Protein AF-0000000084739192 (afdb_homodimer)

Structure (mmCIF, N/CA/C/O backbone):
data_AF-0000000084739192-model_v1
#
loop_
_entity.id
_entity.type
_entity.pdbx_description
1 polymer beta-N-acetylhexosaminidase
#
loop_
_atom_site.group_PDB
_atom_site.id
_atom_site.type_symbol
_atom_site.label_atom_id
_atom_site.label_alt_id
_atom_site.label_comp_id
_atom_site.label_asym_id
_atom_site.label_entity_id
_atom_site.label_seq_id
_atom_site.pdbx_PDB_ins_code
_atom_site.Cartn_x
_atom_site.Cartn_y
_atom_site.Cartn_z
_atom_site.occupancy
_atom_site.B_iso_or_equiv
_atom_site.auth_seq_id
_atom_site.auth_comp_id
_atom_site.auth_asym_id
_atom_site.auth_atom_id
_atom_site.pdbx_PDB_model_num
ATOM 1 N N . MET A 1 1 ? 7.668 -35.281 -10.883 1 93 1 MET A N 1
ATOM 2 C CA . MET A 1 1 ? 8.156 -34.531 -9.734 1 93 1 MET A CA 1
ATOM 3 C C . MET A 1 1 ? 7.406 -33.219 -9.578 1 93 1 MET A C 1
ATOM 5 O O . MET A 1 1 ? 6.992 -32.625 -10.57 1 93 1 MET A O 1
ATOM 9 N N . LEU A 1 2 ? 7.219 -32.812 -8.352 1 94.69 2 LEU A N 1
ATOM 10 C CA . LEU A 1 2 ? 6.602 -31.547 -7.977 1 94.69 2 LEU A CA 1
ATOM 11 C C . LEU A 1 2 ? 7.449 -30.812 -6.941 1 94.69 2 LEU A C 1
ATOM 13 O O . LEU A 1 2 ? 7.906 -31.422 -5.969 1 94.69 2 LEU A O 1
ATOM 17 N N . GLN A 1 3 ? 7.797 -29.578 -7.27 1 96.25 3 GLN A N 1
ATOM 18 C CA . GLN A 1 3 ? 8.391 -28.719 -6.242 1 96.25 3 GLN A CA 1
ATOM 19 C C . GLN A 1 3 ? 7.328 -27.844 -5.582 1 96.25 3 GLN A C 1
ATOM 21 O O . GLN A 1 3 ? 6.664 -27.047 -6.254 1 96.25 3 GLN A O 1
ATOM 26 N N . LEU A 1 4 ? 7.172 -27.953 -4.324 1 96.81 4 LEU A N 1
ATOM 27 C CA . LEU A 1 4 ? 6.188 -27.172 -3.586 1 96.81 4 LEU A CA 1
ATOM 28 C C . LEU A 1 4 ? 6.82 -25.906 -3.016 1 96.81 4 LEU A C 1
ATOM 30 O O . LEU A 1 4 ? 7.484 -25.953 -1.979 1 96.81 4 LEU A O 1
ATOM 34 N N . TYR A 1 5 ? 6.633 -24.828 -3.697 1 96.38 5 TYR A N 1
ATOM 35 C CA . TYR A 1 5 ? 7.133 -23.531 -3.246 1 96.38 5 TYR A CA 1
ATOM 36 C C . TYR A 1 5 ? 6.246 -22.953 -2.15 1 96.38 5 TYR A C 1
ATOM 38 O O . TYR A 1 5 ? 5.07 -22.672 -2.383 1 96.38 5 TYR A O 1
ATOM 46 N N . THR A 1 6 ? 6.832 -22.703 -0.946 1 95.06 6 THR A N 1
ATOM 47 C CA . THR A 1 6 ? 5.984 -22.328 0.178 1 95.06 6 THR A CA 1
ATOM 48 C C . THR A 1 6 ? 6.445 -21 0.775 1 95.06 6 THR A C 1
ATOM 50 O O . THR A 1 6 ? 5.719 -20.375 1.556 1 95.06 6 THR A O 1
ATOM 53 N N . GLU A 1 7 ? 7.543 -20.531 0.423 1 92.81 7 GLU A N 1
ATOM 54 C CA . GLU A 1 7 ? 8.109 -19.359 1.099 1 92.81 7 GLU A CA 1
ATOM 55 C C . GLU A 1 7 ? 7.992 -19.484 2.613 1 92.81 7 GLU A C 1
ATOM 57 O O . GLU A 1 7 ? 8.719 -20.266 3.234 1 92.81 7 GLU A O 1
ATOM 62 N N . ASP A 1 8 ? 6.98 -18.812 3.234 1 93.81 8 ASP A N 1
ATOM 63 C CA . ASP A 1 8 ? 6.82 -18.906 4.684 1 93.81 8 ASP A CA 1
ATOM 64 C C . ASP A 1 8 ? 5.555 -19.688 5.039 1 93.81 8 ASP A C 1
ATOM 66 O O . ASP A 1 8 ? 5.207 -19.812 6.215 1 93.81 8 ASP A O 1
ATOM 70 N N . THR A 1 9 ? 4.875 -20.312 4.121 1 95.5 9 THR A N 1
ATOM 71 C CA . THR A 1 9 ? 3.549 -20.875 4.371 1 95.5 9 THR A CA 1
ATOM 72 C C . THR A 1 9 ? 3.643 -22.359 4.738 1 95.5 9 THR A C 1
ATOM 74 O O . THR A 1 9 ? 2.936 -23.188 4.164 1 95.5 9 THR A O 1
ATOM 77 N N . TYR A 1 10 ? 4.465 -22.719 5.652 1 97.12 10 TYR A N 1
ATOM 78 C CA . TYR A 1 10 ? 4.555 -24.016 6.293 1 97.12 10 TYR A CA 1
ATOM 79 C C . TYR A 1 10 ? 4.844 -23.875 7.785 1 97.12 10 TYR A C 1
ATOM 81 O O . TYR A 1 10 ? 5.375 -22.859 8.227 1 97.12 10 TYR A O 1
ATOM 89 N N . GLU A 1 11 ? 4.445 -24.812 8.516 1 95.75 11 GLU A N 1
ATOM 90 C CA . GLU A 1 11 ? 4.625 -24.766 9.961 1 95.75 11 GLU A CA 1
ATOM 91 C C . GLU A 1 11 ? 6.078 -25.016 10.352 1 95.75 11 GLU A C 1
ATOM 93 O O . GLU A 1 11 ? 6.727 -25.906 9.781 1 95.75 11 GLU A O 1
ATOM 98 N N . VAL A 1 12 ? 6.621 -24.219 11.18 1 96.56 12 VAL A N 1
ATOM 99 C CA . VAL A 1 12 ? 7.953 -24.391 11.758 1 96.56 12 VAL A CA 1
ATOM 100 C C . VAL A 1 12 ? 7.844 -24.594 13.266 1 96.56 12 VAL A C 1
ATOM 102 O O . VAL A 1 12 ? 7.184 -23.812 13.953 1 96.56 12 VAL A O 1
ATOM 105 N N . GLU A 1 13 ? 8.508 -25.609 13.727 1 91.62 13 GLU A N 1
ATOM 106 C CA . GLU A 1 13 ? 8.461 -25.953 15.148 1 91.62 13 GLU A CA 1
ATOM 107 C C . GLU A 1 13 ? 8.898 -24.766 16.016 1 91.62 13 GLU A C 1
ATOM 109 O O . GLU A 1 13 ? 9.906 -24.125 15.719 1 91.62 13 GLU A O 1
ATOM 114 N N . SER A 1 14 ? 8.109 -24.422 16.938 1 92.38 14 SER A N 1
ATOM 115 C CA . SER A 1 14 ? 8.391 -23.422 17.969 1 92.38 14 SER A CA 1
ATOM 116 C C . SER A 1 14 ? 8.414 -22.016 17.375 1 92.38 14 SER A C 1
ATOM 118 O O . SER A 1 14 ? 8.984 -21.094 17.969 1 92.38 14 SER A O 1
ATOM 120 N N . GLU A 1 15 ? 7.977 -21.812 16.156 1 95.12 15 GLU A N 1
ATOM 121 C CA . GLU A 1 15 ? 7.887 -20.5 15.539 1 95.12 15 GLU A CA 1
ATOM 122 C C . GLU A 1 15 ? 6.453 -20.188 15.109 1 95.12 15 GLU A C 1
ATOM 124 O O . GLU A 1 15 ? 6.141 -20.203 13.922 1 95.12 15 GLU A O 1
ATOM 129 N N . PRO A 1 16 ? 5.629 -19.797 16.031 1 93.38 16 PRO A N 1
ATOM 130 C CA . PRO A 1 16 ? 4.207 -19.625 15.727 1 93.38 16 PRO A CA 1
ATOM 131 C C . PRO A 1 16 ? 3.945 -18.484 14.742 1 93.38 16 PRO A C 1
ATOM 133 O O . PRO A 1 16 ? 2.922 -18.469 14.055 1 93.38 16 PRO A O 1
ATOM 136 N N . LEU A 1 17 ? 4.832 -17.5 14.633 1 94.25 17 LEU A N 1
ATOM 137 C CA . LEU A 1 17 ? 4.605 -16.359 13.758 1 94.25 17 LEU A CA 1
ATOM 138 C C . LEU A 1 17 ? 5.047 -16.672 12.336 1 94.25 17 LEU A C 1
ATOM 140 O O . LEU A 1 17 ? 4.77 -15.898 11.414 1 94.25 17 LEU A O 1
ATOM 144 N N . PHE A 1 18 ? 5.738 -17.828 12.133 1 95.69 18 PHE A N 1
ATOM 145 C CA . PHE A 1 18 ? 6.129 -18.219 10.789 1 95.69 18 PHE A CA 1
ATOM 146 C C . PHE A 1 18 ? 4.914 -18.688 9.992 1 95.69 18 PHE A C 1
ATOM 148 O O . PHE A 1 18 ? 4.273 -19.672 10.352 1 95.69 18 PHE A O 1
ATOM 155 N N . GLY A 1 19 ? 4.555 -17.953 8.984 1 93.69 19 GLY A N 1
ATOM 156 C CA . GLY A 1 19 ? 3.365 -18.234 8.203 1 93.69 19 GLY A CA 1
ATOM 157 C C . GLY A 1 19 ? 2.078 -17.844 8.898 1 93.69 19 GLY A C 1
ATOM 158 O O . GLY A 1 19 ? 1.003 -18.344 8.555 1 93.69 19 GLY A O 1
ATOM 159 N N . TYR A 1 20 ? 2.197 -16.906 9.859 1 93.31 20 TYR A N 1
ATOM 160 C CA . TYR A 1 20 ? 1.094 -16.5 10.719 1 93.31 20 TYR A CA 1
ATOM 161 C C . TYR A 1 20 ? -0.003 -15.812 9.914 1 93.31 20 TYR A C 1
ATOM 163 O O . TYR A 1 20 ? 0.246 -14.812 9.242 1 93.31 20 TYR A O 1
ATOM 171 N N . LEU A 1 21 ? -1.258 -16.469 9.906 1 94.5 21 LEU A N 1
ATOM 172 C CA . LEU A 1 21 ? -2.455 -15.969 9.234 1 94.5 21 LEU A CA 1
ATOM 173 C C . LEU A 1 21 ? -2.219 -15.828 7.738 1 94.5 21 LEU A C 1
ATOM 175 O O . LEU A 1 21 ? -2.705 -14.875 7.121 1 94.5 21 LEU A O 1
ATOM 179 N N . ARG A 1 22 ? -1.453 -16.766 7.168 1 93.44 22 ARG A N 1
ATOM 180 C CA . ARG A 1 22 ? -1.167 -16.766 5.734 1 93.44 22 ARG A CA 1
ATOM 181 C C . ARG A 1 22 ? -1.604 -18.078 5.094 1 93.44 22 ARG A C 1
ATOM 183 O O . ARG A 1 22 ? -1.268 -18.359 3.941 1 93.44 22 ARG A O 1
ATOM 190 N N . GLY A 1 23 ? -2.281 -18.859 5.828 1 93.75 23 GLY A N 1
ATOM 191 C CA . GLY A 1 23 ? -2.738 -20.125 5.297 1 93.75 23 GLY A CA 1
ATOM 192 C C . GLY A 1 23 ? -1.631 -21.156 5.184 1 93.75 23 GLY A C 1
ATOM 193 O O . GLY A 1 23 ? -1.571 -21.906 4.207 1 93.75 23 GLY A O 1
ATOM 194 N N . ARG A 1 24 ? -0.717 -21.156 6.129 1 95.56 24 ARG A N 1
ATOM 195 C CA . ARG A 1 24 ? 0.406 -22.094 6.078 1 95.56 24 ARG A CA 1
ATOM 196 C C . ARG A 1 24 ? -0.076 -23.547 6.133 1 95.56 24 ARG A C 1
ATOM 198 O O . ARG A 1 24 ? -1.076 -23.844 6.789 1 95.56 24 ARG A O 1
ATOM 205 N N . TYR A 1 25 ? 0.634 -24.422 5.488 1 96.88 25 TYR A N 1
ATOM 206 C CA . TYR A 1 25 ? 0.371 -25.859 5.57 1 96.88 25 TYR A CA 1
ATOM 207 C C . TYR A 1 25 ? 0.745 -26.406 6.945 1 96.88 25 TYR A C 1
ATOM 209 O O . TYR A 1 25 ? 1.827 -26.109 7.461 1 96.88 25 TYR A O 1
ATOM 217 N N . SER A 1 26 ? -0.154 -27.141 7.473 1 95.06 26 SER A N 1
ATOM 218 C CA . SER A 1 26 ? 0.199 -27.906 8.664 1 95.06 26 SER A CA 1
ATOM 219 C C . SER A 1 26 ? 1.129 -29.078 8.32 1 95.06 26 SER A C 1
ATOM 221 O O . SER A 1 26 ? 1.246 -29.453 7.156 1 95.06 26 SER A O 1
ATOM 223 N N . THR A 1 27 ? 1.767 -29.578 9.352 1 95.5 27 THR A N 1
ATOM 224 C CA . THR A 1 27 ? 2.598 -30.75 9.172 1 95.5 27 THR A CA 1
ATOM 225 C C . THR A 1 27 ? 1.789 -31.891 8.562 1 95.5 27 THR A C 1
ATOM 227 O O . THR A 1 27 ? 2.256 -32.562 7.641 1 95.5 27 THR A O 1
ATOM 230 N N . ARG A 1 28 ? 0.604 -32.031 9.016 1 96 28 ARG A N 1
ATOM 231 C CA . ARG A 1 28 ? -0.264 -33.094 8.516 1 96 28 ARG A CA 1
ATOM 232 C C . ARG A 1 28 ? -0.589 -32.875 7.039 1 96 28 ARG A C 1
ATOM 234 O O . ARG A 1 28 ? -0.569 -33.812 6.246 1 96 28 ARG A O 1
ATOM 241 N N . GLU A 1 29 ? -0.875 -31.672 6.684 1 96.44 29 GLU A N 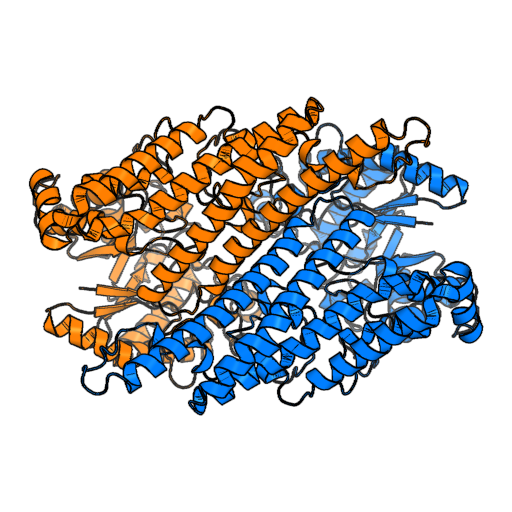1
ATOM 242 C CA . GLU A 1 29 ? -1.183 -31.359 5.293 1 96.44 29 GLU A CA 1
ATOM 243 C C . GLU A 1 29 ? 0.007 -31.641 4.383 1 96.44 29 GLU A C 1
ATOM 245 O O . GLU A 1 29 ? -0.161 -32.188 3.287 1 96.44 29 GLU A O 1
ATOM 250 N N . LEU A 1 30 ? 1.183 -31.344 4.805 1 97.69 30 LEU A N 1
ATOM 251 C CA . LEU A 1 30 ? 2.381 -31.594 4.012 1 97.69 30 LEU A CA 1
ATOM 252 C C . LEU A 1 30 ? 2.6 -33.094 3.822 1 97.69 30 LEU A C 1
ATOM 254 O O . LEU A 1 30 ? 2.924 -33.531 2.723 1 97.69 30 LEU A O 1
ATOM 258 N N . VAL A 1 31 ? 2.371 -33.844 4.887 1 97.88 31 VAL A N 1
ATOM 259 C CA . VAL A 1 31 ? 2.518 -35.281 4.812 1 97.88 31 VAL A CA 1
ATOM 260 C C . VAL A 1 31 ? 1.492 -35.875 3.84 1 97.88 31 VAL A C 1
ATOM 262 O O . VAL A 1 31 ? 1.817 -36.75 3.029 1 97.88 31 VAL A O 1
ATOM 265 N N . LEU A 1 32 ? 0.308 -35.312 3.945 1 97.69 32 LEU A N 1
ATOM 266 C CA . LEU A 1 32 ? -0.756 -35.812 3.068 1 97.69 32 LEU A CA 1
ATOM 267 C C . LEU A 1 32 ? -0.43 -35.5 1.608 1 97.69 32 LEU A C 1
ATOM 269 O O . LEU A 1 32 ? -0.716 -36.312 0.727 1 97.69 32 LEU A O 1
ATOM 273 N N . ILE A 1 33 ? 0.104 -34.344 1.338 1 97.81 33 ILE A N 1
ATOM 274 C CA . ILE A 1 33 ? 0.514 -34 -0.017 1 97.81 33 ILE A CA 1
ATOM 275 C C . ILE A 1 33 ? 1.572 -34.969 -0.51 1 97.81 33 ILE A C 1
ATOM 277 O O . ILE A 1 33 ? 1.476 -35.5 -1.625 1 97.81 33 ILE A O 1
ATOM 281 N N . ASP A 1 34 ? 2.549 -35.281 0.313 1 98.44 34 ASP A N 1
ATOM 282 C CA . ASP A 1 34 ? 3.625 -36.219 -0.047 1 98.44 34 ASP A CA 1
ATOM 283 C C . ASP A 1 34 ? 3.088 -37.625 -0.295 1 98.44 34 ASP A C 1
ATOM 285 O O . ASP A 1 34 ? 3.467 -38.281 -1.27 1 98.44 34 ASP A O 1
ATOM 289 N N . GLU A 1 35 ? 2.176 -38.062 0.581 1 98.19 35 GLU A N 1
ATOM 290 C CA . GLU A 1 35 ? 1.593 -39.375 0.465 1 98.19 35 GLU A CA 1
ATOM 291 C C . GLU A 1 35 ? 0.767 -39.531 -0.812 1 98.19 35 GLU A C 1
ATOM 293 O O . GLU A 1 35 ? 0.909 -40.5 -1.551 1 98.19 35 GLU A O 1
ATOM 298 N N . TYR A 1 36 ? -0.041 -38.562 -0.995 1 97.88 36 TYR A N 1
ATOM 299 C CA . TYR A 1 36 ? -0.89 -38.562 -2.18 1 97.88 36 TYR A CA 1
ATOM 300 C C . TYR A 1 36 ? -0.051 -38.594 -3.451 1 97.88 36 TYR A C 1
ATOM 302 O O . TYR A 1 36 ? -0.32 -39.344 -4.379 1 97.88 36 TYR A O 1
ATOM 310 N N . ALA A 1 37 ? 0.911 -37.719 -3.527 1 98.12 37 ALA A N 1
ATOM 311 C CA . ALA A 1 37 ? 1.807 -37.656 -4.68 1 98.12 37 ALA A CA 1
ATOM 312 C C . ALA A 1 37 ? 2.562 -38.969 -4.863 1 98.12 37 ALA A C 1
ATOM 314 O O . ALA A 1 37 ? 2.684 -39.469 -5.98 1 98.12 37 ALA A O 1
ATOM 315 N N . PHE A 1 38 ? 3.027 -39.562 -3.803 1 97.94 38 PHE A N 1
ATOM 316 C CA . PHE A 1 38 ? 3.766 -40.812 -3.844 1 97.94 38 PHE A CA 1
ATOM 317 C C . PHE A 1 38 ? 2.918 -41.906 -4.461 1 97.94 38 PHE A C 1
ATOM 319 O O . PHE A 1 38 ? 3.412 -42.719 -5.266 1 97.94 38 PHE A O 1
ATOM 326 N N . ASP A 1 39 ? 1.712 -41.938 -4.102 1 98.12 39 ASP A N 1
ATOM 327 C CA . ASP A 1 39 ? 0.786 -42.938 -4.621 1 98.12 39 ASP A CA 1
ATOM 328 C C . ASP A 1 39 ? 0.629 -42.812 -6.137 1 98.12 39 ASP A C 1
ATOM 330 O O . ASP A 1 39 ? 0.302 -43.781 -6.82 1 98.12 39 ASP A O 1
ATOM 334 N N . LEU A 1 40 ? 0.893 -41.625 -6.621 1 97.12 40 LEU A N 1
ATOM 335 C CA . LEU A 1 40 ? 0.783 -41.375 -8.055 1 97.12 40 LEU A CA 1
ATOM 336 C C . LEU A 1 40 ? 2.146 -41.469 -8.734 1 97.12 40 LEU A C 1
ATOM 338 O O . LEU A 1 40 ? 2.273 -41.188 -9.93 1 97.12 40 LEU A O 1
ATOM 342 N N . GLY A 1 41 ? 3.156 -41.75 -7.973 1 97.19 41 GLY A N 1
ATOM 343 C CA . GLY A 1 41 ? 4.504 -41.875 -8.508 1 97.19 41 GLY A CA 1
ATOM 344 C C . GLY A 1 41 ? 5.203 -40.531 -8.672 1 97.19 41 GLY A C 1
ATOM 345 O O . GLY A 1 41 ? 6.137 -40.406 -9.469 1 97.19 41 GLY A O 1
ATOM 346 N N . ILE A 1 42 ? 4.742 -39.531 -7.953 1 97.5 42 ILE A N 1
ATOM 347 C CA . ILE A 1 42 ? 5.285 -38.188 -8.055 1 97.5 42 ILE A CA 1
ATOM 348 C C . ILE A 1 42 ? 6.137 -37.906 -6.824 1 97.5 42 ILE A C 1
ATOM 350 O O . ILE A 1 42 ? 5.695 -38.094 -5.688 1 97.5 42 ILE A O 1
ATOM 354 N N . GLU A 1 43 ? 7.371 -37.469 -7.066 1 97.88 43 GLU A N 1
ATOM 355 C CA . GLU A 1 43 ? 8.242 -36.969 -6.004 1 97.88 43 GLU A CA 1
ATOM 356 C C . GLU A 1 43 ? 7.941 -35.5 -5.672 1 97.88 43 GLU A C 1
ATOM 358 O O . GLU A 1 43 ? 7.898 -34.656 -6.566 1 97.88 43 GLU A O 1
ATOM 363 N N . VAL A 1 44 ? 7.715 -35.25 -4.367 1 98.38 44 VAL A N 1
ATOM 364 C CA . VAL A 1 44 ? 7.508 -33.844 -3.945 1 98.38 44 VAL A CA 1
ATOM 365 C C . VAL A 1 44 ? 8.773 -33.312 -3.285 1 98.38 44 VAL A C 1
ATOM 367 O O . VAL A 1 44 ? 9.25 -33.875 -2.291 1 98.38 44 VAL A O 1
ATOM 370 N N . ILE A 1 45 ? 9.312 -32.281 -3.852 1 98.19 45 ILE A N 1
ATOM 371 C CA . ILE A 1 45 ? 10.508 -31.625 -3.338 1 98.19 45 ILE A CA 1
ATOM 372 C C . ILE A 1 45 ? 10.117 -30.312 -2.658 1 98.19 45 ILE A C 1
ATOM 374 O O . ILE A 1 45 ? 9.508 -29.438 -3.279 1 98.19 45 ILE A O 1
ATOM 378 N N . PRO A 1 46 ? 10.422 -30.141 -1.356 1 98 46 PRO A N 1
ATOM 379 C CA . PRO A 1 46 ? 10.141 -28.844 -0.726 1 98 46 PRO A CA 1
ATOM 380 C C . PRO A 1 46 ? 11.016 -27.719 -1.26 1 98 46 PRO A C 1
ATOM 382 O O . PRO A 1 46 ? 12.219 -27.906 -1.46 1 98 46 PRO A O 1
ATOM 385 N N . CYS A 1 47 ? 10.438 -26.656 -1.569 1 97.81 47 CYS A N 1
ATOM 386 C CA . CYS A 1 47 ? 11.102 -25.438 -2.012 1 97.81 47 CYS A CA 1
ATOM 387 C C . CYS A 1 47 ? 10.859 -24.297 -1.028 1 97.81 47 CYS A C 1
ATOM 389 O O . CYS A 1 47 ? 9.742 -23.781 -0.922 1 97.81 47 CYS A O 1
ATOM 391 N N . ILE A 1 48 ? 11.906 -23.859 -0.298 1 97.56 48 ILE A N 1
ATOM 392 C CA . ILE A 1 48 ? 11.797 -22.844 0.734 1 97.56 48 ILE A CA 1
ATOM 393 C C . ILE A 1 48 ? 12.789 -21.719 0.458 1 97.56 48 ILE A C 1
ATOM 395 O O . ILE A 1 48 ? 13.461 -21.719 -0.576 1 97.56 48 ILE A O 1
ATOM 399 N N . GLN A 1 49 ? 12.75 -20.734 1.311 1 97.12 49 GLN A N 1
ATOM 400 C CA . GLN A 1 49 ? 13.672 -19.609 1.211 1 97.12 49 GLN A CA 1
ATOM 401 C C . GLN A 1 49 ? 14.625 -19.562 2.404 1 97.12 49 GLN A C 1
ATOM 403 O O . GLN A 1 49 ? 14.211 -19.797 3.541 1 97.12 49 GLN A O 1
ATOM 408 N N . THR A 1 50 ? 15.891 -19.281 2.07 1 97.94 50 THR A N 1
ATOM 409 C CA . THR A 1 50 ? 16.875 -19.328 3.152 1 97.94 50 THR A CA 1
ATOM 410 C C . THR A 1 50 ? 17.75 -18.078 3.129 1 97.94 50 THR A C 1
ATOM 412 O O . THR A 1 50 ? 18.75 -18 3.846 1 97.94 50 THR A O 1
ATOM 415 N N . LEU A 1 51 ? 17.406 -17.109 2.275 1 96.94 51 LEU A N 1
ATOM 416 C CA . LEU A 1 51 ? 18.156 -15.852 2.244 1 96.94 51 LEU A CA 1
ATOM 417 C C . LEU A 1 51 ? 17.234 -14.68 1.926 1 96.94 51 LEU A C 1
ATOM 419 O O . LEU A 1 51 ? 16.875 -13.898 2.814 1 96.94 51 LEU A O 1
ATOM 423 N N . GLY A 1 52 ? 16.766 -14.633 0.674 1 94.38 52 GLY A N 1
ATOM 424 C CA . GLY A 1 52 ? 15.852 -13.578 0.261 1 94.38 52 GLY A CA 1
ATOM 425 C C . GLY A 1 52 ? 14.398 -13.969 0.426 1 94.38 52 GLY A C 1
ATOM 426 O O . GLY A 1 52 ? 14.086 -15.039 0.96 1 94.38 52 GLY A O 1
ATOM 427 N N . HIS A 1 53 ? 13.492 -13.07 0.061 1 93.69 53 HIS A N 1
ATOM 428 C CA . HIS A 1 53 ? 12.055 -13.305 0.132 1 93.69 53 HIS A CA 1
ATOM 429 C C . HIS A 1 53 ? 11.617 -13.609 1.56 1 93.69 53 HIS A C 1
ATOM 431 O O . HIS A 1 53 ? 10.773 -14.492 1.778 1 93.69 53 HIS A O 1
ATOM 437 N N . MET A 1 54 ? 12.242 -12.969 2.496 1 95.38 54 MET A N 1
ATOM 438 C CA . MET A 1 54 ? 11.961 -13.227 3.906 1 95.38 54 MET A CA 1
ATOM 439 C C . MET A 1 54 ? 11.219 -12.055 4.535 1 95.38 54 MET A C 1
ATOM 441 O O . MET A 1 54 ? 11.039 -12.008 5.754 1 95.38 54 MET A O 1
ATOM 445 N N . GLY A 1 55 ? 10.758 -11.148 3.674 1 93.94 55 GLY A N 1
ATOM 446 C CA . GLY A 1 55 ? 10.125 -9.93 4.156 1 93.94 55 GLY A CA 1
ATOM 447 C C . GLY A 1 55 ? 8.914 -10.195 5.031 1 93.94 55 GLY A C 1
ATOM 448 O O . GLY A 1 55 ? 8.695 -9.5 6.027 1 93.94 55 GLY A O 1
ATOM 449 N N . GLN A 1 56 ? 8.133 -11.148 4.727 1 93.69 56 GLN A N 1
ATOM 450 C CA . GLN A 1 56 ? 6.922 -11.461 5.477 1 93.69 56 GLN A CA 1
ATOM 451 C C . GLN A 1 56 ? 7.254 -11.836 6.918 1 93.69 56 GLN A C 1
ATOM 453 O O . GLN A 1 56 ? 6.594 -11.375 7.852 1 93.69 56 GLN A O 1
ATOM 458 N N . ILE A 1 57 ? 8.289 -12.594 7.145 1 94.31 57 ILE A N 1
ATOM 459 C CA . ILE A 1 57 ? 8.625 -13.039 8.484 1 94.31 57 ILE A CA 1
ATOM 460 C C . ILE A 1 57 ? 9.422 -11.953 9.211 1 94.31 57 ILE A C 1
ATOM 462 O O . ILE A 1 57 ? 9.25 -11.742 10.414 1 94.31 57 ILE A O 1
ATOM 466 N N . LEU A 1 58 ? 10.227 -11.266 8.461 1 95.06 58 LEU A N 1
ATOM 467 C CA . LEU A 1 58 ? 11.141 -10.289 9.039 1 95.06 58 LEU A CA 1
ATOM 468 C C . LEU A 1 58 ? 10.398 -9.031 9.461 1 95.06 58 LEU A C 1
ATOM 470 O O . LEU A 1 58 ? 10.953 -8.188 10.18 1 95.06 58 LEU A O 1
ATOM 474 N N . GLN A 1 59 ? 9.156 -8.906 9.117 1 91.25 59 GLN A N 1
ATOM 475 C CA . GLN A 1 59 ? 8.383 -7.738 9.523 1 91.25 59 GLN A CA 1
ATOM 476 C C . GLN A 1 59 ? 8.055 -7.785 11.016 1 91.25 59 GLN A C 1
ATOM 478 O O . GLN A 1 59 ? 7.766 -6.754 11.625 1 91.25 59 GLN A O 1
ATOM 483 N N . TRP A 1 60 ? 8.062 -9.016 11.57 1 91.25 60 TRP A N 1
ATOM 484 C CA . TRP A 1 60 ? 7.73 -9.172 12.984 1 91.25 60 TRP A CA 1
ATOM 485 C C . TRP A 1 60 ? 8.945 -8.883 13.859 1 91.25 60 TRP A C 1
ATOM 487 O O . TRP A 1 60 ? 10.055 -9.312 13.555 1 91.25 60 TRP A O 1
ATOM 497 N N . GLN A 1 61 ? 8.742 -8.211 14.961 1 88.69 61 GLN A N 1
ATOM 498 C CA . GLN A 1 61 ? 9.805 -7.77 15.852 1 88.69 61 GLN A CA 1
ATOM 499 C C . GLN A 1 61 ? 10.602 -8.961 16.391 1 88.69 61 GLN A C 1
ATOM 501 O O . GLN A 1 61 ? 11.805 -8.859 16.609 1 88.69 61 GLN A O 1
ATOM 506 N N . GLN A 1 62 ? 9.953 -10.078 16.5 1 91.75 62 GLN A N 1
ATOM 507 C CA . GLN A 1 62 ? 10.57 -11.281 17.047 1 91.75 62 GLN A CA 1
ATOM 508 C C . GLN A 1 62 ? 11.719 -11.758 16.156 1 91.75 62 GLN A C 1
ATOM 510 O O . GLN A 1 62 ? 12.617 -12.469 16.625 1 91.75 62 GLN A O 1
ATOM 515 N N . PHE A 1 63 ? 11.703 -11.328 14.898 1 95.38 63 PHE A N 1
ATOM 516 C CA . PHE A 1 63 ? 12.711 -11.805 13.961 1 95.38 63 PHE A CA 1
ATOM 517 C C . PHE A 1 63 ? 13.656 -10.68 13.555 1 95.38 63 PHE A C 1
ATOM 519 O O . PHE A 1 63 ? 14.461 -10.844 12.641 1 95.38 63 PHE A O 1
ATOM 526 N N . ALA A 1 64 ? 13.594 -9.578 14.25 1 93 64 ALA A N 1
ATOM 527 C CA . ALA A 1 64 ? 14.359 -8.391 13.891 1 93 64 ALA A CA 1
ATOM 528 C C . ALA A 1 64 ? 15.859 -8.672 13.93 1 93 64 ALA A C 1
ATOM 530 O O . ALA A 1 64 ? 16.625 -8.148 13.117 1 93 64 ALA A O 1
ATOM 531 N N . HIS A 1 65 ? 16.266 -9.508 14.828 1 95 65 HIS A N 1
ATOM 532 C CA . HIS A 1 65 ? 17.672 -9.797 15 1 95 65 HIS A CA 1
ATOM 533 C C . HIS A 1 65 ? 18.234 -10.594 13.82 1 95 65 HIS A C 1
ATOM 535 O O . HIS A 1 65 ? 19.438 -10.68 13.633 1 95 65 HIS A O 1
ATOM 541 N N . LEU A 1 66 ? 17.375 -11.133 12.953 1 97.75 66 LEU A N 1
ATOM 542 C CA . LEU A 1 66 ? 17.781 -11.953 11.812 1 97.75 66 LEU A CA 1
ATOM 543 C C . LEU A 1 66 ? 17.844 -11.117 10.539 1 97.75 66 LEU A C 1
ATOM 545 O O . LEU A 1 66 ? 18.203 -11.633 9.477 1 97.75 66 LEU A O 1
ATOM 549 N N . ARG A 1 67 ? 17.594 -9.859 10.664 1 96.69 67 ARG A N 1
ATOM 550 C CA . ARG A 1 67 ? 17.391 -9.016 9.5 1 96.69 67 ARG A CA 1
ATOM 551 C C . ARG A 1 67 ? 18.688 -8.352 9.062 1 96.69 67 ARG A C 1
ATOM 553 O O . ARG A 1 67 ? 19.359 -7.699 9.867 1 96.69 67 ARG A O 1
ATOM 560 N N . ASP A 1 68 ? 19.062 -8.625 7.766 1 96.38 68 ASP A N 1
ATOM 561 C CA . ASP A 1 68 ? 20.031 -7.742 7.129 1 96.38 68 ASP A CA 1
ATOM 562 C C . ASP A 1 68 ? 19.359 -6.477 6.598 1 96.38 68 ASP A C 1
ATOM 564 O O . ASP A 1 68 ? 19.734 -5.363 6.977 1 96.38 68 ASP A O 1
ATOM 568 N N . ASN A 1 69 ? 18.422 -6.742 5.82 1 92.38 69 ASN A N 1
ATOM 569 C CA . ASN A 1 69 ? 17.5 -5.695 5.375 1 92.38 69 ASN A CA 1
ATOM 570 C C . ASN A 1 69 ? 16.062 -6.176 5.363 1 92.38 69 ASN A C 1
ATOM 572 O O . ASN A 1 69 ? 15.742 -7.211 5.953 1 92.38 69 ASN A O 1
ATOM 576 N N . PHE A 1 70 ? 15.18 -5.504 4.738 1 90.75 70 PHE A N 1
ATOM 577 C CA . PHE A 1 70 ? 13.75 -5.758 4.887 1 90.75 70 PHE A CA 1
ATOM 578 C C . PHE A 1 70 ? 13.359 -7.078 4.23 1 90.75 70 PHE A C 1
ATOM 580 O O . PHE A 1 70 ? 12.297 -7.633 4.516 1 90.75 70 PHE A O 1
ATOM 587 N N . GLU A 1 71 ? 14.172 -7.695 3.338 1 94.19 71 GLU A N 1
ATOM 588 C CA . GLU A 1 71 ? 13.797 -8.883 2.576 1 94.19 71 GLU A CA 1
ATOM 589 C C . GLU A 1 71 ? 14.805 -10.008 2.783 1 94.19 71 GLU A C 1
ATOM 591 O O . GLU A 1 71 ? 14.547 -11.148 2.391 1 94.19 71 GLU A O 1
ATO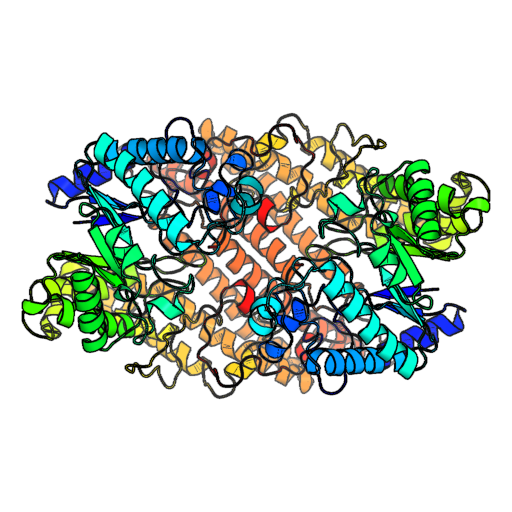M 596 N N . VAL A 1 72 ? 15.961 -9.656 3.432 1 96.31 72 VAL A N 1
ATOM 597 C CA . VAL A 1 72 ? 17.094 -10.578 3.385 1 96.31 72 VAL A CA 1
ATOM 598 C C . VAL A 1 72 ? 17.547 -10.922 4.805 1 96.31 72 VAL A C 1
ATOM 600 O O . VAL A 1 72 ? 17.641 -10.047 5.66 1 96.31 72 VAL A O 1
ATOM 603 N N . LEU A 1 73 ? 17.828 -12.172 5.059 1 97.88 73 LEU A N 1
ATOM 604 C CA . LEU A 1 73 ? 18.375 -12.625 6.328 1 97.88 73 LEU A CA 1
ATOM 605 C C . LEU A 1 73 ? 19.797 -12.117 6.52 1 97.88 73 LEU A C 1
ATOM 607 O O . LEU A 1 73 ? 20.5 -11.82 5.543 1 97.88 73 LEU A O 1
ATOM 611 N N . LEU A 1 74 ? 20.172 -12.07 7.754 1 98 74 LEU A N 1
ATOM 612 C CA . LEU A 1 74 ? 21.5 -11.602 8.125 1 98 74 LEU A CA 1
ATOM 613 C C . LEU A 1 74 ? 22.531 -12.719 7.98 1 98 74 LEU A C 1
ATOM 615 O O . LEU A 1 74 ? 22.625 -13.609 8.836 1 98 74 LEU A O 1
ATOM 619 N N . PRO A 1 75 ? 23.344 -12.656 6.953 1 97.19 75 PRO A N 1
ATOM 620 C CA . PRO A 1 75 ? 24.391 -13.672 6.809 1 97.19 75 PRO A CA 1
ATOM 621 C C . PRO A 1 75 ? 25.469 -13.555 7.867 1 97.19 75 PRO A C 1
ATOM 623 O O . PRO A 1 75 ? 25.578 -12.523 8.547 1 97.19 75 PRO A O 1
ATOM 626 N N . GLU A 1 76 ? 26.25 -14.609 8.047 1 96.69 76 GLU A N 1
ATOM 627 C CA . GLU A 1 76 ? 27.406 -14.703 8.922 1 96.69 76 GLU A CA 1
ATOM 628 C C . GLU A 1 76 ? 27 -14.805 10.383 1 96.69 76 GLU A C 1
ATOM 630 O O . GLU A 1 76 ? 27.766 -15.266 11.227 1 96.69 76 GLU A O 1
ATOM 635 N N . ASP A 1 77 ? 25.828 -14.391 10.711 1 97.12 77 ASP A N 1
ATOM 636 C CA . ASP A 1 77 ? 25.344 -14.477 12.086 1 97.12 77 ASP A CA 1
ATOM 637 C C . ASP A 1 77 ? 24.922 -15.906 12.43 1 97.12 77 ASP A C 1
ATOM 639 O O . ASP A 1 77 ? 24.125 -16.516 11.711 1 97.12 77 ASP A O 1
ATOM 643 N N . GLU A 1 78 ? 25.359 -16.469 13.539 1 97.56 78 GLU A N 1
ATOM 644 C CA . GLU A 1 78 ? 25.094 -17.844 13.922 1 97.56 78 GLU A CA 1
ATOM 645 C C . GLU A 1 78 ? 23.609 -18.078 14.18 1 97.56 78 GLU A C 1
ATOM 647 O O . GLU A 1 78 ? 23.094 -19.156 13.898 1 97.56 78 GLU A O 1
ATOM 652 N N . THR A 1 79 ? 22.922 -17.062 14.68 1 97.69 79 THR A N 1
ATOM 653 C CA . THR A 1 79 ? 21.5 -17.203 14.969 1 97.69 79 THR A CA 1
ATOM 654 C C . THR A 1 79 ? 20.703 -17.375 13.68 1 97.69 79 THR A C 1
ATOM 656 O O . THR A 1 79 ? 19.672 -18.062 13.664 1 97.69 79 THR A O 1
ATOM 659 N N . THR A 1 80 ? 21.234 -16.75 12.609 1 98.38 80 THR A N 1
ATOM 660 C CA . THR A 1 80 ? 20.609 -16.922 11.305 1 98.38 80 THR A CA 1
ATOM 661 C C . THR A 1 80 ? 20.672 -18.375 10.859 1 98.38 80 THR A C 1
ATOM 663 O O . THR A 1 80 ? 19.688 -18.953 10.406 1 98.38 80 THR A O 1
ATOM 666 N N . TYR A 1 81 ? 21.781 -19.047 11.055 1 98.62 81 TYR A N 1
ATOM 667 C CA . TYR A 1 81 ? 21.984 -20.406 10.594 1 98.62 81 TYR A CA 1
ATOM 668 C C . TYR A 1 81 ? 21.234 -21.406 11.484 1 98.62 81 TYR A C 1
ATOM 670 O O . TYR A 1 81 ? 20.75 -22.438 11.008 1 98.62 81 TYR A O 1
ATOM 678 N N . GLU A 1 82 ? 21.109 -21.062 12.75 1 98.12 82 GLU A N 1
ATOM 679 C CA . GLU A 1 82 ? 20.25 -21.875 13.617 1 98.12 82 GLU A CA 1
ATOM 680 C C . GLU A 1 82 ? 18.797 -21.828 13.148 1 98.12 82 GLU A C 1
ATOM 682 O O . GLU A 1 82 ? 18.125 -22.859 13.117 1 98.12 82 GLU A O 1
ATOM 687 N N . PHE A 1 83 ? 18.391 -20.688 12.812 1 97.88 83 PHE A N 1
ATOM 688 C CA . PHE A 1 83 ? 17.031 -20.5 12.312 1 97.88 83 PHE A CA 1
ATOM 689 C C . PHE A 1 83 ? 16.828 -21.266 11.008 1 97.88 83 PHE A C 1
ATOM 691 O O . PHE A 1 83 ? 15.828 -21.969 10.852 1 97.88 83 PHE A O 1
ATOM 698 N N . ILE A 1 84 ? 17.766 -21.172 10.086 1 98.44 84 ILE A N 1
ATOM 699 C CA . ILE A 1 84 ? 17.688 -21.828 8.797 1 98.44 84 ILE A CA 1
ATOM 700 C C . ILE A 1 84 ? 17.641 -23.344 9 1 98.44 84 ILE A C 1
ATOM 702 O O . ILE A 1 84 ? 16.906 -24.047 8.312 1 98.44 84 ILE A O 1
ATOM 706 N N . GLU A 1 85 ? 18.453 -23.859 9.883 1 98.44 85 GLU A N 1
ATOM 707 C CA . GLU A 1 85 ? 18.438 -25.281 10.156 1 98.44 85 GLU A CA 1
ATOM 708 C C . GLU A 1 85 ? 17.078 -25.734 10.656 1 98.44 85 GLU A C 1
ATOM 710 O O . GLU A 1 85 ? 16.578 -26.797 10.266 1 98.44 85 GLU A O 1
ATOM 715 N N . LYS A 1 86 ? 16.469 -24.922 11.484 1 97.88 86 LYS A N 1
ATOM 716 C CA . LYS A 1 86 ? 15.117 -25.203 11.953 1 97.88 86 LYS A CA 1
ATOM 717 C C . LYS A 1 86 ? 14.133 -25.266 10.789 1 97.88 86 LYS A C 1
ATOM 719 O O . LYS A 1 86 ? 13.258 -26.125 10.758 1 97.88 86 LYS A O 1
ATOM 724 N N . LEU A 1 87 ? 14.234 -24.328 9.852 1 98.25 87 LEU A N 1
ATOM 725 C CA . LEU A 1 87 ? 13.375 -24.312 8.672 1 98.25 87 LEU A CA 1
ATOM 726 C C . LEU A 1 87 ? 13.555 -25.578 7.852 1 98.25 87 LEU A C 1
ATOM 728 O O . LEU A 1 87 ? 12.57 -26.234 7.484 1 98.25 87 LEU A O 1
ATOM 732 N N . ILE A 1 88 ? 14.812 -25.953 7.621 1 98.25 88 ILE A N 1
ATOM 733 C CA . ILE A 1 88 ? 15.148 -27.109 6.793 1 98.25 88 ILE A CA 1
ATOM 734 C C . ILE A 1 88 ? 14.633 -28.375 7.453 1 98.25 88 ILE A C 1
ATOM 736 O O . ILE A 1 88 ? 13.992 -29.219 6.801 1 98.25 88 ILE A O 1
ATOM 740 N N . GLN A 1 89 ? 14.789 -28.484 8.734 1 97.69 89 GLN A N 1
ATOM 741 C CA . GLN A 1 89 ? 14.344 -29.672 9.453 1 97.69 89 GLN A CA 1
ATOM 742 C C . GLN A 1 89 ? 12.828 -29.766 9.492 1 97.69 89 GLN A C 1
ATOM 744 O O . GLN A 1 89 ? 12.258 -30.828 9.25 1 97.69 89 GLN A O 1
ATOM 749 N N . SER A 1 90 ? 12.188 -28.641 9.734 1 97 90 SER A N 1
ATOM 750 C CA . SER A 1 90 ? 10.734 -28.625 9.852 1 97 90 SER A CA 1
ATOM 751 C C . SER A 1 90 ? 10.07 -28.969 8.531 1 97 90 SER A C 1
ATOM 753 O O . SER A 1 90 ? 8.977 -29.547 8.508 1 97 90 SER A O 1
ATOM 755 N N . THR A 1 91 ? 10.68 -28.656 7.434 1 96 91 THR A N 1
ATOM 756 C CA . THR A 1 91 ? 10.078 -28.891 6.125 1 96 91 THR A CA 1
ATOM 757 C C . THR A 1 91 ? 10.484 -30.25 5.578 1 96 91 THR A C 1
ATOM 759 O O . THR A 1 91 ? 9.633 -31.047 5.168 1 96 91 THR A O 1
ATOM 762 N N . SER A 1 92 ? 11.758 -30.656 5.66 1 96.38 92 SER A N 1
ATOM 763 C CA . SER A 1 92 ? 12.273 -31.875 5.023 1 96.38 92 SER A CA 1
ATOM 764 C C . SER A 1 92 ? 11.734 -33.125 5.695 1 96.38 92 SER A C 1
ATOM 766 O O . SER A 1 92 ? 11.539 -34.156 5.043 1 96.38 92 SER A O 1
ATOM 768 N N . ARG A 1 93 ? 11.406 -33.031 6.945 1 95.25 93 ARG A N 1
ATOM 769 C CA . ARG A 1 93 ? 10.938 -34.188 7.699 1 95.25 93 ARG A CA 1
ATOM 770 C C . ARG A 1 93 ? 9.578 -34.656 7.195 1 95.25 93 ARG A C 1
ATOM 772 O O . ARG A 1 93 ? 9.18 -35.812 7.434 1 95.25 93 ARG A O 1
ATOM 779 N N . GLN A 1 94 ? 8.906 -33.844 6.504 1 96.19 94 GLN A N 1
ATOM 780 C CA . GLN A 1 94 ? 7.531 -34.125 6.109 1 96.19 94 GLN A CA 1
ATOM 781 C C . GLN A 1 94 ? 7.484 -34.781 4.73 1 96.19 94 GLN A C 1
ATOM 783 O O . GLN A 1 94 ? 6.43 -35.25 4.289 1 96.19 94 GLN A O 1
ATOM 788 N N . PHE A 1 95 ? 8.648 -34.875 4.051 1 97.94 95 PHE A N 1
ATOM 789 C CA . PHE A 1 95 ? 8.688 -35.375 2.684 1 97.94 95 PHE A CA 1
ATOM 790 C C . PHE A 1 95 ? 9.625 -36.562 2.566 1 97.94 95 PHE A C 1
ATOM 792 O O . PHE A 1 95 ? 10.648 -36.625 3.254 1 97.94 95 PHE A O 1
ATOM 799 N N . ARG A 1 96 ? 9.359 -37.469 1.698 1 97.69 96 ARG A N 1
ATOM 800 C CA . ARG A 1 96 ? 10.211 -38.625 1.398 1 97.69 96 ARG A CA 1
ATOM 801 C C . ARG A 1 96 ? 11.461 -38.188 0.637 1 97.69 96 ARG A C 1
ATOM 803 O O . ARG A 1 96 ? 12.523 -38.812 0.78 1 97.69 96 ARG A O 1
ATOM 810 N N . SER A 1 97 ? 11.336 -37.188 -0.077 1 97.88 97 SER A N 1
ATOM 811 C CA . SER A 1 97 ? 12.43 -36.719 -0.923 1 97.88 97 SER A CA 1
ATOM 812 C C . SER A 1 97 ? 13.641 -36.312 -0.089 1 97.88 97 SER A C 1
ATOM 814 O O . SER A 1 97 ? 13.5 -35.719 0.988 1 97.88 97 SER A O 1
ATOM 816 N N . LYS A 1 98 ? 14.789 -36.562 -0.622 1 97.81 98 LYS A N 1
ATOM 817 C CA . LYS A 1 98 ? 16.031 -36.094 -0.005 1 97.81 98 LYS A CA 1
ATOM 818 C C . LYS A 1 98 ? 16.578 -34.875 -0.733 1 97.81 98 LYS A C 1
ATOM 820 O O . LYS A 1 98 ? 17.656 -34.375 -0.38 1 97.81 98 LYS A O 1
ATOM 825 N N . ARG A 1 99 ? 15.867 -34.438 -1.665 1 97.75 99 ARG A N 1
ATOM 826 C CA . ARG A 1 99 ? 16.188 -33.156 -2.32 1 97.75 99 ARG A CA 1
ATOM 827 C C . ARG A 1 99 ? 15.469 -32 -1.649 1 97.75 99 ARG A C 1
ATOM 829 O O . ARG A 1 99 ? 14.375 -32.156 -1.106 1 97.75 99 ARG A O 1
ATOM 836 N N . ILE A 1 100 ? 16.094 -30.844 -1.657 1 98.25 100 ILE A N 1
ATOM 837 C CA . ILE A 1 100 ? 15.477 -29.641 -1.122 1 98.25 100 ILE A CA 1
ATOM 838 C C . ILE A 1 100 ? 15.914 -28.422 -1.931 1 98.25 100 ILE A C 1
ATOM 840 O O . ILE A 1 100 ? 17.094 -28.297 -2.279 1 98.25 100 ILE A O 1
ATOM 844 N N . HIS A 1 101 ? 15.008 -27.609 -2.355 1 98 101 HIS A N 1
ATOM 845 C CA . HIS A 1 101 ? 15.305 -26.328 -2.979 1 98 101 HIS A CA 1
ATOM 846 C C . HIS A 1 101 ? 15.359 -25.203 -1.939 1 98 101 HIS A C 1
ATOM 848 O O . HIS A 1 101 ? 14.344 -24.891 -1.316 1 98 101 HIS A O 1
ATOM 854 N N . ILE A 1 102 ? 16.5 -24.547 -1.831 1 97.5 102 ILE A N 1
ATOM 855 C CA . ILE A 1 102 ? 16.688 -23.656 -0.691 1 97.5 102 ILE A CA 1
ATOM 856 C C . ILE A 1 102 ? 16.609 -22.203 -1.154 1 97.5 102 ILE A C 1
ATOM 858 O O . ILE A 1 102 ? 16.953 -21.281 -0.402 1 97.5 102 ILE A O 1
ATOM 862 N N . GLY A 1 103 ? 16.141 -21.969 -2.377 1 95.81 103 GLY A N 1
ATOM 863 C CA . GLY A 1 103 ? 15.836 -20.641 -2.891 1 95.81 103 GLY A CA 1
ATOM 864 C C . GLY A 1 103 ? 17.078 -19.797 -3.109 1 95.81 103 GLY A C 1
ATOM 865 O O . GLY A 1 103 ? 17.906 -20.094 -3.979 1 95.81 103 GLY A O 1
ATOM 866 N N . MET A 1 104 ? 17.297 -18.75 -2.379 1 93.06 104 MET A N 1
ATOM 867 C CA . MET A 1 104 ? 18.422 -17.828 -2.328 1 93.06 104 MET A CA 1
ATOM 868 C C . MET A 1 104 ? 18.406 -16.875 -3.525 1 93.06 104 MET A C 1
ATOM 870 O O . MET A 1 104 ? 19.406 -16.234 -3.826 1 93.06 104 MET A O 1
ATOM 874 N N . ASP A 1 105 ? 17.234 -16.781 -4.203 1 89.12 105 ASP A N 1
ATOM 875 C CA . ASP A 1 105 ? 17.109 -15.922 -5.371 1 89.12 105 ASP A CA 1
ATOM 876 C C . ASP A 1 105 ? 16.781 -14.484 -4.957 1 89.12 105 ASP A C 1
ATOM 878 O O . ASP A 1 105 ? 16.328 -14.242 -3.84 1 89.12 105 ASP A O 1
ATOM 882 N N . GLU A 1 106 ? 17.109 -13.516 -5.789 1 83.25 106 GLU A N 1
ATOM 883 C CA . GLU A 1 106 ? 16.719 -12.109 -5.711 1 83.25 106 GLU A CA 1
ATOM 884 C C . GLU A 1 106 ? 17.016 -11.523 -4.332 1 83.25 106 GLU A C 1
ATOM 886 O O . GLU A 1 106 ? 16.172 -10.844 -3.746 1 83.25 106 GLU A O 1
ATOM 891 N N . ALA A 1 107 ? 18.172 -11.922 -3.789 1 87.38 107 ALA A N 1
ATOM 892 C CA . ALA A 1 107 ? 18.609 -11.391 -2.502 1 87.38 107 ALA A CA 1
ATOM 893 C C . ALA A 1 107 ? 19.188 -9.992 -2.658 1 87.38 107 ALA A C 1
ATOM 895 O O . ALA A 1 107 ? 20.344 -9.742 -2.289 1 87.38 107 ALA A O 1
ATOM 896 N N . HIS A 1 108 ? 18.359 -9.133 -3.074 1 83.06 108 HIS A N 1
ATOM 897 C CA . HIS A 1 108 ? 18.766 -7.762 -3.367 1 83.06 108 HIS A CA 1
ATOM 898 C C . HIS A 1 108 ? 19.203 -7.035 -2.1 1 83.06 108 HIS A C 1
ATOM 900 O O . HIS A 1 108 ? 18.531 -7.098 -1.074 1 83.06 108 HIS A O 1
ATOM 906 N N . GLY A 1 109 ? 20.375 -6.469 -2.146 1 85.44 109 GLY A N 1
ATOM 907 C CA . GLY A 1 109 ? 20.844 -5.66 -1.035 1 85.44 109 GLY A CA 1
ATOM 908 C C . GLY A 1 109 ? 21.547 -6.473 0.043 1 85.44 109 GLY A C 1
ATOM 909 O O . GLY A 1 109 ? 21.797 -5.965 1.138 1 85.44 109 GLY A O 1
ATOM 910 N N . VAL A 1 110 ? 21.844 -7.703 -0.243 1 91.06 110 VAL A N 1
ATOM 911 C CA . VAL A 1 110 ? 22.516 -8.547 0.736 1 91.06 110 VAL A CA 1
ATOM 912 C C . VAL A 1 110 ? 23.828 -7.891 1.175 1 91.06 110 VAL A C 1
ATOM 914 O O . VAL A 1 110 ? 24.609 -7.43 0.339 1 91.06 110 VAL A O 1
ATOM 917 N N . GLY A 1 111 ? 23.984 -7.766 2.434 1 90.81 111 GLY A N 1
ATOM 918 C CA . GLY A 1 111 ? 25.219 -7.215 2.992 1 90.81 111 GLY A CA 1
ATOM 919 C C . GLY A 1 111 ? 25.203 -5.703 3.078 1 90.81 111 GLY A C 1
ATOM 920 O O . GLY A 1 111 ? 26.172 -5.094 3.553 1 90.81 111 GLY A O 1
ATOM 921 N N . GLU A 1 112 ? 24.141 -5.098 2.691 1 85.88 112 GLU A N 1
ATOM 922 C CA . GLU A 1 112 ? 24.125 -3.641 2.605 1 85.88 112 GLU A CA 1
ATOM 923 C C . GLU A 1 112 ? 23.312 -3.033 3.742 1 85.88 112 GLU A C 1
ATOM 925 O O . GLU A 1 112 ? 23.312 -1.814 3.93 1 85.88 112 GLU A O 1
ATOM 930 N N . GLY A 1 113 ? 22.688 -3.855 4.512 1 88.75 113 GLY A N 1
ATOM 931 C CA . GLY A 1 113 ? 21.891 -3.365 5.625 1 88.75 113 GLY A CA 1
ATOM 932 C C . GLY A 1 113 ? 22.609 -3.473 6.961 1 88.75 113 GLY A C 1
ATOM 933 O O . GLY A 1 113 ? 23.688 -2.906 7.141 1 88.75 113 GLY A O 1
ATOM 934 N N . ARG A 1 114 ? 22.031 -4.148 7.852 1 92.38 114 ARG A N 1
ATOM 935 C CA . ARG A 1 114 ? 22.578 -4.332 9.195 1 92.38 114 ARG A CA 1
ATOM 936 C C . ARG A 1 114 ? 23.922 -5.039 9.156 1 92.38 114 ARG A C 1
ATOM 938 O O . ARG A 1 114 ? 24.781 -4.809 10.016 1 92.38 114 ARG A O 1
ATOM 945 N N . TYR A 1 115 ? 24.094 -5.852 8.148 1 94.62 115 TYR A N 1
ATOM 946 C CA . TYR A 1 115 ? 25.375 -6.535 7.965 1 94.62 115 TYR A CA 1
ATOM 947 C C . TYR A 1 115 ? 26.531 -5.543 7.945 1 94.62 115 TYR A C 1
ATOM 949 O O . TYR A 1 115 ? 27.547 -5.75 8.609 1 94.62 115 TYR A O 1
ATOM 957 N N . ARG A 1 116 ? 26.328 -4.516 7.215 1 88.69 116 ARG A N 1
ATOM 958 C CA . ARG A 1 116 ? 27.391 -3.518 7.074 1 88.69 116 ARG A CA 1
ATOM 959 C C . ARG A 1 116 ? 27.703 -2.854 8.414 1 88.69 116 ARG A C 1
ATOM 961 O O . ARG A 1 116 ? 28.859 -2.549 8.711 1 88.69 116 ARG A O 1
ATOM 968 N N . GLN A 1 117 ? 26.719 -2.65 9.156 1 86.5 117 GLN A N 1
ATOM 969 C CA . GLN A 1 117 ? 26.891 -2.031 10.461 1 86.5 117 GLN A CA 1
ATOM 970 C C . GLN A 1 117 ? 27.641 -2.951 11.414 1 86.5 117 GLN A C 1
ATOM 972 O O . GLN A 1 117 ? 28.484 -2.494 12.195 1 86.5 117 GLN A O 1
ATOM 977 N N . LEU A 1 118 ? 27.406 -4.227 11.289 1 93.12 118 LEU A N 1
ATOM 978 C CA . LEU A 1 118 ? 27.938 -5.191 12.25 1 93.12 118 LEU A CA 1
ATOM 979 C C . LEU A 1 118 ? 29.328 -5.68 11.82 1 93.12 118 LEU A C 1
ATOM 981 O O . LEU A 1 118 ? 30.203 -5.879 12.656 1 93.12 118 LEU A O 1
ATOM 985 N N . TYR A 1 119 ? 29.484 -5.867 10.438 1 94.81 119 TYR A N 1
ATOM 986 C CA . TYR A 1 119 ? 30.656 -6.594 9.984 1 94.81 119 TYR A CA 1
ATOM 987 C C . TYR A 1 119 ? 31.469 -5.754 9.008 1 94.81 119 TYR A C 1
ATOM 989 O O . TYR A 1 119 ? 32.531 -6.18 8.555 1 94.81 119 TYR A O 1
ATOM 997 N N . GLY A 1 120 ? 31.031 -4.586 8.727 1 90.75 120 GLY A N 1
ATOM 998 C CA . GLY A 1 120 ? 31.719 -3.742 7.762 1 90.75 120 GLY A CA 1
ATOM 999 C C . GLY A 1 120 ? 31.375 -4.078 6.32 1 90.75 120 GLY A C 1
ATOM 1000 O O . GLY A 1 120 ? 30.453 -4.852 6.059 1 90.75 120 GLY A O 1
ATOM 1001 N N . HIS A 1 121 ? 32.094 -3.469 5.379 1 87.88 121 HIS A N 1
ATOM 1002 C CA . HIS A 1 121 ? 31.844 -3.682 3.959 1 87.88 121 HIS A CA 1
ATOM 1003 C C . HIS A 1 121 ? 32.5 -4.961 3.463 1 87.88 121 HIS A C 1
ATOM 1005 O O . HIS A 1 121 ? 33.656 -5.223 3.781 1 87.88 121 HIS A O 1
ATOM 1011 N N . LYS A 1 122 ? 31.766 -5.758 2.795 1 89.75 122 LYS A N 1
ATOM 1012 C CA . LYS A 1 122 ? 32.219 -6.957 2.098 1 89.75 122 LYS A CA 1
ATOM 1013 C C . LYS A 1 122 ? 31.5 -7.121 0.763 1 89.75 122 LYS A C 1
ATOM 1015 O O . LYS A 1 122 ? 30.328 -6.77 0.639 1 89.75 122 LYS A O 1
ATOM 1020 N N . ASP A 1 123 ? 32.219 -7.633 -0.194 1 85.06 123 ASP A N 1
ATOM 1021 C CA . ASP A 1 123 ? 31.594 -7.879 -1.499 1 85.06 123 ASP A CA 1
ATOM 1022 C C . ASP A 1 123 ? 30.359 -8.75 -1.372 1 85.06 123 ASP A C 1
ATOM 1024 O O . ASP A 1 123 ? 30.422 -9.859 -0.836 1 85.06 123 ASP A O 1
ATOM 1028 N N . PRO A 1 124 ? 29.219 -8.281 -1.863 1 87 124 PRO A N 1
ATOM 1029 C CA . PRO A 1 124 ? 27.969 -9.031 -1.734 1 87 124 PRO A CA 1
ATOM 1030 C C . PRO A 1 124 ? 28.062 -10.43 -2.33 1 87 124 PRO A C 1
ATOM 1032 O O . PRO A 1 124 ? 27.438 -11.367 -1.818 1 87 124 PRO A O 1
ATOM 1035 N N . ASN A 1 125 ? 28.844 -10.633 -3.398 1 84.88 125 ASN A N 1
ATOM 1036 C CA . ASN A 1 125 ? 29 -11.953 -4 1 84.88 125 ASN A CA 1
ATOM 1037 C C . ASN A 1 125 ? 29.719 -12.914 -3.059 1 84.88 125 ASN A C 1
ATOM 1039 O O . ASN A 1 125 ? 29.391 -14.102 -3 1 84.88 125 ASN A O 1
ATOM 1043 N N . LEU A 1 126 ? 30.656 -12.375 -2.389 1 88.44 126 LEU A N 1
ATOM 1044 C CA . LEU A 1 126 ? 31.375 -13.195 -1.423 1 88.44 126 LEU A CA 1
ATOM 1045 C C . LEU A 1 126 ? 30.484 -13.562 -0.246 1 88.44 126 LEU A C 1
ATOM 1047 O O . LEU A 1 126 ? 30.5 -14.703 0.227 1 88.44 126 LEU A O 1
ATOM 1051 N N . ILE A 1 127 ? 29.672 -12.578 0.183 1 92.81 127 ILE A N 1
ATOM 1052 C CA . ILE A 1 127 ? 28.734 -12.828 1.267 1 92.81 127 ILE A CA 1
ATOM 1053 C C . ILE A 1 127 ? 27.766 -13.938 0.86 1 92.81 127 ILE A C 1
ATOM 1055 O O . ILE A 1 127 ? 27.5 -14.852 1.641 1 92.81 127 ILE A O 1
ATOM 1059 N N . PHE A 1 128 ? 27.328 -13.914 -0.348 1 91.69 128 PHE A N 1
ATOM 1060 C CA . PHE A 1 128 ? 26.375 -14.883 -0.879 1 91.69 128 PHE A CA 1
ATOM 1061 C C . PHE A 1 128 ? 26.984 -16.281 -0.88 1 91.69 128 PHE A C 1
ATOM 1063 O O . PHE A 1 128 ? 26.359 -17.234 -0.396 1 91.69 128 PHE A O 1
ATOM 1070 N N . ILE A 1 129 ? 28.219 -16.406 -1.36 1 90.88 129 ILE A N 1
ATOM 1071 C CA . ILE A 1 129 ? 28.875 -17.703 -1.508 1 90.88 129 ILE A CA 1
ATOM 1072 C C . ILE A 1 129 ? 29.141 -18.312 -0.131 1 90.88 129 ILE A C 1
ATOM 1074 O O . ILE A 1 129 ? 28.922 -19.5 0.08 1 90.88 129 ILE A O 1
ATOM 1078 N N . GLU A 1 130 ? 29.547 -17.5 0.738 1 93.69 130 GLU A N 1
ATOM 1079 C CA . GLU A 1 130 ? 29.812 -17.984 2.088 1 93.69 130 GLU A CA 1
ATOM 1080 C C . GLU A 1 130 ? 28.516 -18.438 2.77 1 93.69 130 GLU A C 1
ATOM 1082 O O . GLU A 1 130 ? 28.5 -19.438 3.477 1 93.69 130 GLU A O 1
ATOM 1087 N N . HIS A 1 131 ? 27.484 -17.641 2.535 1 96.12 131 HIS A N 1
ATOM 1088 C CA . HIS A 1 131 ? 26.172 -18.031 3.053 1 96.12 131 HIS A CA 1
ATOM 1089 C C . HIS A 1 131 ? 25.719 -19.359 2.451 1 96.12 131 HIS A C 1
ATOM 1091 O O . HIS A 1 131 ? 25.25 -20.25 3.172 1 96.12 131 HIS A O 1
ATOM 1097 N N . LEU A 1 132 ? 25.891 -19.547 1.163 1 95.06 132 LEU A N 1
ATOM 1098 C CA . LEU A 1 132 ? 25.531 -20.781 0.47 1 95.06 132 LEU A CA 1
ATOM 1099 C C . LEU A 1 132 ? 26.297 -21.969 1.044 1 95.06 132 LEU A C 1
ATOM 1101 O O . LEU A 1 132 ? 25.719 -23.047 1.253 1 95.06 132 LEU A O 1
ATOM 1105 N N . GLN A 1 133 ? 27.562 -21.766 1.299 1 95.69 133 GLN A N 1
ATOM 1106 C CA . GLN A 1 133 ? 28.391 -22.844 1.864 1 95.69 133 GLN A CA 1
ATOM 1107 C C . GLN A 1 133 ? 27.859 -23.281 3.227 1 95.69 133 GLN A C 1
ATOM 1109 O O . GLN A 1 133 ? 27.734 -24.469 3.502 1 95.69 133 GLN A O 1
ATOM 1114 N N . LYS A 1 134 ? 27.5 -22.281 4.008 1 97.88 134 LYS A N 1
ATOM 1115 C CA . LYS A 1 134 ? 26.984 -22.578 5.34 1 97.88 134 LYS A CA 1
ATOM 1116 C C . LYS A 1 134 ? 25.641 -23.312 5.258 1 97.88 134 LYS A C 1
ATOM 1118 O O . LYS A 1 134 ? 25.422 -24.297 5.977 1 97.88 134 LYS A O 1
ATOM 1123 N N . VAL A 1 135 ? 24.75 -22.906 4.422 1 98.19 135 VAL A N 1
ATOM 1124 C CA . VAL A 1 135 ? 23.438 -23.516 4.285 1 98.19 135 VAL A CA 1
ATOM 1125 C C . VAL A 1 135 ? 23.578 -24.922 3.695 1 98.19 135 VAL A C 1
ATOM 1127 O O . VAL A 1 135 ? 22.891 -25.859 4.098 1 98.19 135 VAL A O 1
ATOM 1130 N N . ASN A 1 136 ? 24.547 -25.078 2.736 1 97.5 136 ASN A N 1
ATOM 1131 C CA . ASN A 1 136 ? 24.859 -26.391 2.182 1 97.5 136 ASN A CA 1
ATOM 1132 C C . ASN A 1 136 ? 25.328 -27.359 3.262 1 97.5 136 ASN A C 1
ATOM 1134 O O . ASN A 1 136 ? 24.922 -28.516 3.283 1 97.5 136 ASN A O 1
ATOM 1138 N N . GLU A 1 137 ? 26.141 -26.875 4.09 1 98.19 137 GLU A N 1
ATOM 1139 C CA . GLU A 1 137 ? 26.609 -27.703 5.191 1 98.19 137 GLU A CA 1
ATOM 1140 C C . GLU A 1 137 ? 25.453 -28.188 6.051 1 98.19 137 GLU A C 1
ATOM 1142 O O . GLU A 1 137 ? 25.422 -29.344 6.465 1 98.19 137 GLU A O 1
ATOM 1147 N N . ILE A 1 138 ? 24.547 -27.312 6.285 1 98.62 138 ILE A N 1
ATOM 1148 C CA . ILE A 1 138 ? 23.359 -27.656 7.066 1 98.62 138 ILE A CA 1
ATOM 1149 C C . ILE A 1 138 ? 22.562 -28.75 6.344 1 98.62 138 ILE A C 1
ATOM 1151 O O . ILE A 1 138 ? 22.125 -29.719 6.961 1 98.62 138 ILE A O 1
ATOM 1155 N N . CYS A 1 139 ? 22.391 -28.625 5.039 1 98.62 139 CYS A N 1
ATOM 1156 C CA . CYS A 1 139 ? 21.656 -29.609 4.254 1 98.62 139 CYS A CA 1
ATOM 1157 C C . CYS A 1 139 ? 22.344 -30.969 4.297 1 98.62 139 CYS A C 1
ATOM 1159 O O . CYS A 1 139 ? 21.688 -31.984 4.555 1 98.62 139 CYS A O 1
ATOM 1161 N N . VAL A 1 140 ? 23.688 -30.953 4.125 1 98.06 140 VAL A N 1
ATOM 1162 C CA . VAL A 1 140 ? 24.453 -32.188 4.082 1 98.06 140 VAL A CA 1
ATOM 1163 C C . VAL A 1 140 ? 24.375 -32.906 5.43 1 98.06 140 VAL A C 1
ATOM 1165 O O . VAL A 1 140 ? 24.172 -34.125 5.488 1 98.06 140 VAL A O 1
ATOM 1168 N N . ARG A 1 141 ? 24.438 -32.094 6.465 1 97.75 141 ARG A N 1
ATOM 1169 C CA . ARG A 1 141 ? 24.359 -32.656 7.809 1 97.75 141 ARG A CA 1
ATOM 1170 C C . ARG A 1 141 ? 23 -33.312 8.062 1 97.75 141 ARG A C 1
ATOM 1172 O O . ARG A 1 141 ? 22.875 -34.219 8.875 1 97.75 141 ARG A O 1
ATOM 1179 N N . ASN A 1 142 ? 22.016 -32.938 7.34 1 97.94 142 ASN A N 1
ATOM 1180 C CA . ASN A 1 142 ? 20.672 -33.469 7.512 1 97.94 142 ASN A CA 1
ATOM 1181 C C . ASN A 1 142 ? 20.312 -34.469 6.418 1 97.94 142 ASN A C 1
ATOM 1183 O O . ASN A 1 142 ? 19.156 -34.812 6.25 1 97.94 142 ASN A O 1
ATOM 1187 N N . GLY A 1 143 ? 21.328 -34.844 5.613 1 97.88 143 GLY A N 1
ATOM 1188 C CA . GLY A 1 143 ? 21.156 -35.875 4.617 1 97.88 143 GLY A CA 1
ATOM 1189 C C . GLY A 1 143 ? 20.406 -35.406 3.383 1 97.88 143 GLY A C 1
ATOM 1190 O O . GLY A 1 143 ? 19.719 -36.188 2.732 1 97.88 143 GLY A O 1
ATOM 1191 N N . LEU A 1 144 ? 20.469 -34.156 3.064 1 98.5 144 LEU A N 1
ATOM 1192 C CA . LEU A 1 144 ? 19.688 -33.594 1.97 1 98.5 144 LEU A CA 1
ATOM 1193 C C . LEU A 1 144 ? 20.594 -33.156 0.825 1 98.5 144 LEU A C 1
ATOM 1195 O O . LEU A 1 144 ? 21.766 -32.844 1.038 1 98.5 144 LEU A O 1
ATOM 1199 N N . GLN A 1 145 ? 20.109 -33.156 -0.348 1 97.12 145 GLN A N 1
ATOM 1200 C CA . GLN A 1 145 ? 20.75 -32.625 -1.553 1 97.12 145 GLN A CA 1
ATOM 1201 C C . GLN A 1 145 ? 20.109 -31.297 -1.971 1 97.12 145 GLN A C 1
ATOM 1203 O O . GLN A 1 145 ? 19.016 -31.281 -2.516 1 97.12 145 GLN A O 1
ATOM 1208 N N . PRO A 1 146 ? 20.812 -30.188 -1.803 1 96.62 146 PRO A N 1
ATOM 1209 C CA . PRO A 1 146 ? 20.188 -28.891 -2.021 1 96.62 146 PRO A CA 1
ATOM 1210 C C . PRO A 1 146 ? 20.25 -28.438 -3.482 1 96.62 146 PRO A C 1
ATOM 1212 O O . PRO A 1 146 ? 21.125 -28.891 -4.234 1 96.62 146 PRO A O 1
ATOM 1215 N N . MET A 1 147 ? 19.344 -27.656 -3.875 1 95.25 147 MET A N 1
ATOM 1216 C CA . MET A 1 147 ? 19.328 -26.891 -5.121 1 95.25 147 MET A CA 1
ATOM 1217 C C . MET A 1 147 ? 19.047 -25.406 -4.855 1 95.25 147 MET A C 1
ATOM 1219 O O . MET A 1 147 ? 18.484 -25.062 -3.82 1 95.25 147 MET A O 1
ATOM 1223 N N . ILE A 1 148 ? 19.516 -24.531 -5.734 1 93.81 148 ILE A N 1
ATOM 1224 C CA . ILE A 1 148 ? 19.25 -23.109 -5.609 1 93.81 148 ILE A CA 1
ATOM 1225 C C . ILE A 1 148 ? 18.891 -22.531 -6.977 1 93.81 148 ILE A C 1
ATOM 1227 O O . ILE A 1 148 ? 19.234 -23.094 -8.016 1 93.81 148 ILE A O 1
ATOM 1231 N N . TRP A 1 149 ? 18.141 -21.422 -6.977 1 94 149 TRP A N 1
ATOM 1232 C CA . TRP A 1 149 ? 18 -20.625 -8.188 1 94 149 TRP A CA 1
ATOM 1233 C C . TRP A 1 149 ? 19.344 -19.984 -8.578 1 94 149 TRP A C 1
ATOM 1235 O O . TRP A 1 149 ? 20.062 -19.484 -7.719 1 94 149 TRP A O 1
ATOM 1245 N N . SER A 1 150 ? 19.688 -19.922 -9.766 1 87.75 150 SER A N 1
ATOM 1246 C CA . SER A 1 150 ? 21.047 -19.609 -10.164 1 87.75 150 SER A CA 1
ATOM 1247 C C . SER A 1 150 ? 21.203 -18.125 -10.477 1 87.75 150 SER A C 1
ATOM 1249 O O . SER A 1 150 ? 22.203 -17.703 -11.047 1 87.75 150 SER A O 1
ATOM 1251 N N . ASP A 1 151 ? 20.203 -17.203 -10.156 1 78.44 151 ASP A N 1
ATOM 1252 C CA . ASP A 1 151 ? 20.359 -15.789 -10.461 1 78.44 151 ASP A CA 1
ATOM 1253 C C . ASP A 1 151 ? 21.375 -15.125 -9.531 1 78.44 151 ASP A C 1
ATOM 1255 O O . ASP A 1 151 ? 21.438 -13.898 -9.445 1 78.44 151 ASP A O 1
ATOM 1259 N N . THR A 1 152 ? 22.375 -15.906 -8.852 1 60.31 152 THR A N 1
ATOM 1260 C CA . THR A 1 152 ? 23.266 -15.492 -7.777 1 60.31 152 THR A CA 1
ATOM 1261 C C . THR A 1 152 ? 24.266 -14.453 -8.273 1 60.31 152 THR A C 1
ATOM 1263 O O . THR A 1 152 ? 24.766 -13.648 -7.492 1 60.31 152 THR A O 1
ATOM 1266 N N . ALA A 1 153 ? 25.031 -14.875 -9.352 1 51.34 153 ALA A N 1
ATOM 1267 C CA . ALA A 1 153 ? 26.391 -14.336 -9.445 1 51.34 153 ALA A CA 1
ATOM 1268 C C . ALA A 1 153 ? 26.375 -12.82 -9.547 1 51.34 153 ALA A C 1
ATOM 1270 O O . ALA A 1 153 ? 27.219 -12.141 -8.961 1 51.34 153 ALA A O 1
ATOM 1271 N N . LYS A 1 154 ? 26.375 -12.219 -10.914 1 48 154 LYS A N 1
ATOM 1272 C CA . LYS A 1 154 ? 26.672 -10.797 -11.078 1 48 154 LYS A CA 1
ATOM 1273 C C . LYS A 1 154 ? 25.484 -9.938 -10.656 1 48 154 LYS A C 1
ATOM 1275 O O . LYS A 1 154 ? 24.375 -10.445 -10.492 1 48 154 LYS A O 1
ATOM 1280 N N . ASN A 1 155 ? 25.375 -8.523 -10.875 1 46.31 155 ASN A N 1
ATOM 1281 C CA . ASN A 1 155 ? 24.734 -7.312 -10.383 1 46.31 155 ASN A CA 1
ATOM 1282 C C . ASN A 1 155 ? 23.297 -7.57 -9.961 1 46.31 155 ASN A C 1
ATOM 1284 O O . ASN A 1 155 ? 22.453 -7.922 -10.797 1 46.31 155 ASN A O 1
ATOM 1288 N N . ASN A 1 156 ? 23.078 -8.203 -8.805 1 47.06 156 ASN A N 1
ATOM 1289 C CA . ASN A 1 156 ? 21.844 -8.266 -8.023 1 47.06 156 ASN A CA 1
ATOM 1290 C C . ASN A 1 156 ? 20.688 -7.586 -8.75 1 47.06 156 ASN A C 1
ATOM 1292 O O . ASN A 1 156 ? 19.812 -7 -8.109 1 47.06 156 ASN A O 1
ATOM 1296 N N . SER A 1 157 ? 20.922 -7.398 -10.047 1 48.72 157 SER A N 1
ATOM 1297 C CA . SER A 1 157 ? 19.75 -6.895 -10.758 1 48.72 157 SER A CA 1
ATOM 1298 C C . SER A 1 157 ? 19.203 -7.934 -11.727 1 48.72 157 SER A C 1
ATOM 1300 O O . SER A 1 157 ? 19.969 -8.664 -12.367 1 48.72 157 SER A O 1
ATOM 1302 N N . LEU A 1 158 ? 18.047 -8.406 -11.711 1 48.19 158 LEU A N 1
ATOM 1303 C CA . LEU A 1 158 ? 17.312 -9.266 -12.633 1 48.19 158 LEU A CA 1
ATOM 1304 C C . LEU A 1 158 ? 17.672 -8.938 -14.086 1 48.19 158 LEU A C 1
ATOM 1306 O O . LEU A 1 158 ? 17.797 -9.844 -14.914 1 48.19 158 LEU A O 1
ATOM 1310 N N . GLN A 1 159 ? 18 -7.719 -14.375 1 47.56 159 GLN A N 1
ATOM 1311 C CA . GLN A 1 159 ? 18.344 -7.309 -15.727 1 47.56 159 GLN A CA 1
ATOM 1312 C C . GLN A 1 159 ? 19.672 -7.906 -16.172 1 47.56 159 GLN A C 1
ATOM 1314 O O . GLN A 1 159 ? 19.828 -8.328 -17.312 1 47.56 159 GLN A O 1
ATOM 1319 N N . GLY A 1 160 ? 20.547 -7.98 -15.25 1 54.94 160 GLY A N 1
ATOM 1320 C CA . GLY A 1 160 ? 21.844 -8.547 -15.578 1 54.94 160 GLY A CA 1
ATOM 1321 C C . GLY A 1 160 ? 21.797 -10.055 -15.789 1 54.94 160 GLY A C 1
ATOM 1322 O O . GLY A 1 160 ? 22.516 -10.586 -16.641 1 54.94 160 GLY A O 1
ATOM 1323 N N . TYR A 1 161 ? 20.875 -10.594 -15.133 1 56.31 161 TYR A N 1
ATOM 1324 C CA . TYR A 1 161 ? 20.719 -12.039 -15.203 1 56.31 161 TYR A CA 1
ATOM 1325 C C . TYR A 1 161 ? 20.234 -12.469 -16.578 1 56.31 161 TYR A C 1
ATOM 1327 O O . TYR A 1 161 ? 20.719 -13.469 -17.125 1 56.31 161 TYR A O 1
ATOM 1335 N N . TYR A 1 162 ? 19.438 -11.586 -17.203 1 52.81 162 TYR A N 1
ATOM 1336 C CA . TYR A 1 162 ? 18.828 -11.969 -18.469 1 52.81 162 TYR A CA 1
ATOM 1337 C C . TYR A 1 162 ? 19.641 -11.414 -19.641 1 52.81 162 TYR A C 1
ATOM 1339 O O . TYR A 1 162 ? 19.344 -11.727 -20.797 1 52.81 162 TYR A O 1
ATOM 1347 N N . ASP A 1 163 ? 20.641 -10.547 -19.25 1 59.38 163 ASP A N 1
ATOM 1348 C CA . ASP A 1 163 ? 21.469 -9.945 -20.297 1 59.38 163 ASP A CA 1
ATOM 1349 C C . ASP A 1 163 ? 22.344 -10.992 -20.984 1 59.38 163 ASP A C 1
ATOM 1351 O O . ASP A 1 163 ? 23.141 -11.664 -20.344 1 59.38 163 ASP A O 1
ATOM 1355 N N . GLU A 1 164 ? 22.141 -11.094 -22.234 1 60.81 164 GLU A N 1
ATOM 1356 C CA . GLU A 1 164 ? 22.844 -12.062 -23.062 1 60.81 164 GLU A CA 1
ATOM 1357 C C . GLU A 1 164 ? 24.359 -11.891 -22.953 1 60.81 164 GLU A C 1
ATOM 1359 O O . GLU A 1 164 ? 25.109 -12.852 -23.141 1 60.81 164 GLU A O 1
ATOM 1364 N N . THR A 1 165 ? 24.688 -10.633 -22.641 1 60.88 165 THR A N 1
ATOM 1365 C CA . THR A 1 165 ? 26.109 -10.328 -22.609 1 60.88 165 THR A CA 1
ATOM 1366 C C . THR A 1 165 ? 26.719 -10.672 -21.25 1 60.88 165 THR A C 1
ATOM 1368 O O . THR A 1 165 ? 27.938 -10.727 -21.109 1 60.88 165 THR A O 1
ATOM 1371 N N . ASN A 1 166 ? 25.766 -10.953 -20.344 1 59.72 166 ASN A N 1
ATOM 1372 C CA . ASN A 1 166 ? 26.234 -11.281 -19 1 59.72 166 ASN A CA 1
ATOM 1373 C C . ASN A 1 166 ? 26.594 -12.758 -18.891 1 59.72 166 ASN A C 1
ATOM 1375 O O . ASN A 1 166 ? 25.734 -13.625 -19.078 1 59.72 166 ASN A O 1
ATOM 1379 N N . ASP A 1 167 ? 27.953 -12.992 -18.812 1 60.97 167 ASP A N 1
ATOM 1380 C CA . ASP A 1 167 ? 28.453 -14.344 -18.625 1 60.97 167 ASP A CA 1
ATOM 1381 C C . ASP A 1 167 ? 28.734 -14.625 -17.156 1 60.97 167 ASP A C 1
ATOM 1383 O O . ASP A 1 167 ? 29.688 -14.086 -16.578 1 60.97 167 ASP A O 1
ATOM 1387 N N . PRO A 1 168 ? 27.828 -15.336 -16.547 1 59.25 168 PRO A N 1
ATOM 1388 C CA . PRO A 1 168 ? 28.078 -15.641 -15.141 1 59.25 168 PRO A CA 1
ATOM 1389 C C . PRO A 1 168 ? 29.422 -16.328 -14.914 1 59.25 168 PRO A C 1
ATOM 1391 O O . PRO A 1 168 ? 29.938 -16.312 -13.789 1 59.25 168 PRO A O 1
ATOM 1394 N N . SER A 1 169 ? 29.984 -16.953 -15.922 1 57.03 169 SER A N 1
ATOM 1395 C CA . SER A 1 169 ? 31.25 -17.703 -15.812 1 57.03 169 SER A CA 1
ATOM 1396 C C . SER A 1 169 ? 32.438 -16.75 -15.727 1 57.03 169 SER A C 1
ATOM 1398 O O . SER A 1 169 ? 33.531 -17.172 -15.383 1 57.03 169 SER A O 1
ATOM 1400 N N . SER A 1 170 ? 32.125 -15.508 -16.047 1 56.62 170 SER A N 1
ATOM 1401 C CA . SER A 1 170 ? 33.219 -14.57 -16.109 1 56.62 170 SER A CA 1
ATOM 1402 C C . SER A 1 170 ? 33.781 -14.281 -14.719 1 56.62 170 SER A C 1
ATOM 1404 O O . SER A 1 170 ? 34.906 -13.773 -14.578 1 56.62 170 SER A O 1
ATOM 1406 N N . SER A 1 171 ? 32.938 -14.617 -13.719 1 58.34 171 SER A N 1
ATOM 1407 C CA . SER A 1 171 ? 33.5 -14.438 -12.391 1 58.34 171 SER A CA 1
ATOM 1408 C C . SER A 1 171 ? 34.062 -15.742 -11.844 1 58.34 171 SER A C 1
ATOM 1410 O O . SER A 1 171 ? 33.469 -16.375 -10.984 1 58.34 171 SER A O 1
ATOM 1412 N N . SER A 1 172 ? 35.094 -16.25 -12.453 1 57.5 172 SER A N 1
ATOM 1413 C CA . SER A 1 172 ? 35.75 -17.547 -12.234 1 57.5 172 SER A CA 1
ATOM 1414 C C . SER A 1 172 ? 35.906 -17.828 -10.742 1 57.5 172 SER A C 1
ATOM 1416 O O . SER A 1 172 ? 35.656 -18.953 -10.297 1 57.5 172 SER A O 1
ATOM 1418 N N . GLU A 1 173 ? 36.219 -16.797 -10.008 1 60.94 173 GLU A N 1
ATOM 1419 C CA . GLU A 1 173 ? 36.5 -17.031 -8.586 1 60.94 173 GLU A CA 1
ATOM 1420 C C . GLU A 1 173 ? 35.219 -17.406 -7.84 1 60.94 173 GLU A C 1
ATOM 1422 O O . GLU A 1 173 ? 35.219 -18.234 -6.938 1 60.94 173 GLU A O 1
ATOM 1427 N N . LEU A 1 174 ? 34.156 -16.969 -8.328 1 65.19 174 LEU A N 1
ATOM 1428 C CA . LEU A 1 174 ? 32.875 -17.219 -7.641 1 65.19 174 LEU A CA 1
ATOM 1429 C C . LEU A 1 174 ? 32.344 -18.609 -7.977 1 65.19 174 LEU A C 1
ATOM 1431 O O . LEU A 1 174 ? 31.812 -19.297 -7.109 1 65.19 174 LEU A O 1
ATOM 1435 N N . VAL A 1 175 ? 32.75 -19.031 -9.109 1 67.69 175 VAL A N 1
ATOM 1436 C CA . VAL A 1 175 ? 32.281 -20.312 -9.586 1 67.69 175 VAL A CA 1
ATOM 1437 C C . VAL A 1 175 ? 32.969 -21.453 -8.828 1 67.69 175 VAL A C 1
ATOM 1439 O O . VAL A 1 175 ? 32.344 -22.453 -8.477 1 67.69 175 VAL A O 1
ATOM 1442 N N . GLU A 1 176 ? 34.156 -21.188 -8.531 1 72.88 176 GLU A N 1
ATOM 1443 C CA . GLU A 1 176 ? 34.969 -22.219 -7.855 1 72.88 176 GLU A CA 1
ATOM 1444 C C . GLU A 1 176 ? 34.531 -22.391 -6.406 1 72.88 176 GLU A C 1
ATOM 1446 O O . GLU A 1 176 ? 34.781 -23.422 -5.793 1 72.88 176 GLU A O 1
ATOM 1451 N N . LYS A 1 177 ? 33.75 -21.5 -6.035 1 80.31 177 LYS A N 1
ATOM 1452 C CA . LYS A 1 177 ? 33.406 -21.531 -4.621 1 80.31 177 LYS A CA 1
ATOM 1453 C C . LYS A 1 177 ? 32 -22.109 -4.414 1 80.31 177 LYS A C 1
ATOM 1455 O O . LYS A 1 177 ? 31.578 -22.344 -3.281 1 80.31 177 LYS A O 1
ATOM 1460 N N . ILE A 1 178 ? 31.344 -22.469 -5.414 1 85.06 178 ILE A N 1
ATOM 1461 C CA . ILE A 1 178 ? 30.047 -23.094 -5.301 1 85.06 178 ILE A CA 1
ATOM 1462 C C . ILE A 1 178 ? 30.203 -24.578 -4.984 1 85.06 178 ILE A C 1
ATOM 1464 O O . ILE A 1 178 ? 30.938 -25.297 -5.68 1 85.06 178 ILE A O 1
ATOM 1468 N N . PRO A 1 179 ? 29.578 -25.047 -3.939 1 89 179 PRO A N 1
ATOM 1469 C CA . PRO A 1 179 ? 29.688 -26.469 -3.627 1 89 179 PRO A CA 1
ATOM 1470 C C . PRO A 1 179 ? 29.219 -27.359 -4.773 1 89 179 PRO A C 1
ATOM 1472 O O . PRO A 1 179 ? 28.141 -27.156 -5.324 1 89 179 PRO A O 1
ATOM 1475 N N . PRO A 1 180 ? 29.984 -28.359 -5.121 1 86.81 180 PRO A N 1
ATOM 1476 C CA . PRO A 1 180 ? 29.688 -29.172 -6.301 1 86.81 180 PRO A CA 1
ATOM 1477 C C . PRO A 1 180 ? 28.406 -30 -6.141 1 86.81 180 PRO A C 1
ATOM 1479 O O . PRO A 1 180 ? 27.828 -30.438 -7.137 1 86.81 180 PRO A O 1
ATOM 1482 N N . ASN A 1 181 ? 28.047 -30.188 -4.906 1 91.81 181 ASN A N 1
ATOM 1483 C CA . ASN A 1 181 ? 26.875 -31.016 -4.68 1 91.81 181 ASN A CA 1
ATOM 1484 C C . ASN A 1 181 ? 25.578 -30.219 -4.836 1 91.81 181 ASN A C 1
ATOM 1486 O O . ASN A 1 181 ? 24.484 -30.797 -4.84 1 91.81 181 ASN A O 1
ATOM 1490 N N . VAL A 1 182 ? 25.656 -28.906 -4.984 1 92.19 182 VAL A N 1
ATOM 1491 C CA . VAL A 1 182 ? 24.484 -28.062 -5.109 1 92.19 182 VAL A CA 1
ATOM 1492 C C . VAL A 1 182 ? 24.031 -28.016 -6.566 1 92.19 182 VAL A C 1
ATOM 1494 O O . VAL A 1 182 ? 24.812 -27.719 -7.461 1 92.19 182 VAL A O 1
ATOM 1497 N N . ASN A 1 183 ? 22.828 -28.375 -6.785 1 91.81 183 ASN A N 1
ATOM 1498 C CA . ASN A 1 183 ? 22.25 -28.234 -8.125 1 91.81 183 ASN A CA 1
ATOM 1499 C C . ASN A 1 183 ? 21.812 -26.797 -8.406 1 91.81 183 ASN A C 1
ATOM 1501 O O . ASN A 1 183 ? 21.172 -26.172 -7.559 1 91.81 183 ASN A O 1
ATOM 1505 N N . LEU A 1 184 ? 22.172 -26.375 -9.594 1 90.69 184 LEU A N 1
ATOM 1506 C CA . LEU A 1 184 ? 21.766 -25.031 -10.016 1 90.69 184 LEU A CA 1
ATOM 1507 C C . LEU A 1 184 ? 20.562 -25.094 -10.945 1 90.69 184 LEU A C 1
ATOM 1509 O O . LEU A 1 184 ? 20.562 -25.875 -11.906 1 90.69 184 LEU A O 1
ATOM 1513 N N . VAL A 1 185 ? 19.594 -24.312 -10.602 1 94.06 185 VAL A N 1
ATOM 1514 C CA . VAL A 1 185 ? 18.391 -24.234 -11.438 1 94.06 185 VAL A CA 1
ATOM 1515 C C . VAL A 1 185 ? 18.406 -22.922 -12.219 1 94.06 185 VAL A C 1
ATOM 1517 O O . VAL A 1 185 ? 18.156 -21.844 -11.656 1 94.06 185 VAL A O 1
ATOM 1520 N N . PHE A 1 186 ? 18.641 -23.047 -13.508 1 92.56 186 PHE A N 1
ATOM 1521 C CA . PHE A 1 186 ? 18.547 -21.891 -14.406 1 92.56 186 PHE A CA 1
ATOM 1522 C C . PHE A 1 186 ? 17.078 -21.578 -14.711 1 92.56 186 PHE A C 1
ATOM 1524 O O . PHE A 1 186 ? 16.328 -22.453 -15.125 1 92.56 186 PHE A O 1
ATOM 1531 N N . TRP A 1 187 ? 16.703 -20.266 -14.398 1 94 187 TRP A N 1
ATOM 1532 C CA . TRP A 1 187 ? 15.312 -19.906 -14.688 1 94 187 TRP A CA 1
ATOM 1533 C C . TRP A 1 187 ? 15.25 -18.719 -15.641 1 94 187 TRP A C 1
ATOM 1535 O O . TRP A 1 187 ? 16.078 -17.828 -15.578 1 94 187 TRP A O 1
ATOM 1545 N N . ASP A 1 188 ? 14.383 -18.812 -16.641 1 92 188 ASP A N 1
ATOM 1546 C CA . ASP A 1 188 ? 14.055 -17.781 -17.609 1 92 188 ASP A CA 1
ATOM 1547 C C . ASP A 1 188 ? 12.594 -17.891 -18.062 1 92 188 ASP A C 1
ATOM 1549 O O . ASP A 1 188 ? 12.18 -18.938 -18.562 1 92 188 ASP A O 1
ATOM 1553 N N . TYR A 1 189 ? 11.898 -16.766 -17.875 1 91.06 189 TYR A N 1
ATOM 1554 C CA . TYR A 1 189 ? 10.469 -16.797 -18.141 1 91.06 189 TYR A CA 1
ATOM 1555 C C . TYR A 1 189 ? 10.109 -15.852 -19.281 1 91.06 189 TYR A C 1
ATOM 1557 O O . TYR A 1 189 ? 8.938 -15.648 -19.594 1 91.06 189 TYR A O 1
ATOM 1565 N N . TYR A 1 190 ? 11.094 -15.281 -19.984 1 87.94 190 TYR A N 1
ATOM 1566 C CA . TYR A 1 190 ? 10.789 -14.07 -20.734 1 87.94 190 TYR A CA 1
ATOM 1567 C C . TYR A 1 190 ? 11.18 -14.242 -22.203 1 87.94 190 TYR A C 1
ATOM 1569 O O . TYR A 1 190 ? 10.688 -13.508 -23.062 1 87.94 190 TYR A O 1
ATOM 1577 N N . HIS A 1 191 ? 12.062 -15.133 -22.531 1 90.38 191 HIS A N 1
ATOM 1578 C CA . HIS A 1 191 ? 12.578 -15.188 -23.891 1 90.38 191 HIS A CA 1
ATOM 1579 C C . HIS A 1 191 ? 11.812 -16.203 -24.734 1 90.38 191 HIS A C 1
ATOM 1581 O O . HIS A 1 191 ? 11.336 -17.219 -24.203 1 90.38 191 HIS A O 1
ATOM 1587 N N . THR A 1 192 ? 11.68 -15.906 -26.016 1 92.06 192 THR A N 1
ATOM 1588 C CA . THR A 1 192 ? 10.984 -16.797 -26.938 1 92.06 192 THR A CA 1
ATOM 1589 C C . THR A 1 192 ? 11.938 -17.344 -27.984 1 92.06 192 THR A C 1
ATOM 1591 O O . THR A 1 192 ? 11.508 -17.938 -28.984 1 92.06 192 THR A O 1
ATOM 1594 N N . ASN A 1 193 ? 13.219 -17.172 -27.812 1 92.25 193 ASN A N 1
ATOM 1595 C CA . ASN A 1 193 ? 14.273 -17.656 -28.688 1 92.25 193 ASN A CA 1
ATOM 1596 C C . ASN A 1 193 ? 15.055 -18.812 -28.047 1 92.25 193 ASN A C 1
ATOM 1598 O O . ASN A 1 193 ? 15.742 -18.609 -27.047 1 92.25 193 ASN A O 1
ATOM 1602 N N . PRO A 1 194 ? 15.008 -20.016 -28.719 1 93.69 194 PRO A N 1
ATOM 1603 C CA . PRO A 1 194 ? 15.703 -21.156 -28.141 1 93.69 194 PRO A CA 1
ATOM 1604 C C . PRO A 1 194 ? 17.203 -20.938 -28 1 93.69 194 PRO A C 1
ATOM 1606 O O . PRO A 1 194 ? 17.844 -21.484 -27.094 1 93.69 194 PRO A O 1
ATOM 1609 N N . ALA A 1 195 ? 17.766 -20.094 -28.828 1 92.81 195 ALA A N 1
ATOM 1610 C CA . ALA A 1 195 ? 19.203 -19.859 -28.812 1 92.81 195 ALA A CA 1
ATOM 1611 C C . ALA A 1 195 ? 19.656 -19.234 -27.5 1 92.81 195 ALA A C 1
ATOM 1613 O O . ALA A 1 195 ? 20.75 -19.516 -27.016 1 92.81 195 ALA A O 1
ATOM 1614 N N . ILE A 1 196 ? 18.828 -18.406 -26.984 1 91.38 196 ILE A N 1
ATOM 1615 C CA . ILE A 1 196 ? 19.141 -17.75 -25.719 1 91.38 196 ILE A CA 1
ATOM 1616 C C . ILE A 1 196 ? 19.203 -18.766 -24.594 1 91.38 196 ILE A C 1
ATOM 1618 O O . ILE A 1 196 ? 20.109 -18.75 -23.766 1 91.38 196 ILE A O 1
ATOM 1622 N N . TYR A 1 197 ? 18.312 -19.688 -24.578 1 93.25 197 TYR A N 1
ATOM 1623 C CA . TYR A 1 197 ? 18.281 -20.75 -23.578 1 93.25 197 TYR A CA 1
ATOM 1624 C C . TYR A 1 197 ? 19.5 -21.656 -23.703 1 93.25 197 TYR A C 1
ATOM 1626 O O . TYR A 1 197 ? 20.156 -21.984 -22.719 1 93.25 197 TYR A O 1
ATOM 1634 N N . SER A 1 198 ? 19.812 -22 -24.891 1 94.31 198 SER A N 1
ATOM 1635 C CA . SER A 1 198 ? 20.969 -22.859 -25.141 1 94.31 198 SER A CA 1
ATOM 1636 C C . SER A 1 198 ? 22.25 -22.203 -24.641 1 94.31 198 SER A C 1
ATOM 1638 O O . SER A 1 198 ? 23.094 -22.859 -24.031 1 94.31 198 SER A O 1
ATOM 1640 N N . GLN A 1 199 ? 22.344 -20.969 -24.969 1 91.5 199 GLN A N 1
ATOM 1641 C CA . GLN A 1 199 ? 23.516 -20.219 -24.531 1 91.5 199 GLN A CA 1
ATOM 1642 C C . GLN A 1 199 ? 23.641 -20.219 -23.016 1 91.5 199 GLN A C 1
ATOM 1644 O O . GLN A 1 199 ? 24.719 -20.469 -22.484 1 91.5 199 GLN A O 1
ATOM 1649 N N . LYS A 1 200 ? 22.594 -19.969 -22.328 1 91.12 200 LYS A N 1
ATOM 1650 C CA . LYS A 1 200 ? 22.609 -19.906 -20.875 1 91.12 200 LYS A CA 1
ATOM 1651 C C . LYS A 1 200 ? 22.875 -21.281 -20.266 1 91.12 200 LYS A C 1
ATOM 1653 O O . LYS A 1 200 ? 23.562 -21.391 -19.25 1 91.12 200 LYS A O 1
ATOM 1658 N N . ILE A 1 201 ? 22.344 -22.344 -20.844 1 92.44 201 ILE A N 1
ATOM 1659 C CA . ILE A 1 201 ? 22.578 -23.703 -20.391 1 92.44 201 ILE A CA 1
ATOM 1660 C C . ILE A 1 201 ? 24.062 -24.047 -20.5 1 92.44 201 ILE A C 1
ATOM 1662 O O . ILE A 1 201 ? 24.672 -24.562 -19.562 1 92.44 201 ILE A O 1
ATOM 1666 N N . ARG A 1 202 ? 24.672 -23.656 -21.562 1 90.06 202 ARG A N 1
ATOM 1667 C CA . ARG A 1 202 ? 26.094 -23.906 -21.797 1 90.06 202 ARG A CA 1
ATOM 1668 C C . ARG A 1 202 ? 26.953 -23.141 -20.781 1 90.06 202 ARG A C 1
ATOM 1670 O O . ARG A 1 202 ? 27.938 -23.656 -20.281 1 90.06 202 ARG A O 1
ATOM 1677 N N . GLN A 1 203 ? 26.516 -21.984 -20.562 1 85.06 203 GLN A N 1
ATOM 1678 C CA . GLN A 1 203 ? 27.234 -21.172 -19.578 1 85.06 203 GLN A CA 1
ATOM 1679 C C . GLN A 1 203 ? 27.188 -21.828 -18.188 1 85.06 203 GLN A C 1
ATOM 1681 O O . GLN A 1 203 ? 28.188 -21.812 -17.469 1 85.06 203 GLN A O 1
ATOM 1686 N N . HIS A 1 204 ? 26.094 -22.406 -17.812 1 87.12 204 HIS A N 1
ATOM 1687 C CA . HIS A 1 204 ? 25.969 -23.094 -16.531 1 87.12 204 HIS A CA 1
ATOM 1688 C C . HIS A 1 204 ? 26.859 -24.328 -16.484 1 87.12 204 HIS A C 1
ATOM 1690 O O . HIS A 1 204 ? 27.469 -24.625 -15.461 1 87.12 204 HIS A O 1
ATOM 1696 N N . ARG A 1 205 ? 26.938 -24.953 -17.562 1 86.25 205 ARG A N 1
ATOM 1697 C CA . ARG A 1 205 ? 27.812 -26.125 -17.641 1 86.25 205 ARG A CA 1
ATOM 1698 C C . ARG A 1 205 ? 29.281 -25.734 -17.516 1 86.25 205 ARG A C 1
ATOM 1700 O O . ARG A 1 205 ? 30.062 -26.422 -16.844 1 86.25 205 ARG A O 1
ATOM 1707 N N . GLN A 1 206 ? 29.578 -24.641 -18.094 1 80.88 206 GLN A N 1
ATOM 1708 C CA . GLN A 1 206 ? 30.938 -24.141 -18.016 1 80.88 206 GLN A CA 1
ATOM 1709 C C . GLN A 1 206 ? 31.297 -23.734 -16.594 1 80.88 206 GLN A C 1
ATOM 1711 O O . GLN A 1 206 ? 32.469 -23.766 -16.219 1 80.88 206 GLN A O 1
ATOM 1716 N N . MET A 1 207 ? 30.281 -23.484 -15.852 1 77.06 207 MET A N 1
ATOM 1717 C CA . MET A 1 207 ? 30.484 -23.109 -14.453 1 77.06 207 MET A CA 1
ATOM 1718 C C . MET A 1 207 ? 30.641 -24.359 -13.578 1 77.06 207 MET A C 1
ATOM 1720 O O . MET A 1 207 ? 30.812 -24.25 -12.367 1 77.06 207 MET A O 1
ATOM 1724 N N . GLY A 1 208 ? 30.547 -25.422 -14.203 1 75.31 208 GLY A N 1
ATOM 1725 C CA . GLY A 1 208 ? 30.781 -26.641 -13.453 1 75.31 208 GLY A CA 1
ATOM 1726 C C . GLY A 1 208 ? 29.5 -27.438 -13.195 1 75.31 208 GLY A C 1
ATOM 1727 O O . GLY A 1 208 ? 29.547 -28.5 -12.57 1 75.31 208 GLY A O 1
ATOM 1728 N N . CYS A 1 209 ? 28.438 -26.953 -13.617 1 81.44 209 CYS A N 1
ATOM 1729 C CA . CYS A 1 209 ? 27.172 -27.688 -13.461 1 81.44 209 CYS A CA 1
ATOM 1730 C C . CYS A 1 209 ? 26.906 -28.562 -14.68 1 81.44 209 CYS A C 1
ATOM 1732 O O . CYS A 1 209 ? 26.266 -28.109 -15.641 1 81.44 209 CYS A O 1
ATOM 1734 N N . GLN A 1 210 ? 27.25 -29.766 -14.602 1 82.56 210 GLN A N 1
ATOM 1735 C CA . GLN A 1 210 ? 27.203 -30.641 -15.766 1 82.56 210 GLN A CA 1
ATOM 1736 C C . GLN A 1 210 ? 25.766 -30.969 -16.156 1 82.56 210 GLN A C 1
ATOM 1738 O O . GLN A 1 210 ? 25.484 -31.234 -17.328 1 82.56 210 GLN A O 1
ATOM 1743 N N . LYS A 1 211 ? 24.922 -30.938 -15.211 1 89.38 211 LYS A N 1
ATOM 1744 C CA . LYS A 1 211 ? 23.516 -31.266 -15.461 1 89.38 211 LYS A CA 1
ATOM 1745 C C . LYS A 1 211 ? 22.594 -30.172 -14.906 1 89.38 211 LYS A C 1
ATOM 1747 O O . LYS A 1 211 ? 21.859 -30.406 -13.945 1 89.38 211 LYS A O 1
ATOM 1752 N N . PRO A 1 212 ? 22.625 -29.078 -15.555 1 89.75 212 PRO A N 1
ATOM 1753 C CA . PRO A 1 212 ? 21.797 -27.984 -15.031 1 89.75 212 PRO A CA 1
ATOM 1754 C C . PRO A 1 212 ? 20.312 -28.25 -15.125 1 89.75 212 PRO A C 1
ATOM 1756 O O . PRO A 1 212 ? 19.844 -28.891 -16.078 1 89.75 212 PRO A O 1
ATOM 1759 N N . TRP A 1 213 ? 19.578 -27.781 -14.102 1 94.75 213 TRP A N 1
ATOM 1760 C CA . TRP A 1 213 ? 18.125 -27.75 -14.164 1 94.75 213 TRP A CA 1
ATOM 1761 C C . TRP A 1 213 ? 17.641 -26.516 -14.914 1 94.75 213 TRP A C 1
ATOM 1763 O O . TRP A 1 213 ? 18.281 -25.469 -14.867 1 94.75 213 TRP A O 1
ATOM 1773 N N . VAL A 1 214 ? 16.562 -26.688 -15.672 1 96.06 214 VAL A N 1
ATOM 1774 C CA . VAL A 1 214 ? 16.016 -25.562 -16.406 1 96.06 214 VAL A CA 1
ATOM 1775 C C . VAL A 1 214 ? 14.562 -25.328 -16 1 96.06 214 VAL A C 1
ATOM 1777 O O . VAL A 1 214 ? 13.766 -26.281 -15.977 1 96.06 214 VAL A O 1
ATOM 1780 N N . ALA A 1 215 ? 14.289 -24.078 -15.641 1 96.69 215 ALA A N 1
ATOM 1781 C CA . ALA A 1 215 ? 12.93 -23.734 -15.227 1 96.69 215 ALA A CA 1
ATOM 1782 C C . ALA A 1 215 ? 12.328 -22.688 -16.156 1 96.69 215 ALA A C 1
ATOM 1784 O O . ALA A 1 215 ? 12.922 -21.625 -16.391 1 96.69 215 ALA A O 1
ATOM 1785 N N . THR A 1 216 ? 11.203 -23 -16.719 1 96.75 216 THR A N 1
ATOM 1786 C CA . THR A 1 216 ? 10.375 -22.031 -17.453 1 96.75 216 THR A CA 1
ATOM 1787 C C . THR A 1 216 ? 9.102 -21.719 -16.656 1 96.75 216 THR A C 1
ATOM 1789 O O . THR A 1 216 ? 8.969 -22.125 -15.5 1 96.75 216 THR A O 1
ATOM 1792 N N . ALA A 1 217 ? 8.18 -20.859 -17.281 1 96.62 217 ALA A N 1
ATOM 1793 C CA . ALA A 1 217 ? 7.039 -20.453 -16.469 1 96.62 217 ALA A CA 1
ATOM 1794 C C . ALA A 1 217 ? 5.797 -20.234 -17.328 1 96.62 217 ALA A C 1
ATOM 1796 O O . ALA A 1 217 ? 5.895 -20.109 -18.547 1 96.62 217 ALA A O 1
ATOM 1797 N N . ILE A 1 218 ? 4.707 -20.406 -16.672 1 97.06 218 ILE A N 1
ATOM 1798 C CA . ILE A 1 218 ? 3.438 -19.906 -17.188 1 97.06 218 ILE A CA 1
ATOM 1799 C C . ILE A 1 218 ? 3.148 -18.531 -16.578 1 97.06 218 ILE A C 1
ATOM 1801 O O . ILE A 1 218 ? 3.18 -18.359 -15.359 1 97.06 218 ILE A O 1
ATOM 1805 N N . TRP A 1 219 ? 2.896 -17.625 -17.391 1 93 219 TRP A N 1
ATOM 1806 C CA . TRP A 1 219 ? 2.695 -16.25 -16.938 1 93 219 TRP A CA 1
ATOM 1807 C C . TRP A 1 219 ? 1.344 -16.094 -16.25 1 93 219 TRP A C 1
ATOM 1809 O O . TRP A 1 219 ? 0.345 -15.758 -16.891 1 93 219 TRP A O 1
ATOM 1819 N N . THR A 1 220 ? 1.396 -16.203 -14.898 1 93.69 220 THR A N 1
ATOM 1820 C CA . THR A 1 220 ? 0.185 -16.109 -14.094 1 93.69 220 THR A CA 1
ATOM 1821 C C . THR A 1 220 ? 0.256 -14.922 -13.148 1 93.69 220 THR A C 1
ATOM 1823 O O . THR A 1 220 ? -0.739 -14.562 -12.516 1 93.69 220 THR A O 1
ATOM 1826 N N . TRP A 1 221 ? 1.344 -14.266 -13 1 90.19 221 TRP A N 1
ATOM 1827 C CA . TRP A 1 221 ? 1.509 -13.219 -12 1 90.19 221 TRP A CA 1
ATOM 1828 C C . TRP A 1 221 ? 1.002 -11.883 -12.531 1 90.19 221 TRP A C 1
ATOM 1830 O O . TRP A 1 221 ? 1.087 -11.609 -13.727 1 90.19 221 TRP A O 1
ATOM 1840 N N . SER A 1 222 ? 0.368 -11.117 -11.633 1 87.75 222 SER A N 1
ATOM 1841 C CA . SER A 1 222 ? -0.094 -9.75 -11.883 1 87.75 222 SER A CA 1
ATOM 1842 C C . SER A 1 222 ? -1.153 -9.719 -12.977 1 87.75 222 SER A C 1
ATOM 1844 O O . SER A 1 222 ? -1.106 -8.867 -13.867 1 87.75 222 SER A O 1
ATOM 1846 N N . ARG A 1 223 ? -2.002 -10.727 -12.961 1 90.75 223 ARG A N 1
ATOM 1847 C CA . ARG A 1 223 ? -3.082 -10.828 -13.938 1 90.75 223 ARG A CA 1
ATOM 1848 C C . ARG A 1 223 ? -4.227 -11.68 -13.398 1 90.75 223 ARG A C 1
ATOM 1850 O O . ARG A 1 223 ? -4.086 -12.328 -12.359 1 90.75 223 ARG A O 1
ATOM 1857 N N . PHE A 1 224 ? -5.387 -11.68 -14.117 1 92.69 224 PHE A N 1
ATOM 1858 C CA . PHE A 1 224 ? -6.57 -12.422 -13.695 1 92.69 224 PHE A CA 1
ATOM 1859 C C . PHE A 1 224 ? -6.629 -13.789 -14.375 1 92.69 224 PHE A C 1
ATOM 1861 O O . PHE A 1 224 ? -7.289 -14.703 -13.891 1 92.69 224 PHE A O 1
ATOM 1868 N N . TRP A 1 225 ? -5.973 -13.859 -15.562 1 95 225 TRP A N 1
ATOM 1869 C CA . TRP A 1 225 ? -5.938 -15.055 -16.391 1 95 225 TRP A CA 1
ATOM 1870 C C . TRP A 1 225 ? -4.551 -15.266 -16.984 1 95 225 TRP A C 1
ATOM 1872 O O . TRP A 1 225 ? -3.893 -14.305 -17.391 1 95 225 TRP A O 1
ATOM 1882 N N . ALA A 1 226 ? -4.148 -16.516 -17.016 1 95.75 226 ALA A N 1
ATOM 1883 C CA . ALA A 1 226 ? -2.801 -16.797 -17.516 1 95.75 226 ALA A CA 1
ATOM 1884 C C . ALA A 1 226 ? -2.619 -16.281 -18.938 1 95.75 226 ALA A C 1
ATOM 1886 O O . ALA A 1 226 ? -3.527 -16.406 -19.766 1 95.75 226 ALA A O 1
ATOM 1887 N N . SER A 1 227 ? -1.482 -15.734 -19.234 1 93.06 227 SER A N 1
ATOM 1888 C CA . SER A 1 227 ? -1.131 -15.406 -20.625 1 93.06 227 SER A CA 1
ATOM 1889 C C . SER A 1 227 ? -0.659 -16.641 -21.375 1 93.06 227 SER A C 1
ATOM 1891 O O . SER A 1 227 ? 0.543 -16.844 -21.562 1 93.06 227 SER A O 1
ATOM 1893 N N . ILE A 1 228 ? -1.592 -17.391 -21.891 1 96 228 ILE A N 1
ATOM 1894 C CA . ILE A 1 228 ? -1.31 -18.688 -22.469 1 96 228 ILE A CA 1
ATOM 1895 C C . ILE A 1 228 ? -0.505 -18.516 -23.75 1 96 228 ILE A C 1
ATOM 1897 O O . ILE A 1 228 ? 0.526 -19.172 -23.938 1 96 228 ILE A O 1
ATOM 1901 N N . PRO A 1 229 ? -0.858 -17.531 -24.625 1 93.25 229 PRO A N 1
ATOM 1902 C CA . PRO A 1 229 ? -0.114 -17.406 -25.891 1 93.25 229 PRO A CA 1
ATOM 1903 C C . PRO A 1 229 ? 1.368 -17.125 -25.672 1 93.25 229 PRO A C 1
ATOM 1905 O O . PRO A 1 229 ? 2.225 -17.781 -26.266 1 93.25 229 PRO A O 1
ATOM 1908 N N . PHE A 1 230 ? 1.649 -16.203 -24.844 1 92.44 230 PHE A N 1
ATOM 1909 C CA . PHE A 1 230 ? 3.047 -15.883 -24.562 1 92.44 230 PHE A CA 1
ATOM 1910 C C . PHE A 1 230 ? 3.746 -17.047 -23.875 1 92.44 230 PHE A C 1
ATOM 1912 O O . PHE A 1 230 ? 4.891 -17.359 -24.203 1 92.44 230 PHE A O 1
ATOM 1919 N N . SER A 1 231 ? 3.064 -17.656 -22.969 1 95.75 231 SER A N 1
ATOM 1920 C CA . SER A 1 231 ? 3.635 -18.797 -22.25 1 95.75 231 SER A CA 1
ATOM 1921 C C . SER A 1 231 ? 4.008 -19.922 -23.188 1 95.75 231 SER A C 1
ATOM 1923 O O . SER A 1 231 ? 5.074 -20.531 -23.062 1 95.75 231 SER A O 1
ATOM 1925 N N . LEU A 1 232 ? 3.137 -20.219 -24.156 1 96.38 232 LEU A N 1
ATOM 1926 C CA . LEU A 1 232 ? 3.414 -21.297 -25.094 1 96.38 232 LEU A CA 1
ATOM 1927 C C . LEU A 1 232 ? 4.695 -21.016 -25.875 1 96.38 232 LEU A C 1
ATOM 1929 O O . LEU A 1 232 ? 5.504 -21.922 -26.094 1 96.38 232 LEU A O 1
ATOM 1933 N N . LYS A 1 233 ? 4.898 -19.766 -26.203 1 94.75 233 LYS A N 1
ATOM 1934 C CA . LYS A 1 233 ? 6.09 -19.391 -26.953 1 94.75 233 LYS A CA 1
ATOM 1935 C C . LYS A 1 233 ? 7.348 -19.516 -26.109 1 94.75 233 LYS A C 1
ATOM 1937 O O . LYS A 1 233 ? 8.367 -20.031 -26.562 1 94.75 233 LYS A O 1
ATOM 1942 N N . SER A 1 234 ? 7.309 -19.016 -24.938 1 94.81 234 SER A N 1
ATOM 1943 C CA . SER A 1 234 ? 8.461 -19.078 -24.047 1 94.81 234 SER A CA 1
ATOM 1944 C C . SER A 1 234 ? 8.766 -20.531 -23.656 1 94.81 234 SER A C 1
ATOM 1946 O O . SER A 1 234 ? 9.93 -20.938 -23.609 1 94.81 234 SER A O 1
ATOM 1948 N N . ILE A 1 235 ? 7.711 -21.328 -23.422 1 97.06 235 ILE A N 1
ATOM 1949 C CA . ILE A 1 235 ? 7.867 -22.734 -23.062 1 97.06 235 ILE A CA 1
ATOM 1950 C C . ILE A 1 235 ? 8.516 -23.484 -24.219 1 97.06 235 ILE A C 1
ATOM 1952 O O . ILE A 1 235 ? 9.453 -24.266 -24.031 1 97.06 235 ILE A O 1
ATOM 1956 N N . ARG A 1 236 ? 8.016 -23.25 -25.406 1 96.75 236 ARG A N 1
ATOM 1957 C CA . ARG A 1 236 ? 8.562 -23.922 -26.578 1 96.75 236 ARG A CA 1
ATOM 1958 C C . ARG A 1 236 ? 10.055 -23.641 -26.719 1 96.75 236 ARG A C 1
ATOM 1960 O O . ARG A 1 236 ? 10.852 -24.562 -26.922 1 96.75 236 ARG A O 1
ATOM 1967 N N . ALA A 1 237 ? 10.391 -22.391 -26.578 1 95.56 237 ALA A N 1
ATOM 1968 C CA . ALA A 1 237 ? 11.797 -22 -26.703 1 95.56 237 ALA A CA 1
ATOM 1969 C C . ALA A 1 237 ? 12.664 -22.703 -25.672 1 95.56 237 ALA A C 1
ATOM 1971 O O . ALA A 1 237 ? 13.719 -23.25 -26 1 95.56 237 ALA A O 1
ATOM 1972 N N . SER A 1 238 ? 12.25 -22.703 -24.484 1 96.81 238 SER A N 1
ATOM 1973 C CA . SER A 1 238 ? 12.969 -23.344 -23.391 1 96.81 238 SER A CA 1
ATOM 1974 C C . SER A 1 238 ? 13.102 -24.844 -23.609 1 96.81 238 SER A C 1
ATOM 1976 O O . SER A 1 238 ? 14.195 -25.406 -23.469 1 96.81 238 SER A O 1
ATOM 1978 N N . MET A 1 239 ? 12.008 -25.531 -24.062 1 97.19 239 MET A N 1
ATOM 1979 C CA . MET A 1 239 ? 11.969 -26.984 -24.188 1 97.19 239 MET A CA 1
ATOM 1980 C C . MET A 1 239 ? 12.781 -27.453 -25.391 1 97.19 239 MET A C 1
ATOM 1982 O O . MET A 1 239 ? 13.406 -28.516 -25.344 1 97.19 239 MET A O 1
ATOM 1986 N N . ILE A 1 240 ? 12.758 -26.672 -26.391 1 96.69 240 ILE A N 1
ATOM 1987 C CA . ILE A 1 240 ? 13.594 -27 -27.547 1 96.69 240 ILE A CA 1
ATOM 1988 C C . ILE A 1 240 ? 15.055 -27.062 -27.125 1 96.69 240 ILE A C 1
ATOM 1990 O O . ILE A 1 240 ? 15.758 -28.031 -27.438 1 96.69 240 ILE A O 1
ATOM 1994 N N . ALA A 1 241 ? 15.469 -26.078 -26.406 1 96.06 241 ALA A N 1
ATOM 1995 C CA . ALA A 1 241 ? 16.859 -26.031 -25.938 1 96.06 241 ALA A CA 1
ATOM 1996 C C . ALA A 1 241 ? 17.141 -27.156 -24.953 1 96.06 241 ALA A C 1
ATOM 1998 O O . ALA A 1 241 ? 18.172 -27.812 -25.047 1 96.06 241 ALA A O 1
ATOM 1999 N N . ALA A 1 242 ? 16.25 -27.422 -24.078 1 95.81 242 ALA A N 1
ATOM 2000 C CA . ALA A 1 242 ? 16.438 -28.406 -23 1 95.81 242 ALA A CA 1
ATOM 2001 C C . ALA A 1 242 ? 16.484 -29.828 -23.562 1 95.81 242 ALA A C 1
ATOM 2003 O O . ALA A 1 242 ? 17.188 -30.688 -23.031 1 95.81 242 ALA A O 1
ATOM 2004 N N . LYS A 1 243 ? 15.773 -30.062 -24.656 1 94.56 243 LYS A N 1
ATOM 2005 C CA . LYS A 1 243 ? 15.68 -31.406 -25.219 1 94.56 243 LYS A CA 1
ATOM 2006 C C . LYS A 1 243 ? 16.922 -31.734 -26.047 1 94.56 243 LYS A C 1
ATOM 2008 O O . LYS A 1 243 ? 17.141 -32.906 -26.391 1 94.56 243 LYS A O 1
ATOM 2013 N N . ASN A 1 244 ? 17.609 -30.719 -26.359 1 93.31 244 ASN A N 1
ATOM 2014 C CA . ASN A 1 244 ? 18.844 -30.984 -27.094 1 93.31 244 ASN A CA 1
ATOM 2015 C C . ASN A 1 244 ? 19.828 -31.781 -26.25 1 93.31 244 ASN A C 1
ATOM 2017 O O . ASN A 1 244 ? 20.328 -31.297 -25.234 1 93.31 244 ASN A O 1
ATOM 2021 N N . LYS A 1 245 ? 20.203 -32.906 -26.703 1 89.31 245 LYS A N 1
ATOM 2022 C CA . LYS A 1 245 ? 21.031 -33.844 -25.953 1 89.31 245 LYS A CA 1
ATOM 2023 C C . LYS A 1 245 ? 22.422 -33.25 -25.703 1 89.31 245 LYS A C 1
ATOM 2025 O O . LYS A 1 245 ? 23.047 -33.562 -24.688 1 89.31 245 LYS A O 1
ATOM 2030 N N . GLU A 1 246 ? 22.844 -32.438 -26.531 1 89.06 246 GLU A N 1
ATOM 2031 C CA . GLU A 1 246 ? 24.172 -31.844 -26.406 1 89.06 246 GLU A CA 1
ATOM 2032 C C . GLU A 1 246 ? 24.234 -30.875 -25.234 1 89.06 246 GLU A C 1
ATOM 2034 O O . GLU A 1 246 ? 25.312 -30.578 -24.734 1 89.06 246 GLU A O 1
ATOM 2039 N N . GLU A 1 247 ? 23.078 -30.5 -24.812 1 90.31 247 GLU A N 1
ATOM 2040 C CA . GLU A 1 247 ? 23.016 -29.484 -23.75 1 90.31 247 GLU A CA 1
ATOM 2041 C C . GLU A 1 247 ? 23.062 -30.141 -22.375 1 90.31 247 GLU A C 1
ATOM 2043 O O . GLU A 1 247 ? 23.312 -29.453 -21.375 1 90.31 247 GLU A O 1
ATOM 2048 N N . GLY A 1 248 ? 22.828 -31.359 -22.266 1 89.81 248 GLY A N 1
ATOM 2049 C CA . GLY A 1 248 ? 23.078 -32.094 -21.047 1 89.81 248 GLY A CA 1
ATOM 2050 C C . GLY A 1 248 ? 22 -31.922 -20 1 89.81 248 GLY A C 1
ATOM 2051 O O . GLY A 1 248 ? 22.188 -32.281 -18.828 1 89.81 248 GLY A O 1
ATOM 2052 N N . VAL A 1 249 ? 20.812 -31.375 -20.312 1 94.44 249 VAL A N 1
ATOM 2053 C CA . VAL A 1 249 ? 19.719 -31.141 -19.375 1 94.44 249 VAL A CA 1
ATOM 2054 C C . VAL A 1 249 ? 18.984 -32.438 -19.109 1 94.44 249 VAL A C 1
ATOM 2056 O O . VAL A 1 249 ? 18.578 -33.156 -20.047 1 94.44 249 VAL A O 1
ATOM 2059 N N . GLU A 1 250 ? 18.844 -32.75 -17.844 1 93.69 250 GLU A N 1
ATOM 2060 C CA . GLU A 1 250 ? 18.141 -33.969 -17.484 1 93.69 250 GLU A CA 1
ATOM 2061 C C . GLU A 1 250 ? 16.781 -33.656 -16.844 1 93.69 250 GLU A C 1
ATOM 2063 O O . GLU A 1 250 ? 15.859 -34.469 -16.906 1 93.69 250 GLU A O 1
ATOM 2068 N N . ASN A 1 251 ? 16.719 -32.5 -16.219 1 94.38 251 ASN A N 1
ATOM 2069 C CA . ASN A 1 251 ? 15.516 -32.125 -15.492 1 94.38 251 ASN A CA 1
ATOM 2070 C C . ASN A 1 251 ? 15.039 -30.719 -15.867 1 94.38 251 ASN A C 1
ATOM 2072 O O . ASN A 1 251 ? 15.852 -29.812 -16.016 1 94.38 251 ASN A O 1
ATOM 2076 N N . THR A 1 252 ? 13.742 -30.594 -16.125 1 95.81 252 THR A N 1
ATOM 2077 C CA . THR A 1 252 ? 13.125 -29.297 -16.344 1 95.81 252 THR A CA 1
ATOM 2078 C C . THR A 1 252 ? 11.938 -29.094 -15.414 1 95.81 252 THR A C 1
ATOM 2080 O O . THR A 1 252 ? 11.375 -30.078 -14.906 1 95.81 252 THR A O 1
ATOM 2083 N N . LEU A 1 253 ? 11.656 -27.812 -15.094 1 95.94 253 LEU A N 1
ATOM 2084 C CA . LEU A 1 253 ? 10.531 -27.406 -14.258 1 95.94 253 LEU A CA 1
ATOM 2085 C C . LEU A 1 253 ? 9.695 -26.344 -14.945 1 95.94 253 LEU A C 1
ATOM 2087 O O . LEU A 1 253 ? 10.227 -25.531 -15.719 1 95.94 253 LEU A O 1
ATOM 2091 N N . ILE A 1 254 ? 8.414 -26.406 -14.711 1 97.5 254 ILE A N 1
ATOM 2092 C CA . ILE A 1 254 ? 7.527 -25.312 -15.078 1 97.5 254 ILE A CA 1
ATOM 2093 C C . ILE A 1 254 ? 6.984 -24.641 -13.812 1 97.5 254 ILE A C 1
ATOM 2095 O O . ILE A 1 254 ? 6.559 -25.328 -12.883 1 97.5 254 ILE A O 1
ATOM 2099 N N . THR A 1 255 ? 7.109 -23.312 -13.758 1 97.31 255 THR A N 1
ATOM 2100 C CA . THR A 1 255 ? 6.742 -22.594 -12.539 1 97.31 255 THR A CA 1
ATOM 2101 C C . THR A 1 255 ? 5.508 -21.719 -12.781 1 97.31 255 THR A C 1
ATOM 2103 O O . THR A 1 255 ? 5.223 -21.344 -13.914 1 97.31 255 THR A O 1
ATOM 2106 N N . ILE A 1 256 ? 4.711 -21.484 -11.781 1 95.88 256 ILE A N 1
ATOM 2107 C CA . ILE A 1 256 ? 3.637 -20.5 -11.711 1 95.88 256 ILE A CA 1
ATOM 2108 C C . ILE A 1 256 ? 3.844 -19.594 -10.492 1 95.88 256 ILE A C 1
ATOM 2110 O O . ILE A 1 256 ? 4.242 -20.062 -9.43 1 95.88 256 ILE A O 1
ATOM 2114 N N . TRP A 1 257 ? 3.668 -18.312 -10.68 1 93.62 257 TRP A N 1
ATOM 2115 C CA . TRP A 1 257 ? 3.891 -17.344 -9.609 1 93.62 257 TRP A CA 1
ATOM 2116 C C . TRP A 1 257 ? 2.643 -16.516 -9.367 1 93.62 257 TRP A C 1
ATOM 2118 O O . TRP A 1 257 ? 1.696 -16.547 -10.156 1 93.62 257 TRP A O 1
ATOM 2128 N N . GLY A 1 258 ? 2.561 -15.891 -8.211 1 90.69 258 GLY A N 1
ATOM 2129 C CA . GLY A 1 258 ? 1.38 -15.141 -7.812 1 90.69 258 GLY A CA 1
ATOM 2130 C C . GLY A 1 258 ? 1.702 -13.75 -7.297 1 90.69 258 GLY A C 1
ATOM 2131 O O . GLY A 1 258 ? 1.041 -13.25 -6.383 1 90.69 258 GLY A O 1
ATOM 2132 N N . ASP A 1 259 ? 2.617 -13.039 -7.91 1 87.44 259 ASP A N 1
ATOM 2133 C CA . ASP A 1 259 ? 3.049 -11.711 -7.477 1 87.44 259 ASP A CA 1
ATOM 2134 C C . ASP A 1 259 ? 1.874 -10.734 -7.434 1 87.44 259 ASP A C 1
ATOM 2136 O O . ASP A 1 259 ? 0.908 -10.891 -8.188 1 87.44 259 ASP A O 1
ATOM 2140 N N . ASP A 1 260 ? 1.891 -9.812 -6.5 1 88.25 260 ASP A N 1
ATOM 2141 C CA . ASP A 1 260 ? 0.959 -8.695 -6.348 1 88.25 260 ASP A CA 1
ATOM 2142 C C . ASP A 1 260 ? -0.439 -9.195 -5.988 1 88.25 260 ASP A C 1
ATOM 2144 O O . ASP A 1 260 ? -1.423 -8.812 -6.625 1 88.25 260 ASP A O 1
ATOM 2148 N N . GLY A 1 261 ? -0.501 -10.18 -5.133 1 88.19 261 GLY A N 1
ATOM 2149 C CA . GLY A 1 261 ? -1.763 -10.562 -4.52 1 88.19 261 GLY A CA 1
ATOM 2150 C C . GLY A 1 261 ? -2.307 -11.883 -5.047 1 88.19 261 GLY A C 1
ATOM 2151 O O . GLY A 1 261 ? -3.309 -12.391 -4.539 1 88.19 261 GLY A O 1
ATOM 2152 N N . ASN A 1 262 ? -1.679 -12.453 -6.18 1 90.69 262 ASN A N 1
ATOM 2153 C CA . ASN A 1 262 ? -2.102 -13.734 -6.738 1 90.69 262 ASN A CA 1
ATOM 2154 C C . ASN A 1 262 ? -3.557 -13.695 -7.195 1 90.69 262 ASN A C 1
ATOM 2156 O O . ASN A 1 262 ? -4.352 -14.555 -6.82 1 90.69 262 ASN A O 1
ATOM 2160 N N . GLU A 1 263 ? -3.898 -12.812 -7.988 1 91.19 263 GLU A N 1
ATOM 2161 C CA . GLU A 1 263 ? -5.262 -12.555 -8.445 1 91.19 263 GLU A CA 1
ATOM 2162 C C . GLU A 1 263 ? -5.68 -13.57 -9.508 1 91.19 263 GLU A C 1
ATOM 2164 O O . GLU A 1 263 ? -6.875 -13.789 -9.727 1 91.19 263 GLU A O 1
ATOM 2169 N N . CYS A 1 264 ? -4.773 -14.211 -10.133 1 93.81 264 CYS A N 1
ATOM 2170 C CA . CYS A 1 264 ? -4.977 -15.086 -11.273 1 93.81 264 CYS A CA 1
ATOM 2171 C C . CYS A 1 264 ? -5.715 -16.359 -10.867 1 93.81 264 CYS A C 1
ATOM 2173 O O . CYS A 1 264 ? -5.445 -16.922 -9.805 1 93.81 264 CYS A O 1
ATOM 2175 N N . ASP A 1 265 ? -6.691 -16.766 -11.688 1 95.75 265 ASP A N 1
ATOM 2176 C CA . ASP A 1 265 ? -7.195 -18.125 -11.523 1 95.75 265 ASP A CA 1
ATOM 2177 C C . ASP A 1 265 ? -6.098 -19.156 -11.781 1 95.75 265 ASP A C 1
ATOM 2179 O O . ASP A 1 265 ? -5.676 -19.344 -12.922 1 95.75 265 ASP A O 1
ATOM 2183 N N . PHE A 1 266 ? -5.797 -19.812 -10.781 1 93.19 266 PHE A N 1
ATOM 2184 C CA . PHE A 1 266 ? -4.719 -20.781 -10.828 1 93.19 266 PHE A CA 1
ATOM 2185 C C . PHE A 1 266 ? -4.941 -21.781 -11.953 1 93.19 266 PHE A C 1
ATOM 2187 O O . PHE A 1 266 ? -3.996 -22.156 -12.656 1 93.19 266 PHE A O 1
ATOM 2194 N N . PHE A 1 267 ? -6.07 -22.156 -12.219 1 96.94 267 PHE A N 1
ATOM 2195 C CA . PHE A 1 267 ? -6.391 -23.219 -13.172 1 96.94 267 PHE A CA 1
ATOM 2196 C C . PHE A 1 267 ? -6.355 -22.703 -14.602 1 96.94 267 PHE A C 1
ATOM 2198 O O . PHE A 1 267 ? -6.352 -23.484 -15.555 1 96.94 267 PHE A O 1
ATOM 2205 N N . SER A 1 268 ? -6.277 -21.391 -14.734 1 97.75 268 SER A N 1
ATOM 2206 C CA . SER A 1 268 ? -6.152 -20.828 -16.078 1 97.75 268 SER A CA 1
ATOM 2207 C C . SER A 1 268 ? -4.852 -21.266 -16.734 1 97.75 268 SER A C 1
ATOM 2209 O O . SER A 1 268 ? -4.691 -21.125 -17.953 1 97.75 268 SER A O 1
ATOM 2211 N N . ALA A 1 269 ? -3.965 -21.875 -16 1 98.06 269 ALA A N 1
ATOM 2212 C CA . ALA A 1 269 ? -2.654 -22.281 -16.5 1 98.06 269 ALA A CA 1
ATOM 2213 C C . ALA A 1 269 ? -2.717 -23.688 -17.109 1 98.06 269 ALA A C 1
ATOM 2215 O O . ALA A 1 269 ? -1.753 -24.141 -17.734 1 98.06 269 ALA A O 1
ATOM 2216 N N . LEU A 1 270 ? -3.846 -24.391 -17.031 1 98.38 270 LEU A N 1
ATOM 2217 C CA . LEU A 1 270 ? -3.963 -25.797 -17.375 1 98.38 270 LEU A CA 1
ATOM 2218 C C . LEU A 1 270 ? -3.557 -26.031 -18.828 1 98.38 270 LEU A C 1
ATOM 2220 O O . LEU A 1 270 ? -2.812 -26.969 -19.125 1 98.38 270 LEU A O 1
ATOM 2224 N N . PRO A 1 271 ? -3.984 -25.172 -19.797 1 98.56 271 PRO A N 1
ATOM 2225 C CA . PRO A 1 271 ? -3.572 -25.422 -21.188 1 98.56 271 PRO A CA 1
ATOM 2226 C C . PRO A 1 271 ? -2.057 -25.406 -21.359 1 98.56 271 PRO A C 1
ATOM 2228 O O . PRO A 1 271 ? -1.501 -26.281 -22.031 1 98.56 271 PRO A O 1
ATOM 2231 N N . ALA A 1 272 ? -1.438 -24.453 -20.734 1 98.5 272 ALA A N 1
ATOM 2232 C CA . ALA A 1 272 ? 0.012 -24.328 -20.875 1 98.5 272 ALA A CA 1
ATOM 2233 C C . ALA A 1 272 ? 0.728 -25.438 -20.125 1 98.5 272 ALA A C 1
ATOM 2235 O O . ALA A 1 272 ? 1.793 -25.906 -20.531 1 98.5 272 ALA A O 1
ATOM 2236 N N . LEU A 1 273 ? 0.137 -25.891 -19.016 1 97.94 273 LEU A N 1
ATOM 2237 C CA . LEU A 1 273 ? 0.692 -27.016 -18.281 1 97.94 273 LEU A CA 1
ATOM 2238 C C . LEU A 1 273 ? 0.694 -28.281 -19.141 1 97.94 273 LEU A C 1
ATOM 2240 O O . LEU A 1 273 ? 1.682 -29.016 -19.172 1 97.94 273 LEU A O 1
ATOM 2244 N N . LEU A 1 274 ? -0.397 -28.5 -19.844 1 98 274 LEU A N 1
ATOM 2245 C CA . LEU A 1 274 ? -0.495 -29.656 -20.719 1 98 274 LEU A CA 1
ATOM 2246 C C . LEU A 1 274 ? 0.484 -29.547 -21.891 1 98 274 LEU A C 1
ATOM 2248 O O . LEU A 1 274 ? 1.113 -30.531 -22.281 1 98 274 LEU A O 1
ATOM 2252 N N . TYR A 1 275 ? 0.594 -28.359 -22.422 1 98.44 275 TYR A N 1
ATOM 2253 C CA . TYR A 1 275 ? 1.534 -28.094 -23.5 1 98.44 275 TYR A CA 1
ATOM 2254 C C . TYR A 1 275 ? 2.957 -28.438 -23.078 1 98.44 275 TYR A C 1
ATOM 2256 O O . TYR A 1 275 ? 3.666 -29.156 -23.797 1 98.44 275 TYR A O 1
ATOM 2264 N N . TYR A 1 276 ? 3.363 -28.031 -21.969 1 97.81 276 TYR A N 1
ATOM 2265 C CA . TYR A 1 276 ? 4.672 -28.328 -21.406 1 97.81 276 TYR A CA 1
ATOM 2266 C C . TYR A 1 276 ? 4.867 -29.828 -21.234 1 97.81 276 TYR A C 1
ATOM 2268 O O . TYR A 1 276 ? 5.922 -30.359 -21.578 1 97.81 276 TYR A O 1
ATOM 2276 N N . ALA A 1 277 ? 3.85 -30.453 -20.672 1 96.31 277 ALA A N 1
ATOM 2277 C CA . ALA A 1 277 ? 3.922 -31.891 -20.453 1 96.31 277 ALA A CA 1
ATOM 2278 C C . ALA A 1 277 ? 4.137 -32.656 -21.75 1 96.31 277 ALA A C 1
ATOM 2280 O O . ALA A 1 277 ? 4.953 -33.562 -21.828 1 96.31 277 ALA A O 1
ATOM 2281 N N . GLN A 1 278 ? 3.469 -32.188 -22.797 1 96.62 278 GLN A N 1
ATOM 2282 C CA . GLN A 1 278 ? 3.578 -32.875 -24.078 1 96.62 278 GLN A CA 1
ATOM 2283 C C . GLN A 1 278 ? 4.973 -32.719 -24.688 1 96.62 278 GLN A C 1
ATOM 2285 O O . GLN A 1 278 ? 5.492 -33.625 -25.328 1 96.62 278 GLN A O 1
ATOM 2290 N N . HIS A 1 279 ? 5.52 -31.578 -24.469 1 96.44 279 HIS A N 1
ATOM 2291 C CA . HIS A 1 279 ? 6.879 -31.359 -24.953 1 96.44 279 HIS A CA 1
ATOM 2292 C C . HIS A 1 279 ? 7.855 -32.344 -24.312 1 96.44 279 HIS A C 1
ATOM 2294 O O . HIS A 1 279 ? 8.859 -32.719 -24.922 1 96.44 279 HIS A O 1
ATOM 2300 N N . GLY A 1 280 ? 7.566 -32.781 -23.125 1 93.12 280 GLY A N 1
ATOM 2301 C CA . GLY A 1 280 ? 8.414 -33.75 -22.453 1 93.12 280 GLY A CA 1
ATOM 2302 C C . GLY A 1 280 ? 8.422 -35.125 -23.109 1 93.12 280 GLY A C 1
ATOM 2303 O O . GLY A 1 280 ? 9.352 -35.906 -22.906 1 93.12 280 GLY A O 1
ATOM 2304 N N . TYR A 1 281 ? 7.441 -35.375 -23.969 1 91.19 281 TYR A N 1
ATOM 2305 C CA . TYR A 1 281 ? 7.324 -36.688 -24.594 1 91.19 281 TYR A CA 1
ATOM 2306 C C . TYR A 1 281 ? 7.379 -36.562 -26.125 1 91.19 281 TYR A C 1
ATOM 2308 O O . TYR A 1 281 ? 6.977 -37.469 -26.844 1 91.19 281 TYR A O 1
ATOM 2316 N N . CYS A 1 282 ? 7.742 -35.406 -26.516 1 91.75 282 CYS A N 1
ATOM 2317 C CA . CYS A 1 282 ? 7.824 -35.094 -27.953 1 91.75 282 CYS A CA 1
ATOM 2318 C C . CYS A 1 282 ? 9.25 -34.781 -28.359 1 91.75 282 CYS A C 1
ATOM 2320 O O . CYS A 1 282 ? 9.867 -33.844 -27.797 1 91.75 282 CYS A O 1
ATOM 2322 N N . GLU A 1 283 ? 9.766 -35.438 -29.344 1 90.94 283 GLU A N 1
ATOM 2323 C CA . GLU A 1 283 ? 11.133 -35.188 -29.812 1 90.94 283 GLU A CA 1
ATOM 2324 C C . GLU A 1 283 ? 11.195 -34 -30.75 1 90.94 283 GLU A C 1
ATOM 2326 O O . GLU A 1 283 ? 12.227 -33.312 -30.844 1 90.94 283 GLU A O 1
ATOM 2331 N N . GLU A 1 284 ? 10.086 -33.75 -31.328 1 93.88 284 GLU A N 1
ATOM 2332 C CA . GLU A 1 284 ? 10.031 -32.656 -32.281 1 93.88 284 GLU A CA 1
ATOM 2333 C C . GLU A 1 284 ? 10.062 -31.297 -31.609 1 93.88 284 GLU A C 1
ATOM 2335 O O . GLU A 1 284 ? 9.82 -31.188 -30.406 1 93.88 284 GLU A O 1
ATOM 2340 N N . ASP A 1 285 ? 10.383 -30.375 -32.438 1 94.56 285 ASP A N 1
ATOM 2341 C CA . ASP A 1 285 ? 10.438 -29.016 -31.938 1 94.56 285 ASP A CA 1
ATOM 2342 C C . ASP A 1 285 ? 9.047 -28.516 -31.531 1 94.56 285 ASP A C 1
ATOM 2344 O O . ASP A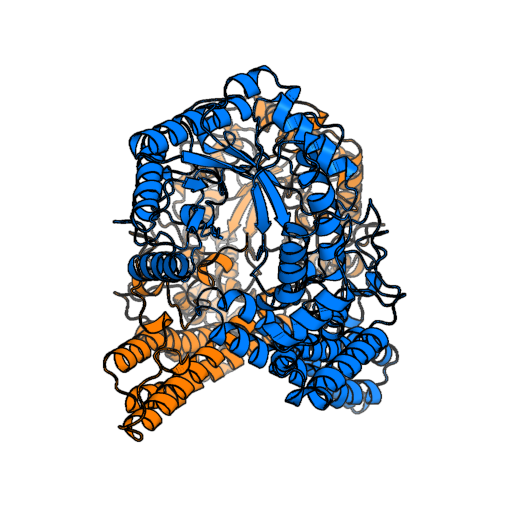 1 285 ? 8.93 -27.562 -30.75 1 94.56 285 ASP A O 1
ATOM 2348 N N . GLU A 1 286 ? 8.086 -29.094 -32.125 1 96.06 286 GLU A N 1
ATOM 2349 C CA . GLU A 1 286 ? 6.703 -28.734 -31.812 1 96.06 286 GLU A CA 1
ATOM 2350 C C . GLU A 1 286 ? 5.863 -29.984 -31.531 1 96.06 286 GLU A C 1
ATOM 2352 O O . GLU A 1 286 ? 6.121 -31.047 -32.094 1 96.06 286 GLU A O 1
ATOM 2357 N N . VAL A 1 287 ? 4.938 -29.75 -30.656 1 97.19 287 VAL A N 1
ATOM 2358 C CA . VAL A 1 287 ? 4.035 -30.859 -30.312 1 97.19 287 VAL A CA 1
ATOM 2359 C C . VAL A 1 287 ? 2.947 -30.969 -31.391 1 97.19 287 VAL A C 1
ATOM 2361 O O . VAL A 1 287 ? 2.805 -30.094 -32.25 1 97.19 287 VAL A O 1
ATOM 2364 N N . ASP A 1 288 ? 2.248 -32.094 -31.344 1 97.19 288 ASP A N 1
ATOM 2365 C CA . ASP A 1 288 ? 1.037 -32.219 -32.156 1 97.19 288 ASP A CA 1
ATOM 2366 C C . ASP A 1 288 ? -0.096 -31.375 -31.562 1 97.19 288 ASP A C 1
ATOM 2368 O O . ASP A 1 288 ? -0.768 -31.797 -30.625 1 97.19 288 ASP A O 1
ATOM 2372 N N . VAL A 1 289 ? -0.364 -30.312 -32.156 1 96.94 289 VAL A N 1
ATOM 2373 C CA . VAL A 1 289 ? -1.282 -29.312 -31.609 1 96.94 289 VAL A CA 1
ATOM 2374 C C . VAL A 1 289 ? -2.703 -29.875 -31.594 1 96.94 289 VAL A C 1
ATOM 2376 O O . VAL A 1 289 ? -3.473 -29.609 -30.672 1 96.94 289 VAL A O 1
ATOM 2379 N N . GLN A 1 290 ? -3.07 -30.547 -32.625 1 97.12 290 GLN A N 1
ATOM 2380 C CA . GLN A 1 290 ? -4.406 -31.125 -32.656 1 97.12 290 GLN A CA 1
ATOM 2381 C C . GLN A 1 290 ? -4.605 -32.125 -31.531 1 97.12 290 GLN A C 1
ATOM 2383 O O . GLN A 1 290 ? -5.656 -32.156 -30.875 1 97.12 290 GLN A O 1
ATOM 2388 N N . LEU A 1 291 ? -3.637 -32.938 -31.344 1 96.88 291 LEU A N 1
ATOM 2389 C CA . LEU A 1 291 ? -3.701 -33.875 -30.25 1 96.88 291 LEU A CA 1
ATOM 2390 C C . LEU A 1 291 ? -3.756 -33.156 -28.906 1 96.88 291 LEU A C 1
ATOM 2392 O O . LEU A 1 291 ? -4.469 -33.594 -28 1 96.88 291 LEU A O 1
ATOM 2396 N N . LEU A 1 292 ? -2.992 -32.125 -28.797 1 97.81 292 LEU A N 1
ATOM 2397 C CA . LEU A 1 292 ? -2.99 -31.297 -27.594 1 97.81 292 LEU A CA 1
ATOM 2398 C C . LEU A 1 292 ? -4.395 -30.797 -27.281 1 97.81 292 LEU A C 1
ATOM 2400 O O . LEU A 1 292 ? -4.84 -30.875 -26.125 1 97.81 292 LEU A O 1
ATOM 2404 N N . LYS A 1 293 ? -5.078 -30.297 -28.25 1 97.81 293 LYS A N 1
ATOM 2405 C CA . LYS A 1 293 ? -6.43 -29.766 -28.062 1 97.81 293 LYS A CA 1
ATOM 2406 C C . LYS A 1 293 ? -7.402 -30.859 -27.656 1 97.81 293 LYS A C 1
ATOM 2408 O O . LYS A 1 293 ? -8.211 -30.672 -26.734 1 97.81 293 LYS A O 1
ATOM 2413 N N . PHE A 1 294 ? -7.234 -32 -28.25 1 96.94 294 PHE A N 1
ATOM 2414 C CA . PHE A 1 294 ? -8.086 -33.125 -27.922 1 96.94 294 PHE A CA 1
ATOM 2415 C C . PHE A 1 294 ? -7.812 -33.625 -26.5 1 96.94 294 PHE A C 1
ATOM 2417 O O . PHE A 1 294 ? -8.742 -33.938 -25.766 1 96.94 294 PHE A O 1
ATOM 2424 N N . ASP A 1 295 ? -6.594 -33.656 -26.234 1 97 295 ASP A N 1
ATOM 2425 C CA . ASP A 1 295 ? -6.207 -34.094 -24.891 1 97 295 ASP A CA 1
ATOM 2426 C C . ASP A 1 295 ? -6.742 -33.156 -23.828 1 97 295 ASP A C 1
ATOM 2428 O O . ASP A 1 295 ? -7.156 -33.594 -22.75 1 97 295 ASP A O 1
ATOM 2432 N N . PHE A 1 296 ? -6.688 -31.844 -24.125 1 97.62 296 PHE A N 1
ATOM 2433 C CA . PHE A 1 296 ? -7.199 -30.891 -23.156 1 97.62 296 PHE A CA 1
ATOM 2434 C C . PHE A 1 296 ? -8.688 -31.094 -22.922 1 97.62 296 PHE A C 1
ATOM 2436 O O . PHE A 1 296 ? -9.156 -31.047 -21.781 1 97.62 296 PHE A O 1
ATOM 2443 N N . GLU A 1 297 ? -9.422 -31.297 -23.938 1 96.38 297 GLU A N 1
ATOM 2444 C CA . GLU A 1 297 ? -10.852 -31.578 -23.844 1 96.38 297 GLU A CA 1
ATOM 2445 C C . GLU A 1 297 ? -11.117 -32.875 -23.062 1 96.38 297 GLU A C 1
ATOM 2447 O O . GLU A 1 297 ? -11.992 -32.906 -22.203 1 96.38 297 GLU A O 1
ATOM 2452 N N . GLY A 1 298 ? -10.406 -33.875 -23.344 1 96.44 298 GLY A N 1
ATOM 2453 C CA . GLY A 1 298 ? -10.602 -35.188 -22.719 1 96.44 298 GLY A CA 1
ATOM 2454 C C . GLY A 1 298 ? -10.148 -35.219 -21.281 1 96.44 298 GLY A C 1
ATOM 2455 O O . GLY A 1 298 ? -10.82 -35.812 -20.422 1 96.44 298 GLY A O 1
ATOM 2456 N N . ILE A 1 299 ? -9.031 -34.625 -20.984 1 96.12 299 ILE A N 1
ATOM 2457 C CA . ILE A 1 299 ? -8.414 -34.75 -19.656 1 96.12 299 ILE A CA 1
ATOM 2458 C C . ILE A 1 299 ? -9.039 -33.719 -18.719 1 96.12 299 ILE A C 1
ATOM 2460 O O . ILE A 1 299 ? -9.375 -34.031 -17.578 1 96.12 299 ILE A O 1
ATOM 2464 N N . CYS A 1 300 ? -9.258 -32.469 -19.188 1 95.81 300 CYS A N 1
ATOM 2465 C CA . CYS A 1 300 ? -9.656 -31.375 -18.297 1 95.81 300 CYS A CA 1
ATOM 2466 C C . CYS A 1 300 ? -11.141 -31.062 -18.469 1 95.81 300 CYS A C 1
ATOM 2468 O O . CYS A 1 300 ? -11.766 -30.5 -17.562 1 95.81 300 CYS A O 1
ATOM 2470 N N . GLY A 1 301 ? -11.664 -31.328 -19.625 1 96.81 301 GLY A N 1
ATOM 2471 C CA . GLY A 1 301 ? -13.062 -31.016 -19.875 1 96.81 301 GLY A CA 1
ATOM 2472 C C . GLY A 1 301 ? -13.273 -29.578 -20.312 1 96.81 301 GLY A C 1
ATOM 2473 O O . GLY A 1 301 ? -14.328 -29 -20.047 1 96.81 301 GLY A O 1
ATOM 2474 N N . GLY A 1 302 ? -12.297 -28.922 -20.906 1 97.38 302 GLY A N 1
ATOM 2475 C CA . GLY A 1 302 ? -12.375 -27.594 -21.469 1 97.38 302 GLY A CA 1
ATOM 2476 C C . GLY A 1 302 ? -11.945 -27.516 -22.922 1 97.38 302 GLY A C 1
ATOM 2477 O O . GLY A 1 302 ? -11.375 -28.484 -23.453 1 97.38 302 GLY A O 1
ATOM 2478 N N . THR A 1 303 ? -12.266 -26.453 -23.562 1 97.5 303 THR A N 1
ATOM 2479 C CA . THR A 1 303 ? -11.836 -26.25 -24.938 1 97.5 303 THR A CA 1
ATOM 2480 C C . THR A 1 303 ? -10.562 -25.406 -24.984 1 97.5 303 THR A C 1
ATOM 2482 O O . THR A 1 303 ? -10.586 -24.219 -24.625 1 97.5 303 THR A O 1
ATOM 2485 N N . PHE A 1 304 ? -9.562 -25.984 -25.531 1 98.19 304 PHE A N 1
ATOM 2486 C CA . PHE A 1 304 ? -8.242 -25.375 -25.547 1 98.19 304 PHE A CA 1
ATOM 2487 C C . PHE A 1 304 ? -8.305 -23.969 -26.125 1 98.19 304 PHE A C 1
ATOM 2489 O O . PHE A 1 304 ? -7.812 -23.016 -25.516 1 98.19 304 PHE A O 1
ATOM 2496 N N . ASP A 1 305 ? -8.961 -23.797 -27.234 1 98.12 305 ASP A N 1
ATOM 2497 C CA . ASP A 1 305 ? -8.984 -22.531 -27.953 1 98.12 305 ASP A CA 1
ATOM 2498 C C . ASP A 1 305 ? -9.727 -21.469 -27.156 1 98.12 305 ASP A C 1
ATOM 2500 O O . ASP A 1 305 ? -9.336 -20.297 -27.156 1 98.12 305 ASP A O 1
ATOM 2504 N N . ASP A 1 306 ? -10.836 -21.828 -26.5 1 98.5 306 ASP A N 1
ATOM 2505 C CA . ASP A 1 306 ? -11.57 -20.875 -25.672 1 98.5 306 ASP A CA 1
ATOM 2506 C C . ASP A 1 306 ? -10.711 -20.375 -24.516 1 98.5 306 ASP A C 1
ATOM 2508 O O . ASP A 1 306 ? -10.742 -19.188 -24.172 1 98.5 306 ASP A O 1
ATOM 2512 N N . TRP A 1 307 ? -9.969 -21.266 -23.922 1 98.62 307 TRP A N 1
ATOM 2513 C CA . TRP A 1 307 ? -9.117 -20.906 -22.797 1 98.62 307 TRP A CA 1
ATOM 2514 C C . TRP A 1 307 ? -7.969 -20.016 -23.234 1 98.62 307 TRP A C 1
ATOM 2516 O O . TRP A 1 307 ? -7.594 -19.078 -22.516 1 98.62 307 TRP A O 1
ATOM 2526 N N . VAL A 1 308 ? -7.418 -20.281 -24.391 1 97.62 308 VAL A N 1
ATOM 2527 C CA . VAL A 1 308 ? -6.398 -19.422 -24.969 1 97.62 308 VAL A CA 1
ATOM 2528 C C . VAL A 1 308 ? -7 -18.047 -25.281 1 97.62 308 VAL A C 1
ATOM 2530 O O . VAL A 1 308 ? -6.375 -17.016 -25.031 1 97.62 308 VAL A O 1
ATOM 2533 N N . PHE A 1 309 ? -8.242 -18.078 -25.828 1 97 309 PHE A N 1
ATOM 2534 C CA . PHE A 1 309 ? -8.922 -16.844 -26.203 1 97 309 PHE A CA 1
ATOM 2535 C C . PHE A 1 309 ? -9.125 -15.945 -24.984 1 97 309 PHE A C 1
ATOM 2537 O O . PHE A 1 309 ? -9.023 -14.727 -25.078 1 97 309 PHE A O 1
ATOM 2544 N N . ALA A 1 310 ? -9.367 -16.516 -23.797 1 97.31 310 ALA A N 1
ATOM 2545 C CA . ALA A 1 310 ? -9.617 -15.766 -22.578 1 97.31 310 ALA A CA 1
ATOM 2546 C C . ALA A 1 310 ? -8.422 -14.898 -22.203 1 97.31 310 ALA A C 1
ATOM 2548 O O . ALA A 1 310 ? -8.562 -13.891 -21.516 1 97.31 310 ALA A O 1
ATOM 2549 N N . SER A 1 311 ? -7.223 -15.234 -22.688 1 94.38 311 SER A N 1
ATOM 2550 C CA . SER A 1 311 ? -6.012 -14.453 -22.422 1 94.38 311 SER A CA 1
ATOM 2551 C C . SER A 1 311 ? -6.105 -13.07 -23.047 1 94.38 311 SER A C 1
ATOM 2553 O O . SER A 1 311 ? -5.359 -12.164 -22.672 1 94.38 311 SER A O 1
ATOM 2555 N N . LYS A 1 312 ? -7.027 -12.836 -23.906 1 92.62 312 LYS A N 1
ATOM 2556 C CA . LYS A 1 312 ? -7.148 -11.586 -24.656 1 92.62 312 LYS A CA 1
ATOM 2557 C C . LYS A 1 312 ? -7.617 -10.453 -23.734 1 92.62 312 LYS A C 1
ATOM 2559 O O . LYS A 1 312 ? -7.535 -9.281 -24.109 1 92.62 312 LYS A O 1
ATOM 2564 N N . ILE A 1 313 ? -8.055 -10.781 -22.578 1 91.81 313 ILE A N 1
ATOM 2565 C CA . ILE A 1 313 ? -8.469 -9.742 -21.641 1 91.81 313 ILE A CA 1
ATOM 2566 C C . ILE A 1 313 ? -7.277 -8.844 -21.312 1 91.81 313 ILE A C 1
ATOM 2568 O O . ILE A 1 313 ? -7.453 -7.691 -20.906 1 91.81 313 ILE A O 1
ATOM 2572 N N . ASP A 1 314 ? -6.062 -9.359 -21.531 1 87.69 314 ASP A N 1
ATOM 2573 C CA . ASP A 1 314 ? -4.859 -8.586 -21.266 1 87.69 314 ASP A CA 1
ATOM 2574 C C . ASP A 1 314 ? -4.316 -7.941 -22.531 1 87.69 314 ASP A C 1
ATOM 2576 O O . ASP A 1 314 ? -3.342 -7.191 -22.5 1 87.69 314 ASP A O 1
ATOM 2580 N N . ASP A 1 315 ? -4.961 -8.195 -23.625 1 83.62 315 ASP A N 1
ATOM 2581 C CA . ASP A 1 315 ? -4.465 -7.691 -24.906 1 83.62 315 ASP A CA 1
ATOM 2582 C C . ASP A 1 315 ? -5.078 -6.332 -25.234 1 83.62 315 ASP A C 1
ATOM 2584 O O . ASP A 1 315 ? -6.074 -5.934 -24.625 1 83.62 315 ASP A O 1
ATOM 2588 N N . THR A 1 316 ? -4.418 -5.691 -26.188 1 81.25 316 THR A N 1
ATOM 2589 C CA . THR A 1 316 ? -5.016 -4.539 -26.844 1 81.25 316 THR A CA 1
ATOM 2590 C C . THR A 1 316 ? -5.773 -4.965 -28.094 1 81.25 316 THR A C 1
ATOM 2592 O O . THR A 1 316 ? -5.582 -6.078 -28.594 1 81.25 316 THR A O 1
ATOM 2595 N N . PRO A 1 317 ? -6.613 -4.105 -28.609 1 82.19 317 PRO A N 1
ATOM 2596 C CA . PRO A 1 317 ? -7.363 -4.457 -29.812 1 82.19 317 PRO A CA 1
ATOM 2597 C C . PRO A 1 317 ? -6.461 -4.859 -30.969 1 82.19 317 PRO A C 1
ATOM 2599 O O . PRO A 1 317 ? -6.812 -5.746 -31.75 1 82.19 317 PRO A O 1
ATOM 2602 N N . GLU A 1 318 ? -5.312 -4.238 -31.047 1 79 318 GLU A N 1
ATOM 2603 C CA . GLU A 1 318 ? -4.383 -4.543 -32.125 1 79 318 GLU A CA 1
ATOM 2604 C C . GLU A 1 318 ? -3.602 -5.824 -31.844 1 79 318 GLU A C 1
ATOM 2606 O O . GLU A 1 318 ? -2.965 -6.383 -32.75 1 79 318 GLU A O 1
ATOM 2611 N N . GLY A 1 319 ? -3.824 -6.328 -30.719 1 73.94 319 GLY A N 1
ATOM 2612 C CA . GLY A 1 319 ? -3.082 -7.516 -30.328 1 73.94 319 GLY A CA 1
ATOM 2613 C C . GLY A 1 319 ? -1.663 -7.211 -29.891 1 73.94 319 GLY A C 1
ATOM 2614 O O . GLY A 1 319 ? -1.177 -6.094 -30.062 1 73.94 319 GLY A O 1
ATOM 2615 N N . ILE A 1 320 ? -1.07 -8.133 -29.156 1 69.81 320 ILE A N 1
ATOM 2616 C CA . ILE A 1 320 ? 0.322 -8.016 -28.734 1 69.81 320 ILE A CA 1
ATOM 2617 C C . ILE A 1 320 ? 1.194 -8.945 -29.578 1 69.81 320 ILE A C 1
ATOM 2619 O O . ILE A 1 320 ? 0.954 -10.148 -29.625 1 69.81 320 ILE A O 1
ATOM 2623 N N . SER A 1 321 ? 1.991 -8.328 -30.391 1 70.75 321 SER A N 1
ATOM 2624 C CA . SER A 1 321 ? 2.92 -9.156 -31.141 1 70.75 321 SER A CA 1
ATOM 2625 C C . SER A 1 321 ? 4.012 -9.727 -30.25 1 70.75 321 SER A C 1
ATOM 2627 O O . SER A 1 321 ? 4.652 -8.992 -29.5 1 70.75 321 SER A O 1
ATOM 2629 N N . ILE A 1 322 ? 4.008 -11.07 -30.234 1 75.25 322 ILE A N 1
ATOM 2630 C CA . ILE A 1 322 ? 5.027 -11.734 -29.422 1 75.25 322 ILE A CA 1
ATOM 2631 C C . ILE A 1 322 ? 6.277 -11.977 -30.266 1 75.25 322 ILE A C 1
ATOM 2633 O O . ILE A 1 322 ? 6.246 -12.742 -31.234 1 75.25 322 ILE A O 1
ATOM 2637 N N . THR A 1 323 ? 7.191 -11.078 -30.047 1 69.19 323 THR A N 1
ATOM 2638 C CA . THR A 1 323 ? 8.469 -11.227 -30.734 1 69.19 323 THR A CA 1
ATOM 2639 C C . THR A 1 323 ? 9.57 -11.617 -29.75 1 69.19 323 THR A C 1
ATOM 2641 O O . THR A 1 323 ? 9.312 -11.797 -28.547 1 69.19 323 THR A O 1
ATOM 2644 N N . SER A 1 324 ? 10.711 -11.906 -30.297 1 64 324 SER A N 1
ATOM 2645 C CA . SER A 1 324 ? 11.859 -12.242 -29.469 1 64 324 SER A CA 1
ATOM 2646 C C . SER A 1 324 ? 12.203 -11.109 -28.516 1 64 324 SER A C 1
ATOM 2648 O O . SER A 1 324 ? 12.906 -11.312 -27.516 1 64 324 SER A O 1
ATOM 2650 N N . LYS A 1 325 ? 11.516 -9.953 -28.672 1 59.22 325 LYS A N 1
ATOM 2651 C CA . LYS A 1 325 ? 11.828 -8.781 -27.859 1 59.22 325 LYS A CA 1
ATOM 2652 C C . LYS A 1 325 ? 10.633 -8.375 -27 1 59.22 325 LYS A C 1
ATOM 2654 O O . LYS A 1 325 ? 10.648 -7.309 -26.375 1 59.22 325 LYS A O 1
ATOM 2659 N N . THR A 1 326 ? 9.648 -9.219 -27.109 1 63.25 326 THR A N 1
ATOM 2660 C CA . THR A 1 326 ? 8.422 -8.844 -26.406 1 63.25 326 THR A CA 1
ATOM 2661 C C . THR A 1 326 ? 8.664 -8.797 -24.906 1 63.25 326 THR A C 1
ATOM 2663 O O . THR A 1 326 ? 9.172 -9.758 -24.328 1 63.25 326 THR A O 1
ATOM 2666 N N . ASN A 1 327 ? 8.547 -7.617 -24.344 1 57.25 327 ASN A N 1
ATOM 2667 C CA . ASN A 1 327 ? 8.445 -7.469 -22.891 1 57.25 327 ASN A CA 1
ATOM 2668 C C . ASN A 1 327 ? 6.992 -7.52 -22.422 1 57.25 327 ASN A C 1
ATOM 2670 O O . ASN A 1 327 ? 6.25 -6.551 -22.578 1 57.25 327 ASN A O 1
ATOM 2674 N N . PHE A 1 328 ? 6.574 -8.789 -22.234 1 56.75 328 PHE A N 1
ATOM 2675 C CA . PHE A 1 328 ? 5.176 -8.992 -21.891 1 56.75 328 PHE A CA 1
ATOM 2676 C C . PHE A 1 328 ? 4.84 -8.305 -20.562 1 56.75 328 PHE A C 1
ATOM 2678 O O . PHE A 1 328 ? 5.477 -8.57 -19.547 1 56.75 328 PHE A O 1
ATOM 2685 N N . VAL A 1 329 ? 4.023 -7.156 -20.734 1 55.84 329 VAL A N 1
ATOM 2686 C CA . VAL A 1 329 ? 3.725 -6.355 -19.547 1 55.84 329 VAL A CA 1
ATOM 2687 C C . VAL A 1 329 ? 2.346 -6.727 -19 1 55.84 329 VAL A C 1
ATOM 2689 O O . VAL A 1 329 ? 1.451 -7.094 -19.766 1 55.84 329 VAL A O 1
ATOM 2692 N N . PRO A 1 330 ? 2.199 -6.918 -17.656 1 55.16 330 PRO A N 1
ATOM 2693 C CA . PRO A 1 330 ? 0.951 -7.254 -16.969 1 55.16 330 PRO A CA 1
ATOM 2694 C C . PRO A 1 330 ? -0.115 -6.168 -17.109 1 55.16 330 PRO A C 1
ATOM 2696 O O . PRO A 1 330 ? 0.215 -4.996 -17.297 1 55.16 330 PRO A O 1
ATOM 2699 N N . ASN A 1 331 ? -1.455 -6.535 -17.344 1 60.31 331 ASN A N 1
ATOM 2700 C CA . ASN A 1 331 ? -2.584 -5.625 -17.516 1 60.31 331 ASN A CA 1
ATOM 2701 C C . ASN A 1 331 ? -3.283 -5.355 -16.188 1 60.31 331 ASN A C 1
ATOM 2703 O O . ASN A 1 331 ? -4.484 -5.086 -16.156 1 60.31 331 ASN A O 1
ATOM 2707 N N . ILE A 1 332 ? -2.629 -5.305 -14.938 1 55.84 332 ILE A N 1
ATOM 2708 C CA . ILE A 1 332 ? -3.451 -5.145 -13.742 1 55.84 332 ILE A CA 1
ATOM 2709 C C . ILE A 1 332 ? -3.988 -3.717 -13.672 1 55.84 332 ILE A C 1
ATOM 2711 O O . ILE A 1 332 ? -4.82 -3.4 -12.82 1 55.84 332 ILE A O 1
ATOM 2715 N N . SER A 1 333 ? -3.66 -2.857 -14.703 1 62.78 333 SER A N 1
ATOM 2716 C CA . SER A 1 333 ? -3.898 -1.43 -14.516 1 62.78 333 SER A CA 1
ATOM 2717 C C . SER A 1 333 ? -5.316 -1.049 -14.938 1 62.78 333 SER A C 1
ATOM 2719 O O . SER A 1 333 ? -5.895 -0.103 -14.398 1 62.78 333 SER A O 1
ATOM 2721 N N . LYS A 1 334 ? -5.945 -1.892 -15.602 1 76.81 334 LYS A N 1
ATOM 2722 C CA . LYS A 1 334 ? -7.168 -1.388 -16.219 1 76.81 334 LYS A CA 1
ATOM 2723 C C . LYS A 1 334 ? -8.359 -1.542 -15.273 1 76.81 334 LYS A C 1
ATOM 2725 O O . LYS A 1 334 ? -9.117 -0.594 -15.07 1 76.81 334 LYS A O 1
ATOM 2730 N N . PRO A 1 335 ? -8.336 -2.621 -14.539 1 85 335 PRO A N 1
ATOM 2731 C CA . PRO A 1 335 ? -9.531 -2.783 -13.703 1 85 335 PRO A CA 1
ATOM 2732 C C . PRO A 1 335 ? -9.531 -1.857 -12.492 1 85 335 PRO A C 1
ATOM 2734 O O . PRO A 1 335 ? -10.586 -1.396 -12.062 1 85 335 PRO A O 1
ATOM 2737 N N . TYR A 1 336 ? -8.398 -1.5 -12.016 1 90.06 336 TYR A N 1
ATOM 2738 C CA . TYR A 1 336 ? -8.367 -0.802 -10.734 1 90.06 336 TYR A CA 1
ATOM 2739 C C . TYR A 1 336 ? -8.094 0.684 -10.93 1 90.06 336 TYR A C 1
ATOM 2741 O O . TYR A 1 336 ? -8.039 1.444 -9.961 1 90.06 336 TYR A O 1
ATOM 2749 N N . LEU A 1 337 ? -7.961 1.099 -12.188 1 92.12 337 LEU A N 1
ATOM 2750 C CA . LEU A 1 337 ? -7.832 2.529 -12.445 1 92.12 337 LEU A CA 1
ATOM 2751 C C . LEU A 1 337 ? -8.992 3.297 -11.82 1 92.12 337 LEU A C 1
ATOM 2753 O O . LEU A 1 337 ? -10.156 2.924 -12 1 92.12 337 LEU A O 1
ATOM 2757 N N . ASP A 1 338 ? -8.648 4.285 -11.07 1 94.88 338 ASP A N 1
ATOM 2758 C CA . ASP A 1 338 ? -9.695 5.09 -10.453 1 94.88 338 ASP A CA 1
ATOM 2759 C C . ASP A 1 338 ? -10.672 5.625 -11.5 1 94.88 338 ASP A C 1
ATOM 2761 O O . ASP A 1 338 ? -10.258 6.277 -12.461 1 94.88 338 ASP A O 1
ATOM 2765 N N . PRO A 1 339 ? -11.93 5.43 -11.297 1 96 339 PRO A N 1
ATOM 2766 C CA . PRO A 1 339 ? -12.898 5.754 -12.344 1 96 339 PRO A CA 1
ATOM 2767 C C . PRO A 1 339 ? -13.141 7.258 -12.484 1 96 339 PRO A C 1
ATOM 2769 O O . PRO A 1 339 ? -13.625 7.715 -13.523 1 96 339 PRO A O 1
ATOM 2772 N N . ILE A 1 340 ? -12.867 8.023 -11.492 1 97.31 340 ILE A N 1
ATOM 2773 C CA . ILE A 1 340 ? -13.109 9.461 -11.547 1 97.31 340 ILE A CA 1
ATOM 2774 C C . ILE A 1 340 ? -11.867 10.18 -12.07 1 97.31 340 ILE A C 1
ATOM 2776 O O . ILE A 1 340 ? -11.961 11.023 -12.969 1 97.31 340 ILE A O 1
ATOM 2780 N N . LEU A 1 341 ? -10.664 9.82 -11.602 1 96 341 LEU A N 1
ATOM 2781 C CA . LEU A 1 341 ? -9.414 10.461 -12 1 96 341 LEU A CA 1
ATOM 2782 C C . LEU A 1 341 ? -9.008 10.031 -13.406 1 96 341 LEU A C 1
ATOM 2784 O O . LEU A 1 341 ? -8.578 10.852 -14.211 1 96 341 LEU A O 1
ATOM 2788 N N . GLY A 1 342 ? -9.094 8.703 -13.672 1 93.81 342 GLY A N 1
ATOM 2789 C CA . GLY A 1 342 ? -8.805 8.148 -14.984 1 93.81 342 GLY A CA 1
ATOM 2790 C C . GLY A 1 342 ? -7.449 8.57 -15.516 1 93.81 342 GLY A C 1
ATOM 2791 O O . GLY A 1 342 ? -7.301 8.82 -16.719 1 93.81 342 GLY A O 1
ATOM 2792 N N . PHE A 1 343 ? -6.418 8.633 -14.688 1 92.56 343 PHE A N 1
ATOM 2793 C CA . PHE A 1 343 ? -5.164 9.305 -15.008 1 92.56 343 PHE A CA 1
ATOM 2794 C C . PHE A 1 343 ? -4.367 8.508 -16.031 1 92.56 343 PHE A C 1
ATOM 2796 O O . PHE A 1 343 ? -3.449 9.039 -16.656 1 92.56 343 PHE A O 1
ATOM 2803 N N . LEU A 1 344 ? -4.727 7.266 -16.328 1 90.69 344 LEU A N 1
ATOM 2804 C CA . LEU A 1 344 ? -4.023 6.477 -17.344 1 90.69 344 LEU A CA 1
ATOM 2805 C C . LEU A 1 344 ? -4.789 6.48 -18.656 1 90.69 344 LEU A C 1
ATOM 2807 O O . LEU A 1 344 ? -4.328 5.91 -19.656 1 90.69 344 LEU A O 1
ATOM 2811 N N . SER A 1 345 ? -5.949 7.109 -18.734 1 90.38 345 SER A N 1
ATOM 2812 C CA . SER A 1 345 ? -6.816 7.066 -19.906 1 90.38 345 SER A CA 1
ATOM 2813 C C . SER A 1 345 ? -6.105 7.602 -21.141 1 90.38 345 SER A C 1
ATOM 2815 O O . SER A 1 345 ? -6.305 7.098 -22.25 1 90.38 345 SER A O 1
ATOM 2817 N N . PRO A 1 346 ? -5.207 8.586 -20.969 1 90.69 346 PRO A N 1
ATOM 2818 C CA . PRO A 1 346 ? -4.512 9.07 -22.172 1 90.69 346 PRO A CA 1
ATOM 2819 C C . PRO A 1 346 ? -3.641 8 -22.812 1 90.69 346 PRO A C 1
ATOM 2821 O O . PRO A 1 346 ? -3.393 8.047 -24.031 1 90.69 346 PRO A O 1
ATOM 2824 N N . GLN A 1 347 ? -3.182 7.02 -22.016 1 86.12 347 GLN A N 1
ATOM 2825 C CA . GLN A 1 347 ? -2.371 5.926 -22.531 1 86.12 347 GLN A CA 1
ATOM 2826 C C . GLN A 1 347 ? -3.15 5.109 -23.562 1 86.12 347 GLN A C 1
ATOM 2828 O O . GLN A 1 347 ? -2.559 4.508 -24.469 1 86.12 347 GLN A O 1
ATOM 2833 N N . TYR A 1 348 ? -4.523 5.172 -23.453 1 84.81 348 TYR A N 1
ATOM 2834 C CA . TYR A 1 348 ? -5.367 4.277 -24.234 1 84.81 348 TYR A CA 1
ATOM 2835 C C . TYR A 1 348 ? -6.227 5.062 -25.219 1 84.81 348 TYR A C 1
ATOM 2837 O O . TYR A 1 348 ? -7.199 4.535 -25.766 1 84.81 348 TYR A O 1
ATOM 2845 N N . LYS A 1 349 ? -5.906 6.266 -25.5 1 85.94 349 LYS A N 1
ATOM 2846 C CA . LYS A 1 349 ? -6.773 7.176 -26.234 1 85.94 349 LYS A CA 1
ATOM 2847 C C . LYS A 1 349 ? -7.027 6.66 -27.656 1 85.94 349 LYS A C 1
ATOM 2849 O O . LYS A 1 349 ? -8.094 6.895 -28.219 1 85.94 349 LYS A O 1
ATOM 2854 N N . ASP A 1 350 ? -6.09 5.93 -28.156 1 86 350 ASP A N 1
ATOM 2855 C CA . ASP A 1 350 ? -6.199 5.492 -29.547 1 86 350 ASP A CA 1
ATOM 2856 C C . ASP A 1 350 ? -6.762 4.074 -29.641 1 86 350 ASP A C 1
ATOM 2858 O O . ASP A 1 350 ? -6.844 3.5 -30.719 1 86 350 ASP A O 1
ATOM 2862 N N . GLU A 1 351 ? -7.176 3.523 -28.516 1 87.31 351 GLU A N 1
ATOM 2863 C CA . GLU A 1 351 ? -7.664 2.148 -28.484 1 87.31 351 GLU A CA 1
ATOM 2864 C C . GLU A 1 351 ? -9.172 2.104 -28.234 1 87.31 351 GLU A C 1
ATOM 2866 O O . GLU A 1 351 ? -9.68 2.824 -27.375 1 87.31 351 GLU A O 1
ATOM 2871 N N . ASP A 1 352 ? -9.805 1.339 -29.078 1 92 352 ASP A N 1
ATOM 2872 C CA . ASP A 1 352 ? -11.219 1.088 -28.812 1 92 352 ASP A CA 1
ATOM 2873 C C . ASP A 1 352 ? -11.383 -0.08 -27.828 1 92 352 ASP A C 1
ATOM 2875 O O . ASP A 1 352 ? -11.812 -1.167 -28.234 1 92 352 ASP A O 1
ATOM 2879 N N . LEU A 1 353 ? -11.219 0.19 -26.609 1 91.69 353 LEU A N 1
ATOM 2880 C CA . LEU A 1 353 ? -11.234 -0.841 -25.578 1 91.69 353 LEU A CA 1
ATOM 2881 C C . LEU A 1 353 ? -12.656 -1.335 -25.328 1 91.69 353 LEU A C 1
ATOM 2883 O O . LEU A 1 353 ? -12.867 -2.504 -24.984 1 91.69 353 LEU A O 1
ATOM 2887 N N . GLU A 1 354 ? -13.633 -0.467 -25.453 1 94.75 354 GLU A N 1
ATOM 2888 C CA . GLU A 1 354 ? -15.023 -0.853 -25.234 1 94.75 354 GLU A CA 1
ATOM 2889 C C . GLU A 1 354 ? -15.438 -1.979 -26.172 1 94.75 354 GLU A C 1
ATOM 2891 O O . GLU A 1 354 ? -15.969 -3 -25.734 1 94.75 354 GLU A O 1
ATOM 2896 N N . MET A 1 355 ? -15.148 -1.791 -27.391 1 96.25 355 MET A N 1
ATOM 2897 C CA . MET A 1 355 ? -15.477 -2.82 -28.375 1 96.25 355 MET A CA 1
ATOM 2898 C C . MET A 1 355 ? -14.648 -4.078 -28.141 1 96.25 355 MET A C 1
ATOM 2900 O O . MET A 1 355 ? -15.164 -5.195 -28.25 1 96.25 355 MET A O 1
ATOM 2904 N N . HIS A 1 356 ? -13.414 -3.9 -27.844 1 94.31 356 HIS A N 1
ATOM 2905 C CA . HIS A 1 356 ? -12.508 -5.016 -27.594 1 94.31 356 HIS A CA 1
ATOM 2906 C C . HIS A 1 356 ? -13.039 -5.926 -26.484 1 94.31 356 HIS A C 1
ATOM 2908 O O . HIS A 1 356 ? -13.18 -7.133 -26.688 1 94.31 356 HIS A O 1
ATOM 2914 N N . TYR A 1 357 ? -13.43 -5.371 -25.375 1 95.88 357 TYR A N 1
ATOM 2915 C CA . TYR A 1 357 ? -13.859 -6.168 -24.234 1 95.88 357 TYR A CA 1
ATOM 2916 C C . TYR A 1 357 ? -15.273 -6.695 -24.438 1 95.88 357 TYR A C 1
ATOM 2918 O O . TYR A 1 357 ? -15.609 -7.785 -23.969 1 95.88 357 TYR A O 1
ATOM 2926 N N . THR A 1 358 ? -16.078 -5.922 -25.172 1 98 358 THR A N 1
ATOM 2927 C CA . THR A 1 358 ? -17.406 -6.418 -25.516 1 98 358 THR A CA 1
ATOM 2928 C C . THR A 1 358 ? -17.312 -7.699 -26.344 1 98 358 THR A C 1
ATOM 2930 O O . THR A 1 358 ? -18.031 -8.664 -26.094 1 98 358 THR A O 1
ATOM 2933 N N . MET A 1 359 ? -16.406 -7.637 -27.281 1 97.75 359 MET A N 1
ATOM 2934 C CA . MET A 1 359 ? -16.203 -8.805 -28.125 1 97.75 359 MET A CA 1
ATOM 2935 C C . MET A 1 359 ? -15.703 -10 -27.312 1 97.75 359 MET A C 1
ATOM 2937 O O . MET A 1 359 ? -16.188 -11.117 -27.484 1 97.75 359 MET A O 1
ATOM 2941 N N . ILE A 1 360 ? -14.797 -9.781 -26.422 1 97.19 360 ILE A N 1
ATOM 2942 C CA . ILE A 1 360 ? -14.258 -10.852 -25.578 1 97.19 360 ILE A CA 1
ATOM 2943 C C . ILE A 1 360 ? -15.367 -11.43 -24.703 1 97.19 360 ILE A C 1
ATOM 2945 O O . ILE A 1 360 ? -15.516 -12.648 -24.594 1 97.19 360 ILE A O 1
ATOM 2949 N N . GLU A 1 361 ? -16.156 -10.516 -24.078 1 98.5 361 GLU A N 1
ATOM 2950 C CA . GLU A 1 361 ? -17.266 -10.953 -23.219 1 98.5 361 GLU A CA 1
ATOM 2951 C C . GLU A 1 361 ? -18.234 -11.844 -23.984 1 98.5 361 GLU A C 1
ATOM 2953 O O . GLU A 1 361 ? -18.641 -12.898 -23.5 1 98.5 361 GLU A O 1
ATOM 2958 N N . ARG A 1 362 ? -18.562 -11.461 -25.172 1 98.62 362 ARG A N 1
ATOM 2959 C CA . ARG A 1 362 ? -19.531 -12.203 -25.984 1 98.62 362 ARG A CA 1
ATOM 2960 C C . ARG A 1 362 ? -18.984 -13.578 -26.359 1 98.62 362 ARG A C 1
ATOM 2962 O O . ARG A 1 362 ? -19.703 -14.578 -26.25 1 98.62 362 ARG A O 1
ATOM 2969 N N . GLU A 1 363 ? -17.766 -13.609 -26.75 1 98.38 363 GLU A N 1
ATOM 2970 C CA . GLU A 1 363 ? -17.156 -14.875 -27.141 1 98.38 363 GLU A CA 1
ATOM 2971 C C . GLU A 1 363 ? -17.078 -15.836 -25.969 1 98.38 363 GLU A C 1
ATOM 2973 O O . GLU A 1 363 ? -17.359 -17.031 -26.109 1 98.38 363 GLU A O 1
ATOM 2978 N N . LEU A 1 364 ? -16.688 -15.352 -24.844 1 98.69 364 LEU A N 1
ATOM 2979 C CA . LEU A 1 364 ? -16.562 -16.203 -23.656 1 98.69 364 LEU A CA 1
ATOM 2980 C C . LEU A 1 364 ? -17.938 -16.641 -23.172 1 98.69 364 LEU A C 1
ATOM 2982 O O . LEU A 1 364 ? -18.094 -17.781 -22.719 1 98.69 364 LEU A O 1
ATOM 2986 N N . ALA A 1 365 ? -18.922 -15.75 -23.266 1 98.56 365 ALA A N 1
ATOM 2987 C CA . ALA A 1 365 ? -20.281 -16.125 -22.906 1 98.56 365 ALA A CA 1
ATOM 2988 C C . ALA A 1 365 ? -20.797 -17.266 -23.781 1 98.56 365 ALA A C 1
ATOM 2990 O O . ALA A 1 365 ? -21.406 -18.203 -23.266 1 98.56 365 ALA A O 1
ATOM 2991 N N . ASN A 1 366 ? -20.531 -17.141 -25.031 1 98 366 ASN A N 1
ATOM 2992 C CA . ASN A 1 366 ? -20.922 -18.188 -25.969 1 98 366 ASN A CA 1
ATOM 2993 C C . ASN A 1 366 ? -20.234 -19.516 -25.656 1 98 366 ASN A C 1
ATOM 2995 O O . ASN A 1 366 ? -20.859 -20.562 -25.688 1 98 366 ASN A O 1
ATOM 2999 N N . ALA A 1 367 ? -18.953 -19.406 -25.344 1 98.06 367 ALA A N 1
ATOM 3000 C CA . ALA A 1 367 ? -18.172 -20.594 -25.031 1 98.06 367 ALA A CA 1
ATOM 3001 C C . ALA A 1 367 ? -18.719 -21.297 -23.781 1 98.06 367 ALA A C 1
ATOM 3003 O O . ALA A 1 367 ? -18.766 -22.531 -23.719 1 98.06 367 ALA A O 1
ATOM 3004 N N . ILE A 1 368 ? -19.141 -20.531 -22.781 1 98 368 ILE A N 1
ATOM 3005 C CA . ILE A 1 368 ? -19.656 -21.062 -21.531 1 98 368 ILE A CA 1
ATOM 3006 C C . ILE A 1 368 ? -21.031 -21.672 -21.734 1 98 368 ILE A C 1
ATOM 3008 O O . ILE A 1 368 ? -21.297 -22.797 -21.297 1 98 368 ILE A O 1
ATOM 3012 N N . GLU A 1 369 ? -21.875 -21.031 -22.547 1 96.94 369 GLU A N 1
ATOM 3013 C CA . GLU A 1 369 ? -23.266 -21.406 -22.688 1 96.94 369 GLU A CA 1
ATOM 3014 C C . GLU A 1 369 ? -23.438 -22.562 -23.672 1 96.94 369 GLU A C 1
ATOM 3016 O O . GLU A 1 369 ? -24.094 -23.547 -23.391 1 96.94 369 GLU A O 1
ATOM 3021 N N . HIS A 1 370 ? -22.797 -22.516 -24.766 1 95.94 370 HIS A N 1
ATOM 3022 C CA . HIS A 1 370 ? -23.078 -23.438 -25.859 1 95.94 370 HIS A CA 1
ATOM 3023 C C . HIS A 1 370 ? -22.234 -24.703 -25.734 1 95.94 370 HIS A C 1
ATOM 3025 O O . HIS A 1 370 ? -22.531 -25.719 -26.359 1 95.94 370 HIS A O 1
ATOM 3031 N N . LYS A 1 371 ? -21.203 -24.594 -24.922 1 94.31 371 LYS A N 1
ATOM 3032 C CA . LYS A 1 371 ? -20.344 -25.766 -24.828 1 94.31 371 LYS A CA 1
ATOM 3033 C C . LYS A 1 371 ? -20.406 -26.391 -23.438 1 94.31 371 LYS A C 1
ATOM 3035 O O . LYS A 1 371 ? -19.5 -27.094 -23.016 1 94.31 371 LYS A O 1
ATOM 3040 N N . ARG A 1 372 ? -21.406 -26.141 -22.719 1 92.44 372 ARG A N 1
ATOM 3041 C CA . ARG A 1 372 ? -21.547 -26.531 -21.328 1 92.44 372 ARG A CA 1
ATOM 3042 C C . ARG A 1 372 ? -21.484 -28.047 -21.172 1 92.44 372 ARG A C 1
ATOM 3044 O O . ARG A 1 372 ? -20.891 -28.562 -20.203 1 92.44 372 ARG A O 1
ATOM 3051 N N . LEU A 1 373 ? -22.062 -28.844 -22.094 1 92.38 373 LEU A N 1
ATOM 3052 C CA . LEU A 1 373 ? -22.109 -30.297 -22 1 92.38 373 LEU A CA 1
ATOM 3053 C C . LEU A 1 373 ? -20.812 -30.922 -22.5 1 92.38 373 LEU A C 1
ATOM 3055 O O . LEU A 1 373 ? -20.297 -31.875 -21.906 1 92.38 373 LEU A O 1
ATOM 3059 N N . LEU A 1 374 ? -20.297 -30.375 -23.516 1 92.06 374 LEU A N 1
ATOM 3060 C CA . LEU A 1 374 ? -19.094 -30.906 -24.156 1 92.06 374 LEU A CA 1
ATOM 3061 C C . LEU A 1 374 ? -17.859 -30.562 -23.328 1 92.06 374 LEU A C 1
ATOM 3063 O O . LEU A 1 374 ? -16.922 -31.359 -23.25 1 92.06 374 LEU A O 1
ATOM 3067 N N . ALA A 1 375 ? -17.859 -29.359 -22.781 1 96.19 375 ALA A N 1
ATOM 3068 C CA . ALA A 1 375 ? -16.719 -28.844 -22.047 1 96.19 375 ALA A CA 1
ATOM 3069 C C . ALA A 1 375 ? -17.156 -28.188 -20.75 1 96.19 375 ALA A C 1
ATOM 3071 O O . ALA A 1 375 ? -17.109 -26.953 -20.609 1 96.19 375 ALA A O 1
ATOM 3072 N N . PRO A 1 376 ? -17.422 -28.953 -19.75 1 96.12 376 PRO A N 1
ATOM 3073 C CA . PRO A 1 376 ? -17.969 -28.422 -18.5 1 96.12 376 PRO A CA 1
ATOM 3074 C C . PRO A 1 376 ? -17 -27.484 -17.781 1 96.12 376 PRO A C 1
ATOM 3076 O O . PRO A 1 376 ? -17.422 -26.547 -17.109 1 96.12 376 PRO A O 1
ATOM 3079 N N . LEU A 1 377 ? -15.688 -27.672 -17.938 1 97.12 377 LEU A N 1
ATOM 3080 C CA . LEU A 1 377 ? -14.711 -26.844 -17.234 1 97.12 377 LEU A CA 1
ATOM 3081 C C . LEU A 1 377 ? -14.695 -25.438 -17.797 1 97.12 377 LEU A C 1
ATOM 3083 O O . LEU A 1 377 ? -14.133 -24.516 -17.188 1 97.12 377 LEU A O 1
ATOM 3087 N N . ASN A 1 378 ? -15.359 -25.203 -18.938 1 98 378 ASN A N 1
ATOM 3088 C CA . ASN A 1 378 ? -15.461 -23.859 -19.5 1 98 378 ASN A CA 1
ATOM 3089 C C . ASN A 1 378 ? -16.219 -22.922 -18.562 1 98 378 ASN A C 1
ATOM 3091 O O . ASN A 1 378 ? -16.188 -21.703 -18.75 1 98 378 ASN A O 1
ATOM 3095 N N . GLU A 1 379 ? -16.891 -23.438 -17.625 1 97 379 GLU A N 1
ATOM 3096 C CA . GLU A 1 379 ? -17.531 -22.594 -16.625 1 97 379 GLU A CA 1
ATOM 3097 C C . GLU A 1 379 ? -16.531 -21.672 -15.945 1 97 379 GLU A C 1
ATOM 3099 O O . GLU A 1 379 ? -16.859 -20.562 -15.539 1 97 379 GLU A O 1
ATOM 3104 N N . ARG A 1 380 ? -15.273 -22.047 -15.867 1 97.06 380 ARG A N 1
ATOM 3105 C CA . ARG A 1 380 ? -14.234 -21.281 -15.195 1 97.06 380 ARG A CA 1
ATOM 3106 C C . ARG A 1 380 ? -13.875 -20.031 -16 1 97.06 380 ARG A C 1
ATOM 3108 O O . ARG A 1 380 ? -13.258 -19.109 -15.469 1 97.06 380 ARG A O 1
ATOM 3115 N N . LEU A 1 381 ? -14.273 -20 -17.281 1 98.5 381 LEU A N 1
ATOM 3116 C CA . LEU A 1 381 ? -14.055 -18.828 -18.109 1 98.5 381 LEU A CA 1
ATOM 3117 C C . LEU A 1 381 ? -14.852 -17.641 -17.578 1 98.5 381 LEU A C 1
ATOM 3119 O O . LEU A 1 381 ? -14.641 -16.5 -18.016 1 98.5 381 LEU A O 1
ATOM 3123 N N . GLU A 1 382 ? -15.695 -17.859 -16.609 1 98.44 382 GLU A N 1
ATOM 3124 C CA . GLU A 1 382 ? -16.625 -16.859 -16.109 1 98.44 382 GLU A CA 1
ATOM 3125 C C . GLU A 1 382 ? -15.891 -15.664 -15.508 1 98.44 382 GLU A C 1
ATOM 3127 O O . GLU A 1 382 ? -16.328 -14.523 -15.633 1 98.44 382 GLU A O 1
ATOM 3132 N N . LEU A 1 383 ? -14.742 -15.93 -14.805 1 97.75 383 LEU A N 1
ATOM 3133 C CA . LEU A 1 383 ? -13.977 -14.82 -14.242 1 97.75 383 LEU A CA 1
ATOM 3134 C C . LEU A 1 383 ? -13.531 -13.859 -15.336 1 97.75 383 LEU A C 1
ATOM 3136 O O . LEU A 1 383 ? -13.734 -12.648 -15.219 1 97.75 383 LEU A O 1
ATOM 3140 N N . ALA A 1 384 ? -12.938 -14.406 -16.406 1 97.38 384 ALA A N 1
ATOM 3141 C CA . ALA A 1 384 ? -12.492 -13.594 -17.531 1 97.38 384 ALA A CA 1
ATOM 3142 C C . ALA A 1 384 ? -13.672 -12.891 -18.188 1 97.38 384 ALA A C 1
ATOM 3144 O O . ALA A 1 384 ? -13.57 -11.727 -18.578 1 97.38 384 ALA A O 1
ATOM 3145 N N . ARG A 1 385 ? -14.773 -13.586 -18.344 1 98.56 385 ARG A N 1
ATOM 3146 C CA . ARG A 1 385 ? -15.961 -13.008 -18.969 1 98.56 385 ARG A CA 1
ATOM 3147 C C . ARG A 1 385 ? -16.469 -11.82 -18.172 1 98.56 385 ARG A C 1
ATOM 3149 O O . ARG A 1 385 ? -16.734 -10.758 -18.734 1 98.56 385 ARG A O 1
ATOM 3156 N N . LYS A 1 386 ? -16.609 -12.016 -16.828 1 98.25 386 LYS A N 1
ATOM 3157 C CA . LYS A 1 386 ? -17.125 -10.953 -15.969 1 98.25 386 LYS A CA 1
ATOM 3158 C C . LYS A 1 386 ? -16.172 -9.758 -15.961 1 98.25 386 LYS A C 1
ATOM 3160 O O . LYS A 1 386 ? -16.609 -8.602 -15.914 1 98.25 386 LYS A O 1
ATOM 3165 N N . LEU A 1 387 ? -14.875 -10.055 -15.969 1 96.88 387 LEU A N 1
ATOM 3166 C CA . LEU A 1 387 ? -13.898 -8.977 -16.047 1 96.88 387 LEU A CA 1
ATOM 3167 C C . LEU A 1 387 ? -14.047 -8.211 -17.359 1 96.88 387 LEU A C 1
ATOM 3169 O O . LEU A 1 387 ? -14.023 -6.977 -17.375 1 96.88 387 LEU A O 1
ATOM 3173 N N . ALA A 1 388 ? -14.188 -8.922 -18.453 1 96.94 388 ALA A N 1
ATOM 3174 C CA . ALA A 1 388 ? -14.367 -8.281 -19.766 1 96.94 388 ALA A CA 1
ATOM 3175 C C . ALA A 1 388 ? -15.617 -7.406 -19.781 1 96.94 388 ALA A C 1
ATOM 3177 O O . ALA A 1 388 ? -15.594 -6.289 -20.297 1 96.94 388 ALA A O 1
ATOM 3178 N N . LYS A 1 389 ? -16.688 -7.906 -19.234 1 98.12 389 LYS A N 1
ATOM 3179 C CA . LYS A 1 389 ? -17.922 -7.137 -19.156 1 98.12 389 LYS A CA 1
ATOM 3180 C C . LYS A 1 389 ? -17.719 -5.852 -18.359 1 98.12 389 LYS A C 1
ATOM 3182 O O . LYS A 1 389 ? -18.141 -4.773 -18.797 1 98.12 389 LYS A O 1
ATOM 3187 N N . THR A 1 390 ? -17.094 -5.984 -17.25 1 97.56 390 THR A N 1
ATOM 3188 C CA . THR A 1 390 ? -16.797 -4.844 -16.391 1 97.56 390 THR A CA 1
ATOM 3189 C C . THR A 1 390 ? -15.938 -3.822 -17.141 1 97.56 390 THR A C 1
ATOM 3191 O O . THR A 1 390 ? -16.234 -2.627 -17.125 1 97.56 390 THR A O 1
ATOM 3194 N N . LEU A 1 391 ? -14.93 -4.32 -17.828 1 95.69 391 LEU A N 1
ATOM 3195 C CA . LEU A 1 391 ? -14 -3.432 -18.516 1 95.69 391 LEU A CA 1
ATOM 3196 C C . LEU A 1 391 ? -14.672 -2.781 -19.719 1 95.69 391 LEU A C 1
ATOM 3198 O O . LEU A 1 391 ? -14.367 -1.637 -20.062 1 95.69 391 LEU A O 1
ATOM 3202 N N . ALA A 1 392 ? -15.586 -3.482 -20.375 1 96.62 392 ALA A N 1
ATOM 3203 C CA . ALA A 1 392 ? -16.328 -2.914 -21.5 1 96.62 392 ALA A CA 1
ATOM 3204 C C . ALA A 1 392 ? -17.109 -1.679 -21.062 1 96.62 392 ALA A C 1
ATOM 3206 O O . ALA A 1 392 ? -17.172 -0.682 -21.797 1 96.62 392 ALA A O 1
ATOM 3207 N N . LEU A 1 393 ? -17.672 -1.739 -19.906 1 97.44 393 LEU A N 1
ATOM 3208 C CA . LEU A 1 393 ? -18.438 -0.623 -19.375 1 97.44 393 LEU A CA 1
ATOM 3209 C C . LEU A 1 393 ? -17.516 0.472 -18.844 1 97.44 393 LEU A C 1
ATOM 3211 O O . LEU A 1 393 ? -17.75 1.657 -19.094 1 97.44 393 LEU A O 1
ATOM 3215 N N . LYS A 1 394 ? -16.453 0.122 -18.203 1 96.44 394 LYS A N 1
ATOM 3216 C CA . LYS A 1 394 ? -15.609 1.039 -17.453 1 96.44 394 LYS A CA 1
ATOM 3217 C C . LYS A 1 394 ? -14.703 1.846 -18.375 1 96.44 394 LYS A C 1
ATOM 3219 O O . LYS A 1 394 ? -14.398 3.008 -18.094 1 96.44 394 LYS A O 1
ATOM 3224 N N . SER A 1 395 ? -14.258 1.294 -19.453 1 93 395 SER A N 1
ATOM 3225 C CA . SER A 1 395 ? -13.211 1.88 -20.281 1 93 395 SER A CA 1
ATOM 3226 C C . SER A 1 395 ? -13.641 3.23 -20.844 1 93 395 SER A C 1
ATOM 3228 O O . SER A 1 395 ? -12.805 4.102 -21.094 1 93 395 SER A O 1
ATOM 3230 N N . SER A 1 396 ? -14.969 3.455 -21.016 1 93.38 396 SER A N 1
ATOM 3231 C CA . SER A 1 396 ? -15.391 4.691 -21.672 1 93.38 396 SER A CA 1
ATOM 3232 C C . SER A 1 396 ? -16.266 5.535 -20.766 1 93.38 396 SER A C 1
ATOM 3234 O O . SER A 1 396 ? -16.703 6.629 -21.125 1 93.38 396 SER A O 1
ATOM 3236 N N . ILE A 1 397 ? -16.531 5.051 -19.609 1 96.75 397 ILE A N 1
ATOM 3237 C CA . ILE A 1 397 ? -17.531 5.707 -18.766 1 96.75 397 ILE A CA 1
ATOM 3238 C C . ILE A 1 397 ? -17.062 7.105 -18.391 1 96.75 397 ILE A C 1
ATOM 3240 O O . ILE A 1 397 ? -17.828 8.07 -18.453 1 96.75 397 ILE A O 1
ATOM 3244 N N . ARG A 1 398 ? -15.828 7.27 -18.016 1 96.25 398 ARG A N 1
ATOM 3245 C CA . ARG A 1 398 ? -15.328 8.594 -17.656 1 96.25 398 ARG A CA 1
ATOM 3246 C C . ARG A 1 398 ? -15.375 9.539 -18.844 1 96.25 398 ARG A C 1
ATOM 3248 O O . ARG A 1 398 ? -15.781 10.695 -18.719 1 96.25 398 ARG A O 1
ATOM 3255 N N . LYS A 1 399 ? -14.906 9.031 -19.984 1 96.06 399 LYS A N 1
ATOM 3256 C CA . LYS A 1 399 ? -14.906 9.828 -21.203 1 96.06 399 LYS A CA 1
ATOM 3257 C C . LYS A 1 399 ? -16.297 10.383 -21.5 1 96.06 399 LYS A C 1
ATOM 3259 O O . LYS A 1 399 ? -16.453 11.578 -21.781 1 96.06 399 LYS A O 1
ATOM 3264 N N . TYR A 1 400 ? -17.297 9.539 -21.422 1 97.88 400 TYR A N 1
ATOM 3265 C CA . TYR A 1 400 ? -18.672 9.961 -21.672 1 97.88 400 TYR A CA 1
ATOM 3266 C C . TYR A 1 400 ? -19.141 10.977 -20.641 1 97.88 400 TYR A C 1
ATOM 3268 O O . TYR A 1 400 ? -19.75 11.992 -20.984 1 97.88 400 TYR A O 1
ATOM 3276 N N . CYS A 1 401 ? -18.844 10.75 -19.391 1 98.5 401 CYS A N 1
ATOM 3277 C CA . CYS A 1 401 ? -19.266 11.641 -18.312 1 98.5 401 CYS A CA 1
ATOM 3278 C C . CYS A 1 401 ? -18.594 13 -18.422 1 98.5 401 CYS A C 1
ATOM 3280 O O . CYS A 1 401 ? -19.25 14.031 -18.266 1 98.5 401 CYS A O 1
ATOM 3282 N N . VAL A 1 402 ? -17.281 12.992 -18.703 1 98.19 402 VAL A N 1
ATOM 3283 C CA . VAL A 1 402 ? -16.531 14.242 -18.812 1 98.19 402 VAL A CA 1
ATOM 3284 C C . VAL A 1 402 ? -17.062 15.062 -19.984 1 98.19 402 VAL A C 1
ATOM 3286 O O . VAL A 1 402 ? -17.234 16.281 -19.875 1 98.19 402 VAL A O 1
ATOM 3289 N N . ARG A 1 403 ? -17.312 14.414 -21.125 1 97.81 403 ARG A N 1
ATOM 3290 C CA . ARG A 1 403 ? -17.859 15.094 -22.297 1 97.81 403 ARG A CA 1
ATOM 3291 C C . ARG A 1 403 ? -19.219 15.719 -21.984 1 97.81 403 ARG A C 1
ATOM 3293 O O . ARG A 1 403 ? -19.469 16.875 -22.312 1 97.81 403 ARG A O 1
ATOM 3300 N N . ALA A 1 404 ? -20.078 14.945 -21.359 1 98.5 404 ALA A N 1
ATOM 3301 C CA . ALA A 1 404 ? -21.391 15.461 -20.984 1 98.5 404 ALA A CA 1
ATOM 3302 C C . ALA A 1 404 ? -21.266 16.609 -19.984 1 98.5 404 ALA A C 1
ATOM 3304 O O . ALA A 1 404 ? -21.969 17.609 -20.094 1 98.5 404 ALA A O 1
ATOM 3305 N N . TYR A 1 405 ? -20.391 16.484 -19.031 1 98.25 405 TYR A N 1
ATOM 3306 C CA . TYR A 1 405 ? -20.156 17.5 -18.016 1 98.25 405 TYR A CA 1
ATOM 3307 C C . TYR A 1 405 ? -19.672 18.812 -18.641 1 98.25 405 TYR A C 1
ATOM 3309 O O . TYR A 1 405 ? -20.203 19.875 -18.344 1 98.25 405 TYR A O 1
ATOM 3317 N N . LYS A 1 406 ? -18.719 18.688 -19.516 1 97.31 406 LYS A N 1
ATOM 3318 C CA . LYS A 1 406 ? -18.125 19.875 -20.141 1 97.31 406 LYS A CA 1
ATOM 3319 C C . LYS A 1 406 ? -19.125 20.562 -21.062 1 97.31 406 LYS A C 1
ATOM 3321 O O . LYS A 1 406 ? -19.094 21.781 -21.219 1 97.31 406 LYS A O 1
ATOM 3326 N N . ARG A 1 407 ? -20.047 19.844 -21.609 1 97.56 407 ARG A N 1
ATOM 3327 C CA . ARG A 1 407 ? -21.078 20.375 -22.5 1 97.56 407 ARG A CA 1
ATOM 3328 C C . ARG A 1 407 ? -22.281 20.859 -21.688 1 97.56 407 ARG A C 1
ATOM 3330 O O . ARG A 1 407 ? -23.266 21.344 -22.266 1 97.56 407 ARG A O 1
ATOM 3337 N N . LYS A 1 408 ? -22.25 20.625 -20.438 1 96.5 408 LYS A N 1
ATOM 3338 C CA . LYS A 1 408 ? -23.344 20.984 -19.531 1 96.5 408 LYS A CA 1
ATOM 3339 C C . LYS A 1 408 ? -24.641 20.281 -19.938 1 96.5 408 LYS A C 1
ATOM 3341 O O . LYS A 1 408 ? -25.719 20.875 -19.875 1 96.5 408 LYS A O 1
ATOM 3346 N N . ASP A 1 409 ? -24.422 19.141 -20.484 1 97.69 409 ASP A N 1
ATOM 3347 C CA . ASP A 1 409 ? -25.562 18.281 -20.797 1 97.69 409 ASP A CA 1
ATOM 3348 C C . ASP A 1 409 ? -25.984 17.453 -19.594 1 97.69 409 ASP A C 1
ATOM 3350 O O . ASP A 1 409 ? -25.703 16.266 -19.516 1 97.69 409 ASP A O 1
ATOM 3354 N N . TYR A 1 410 ? -26.781 18.031 -18.75 1 97 410 TYR A N 1
ATOM 3355 C CA . TYR A 1 410 ? -27.141 17.438 -17.469 1 97 410 TYR A CA 1
ATOM 3356 C C . TYR A 1 410 ? -28.062 16.234 -17.656 1 97 410 TYR A C 1
ATOM 3358 O O . TYR A 1 410 ? -28.031 15.289 -16.859 1 97 410 TYR A O 1
ATOM 3366 N N . GLY A 1 411 ? -28.859 16.312 -18.656 1 97.44 411 GLY A N 1
ATOM 3367 C CA . GLY A 1 411 ? -29.688 15.156 -18.969 1 97.44 411 GLY A CA 1
ATOM 3368 C C . GLY A 1 411 ? -28.891 13.906 -19.281 1 97.44 411 GLY A C 1
ATOM 3369 O O . GLY A 1 411 ? -29.156 12.836 -18.734 1 97.44 411 GLY A O 1
ATOM 3370 N N . LEU A 1 412 ? -27.922 14.078 -20.141 1 98.12 412 LEU A N 1
ATOM 3371 C CA . LEU A 1 412 ? -27.062 12.961 -20.516 1 98.12 412 LEU A CA 1
ATOM 3372 C C . LEU A 1 412 ? -26.25 12.477 -19.328 1 98.12 412 LEU A C 1
ATOM 3374 O O . LEU A 1 412 ? -26.031 11.273 -19.156 1 98.12 412 LEU A O 1
ATOM 3378 N N . LEU A 1 413 ? -25.766 13.414 -18.531 1 98.12 413 LEU A N 1
ATOM 3379 C CA . LEU A 1 413 ? -25 13.062 -17.344 1 98.12 413 LEU A CA 1
ATOM 3380 C C . LEU A 1 413 ? -25.828 12.188 -16.406 1 98.12 413 LEU A C 1
ATOM 3382 O O . LEU A 1 413 ? -25.328 11.188 -15.875 1 98.12 413 LEU A O 1
ATOM 3386 N N . LEU A 1 414 ? -27.078 12.5 -16.219 1 98.12 414 LEU A N 1
ATOM 3387 C CA . LEU A 1 414 ? -27.969 11.727 -15.367 1 98.12 414 LEU A CA 1
ATOM 3388 C C . LEU A 1 414 ? -28.25 10.352 -15.969 1 98.12 414 LEU A C 1
ATOM 3390 O O . LEU A 1 414 ? -28.312 9.352 -15.25 1 98.12 414 LEU A O 1
ATOM 3394 N N . GLU A 1 415 ? -28.438 10.367 -17.266 1 98.5 415 GLU A N 1
ATOM 3395 C CA . GLU A 1 415 ? -28.672 9.102 -17.953 1 98.5 415 GLU A CA 1
ATOM 3396 C C . GLU A 1 415 ? -27.469 8.164 -17.797 1 98.5 415 GLU A C 1
ATOM 3398 O O . GLU A 1 415 ? -27.656 6.961 -17.578 1 98.5 415 GLU A O 1
ATOM 3403 N N . LEU A 1 416 ? -26.297 8.688 -17.906 1 98.69 416 LEU A N 1
ATOM 3404 C CA . LEU A 1 416 ? -25.078 7.895 -17.75 1 98.69 416 LEU A CA 1
ATOM 3405 C C . LEU A 1 416 ? -24.969 7.367 -16.312 1 98.69 416 LEU A C 1
ATOM 3407 O O . LEU A 1 416 ? -24.609 6.203 -16.109 1 98.69 416 LEU A O 1
ATOM 3411 N N . ALA A 1 417 ? -25.297 8.18 -15.328 1 98.62 417 ALA A N 1
ATOM 3412 C CA . ALA A 1 417 ? -25.219 7.793 -13.922 1 98.62 417 ALA A CA 1
ATOM 3413 C C . ALA A 1 417 ? -26.219 6.68 -13.609 1 98.62 417 ALA A C 1
ATOM 3415 O O . ALA A 1 417 ? -25.844 5.648 -13.039 1 98.62 417 ALA A O 1
ATOM 3416 N N . HIS A 1 418 ? -27.453 6.812 -14.023 1 98.5 418 HIS A N 1
ATOM 3417 C CA . HIS A 1 418 ? -28.516 5.855 -13.703 1 98.5 418 HIS A CA 1
ATOM 3418 C C . HIS A 1 418 ? -28.438 4.625 -14.602 1 98.5 418 HIS A C 1
ATOM 3420 O O . HIS A 1 418 ? -29 3.58 -14.281 1 98.5 418 HIS A O 1
ATOM 3426 N N . GLY A 1 419 ? -27.812 4.746 -15.719 1 98.56 419 GLY A N 1
ATOM 3427 C CA . GLY A 1 419 ? -27.703 3.654 -16.672 1 98.56 419 GLY A CA 1
ATOM 3428 C C . GLY A 1 419 ? -26.359 2.938 -16.609 1 98.56 419 GLY A C 1
ATOM 3429 O O . GLY A 1 419 ? -26.172 2.053 -15.766 1 98.56 419 GLY A O 1
ATOM 3430 N N . ARG A 1 420 ? -25.453 3.445 -17.438 1 98.44 420 ARG A N 1
ATOM 3431 C CA . ARG A 1 420 ? -24.188 2.75 -17.641 1 98.44 420 ARG A CA 1
ATOM 3432 C C . ARG A 1 420 ? -23.406 2.664 -16.344 1 98.44 420 ARG A C 1
ATOM 3434 O O . ARG A 1 420 ? -22.844 1.612 -16 1 98.44 420 ARG A O 1
ATOM 3441 N N . LEU A 1 421 ? -23.297 3.773 -15.625 1 98.75 421 LEU A N 1
ATOM 3442 C CA . LEU A 1 421 ? -22.531 3.787 -14.383 1 98.75 421 LEU A CA 1
ATOM 3443 C C . LEU A 1 421 ? -23.156 2.863 -13.344 1 98.75 421 LEU A C 1
ATOM 3445 O O . LEU A 1 421 ? -22.438 2.143 -12.641 1 98.75 421 LEU A O 1
ATOM 3449 N N . SER A 1 422 ? -24.469 2.873 -13.18 1 98.81 422 SER A N 1
ATOM 3450 C CA . SER A 1 422 ? -25.156 1.978 -12.258 1 98.81 422 SER A CA 1
ATOM 3451 C C . SER A 1 422 ? -24.953 0.517 -12.641 1 98.81 422 SER A C 1
ATOM 3453 O O . SER A 1 422 ? -24.734 -0.333 -11.781 1 98.81 422 SER A O 1
ATOM 3455 N N . LEU A 1 423 ? -25.031 0.272 -13.922 1 98.75 423 LEU A N 1
ATOM 3456 C CA . LEU A 1 423 ? -24.766 -1.08 -14.398 1 98.75 423 LEU A CA 1
ATOM 3457 C C . LEU A 1 423 ? -23.328 -1.493 -14.102 1 98.75 423 LEU A C 1
ATOM 3459 O O . LEU A 1 423 ? -23.078 -2.635 -13.711 1 98.75 423 LEU A O 1
ATOM 3463 N N . LEU A 1 424 ? -22.391 -0.581 -14.312 1 98.62 424 LEU A N 1
ATOM 3464 C CA . LEU A 1 424 ? -20.984 -0.847 -14 1 98.62 424 LEU A CA 1
ATOM 3465 C C . LEU A 1 424 ? -20.812 -1.191 -12.531 1 98.62 424 LEU A C 1
ATOM 3467 O O . LEU A 1 424 ? -20.094 -2.139 -12.188 1 98.62 424 LEU A O 1
ATOM 3471 N N . ARG A 1 425 ? -21.469 -0.418 -11.625 1 98.69 425 ARG A N 1
ATOM 3472 C CA . ARG A 1 425 ? -21.406 -0.703 -10.188 1 98.69 425 ARG A CA 1
ATOM 3473 C C . ARG A 1 425 ? -21.906 -2.113 -9.891 1 98.69 425 ARG A C 1
ATOM 3475 O O . ARG A 1 425 ? -21.312 -2.832 -9.094 1 98.69 425 ARG A O 1
ATOM 3482 N N . GLN A 1 426 ? -22.953 -2.504 -10.539 1 98.69 426 GLN A N 1
ATOM 3483 C CA . GLN A 1 426 ? -23.516 -3.84 -10.359 1 98.69 426 GLN A CA 1
ATOM 3484 C C . GLN A 1 426 ? -22.547 -4.91 -10.852 1 98.69 426 GLN A C 1
ATOM 3486 O O . GLN A 1 426 ? -22.328 -5.922 -10.172 1 98.69 426 GLN A O 1
ATOM 3491 N N . GLU A 1 427 ? -21.953 -4.715 -12 1 98.56 427 GLU A N 1
ATOM 3492 C CA . GLU A 1 427 ? -21.062 -5.703 -12.586 1 98.56 427 GLU A CA 1
ATOM 3493 C C . GLU A 1 427 ? -19.781 -5.855 -11.758 1 98.56 427 GLU A C 1
ATOM 3495 O O . GLU A 1 427 ? -19.25 -6.961 -11.625 1 98.56 427 GLU A O 1
ATOM 3500 N N . VAL A 1 428 ? -19.281 -4.75 -11.219 1 98.25 428 VAL A N 1
ATOM 3501 C CA . VAL A 1 428 ? -18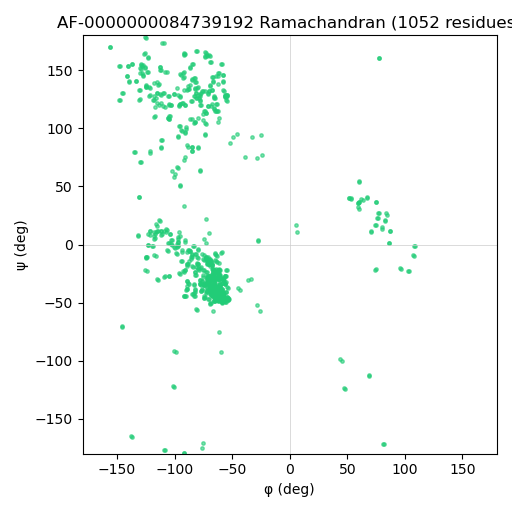.109 -4.82 -10.352 1 98.25 428 VAL A CA 1
ATOM 3502 C C . VAL A 1 428 ? -18.438 -5.637 -9.109 1 98.25 428 VAL A C 1
ATOM 3504 O O . VAL A 1 428 ? -17.641 -6.457 -8.664 1 98.25 428 VAL A O 1
ATOM 3507 N N . ASN A 1 429 ? -19.594 -5.391 -8.539 1 98.44 429 ASN A N 1
ATOM 3508 C CA . ASN A 1 429 ? -20.031 -6.176 -7.391 1 98.44 429 ASN A CA 1
ATOM 3509 C C . ASN A 1 429 ? -20.125 -7.66 -7.723 1 98.44 429 ASN A C 1
ATOM 3511 O O . ASN A 1 429 ? -19.672 -8.508 -6.941 1 98.44 429 ASN A O 1
ATOM 3515 N N . GLU A 1 430 ? -20.641 -8.008 -8.875 1 98.38 430 GLU A N 1
ATOM 3516 C CA . GLU A 1 430 ? -20.781 -9.398 -9.289 1 98.38 430 GLU A CA 1
ATOM 3517 C C . GLU A 1 430 ? -19.406 -10.031 -9.555 1 98.38 430 GLU A C 1
ATOM 3519 O O . GLU A 1 430 ? -19.188 -11.203 -9.258 1 98.38 430 GLU A O 1
ATOM 3524 N N . LEU A 1 431 ? -18.562 -9.258 -10.156 1 98.12 431 LEU A N 1
ATOM 3525 C CA . LEU A 1 431 ? -17.203 -9.734 -10.375 1 98.12 431 LEU A CA 1
ATOM 3526 C C . LEU A 1 431 ? -16.516 -10.062 -9.055 1 98.12 431 LEU A C 1
ATOM 3528 O O . LEU A 1 431 ? -15.898 -11.117 -8.914 1 98.12 431 LEU A O 1
ATOM 3532 N N . TRP A 1 432 ? -16.656 -9.148 -8.031 1 97.94 432 TRP A N 1
ATOM 3533 C CA . TRP A 1 432 ? -16.094 -9.359 -6.703 1 97.94 432 TRP A CA 1
ATOM 3534 C C . TRP A 1 432 ? -16.641 -10.633 -6.074 1 97.94 432 TRP A C 1
ATOM 3536 O O . TRP A 1 432 ? -15.891 -11.469 -5.582 1 97.94 432 TRP A O 1
ATOM 3546 N N . LYS A 1 433 ? -17.938 -10.828 -6.109 1 98 433 LYS A N 1
ATOM 3547 C CA . LYS A 1 433 ? -18.578 -11.984 -5.496 1 98 433 LYS A CA 1
ATOM 3548 C C . LYS A 1 433 ? -18.109 -13.281 -6.148 1 98 433 LYS A C 1
ATOM 3550 O O . LYS A 1 433 ? -17.812 -14.266 -5.453 1 98 433 LYS A O 1
ATOM 3555 N N . TYR A 1 434 ? -18.047 -13.258 -7.422 1 98.06 434 TYR A N 1
ATOM 3556 C CA . TYR A 1 434 ? -17.609 -14.461 -8.125 1 98.06 434 TYR A CA 1
ATOM 3557 C C . TYR A 1 434 ? -16.156 -14.789 -7.801 1 98.06 434 TYR A C 1
ATOM 3559 O O . TYR A 1 434 ? -15.82 -15.938 -7.523 1 98.06 434 TYR A O 1
ATOM 3567 N N . HIS A 1 435 ? -15.32 -13.758 -7.906 1 97.69 435 HIS A N 1
ATOM 3568 C CA . HIS A 1 435 ? -13.906 -13.969 -7.609 1 97.69 435 HIS A CA 1
ATOM 3569 C C . HIS A 1 435 ? -13.711 -14.484 -6.188 1 97.69 435 HIS A C 1
ATOM 3571 O O . HIS A 1 435 ? -12.891 -15.375 -5.949 1 97.69 435 HIS A O 1
ATOM 3577 N N . ARG A 1 436 ? -14.445 -13.914 -5.242 1 97.31 436 ARG A N 1
ATOM 3578 C CA . ARG A 1 436 ? -14.391 -14.383 -3.859 1 97.31 436 ARG A CA 1
ATOM 3579 C C . ARG A 1 436 ? -14.789 -15.852 -3.762 1 97.31 436 ARG A C 1
ATOM 3581 O O . ARG A 1 436 ? -14.125 -16.641 -3.076 1 97.31 436 ARG A O 1
ATOM 3588 N N . GLN A 1 437 ? -15.836 -16.188 -4.445 1 96.06 437 GLN A N 1
ATOM 3589 C CA . GLN A 1 437 ? -16.297 -17.562 -4.445 1 96.06 437 GLN A CA 1
ATOM 3590 C C . GLN A 1 437 ? -15.242 -18.5 -5.047 1 96.06 437 GLN A C 1
ATOM 3592 O O . GLN A 1 437 ? -14.961 -19.562 -4.5 1 96.06 437 GLN A O 1
ATOM 3597 N N . MET A 1 438 ? -14.727 -18.062 -6.133 1 96 438 MET A N 1
ATOM 3598 C CA . MET A 1 438 ? -13.688 -18.844 -6.785 1 96 438 MET A CA 1
ATOM 3599 C C . MET A 1 438 ? -12.492 -19.047 -5.859 1 96 438 MET A C 1
ATOM 3601 O O . MET A 1 438 ? -11.977 -20.156 -5.73 1 96 438 MET A O 1
ATOM 3605 N N . TRP A 1 439 ? -12.062 -17.984 -5.191 1 95.81 439 TRP A N 1
ATOM 3606 C CA . TRP A 1 439 ? -10.953 -18.078 -4.242 1 95.81 439 TRP A CA 1
ATOM 3607 C C . TRP A 1 439 ? -11.273 -19.047 -3.117 1 95.81 439 TRP A C 1
ATOM 3609 O O . TRP A 1 439 ? -10.453 -19.906 -2.787 1 95.81 439 TRP A O 1
ATOM 3619 N N . SER A 1 440 ? -12.461 -19.016 -2.617 1 94.12 440 SER A N 1
ATOM 3620 C CA . SER A 1 440 ? -12.852 -19.828 -1.47 1 94.12 440 SER A CA 1
ATOM 3621 C C . SER A 1 440 ? -12.875 -21.312 -1.826 1 94.12 440 SER A C 1
ATOM 3623 O O . SER A 1 440 ? -12.625 -22.172 -0.971 1 94.12 440 SER A O 1
ATOM 3625 N N . LYS A 1 441 ? -13.07 -21.578 -3.066 1 92.56 441 LYS A N 1
ATOM 3626 C CA . LYS A 1 441 ? -13.125 -22.969 -3.518 1 92.56 441 LYS A CA 1
ATOM 3627 C C . LYS A 1 441 ? -11.727 -23.5 -3.799 1 92.56 441 LYS A C 1
ATOM 3629 O O . LYS A 1 441 ? -11.516 -24.719 -3.803 1 92.56 441 LYS A O 1
ATOM 3634 N N . THR A 1 442 ? -10.797 -22.578 -3.967 1 92.75 442 THR A N 1
ATOM 3635 C CA . THR A 1 442 ? -9.5 -23.016 -4.473 1 92.75 442 THR A CA 1
ATOM 3636 C C . THR A 1 442 ? -8.414 -22.797 -3.424 1 92.75 442 THR A C 1
ATOM 3638 O O . THR A 1 442 ? -7.434 -23.547 -3.379 1 92.75 442 THR A O 1
ATOM 3641 N N . CYS A 1 443 ? -8.57 -21.797 -2.576 1 93.5 443 CYS A N 1
ATOM 3642 C CA . CYS A 1 443 ? -7.535 -21.391 -1.631 1 93.5 443 CYS A CA 1
ATOM 3643 C C . CYS A 1 443 ? -8.102 -21.281 -0.22 1 93.5 443 CYS A C 1
ATOM 3645 O O . CYS A 1 443 ? -9.305 -21.094 -0.042 1 93.5 443 CYS A O 1
ATOM 3647 N N . LYS A 1 444 ? -7.176 -21.453 0.746 1 94.12 444 LYS A N 1
ATOM 3648 C CA . LYS A 1 444 ? -7.535 -20.984 2.082 1 94.12 444 LYS A CA 1
ATOM 3649 C C . LYS A 1 444 ? -7.848 -19.484 2.076 1 94.12 444 LYS A C 1
ATOM 3651 O O . LYS A 1 444 ? -7.398 -18.766 1.193 1 94.12 444 LYS A O 1
ATOM 3656 N N . PRO A 1 445 ? -8.656 -19.031 3.045 1 95.19 445 PRO A N 1
ATOM 3657 C CA . PRO A 1 445 ? -9.164 -17.656 2.955 1 95.19 445 PRO A CA 1
ATOM 3658 C C . PRO A 1 445 ? -8.094 -16.609 3.232 1 95.19 445 PRO A C 1
ATOM 3660 O O . PRO A 1 445 ? -8.289 -15.422 2.951 1 95.19 445 PRO A O 1
ATOM 3663 N N . PHE A 1 446 ? -6.957 -17 3.758 1 95.31 446 PHE A N 1
ATOM 3664 C CA . PHE A 1 446 ? -5.926 -16.047 4.148 1 95.31 446 PHE A CA 1
ATOM 3665 C C . PHE A 1 446 ? -5.262 -15.43 2.924 1 95.31 446 PHE A C 1
ATOM 3667 O O . PHE A 1 446 ? -4.855 -16.141 2.008 1 95.31 446 PHE A O 1
ATOM 3674 N N . GLY A 1 447 ? -5.145 -14.125 2.84 1 93.94 447 GLY A N 1
ATOM 3675 C CA . GLY A 1 447 ? -4.641 -13.375 1.7 1 93.94 447 GLY A CA 1
ATOM 3676 C C . GLY A 1 447 ? -5.738 -12.719 0.884 1 93.94 447 GLY A C 1
ATOM 3677 O O . GLY A 1 447 ? -5.496 -11.727 0.197 1 93.94 447 GLY A O 1
ATOM 3678 N N . TRP A 1 448 ? -6.949 -13.203 0.955 1 95.81 448 TRP A N 1
ATOM 3679 C CA . TRP A 1 448 ? -8.062 -12.648 0.194 1 95.81 448 TRP A CA 1
ATOM 3680 C C . TRP A 1 448 ? -8.352 -11.211 0.612 1 95.81 448 TRP A C 1
ATOM 3682 O O . TRP A 1 448 ? -8.773 -10.391 -0.208 1 95.81 448 TRP A O 1
ATOM 3692 N N . GLU A 1 449 ? -8.062 -10.898 1.886 1 95.69 449 GLU A N 1
ATOM 3693 C CA . GLU A 1 449 ? -8.352 -9.562 2.391 1 95.69 449 GLU A CA 1
ATOM 3694 C C . GLU A 1 449 ? -7.641 -8.492 1.568 1 95.69 449 GLU A C 1
ATOM 3696 O O . GLU A 1 449 ? -8.141 -7.375 1.422 1 95.69 449 GLU A O 1
ATOM 3701 N N . VAL A 1 450 ? -6.512 -8.82 1.001 1 94.31 450 VAL A N 1
ATOM 3702 C CA . VAL A 1 450 ? -5.758 -7.883 0.179 1 94.31 450 VAL A CA 1
ATOM 3703 C C . VAL A 1 450 ? -6.52 -7.602 -1.115 1 94.31 450 VAL A C 1
ATOM 3705 O O . VAL A 1 450 ? -6.77 -6.445 -1.458 1 94.31 450 VAL A O 1
ATOM 3708 N N . LEU A 1 451 ? -6.957 -8.641 -1.818 1 94.56 451 LEU A N 1
ATOM 3709 C CA . LEU A 1 451 ? -7.684 -8.492 -3.074 1 94.56 451 LEU A CA 1
ATOM 3710 C C . LEU A 1 451 ? -9.039 -7.832 -2.838 1 94.56 451 LEU A C 1
ATOM 3712 O O . LEU A 1 451 ? -9.477 -6.992 -3.631 1 94.56 451 LEU A O 1
ATOM 3716 N N . GLU A 1 452 ? -9.594 -8.266 -1.787 1 96.38 452 GLU A N 1
ATOM 3717 C CA . GLU A 1 452 ? -10.914 -7.715 -1.492 1 96.38 452 GLU A CA 1
ATOM 3718 C C . GLU A 1 452 ? -10.844 -6.219 -1.201 1 96.38 452 GLU A C 1
ATOM 3720 O O . GLU A 1 452 ? -11.766 -5.473 -1.534 1 96.38 452 GLU A O 1
ATOM 3725 N N . SER A 1 453 ? -9.805 -5.781 -0.576 1 95.5 453 SER A N 1
ATOM 3726 C CA . SER A 1 453 ? -9.625 -4.352 -0.34 1 95.5 453 SER A CA 1
ATOM 3727 C C . SER A 1 453 ? -9.555 -3.58 -1.653 1 95.5 453 SER A C 1
ATOM 3729 O O . SER A 1 453 ? -10.016 -2.439 -1.734 1 95.5 453 SER A O 1
ATOM 3731 N N . ARG A 1 454 ? -8.977 -4.176 -2.676 1 95.25 454 ARG A N 1
ATOM 3732 C CA . ARG A 1 454 ? -8.922 -3.547 -3.992 1 95.25 454 ARG A CA 1
ATOM 3733 C C . ARG A 1 454 ? -10.32 -3.379 -4.578 1 95.25 454 ARG A C 1
ATOM 3735 O O . ARG A 1 454 ? -10.672 -2.297 -5.047 1 95.25 454 ARG A O 1
ATOM 3742 N N . TYR A 1 455 ? -11.141 -4.449 -4.484 1 97.19 455 TYR A N 1
ATOM 3743 C CA . TYR A 1 455 ? -12.523 -4.402 -4.945 1 97.19 455 TYR A CA 1
ATOM 3744 C C . TYR A 1 455 ? -13.32 -3.357 -4.172 1 97.19 455 TYR A C 1
ATOM 3746 O O . TYR A 1 455 ? -14.078 -2.584 -4.758 1 97.19 455 TYR A O 1
ATOM 3754 N N . GLY A 1 456 ? -13.117 -3.408 -2.836 1 97.62 456 GLY A N 1
ATOM 3755 C CA . GLY A 1 456 ? -13.828 -2.459 -1.997 1 97.62 456 GLY A CA 1
ATOM 3756 C C . GLY A 1 456 ? -13.547 -1.013 -2.363 1 97.62 456 GLY A C 1
ATOM 3757 O O . GLY A 1 456 ? -14.469 -0.195 -2.428 1 97.62 456 GLY A O 1
ATOM 3758 N N . GLY A 1 457 ? -12.273 -0.739 -2.549 1 96.69 457 GLY A N 1
ATOM 3759 C CA . GLY A 1 457 ? -11.914 0.601 -2.982 1 96.69 457 GLY A CA 1
ATOM 3760 C C . GLY A 1 457 ? -12.586 1.009 -4.281 1 96.69 457 GLY A C 1
ATOM 3761 O O . GLY A 1 457 ? -13.133 2.107 -4.383 1 96.69 457 GLY A O 1
ATOM 3762 N N . LEU A 1 458 ? -12.57 0.148 -5.289 1 97.06 458 LEU A N 1
ATOM 3763 C CA . LEU A 1 458 ? -13.172 0.433 -6.586 1 97.06 458 LEU A CA 1
ATOM 3764 C C . LEU A 1 458 ? -14.68 0.646 -6.449 1 97.06 458 LEU A C 1
ATOM 3766 O O . LEU A 1 458 ? -15.227 1.595 -7.012 1 97.06 458 LEU A O 1
ATOM 3770 N N . LYS A 1 459 ? -15.352 -0.207 -5.668 1 98.12 459 LYS A N 1
ATOM 3771 C CA . LYS A 1 459 ? -16.797 -0.103 -5.453 1 98.12 459 LYS A CA 1
ATOM 3772 C C . LYS A 1 459 ? -17.156 1.234 -4.816 1 98.12 459 LYS A C 1
ATOM 3774 O O . LYS A 1 459 ? -18.109 1.889 -5.242 1 98.12 459 LYS A O 1
ATOM 3779 N N . SER A 1 460 ? -16.375 1.637 -3.863 1 98 460 SER A N 1
ATOM 3780 C CA . SER A 1 460 ? -16.641 2.891 -3.172 1 98 460 SER A CA 1
ATOM 3781 C C . SER A 1 460 ? -16.406 4.09 -4.082 1 98 460 SER A C 1
ATOM 3783 O O . SER A 1 460 ? -17.172 5.055 -4.062 1 98 460 SER A O 1
ATOM 3785 N N . ARG A 1 461 ? -15.375 4.035 -4.906 1 97.81 461 ARG A N 1
ATOM 3786 C CA . ARG A 1 461 ? -15.078 5.129 -5.824 1 97.81 461 ARG A CA 1
ATOM 3787 C C . ARG A 1 461 ? -16.172 5.277 -6.875 1 97.81 461 ARG A C 1
ATOM 3789 O O . ARG A 1 461 ? -16.531 6.395 -7.25 1 97.81 461 ARG A O 1
ATOM 3796 N N . LEU A 1 462 ? -16.688 4.16 -7.32 1 98.44 462 LEU A N 1
ATOM 3797 C CA . LEU A 1 462 ? -17.797 4.203 -8.281 1 98.44 462 LEU A CA 1
ATOM 3798 C C . LEU A 1 462 ? -19.047 4.801 -7.656 1 98.44 462 LEU A C 1
ATOM 3800 O O . LEU A 1 462 ? -19.781 5.547 -8.312 1 98.44 462 LEU A O 1
ATOM 3804 N N . GLU A 1 463 ? -19.281 4.457 -6.414 1 98.31 463 GLU A N 1
ATOM 3805 C CA . GLU A 1 463 ? -20.391 5.062 -5.703 1 98.31 463 GLU A CA 1
ATOM 3806 C C . GLU A 1 463 ? -20.203 6.57 -5.562 1 98.31 463 GLU A C 1
ATOM 3808 O O . GLU A 1 463 ? -21.141 7.344 -5.773 1 98.31 463 GLU A O 1
ATOM 3813 N N . THR A 1 464 ? -19.016 6.984 -5.227 1 98.25 464 THR A N 1
ATOM 3814 C CA . THR A 1 464 ? -18.719 8.406 -5.109 1 98.25 464 THR A CA 1
ATOM 3815 C C . THR A 1 464 ? -18.906 9.117 -6.449 1 98.25 464 THR A C 1
ATOM 3817 O O . THR A 1 464 ? -19.438 10.227 -6.5 1 98.25 464 THR A O 1
ATOM 3820 N N . MET A 1 465 ? -18.453 8.477 -7.551 1 98.44 465 MET A N 1
ATOM 3821 C CA . MET A 1 465 ? -18.656 9.047 -8.875 1 98.44 465 MET A CA 1
ATOM 3822 C C . MET A 1 465 ? -20.141 9.281 -9.141 1 98.44 465 MET A C 1
ATOM 3824 O O . MET A 1 465 ? -20.531 10.359 -9.594 1 98.44 465 MET A O 1
ATOM 3828 N N . TYR A 1 466 ? -20.953 8.25 -8.852 1 98.62 466 TYR A N 1
ATOM 3829 C CA . TYR A 1 466 ? -22.406 8.352 -9.008 1 98.62 466 TYR A CA 1
ATOM 3830 C C . TYR A 1 466 ? -22.969 9.5 -8.188 1 98.62 466 TYR A C 1
ATOM 3832 O O . TYR A 1 466 ? -23.688 10.359 -8.719 1 98.62 466 TYR A O 1
ATOM 3840 N N . ASP A 1 467 ? -22.609 9.617 -6.918 1 98 467 ASP A N 1
ATOM 3841 C CA . ASP A 1 467 ? -23.109 10.633 -6 1 98 467 ASP A CA 1
ATOM 3842 C C . ASP A 1 467 ? -22.734 12.039 -6.465 1 98 467 ASP A C 1
ATOM 3844 O O . ASP A 1 467 ? -23.547 12.961 -6.43 1 98 467 ASP A O 1
ATOM 3848 N N . LYS A 1 468 ? -21.469 12.195 -6.848 1 97.75 468 LYS A N 1
ATOM 3849 C CA . LYS A 1 468 ? -20.984 13.5 -7.289 1 97.75 468 LYS A CA 1
ATOM 3850 C C . LYS A 1 468 ? -21.766 14 -8.492 1 97.75 468 LYS A C 1
ATOM 3852 O O . LYS A 1 468 ? -22.109 15.18 -8.578 1 97.75 468 LYS A O 1
ATOM 3857 N N . ILE A 1 469 ? -22.016 13.086 -9.43 1 98.44 469 ILE A N 1
ATOM 3858 C CA . ILE A 1 469 ? -22.766 13.461 -10.625 1 98.44 469 ILE A CA 1
ATOM 3859 C C . ILE A 1 469 ? -24.188 13.859 -10.25 1 98.44 469 ILE A C 1
ATOM 3861 O O . ILE A 1 469 ? -24.672 14.906 -10.664 1 98.44 469 ILE A O 1
ATOM 3865 N N . ILE A 1 470 ? -24.828 13 -9.398 1 98.25 470 ILE A N 1
ATOM 3866 C CA . ILE A 1 470 ? -26.203 13.273 -8.992 1 98.25 470 ILE A CA 1
ATOM 3867 C C . ILE A 1 470 ? -26.281 14.602 -8.242 1 98.25 470 ILE A C 1
ATOM 3869 O O . ILE A 1 470 ? -27.125 15.445 -8.547 1 98.25 470 ILE A O 1
ATOM 3873 N N . GLU A 1 471 ? -25.375 14.836 -7.332 1 96.75 471 GLU A N 1
ATOM 3874 C CA . GLU A 1 471 ? -25.359 16.047 -6.52 1 96.75 471 GLU A CA 1
ATOM 3875 C C . GLU A 1 471 ? -25.094 17.281 -7.379 1 96.75 471 GLU A C 1
ATOM 3877 O O . GLU A 1 471 ? -25.719 18.328 -7.18 1 96.75 471 GLU A O 1
ATOM 3882 N N . HIS A 1 472 ? -24.172 17.156 -8.297 1 97 472 HIS A N 1
ATOM 3883 C CA . HIS A 1 472 ? -23.859 18.266 -9.188 1 97 472 HIS A CA 1
ATOM 3884 C C . HIS A 1 472 ? -25.047 18.641 -10.055 1 97 472 HIS A C 1
ATOM 3886 O O . HIS A 1 472 ? -25.422 19.828 -10.133 1 97 472 HIS A O 1
ATOM 3892 N N . VAL A 1 473 ? -25.703 17.672 -10.648 1 97 473 VAL A N 1
ATOM 3893 C CA . VAL A 1 473 ? -26.812 17.922 -11.562 1 97 473 VAL A CA 1
ATOM 3894 C C . VAL A 1 473 ? -27.984 18.5 -10.781 1 97 473 VAL A C 1
ATOM 3896 O O . VAL A 1 473 ? -28.625 19.453 -11.227 1 97 473 VAL A O 1
ATOM 3899 N N . GLU A 1 474 ? -28.281 17.922 -9.633 1 95.44 474 GLU A N 1
ATOM 3900 C CA . GLU A 1 474 ? -29.375 18.438 -8.805 1 95.44 474 GLU A CA 1
ATOM 3901 C C . GLU A 1 474 ? -29.109 19.875 -8.391 1 95.44 474 GLU A C 1
ATOM 3903 O O . GLU A 1 474 ? -30.031 20.703 -8.414 1 95.44 474 GLU A O 1
ATOM 3908 N N . TYR A 1 475 ? -27.906 20.156 -8.055 1 94.12 475 TYR A N 1
ATOM 3909 C CA . TYR A 1 475 ? -27.547 21.516 -7.664 1 94.12 475 TYR A CA 1
ATOM 3910 C C . TYR A 1 475 ? -27.703 22.484 -8.844 1 94.12 475 TYR A C 1
ATOM 3912 O O . TYR A 1 475 ? -28.312 23.547 -8.703 1 94.12 475 TYR A O 1
ATOM 3920 N N . MET A 1 476 ? -27.219 22.125 -10.008 1 93.38 476 MET A N 1
ATOM 3921 C CA . MET A 1 476 ? -27.266 22.984 -11.188 1 93.38 476 MET A CA 1
ATOM 3922 C C . MET A 1 476 ? -28.688 23.203 -11.648 1 93.38 476 MET A C 1
ATOM 3924 O O . MET A 1 476 ? -29.047 24.297 -12.102 1 93.38 476 MET A O 1
ATOM 3928 N N . ARG A 1 477 ? -29.453 22.281 -11.508 1 90.75 477 ARG A N 1
ATOM 3929 C CA . ARG A 1 477 ? -30.859 22.406 -11.883 1 90.75 477 ARG A CA 1
ATOM 3930 C C . ARG A 1 477 ? -31.609 23.297 -10.898 1 90.75 477 ARG A C 1
ATOM 3932 O O . ARG A 1 477 ? -32.531 24 -11.281 1 90.75 477 ARG A O 1
ATOM 3939 N N . SER A 1 478 ? -31.234 23.266 -9.664 1 88.62 478 SER A N 1
ATOM 3940 C CA . SER A 1 478 ? -31.875 24.094 -8.648 1 88.62 478 SER A CA 1
ATOM 3941 C C . SER A 1 478 ? -31.453 25.562 -8.781 1 88.62 478 SER A C 1
ATOM 3943 O O . SER A 1 478 ? -32.25 26.469 -8.555 1 88.62 478 SER A O 1
ATOM 3945 N N . VAL A 1 479 ? -30.156 25.859 -8.992 1 80.44 479 VAL A N 1
ATOM 3946 C CA . VAL A 1 479 ? -29.656 27.203 -9.164 1 80.44 479 VAL A CA 1
ATOM 3947 C C . VAL A 1 479 ? -30.266 27.844 -10.414 1 80.44 479 VAL A C 1
ATOM 3949 O O . VAL A 1 479 ? -30.625 29.016 -10.414 1 80.44 479 VAL A O 1
ATOM 3952 N N . LYS A 1 480 ? -30.344 27.172 -11.516 1 68.69 480 LYS A N 1
ATOM 3953 C CA . LYS A 1 480 ? -30.969 27.672 -12.734 1 68.69 480 LYS A CA 1
ATOM 3954 C C . LYS A 1 480 ? -32.438 28.062 -12.492 1 68.69 480 LYS A C 1
ATOM 3956 O O . LYS A 1 480 ? -32.906 29.047 -13.062 1 68.69 480 LYS A O 1
ATOM 3961 N N . LEU A 1 481 ? -32.875 27.328 -11.602 1 62.25 481 LEU A N 1
ATOM 3962 C CA . LEU A 1 481 ? -34.25 27.656 -11.281 1 62.25 481 LEU A CA 1
ATOM 3963 C C . LEU A 1 481 ? -34.344 28.891 -10.398 1 62.25 481 LEU A C 1
ATOM 3965 O O . LEU A 1 481 ? -35.312 29.656 -10.484 1 62.25 481 LEU A O 1
ATOM 3969 N N . ASN A 1 482 ? -33.25 28.969 -9.547 1 62.38 482 ASN A N 1
ATOM 3970 C CA . ASN A 1 482 ? -33.281 30.094 -8.625 1 62.38 482 ASN A CA 1
ATOM 3971 C C . ASN A 1 482 ? -32.406 31.25 -9.094 1 62.38 482 ASN A C 1
ATOM 3973 O O . ASN A 1 482 ? -31.219 31.312 -8.75 1 62.38 482 ASN A O 1
ATOM 3977 N N . LEU A 1 483 ? -32.625 31.875 -10.352 1 52.22 483 LEU A N 1
ATOM 3978 C CA . LEU A 1 483 ? -31.906 32.969 -11.008 1 52.22 483 LEU A CA 1
ATOM 3979 C C . LEU A 1 483 ? -31.266 33.906 -9.969 1 52.22 483 LEU A C 1
ATOM 3981 O O . LEU A 1 483 ? -30.438 34.719 -10.312 1 52.22 483 LEU A O 1
ATOM 3985 N N . GLN A 1 484 ? -32.031 34.375 -9.039 1 44.66 484 GLN A N 1
ATOM 3986 C CA . GLN A 1 484 ? -31.766 35.594 -8.258 1 44.66 484 GLN A CA 1
ATOM 3987 C C . GLN A 1 484 ? -30.594 35.375 -7.297 1 44.66 484 GLN A C 1
ATOM 3989 O O . GLN A 1 484 ? -30.109 36.312 -6.688 1 44.66 484 GLN A O 1
ATOM 3994 N N . GLU A 1 485 ? -30.422 34.219 -6.754 1 44.94 485 GLU A N 1
ATOM 3995 C CA . GLU A 1 485 ? -29.531 34.219 -5.598 1 44.94 485 GLU A CA 1
ATOM 3996 C C . GLU A 1 485 ? -28.062 34.156 -6.031 1 44.94 485 GLU A C 1
ATOM 3998 O O . GLU A 1 485 ? -27.703 33.375 -6.906 1 44.94 485 GLU A O 1
ATOM 4003 N N . GLU A 1 486 ? -27.391 35.281 -5.945 1 44.06 486 GLU A N 1
ATOM 4004 C CA . GLU A 1 486 ? -25.938 35.438 -5.984 1 44.06 486 GLU A CA 1
ATOM 4005 C C . GLU A 1 486 ? -25.219 34.156 -5.547 1 44.06 486 GLU A C 1
ATOM 4007 O O . GLU A 1 486 ? -25.375 33.719 -4.41 1 44.06 486 GLU A O 1
ATOM 4012 N N . GLU A 1 487 ? -25.109 33.156 -6.336 1 48.28 487 GLU A N 1
ATOM 4013 C CA . GLU A 1 487 ? -24.422 31.859 -6.27 1 48.28 487 GLU A CA 1
ATOM 4014 C C . GLU A 1 487 ? -23.125 31.969 -5.477 1 48.28 487 GLU A C 1
ATOM 4016 O O . GLU A 1 487 ? -22.266 32.781 -5.797 1 48.28 487 GLU A O 1
ATOM 4021 N N . GLU A 1 488 ? -23.156 31.719 -4.238 1 49.22 488 GLU A N 1
ATOM 4022 C CA . GLU A 1 488 ? -21.938 31.625 -3.443 1 49.22 488 GLU A CA 1
ATOM 4023 C C . GLU A 1 488 ? -20.906 30.703 -4.098 1 49.22 488 GLU A C 1
ATOM 4025 O O . GLU A 1 488 ? -21.203 29.531 -4.355 1 49.22 488 GLU A O 1
ATOM 4030 N N . ASP A 1 489 ? -20 31.125 -4.887 1 54.44 489 ASP A N 1
ATOM 4031 C CA . ASP A 1 489 ? -18.797 30.562 -5.48 1 54.44 489 ASP A CA 1
ATOM 4032 C C . ASP A 1 489 ? -18.203 29.469 -4.59 1 54.44 489 ASP A C 1
ATOM 4034 O O . ASP A 1 489 ? -17.297 28.75 -5 1 54.44 489 ASP A O 1
ATOM 4038 N N . GLU A 1 490 ? -18.906 29.125 -3.445 1 69 490 GLU A N 1
ATOM 4039 C CA . GLU A 1 490 ? -18.156 28.344 -2.467 1 69 490 GLU A CA 1
ATOM 4040 C C . GLU A 1 490 ? -18.797 26.969 -2.252 1 69 490 GLU A C 1
ATOM 4042 O O . GLU A 1 490 ? -18.312 26.188 -1.44 1 69 490 GLU A O 1
ATOM 4047 N N . ASP A 1 491 ? -19.859 26.562 -3.184 1 83.56 491 ASP A N 1
ATOM 4048 C CA . ASP A 1 491 ? -20.469 25.266 -2.92 1 83.56 491 ASP A CA 1
ATOM 4049 C C . ASP A 1 491 ? -19.719 24.141 -3.631 1 83.56 491 ASP A C 1
ATOM 4051 O O . ASP A 1 491 ? -19.422 24.25 -4.824 1 83.56 491 ASP A O 1
ATOM 4055 N N . GLU A 1 492 ? -19.422 23.047 -2.928 1 86.19 492 GLU A N 1
ATOM 4056 C CA . GLU A 1 492 ? -18.609 21.953 -3.449 1 86.19 492 GLU A CA 1
ATOM 4057 C C . GLU A 1 492 ? -19.344 21.203 -4.566 1 86.19 492 GLU A C 1
ATOM 4059 O O . GLU A 1 492 ? -18.719 20.484 -5.352 1 86.19 492 GLU A O 1
ATOM 4064 N N . ARG A 1 493 ? -20.797 21.453 -4.73 1 90.69 493 ARG A N 1
ATOM 4065 C CA . ARG A 1 493 ? -21.594 20.766 -5.73 1 90.69 493 ARG A CA 1
ATOM 4066 C C . ARG A 1 493 ? -21.562 21.5 -7.066 1 90.69 493 ARG A C 1
ATOM 4068 O O . ARG A 1 493 ? -22.016 20.953 -8.086 1 90.69 493 ARG A O 1
ATOM 4075 N N . LEU A 1 494 ? -20.953 22.594 -7.066 1 91.25 494 LEU A N 1
ATOM 4076 C CA . LEU A 1 494 ? -20.922 23.422 -8.266 1 91.25 494 LEU A CA 1
ATOM 4077 C C . LEU A 1 494 ? -20.031 22.812 -9.328 1 91.25 494 LEU A C 1
ATOM 4079 O O . LEU A 1 494 ? -20.328 22.906 -10.523 1 91.25 494 LEU A O 1
ATOM 4083 N N . HIS A 1 495 ? -18.922 22.219 -8.812 1 93.88 495 HIS A N 1
ATOM 4084 C CA . HIS A 1 495 ? -17.938 21.703 -9.75 1 93.88 495 HIS A CA 1
ATOM 4085 C C . HIS A 1 495 ? -17.562 20.266 -9.422 1 93.88 495 HIS A C 1
ATOM 4087 O O . HIS A 1 495 ? -17.75 19.812 -8.289 1 93.88 495 HIS A O 1
ATOM 4093 N N . ILE A 1 496 ? -17.188 19.547 -10.438 1 96.56 496 ILE A N 1
ATOM 4094 C CA . ILE A 1 496 ? -16.484 18.281 -10.297 1 96.56 496 ILE A CA 1
ATOM 4095 C C . ILE A 1 496 ? -15.039 18.422 -10.789 1 96.56 496 ILE A C 1
ATOM 4097 O O . ILE A 1 496 ? -14.75 18.188 -11.961 1 96.56 496 ILE A O 1
ATOM 4101 N N . PRO A 1 497 ? -14.141 18.797 -9.852 1 95.31 497 PRO A N 1
ATOM 4102 C CA . PRO A 1 497 ? -12.773 19.156 -10.242 1 95.31 497 PRO A CA 1
ATOM 4103 C C . PRO A 1 497 ? -12.062 18.031 -10.992 1 95.31 497 PRO A C 1
ATOM 4105 O O . PRO A 1 497 ? -11.25 18.297 -11.883 1 95.31 497 PRO A O 1
ATOM 4108 N N . GLU A 1 498 ? -12.391 16.812 -10.703 1 96.31 498 GLU A N 1
ATOM 4109 C CA . GLU A 1 498 ? -11.766 15.672 -11.367 1 96.31 498 GLU A CA 1
ATOM 4110 C C . GLU A 1 498 ? -12.117 15.641 -12.852 1 96.31 498 GLU A C 1
ATOM 4112 O O . GLU A 1 498 ? -11.305 15.211 -13.672 1 96.31 498 GLU A O 1
ATOM 4117 N N . PHE A 1 499 ? -13.344 16.094 -13.211 1 96.94 499 PHE A N 1
ATOM 4118 C CA . PHE A 1 499 ? -13.781 16.141 -14.602 1 96.94 499 PHE A CA 1
ATOM 4119 C C . PHE A 1 499 ? -13.203 17.359 -15.312 1 96.94 499 PHE A C 1
ATOM 4121 O O . PHE A 1 499 ? -13.188 17.406 -16.547 1 96.94 499 PHE A O 1
ATOM 4128 N N . GLU A 1 500 ? -12.719 18.312 -14.547 1 95.31 500 GLU A N 1
ATOM 4129 C CA . GLU A 1 500 ? -12.242 19.578 -15.117 1 95.31 500 GLU A CA 1
ATOM 4130 C C . GLU A 1 500 ? -10.742 19.531 -15.367 1 95.31 500 GLU A C 1
ATOM 4132 O O . GLU A 1 500 ? -10.203 20.375 -16.094 1 95.31 500 GLU A O 1
ATOM 4137 N N . THR A 1 501 ? -10.086 18.562 -14.812 1 93.31 501 THR A N 1
ATOM 4138 C CA . THR A 1 501 ? -8.633 18.484 -14.906 1 93.31 501 THR A CA 1
ATOM 4139 C C . THR A 1 501 ? -8.211 17.859 -16.234 1 93.31 501 THR A C 1
ATOM 4141 O O . THR A 1 501 ? -8.781 16.859 -16.656 1 93.31 501 THR A O 1
ATOM 4144 N N . ASN A 1 502 ? -7.219 18.484 -16.906 1 91.44 502 ASN A N 1
ATOM 4145 C CA . ASN A 1 502 ? -6.633 17.891 -18.109 1 91.44 502 ASN A CA 1
ATOM 4146 C C . ASN A 1 502 ? -5.641 16.781 -17.766 1 91.44 502 ASN A C 1
ATOM 4148 O O . ASN A 1 502 ? -4.734 16.984 -16.953 1 91.44 502 ASN A O 1
ATOM 4152 N N . LEU A 1 503 ? -5.836 15.68 -18.406 1 94.25 503 LEU A N 1
ATOM 4153 C CA . LEU A 1 503 ? -4.992 14.523 -18.109 1 94.25 503 LEU A CA 1
ATOM 4154 C C . LEU A 1 503 ? -3.795 14.477 -19.047 1 94.25 503 LEU A C 1
ATOM 4156 O O . LEU A 1 503 ? -3.916 14.812 -20.234 1 94.25 503 LEU A O 1
ATOM 4160 N N . GLU A 1 504 ? -2.668 14.047 -18.484 1 92.44 504 GLU A N 1
ATOM 4161 C CA . GLU A 1 504 ? -1.415 13.914 -19.219 1 92.44 504 GLU A CA 1
ATOM 4162 C C . GLU A 1 504 ? -1.079 12.453 -19.484 1 92.44 504 GLU A C 1
ATOM 4164 O O . GLU A 1 504 ? -1.444 11.578 -18.688 1 92.44 504 GLU A O 1
ATOM 4169 N N . CYS A 1 505 ? -0.415 12.219 -20.625 1 90.06 505 CYS A N 1
ATOM 4170 C CA . CYS A 1 505 ? 0.146 10.891 -20.859 1 90.06 505 CYS A CA 1
ATOM 4171 C C . CYS A 1 505 ? 1.386 10.664 -20.016 1 90.06 505 CYS A C 1
ATOM 4173 O O . CYS A 1 505 ? 2.42 11.297 -20.219 1 90.06 505 CYS A O 1
ATOM 4175 N N . LEU A 1 506 ? 1.34 9.797 -19.141 1 87.75 506 LEU A N 1
ATOM 4176 C CA . LEU A 1 506 ? 2.365 9.625 -18.125 1 87.75 506 LEU A CA 1
ATOM 4177 C C . LEU A 1 506 ? 3.541 8.82 -18.656 1 87.75 506 LEU A C 1
ATOM 4179 O O . LEU A 1 506 ? 4.695 9.094 -18.328 1 87.75 506 LEU A O 1
ATOM 4183 N N . PHE A 1 507 ? 3.252 7.777 -19.422 1 85 507 PHE A N 1
ATOM 4184 C CA . PHE A 1 507 ? 4.285 6.898 -19.953 1 85 507 PHE A CA 1
ATOM 4185 C C . PHE A 1 507 ? 4.395 7.031 -21.469 1 85 507 PHE A C 1
ATOM 4187 O O . PHE A 1 507 ? 3.914 6.172 -22.203 1 85 507 PHE A O 1
ATOM 4194 N N . ILE A 1 508 ? 5.109 8 -21.797 1 82.38 508 ILE A N 1
ATOM 4195 C CA . ILE A 1 508 ? 5.207 8.359 -23.219 1 82.38 508 ILE A CA 1
ATOM 4196 C C . ILE A 1 508 ? 5.898 7.23 -23.984 1 82.38 508 ILE A C 1
ATOM 4198 O O . ILE A 1 508 ? 6.945 6.734 -23.562 1 82.38 508 ILE A O 1
ATOM 4202 N N . GLY A 1 509 ? 5.316 6.789 -24.938 1 77.25 509 GLY A N 1
ATOM 4203 C CA . GLY A 1 509 ? 5.918 5.766 -25.781 1 77.25 509 GLY A CA 1
ATOM 4204 C C . GLY A 1 509 ? 5.48 4.359 -25.406 1 77.25 509 GLY A C 1
ATOM 4205 O O . GLY A 1 509 ? 5.574 3.441 -26.234 1 77.25 509 GLY A O 1
ATOM 4206 N N . ALA A 1 510 ? 4.988 4.18 -24.203 1 75.06 510 ALA A N 1
ATOM 4207 C CA . ALA A 1 510 ? 4.621 2.84 -23.75 1 75.06 510 ALA A CA 1
ATOM 4208 C C . ALA A 1 510 ? 3.246 2.441 -24.281 1 75.06 510 ALA A C 1
ATOM 4210 O O . ALA A 1 510 ? 2.926 1.253 -24.359 1 75.06 510 ALA A O 1
ATOM 4211 N N . LYS A 1 511 ? 2.484 3.469 -24.672 1 72.56 511 LYS A N 1
ATOM 4212 C CA . LYS A 1 511 ? 1.109 3.23 -25.094 1 72.56 511 LYS A CA 1
ATOM 4213 C C . LYS A 1 511 ? 0.374 2.334 -24.109 1 72.56 511 LYS A C 1
ATOM 4215 O O . LYS A 1 511 ? 0.357 2.611 -22.906 1 72.56 511 LYS A O 1
ATOM 4220 N N . ALA A 1 512 ? -0.164 1.212 -24.594 1 69.19 512 ALA A N 1
ATOM 4221 C CA . ALA A 1 512 ? -0.961 0.329 -23.75 1 69.19 512 ALA A CA 1
ATOM 4222 C C . ALA A 1 512 ? -0.09 -0.747 -23.094 1 69.19 512 ALA A C 1
ATOM 4224 O O . ALA A 1 512 ? -0.574 -1.547 -22.297 1 69.19 512 ALA A O 1
ATOM 4225 N N . ASN A 1 513 ? 1.205 -0.67 -23.312 1 71.69 513 ASN A N 1
ATOM 4226 C CA . ASN A 1 513 ? 2.117 -1.661 -22.75 1 71.69 513 ASN A CA 1
ATOM 4227 C C . ASN A 1 513 ? 2.66 -1.22 -21.391 1 71.69 513 ASN A C 1
ATOM 4229 O O . ASN A 1 513 ? 3.818 -0.812 -21.297 1 71.69 513 ASN A O 1
ATOM 4233 N N . LEU A 1 514 ? 1.804 -1.272 -20.422 1 72.69 514 LEU A N 1
ATOM 4234 C CA . LEU A 1 514 ? 2.18 -0.808 -19.094 1 72.69 514 LEU A CA 1
ATOM 4235 C C . LEU A 1 514 ? 2.168 -1.959 -18.094 1 72.69 514 LEU A C 1
ATOM 4237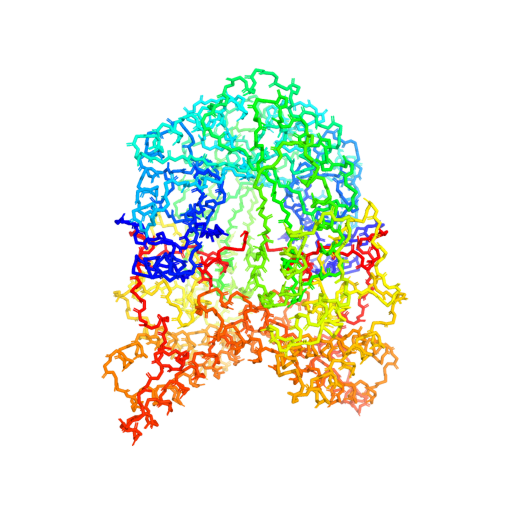 O O . LEU A 1 514 ? 1.19 -2.707 -18.016 1 72.69 514 LEU A O 1
ATOM 4241 N N . LEU A 1 515 ? 3.352 -2.217 -17.438 1 71.69 515 LEU A N 1
ATOM 4242 C CA . LEU A 1 515 ? 3.422 -3.139 -16.312 1 71.69 515 LEU A CA 1
ATOM 4243 C C . LEU A 1 515 ? 3.357 -2.383 -14.984 1 71.69 515 LEU A C 1
ATOM 4245 O O . LEU A 1 515 ? 4.375 -1.879 -14.5 1 71.69 515 LEU A O 1
ATOM 4249 N N . LEU A 1 516 ? 2.107 -2.273 -14.484 1 79.38 516 LEU A N 1
ATOM 4250 C CA . LEU A 1 516 ? 1.961 -1.532 -13.234 1 79.38 516 LEU A CA 1
ATOM 4251 C C . LEU A 1 516 ? 1.416 -2.432 -12.133 1 79.38 516 LEU A C 1
ATOM 4253 O O . LEU A 1 516 ? 0.544 -3.268 -12.383 1 79.38 516 LEU A O 1
ATOM 4257 N N . GLU A 1 517 ? 1.971 -2.26 -10.977 1 82.62 517 GLU A N 1
ATOM 4258 C CA . GLU A 1 517 ? 1.356 -2.844 -9.789 1 82.62 517 GLU A CA 1
ATOM 4259 C C . GLU A 1 517 ? 0.101 -2.078 -9.383 1 82.62 517 GLU A C 1
ATOM 4261 O O . GLU A 1 517 ? -0.147 -0.976 -9.875 1 82.62 517 GLU A O 1
ATOM 4266 N N . HIS A 1 518 ? -0.713 -2.629 -8.539 1 87.19 518 HIS A N 1
ATOM 4267 C CA . HIS A 1 518 ? -1.973 -2.033 -8.109 1 87.19 518 HIS A CA 1
ATOM 4268 C C . HIS A 1 518 ? -1.758 -0.624 -7.566 1 87.19 518 HIS A C 1
ATOM 4270 O O . HIS A 1 518 ? -2.502 0.298 -7.914 1 87.19 518 HIS A O 1
ATOM 4276 N N . SER A 1 519 ? -0.787 -0.447 -6.773 1 86.5 519 SER A N 1
ATOM 4277 C CA . SER A 1 519 ? -0.565 0.838 -6.117 1 86.5 519 SER A CA 1
ATOM 4278 C C . SER A 1 519 ? -0.308 1.942 -7.141 1 86.5 519 SER A C 1
ATOM 4280 O O . SER A 1 519 ? -0.694 3.094 -6.926 1 86.5 519 SER A O 1
ATOM 4282 N N . ARG A 1 520 ? 0.26 1.607 -8.273 1 85.88 520 ARG A N 1
ATOM 4283 C CA . ARG A 1 520 ? 0.588 2.59 -9.305 1 85.88 520 ARG A CA 1
ATOM 4284 C C . ARG A 1 520 ? -0.56 2.75 -10.297 1 85.88 520 ARG A C 1
ATOM 4286 O O . ARG A 1 520 ? -0.663 3.775 -10.969 1 85.88 520 ARG A O 1
ATOM 4293 N N . ALA A 1 521 ? -1.35 1.761 -10.336 1 86.81 521 ALA A N 1
ATOM 4294 C CA . ALA A 1 521 ? -2.467 1.797 -11.273 1 86.81 521 ALA A CA 1
ATOM 4295 C C . ALA A 1 521 ? -3.689 2.459 -10.648 1 86.81 521 ALA A C 1
ATOM 4297 O O . ALA A 1 521 ? -4.453 3.145 -11.336 1 86.81 521 ALA A O 1
ATOM 4298 N N . ALA A 1 522 ? -3.816 2.254 -9.359 1 90.19 522 ALA A N 1
ATOM 4299 C CA . ALA A 1 522 ? -5.043 2.684 -8.695 1 90.19 522 ALA A CA 1
ATOM 4300 C C . ALA A 1 522 ? -4.898 4.098 -8.133 1 90.19 522 ALA A C 1
ATOM 4302 O O . ALA A 1 522 ? -5.891 4.805 -7.949 1 90.19 522 ALA A O 1
ATOM 4303 N N . PHE A 1 523 ? -3.648 4.52 -7.895 1 90.5 523 PHE A N 1
ATOM 4304 C CA . PHE A 1 523 ? -3.463 5.777 -7.184 1 90.5 523 PHE A CA 1
ATOM 4305 C C . PHE A 1 523 ? -2.416 6.645 -7.871 1 90.5 523 PHE A C 1
ATOM 4307 O O . PHE A 1 523 ? -1.401 6.137 -8.352 1 90.5 523 PHE A O 1
ATOM 4314 N N . VAL A 1 524 ? -2.764 7.906 -7.852 1 90.12 524 VAL A N 1
ATOM 4315 C CA . VAL A 1 524 ? -1.786 8.875 -8.336 1 90.12 524 VAL A CA 1
ATOM 4316 C C . VAL A 1 524 ? -0.897 9.336 -7.18 1 90.12 524 VAL A C 1
ATOM 4318 O O . VAL A 1 524 ? 0.284 9.625 -7.379 1 90.12 524 VAL A O 1
ATOM 4321 N N . SER A 1 525 ? -1.485 9.352 -6.031 1 87.44 525 SER A N 1
ATOM 4322 C CA . SER A 1 525 ? -0.797 9.844 -4.844 1 87.44 525 SER A CA 1
ATOM 4323 C C . SER A 1 525 ? -0.013 8.727 -4.156 1 87.44 525 SER A C 1
ATOM 4325 O O . SER A 1 525 ? -0.49 7.598 -4.059 1 87.44 525 SER A O 1
ATOM 4327 N N . ARG A 1 526 ? 1.2 9.023 -3.814 1 80.94 526 ARG A N 1
ATOM 4328 C CA . ARG A 1 526 ? 1.998 8.133 -2.98 1 80.94 526 ARG A CA 1
ATOM 4329 C C . ARG A 1 526 ? 1.774 8.422 -1.5 1 80.94 526 ARG A C 1
ATOM 4331 O O . ARG A 1 526 ? 1.463 9.547 -1.123 1 80.94 526 ARG A O 1
ATOM 4338 N N . LEU A 1 527 ? 1.635 7.234 -0.775 1 63.84 527 LEU A N 1
ATOM 4339 C CA . LEU A 1 527 ? 1.55 7.438 0.667 1 63.84 527 LEU A CA 1
ATOM 4340 C C . LEU A 1 527 ? 2.918 7.77 1.251 1 63.84 527 LEU A C 1
ATOM 4342 O O . LEU A 1 527 ? 3.928 7.191 0.848 1 63.84 527 LEU A O 1
ATOM 4346 N N . GLY A 1 528 ? 3.375 8.922 1.798 1 57.91 528 GLY A N 1
ATOM 4347 C CA . GLY A 1 528 ? 4.609 9.32 2.455 1 57.91 528 GLY A CA 1
ATOM 4348 C C . GLY A 1 528 ? 4.668 10.805 2.756 1 57.91 528 GLY A C 1
ATOM 4349 O O . GLY A 1 528 ? 3.855 11.578 2.246 1 57.91 528 GLY A O 1
ATOM 4350 N N . MET B 1 1 ? 2.361 35.812 10.812 1 93 1 MET B N 1
ATOM 4351 C CA . MET B 1 1 ? 3.014 35.125 9.688 1 93 1 MET B CA 1
ATOM 4352 C C . MET B 1 1 ? 2.455 33.719 9.492 1 93 1 MET B C 1
ATOM 4354 O O . MET B 1 1 ? 2.066 33.062 10.461 1 93 1 MET B O 1
ATOM 4358 N N . LEU B 1 2 ? 2.381 33.312 8.266 1 94.75 2 LEU B N 1
ATOM 4359 C CA . LEU B 1 2 ? 1.957 31.969 7.859 1 94.75 2 LEU B CA 1
ATOM 4360 C C . LEU B 1 2 ? 2.949 31.359 6.875 1 94.75 2 LEU B C 1
ATOM 4362 O O . LEU B 1 2 ? 3.379 32.031 5.926 1 94.75 2 LEU B O 1
ATOM 4366 N N . GLN B 1 3 ? 3.441 30.172 7.223 1 96.31 3 GLN B N 1
ATOM 4367 C CA . GLN B 1 3 ? 4.199 29.406 6.238 1 96.31 3 GLN B CA 1
ATOM 4368 C C . GLN B 1 3 ? 3.303 28.391 5.523 1 96.31 3 GLN B C 1
ATOM 4370 O O . GLN B 1 3 ? 2.719 27.516 6.156 1 96.31 3 GLN B O 1
ATOM 4375 N N . LEU B 1 4 ? 3.197 28.484 4.262 1 96.88 4 LEU B N 1
ATOM 4376 C CA . LEU B 1 4 ? 2.371 27.578 3.469 1 96.88 4 LEU B CA 1
ATOM 4377 C C . LEU B 1 4 ? 3.197 26.406 2.938 1 96.88 4 LEU B C 1
ATOM 4379 O O . LEU B 1 4 ? 3.902 26.547 1.936 1 96.88 4 LEU B O 1
ATOM 4383 N N . TYR B 1 5 ? 3.123 25.328 3.611 1 96.5 5 TYR B N 1
ATOM 4384 C CA . TYR B 1 5 ? 3.82 24.109 3.193 1 96.5 5 TYR B CA 1
ATOM 4385 C C . TYR B 1 5 ? 3.082 23.422 2.051 1 96.5 5 TYR B C 1
ATOM 4387 O O . TYR B 1 5 ? 1.945 22.984 2.219 1 96.5 5 TYR B O 1
ATOM 4395 N N . THR B 1 6 ? 3.764 23.266 0.879 1 95.25 6 THR B N 1
ATOM 4396 C CA . THR B 1 6 ? 3.039 22.781 -0.29 1 95.25 6 THR B CA 1
ATOM 4397 C C . THR B 1 6 ? 3.705 21.531 -0.857 1 95.25 6 THR B C 1
ATOM 4399 O O . THR B 1 6 ? 3.117 20.828 -1.679 1 95.25 6 THR B O 1
ATOM 4402 N N . GLU B 1 7 ? 4.832 21.188 -0.437 1 93 7 GLU B N 1
ATOM 4403 C CA . GLU B 1 7 ? 5.59 20.125 -1.07 1 93 7 GLU B CA 1
ATOM 4404 C C . GLU B 1 7 ? 5.547 20.234 -2.592 1 93 7 GLU B C 1
ATOM 4406 O O . GLU B 1 7 ? 6.219 21.094 -3.174 1 93 7 GLU B O 1
ATOM 4411 N N . ASP B 1 8 ? 4.668 19.453 -3.268 1 93.94 8 ASP B N 1
ATOM 4412 C CA . ASP B 1 8 ? 4.578 19.531 -4.723 1 93.94 8 ASP B CA 1
ATOM 4413 C C . ASP B 1 8 ? 3.242 20.141 -5.152 1 93.94 8 ASP B C 1
ATOM 4415 O O . ASP B 1 8 ? 2.949 20.219 -6.348 1 93.94 8 ASP B O 1
ATOM 4419 N N . THR B 1 9 ? 2.438 20.656 -4.277 1 95.5 9 THR B N 1
ATOM 4420 C CA . THR B 1 9 ? 1.068 21.031 -4.609 1 95.5 9 THR B CA 1
ATOM 4421 C C . THR B 1 9 ? 0.986 22.516 -4.969 1 95.5 9 THR B C 1
ATOM 4423 O O . THR B 1 9 ? 0.147 23.25 -4.434 1 95.5 9 THR B O 1
ATOM 4426 N N . TYR B 1 10 ? 1.797 23 -5.844 1 97.19 10 TYR B N 1
ATOM 4427 C CA . TYR B 1 10 ? 1.754 24.297 -6.484 1 97.19 10 TYR B CA 1
ATOM 4428 C C . TYR B 1 10 ? 2.141 24.203 -7.953 1 97.19 10 TYR B C 1
ATOM 4430 O O . TYR B 1 10 ? 2.824 23.266 -8.359 1 97.19 10 TYR B O 1
ATOM 4438 N N . GLU B 1 11 ? 1.674 25.094 -8.703 1 95.81 11 GLU B N 1
ATOM 4439 C CA . GLU B 1 11 ? 1.942 25.062 -10.133 1 95.81 11 GLU B CA 1
ATOM 4440 C C . GLU B 1 11 ? 3.369 25.516 -10.438 1 95.81 11 GLU B C 1
ATOM 4442 O O . GLU B 1 11 ? 3.865 26.469 -9.844 1 95.81 11 GLU B O 1
ATOM 4447 N N . VAL B 1 12 ? 4.059 24.781 -11.242 1 96.62 12 VAL B N 1
ATOM 4448 C CA . VAL B 1 12 ? 5.387 25.125 -11.734 1 96.62 12 VAL B CA 1
ATOM 4449 C C . VAL B 1 12 ? 5.34 25.328 -13.25 1 96.62 12 VAL B C 1
ATOM 4451 O O . VAL B 1 12 ? 4.832 24.453 -13.977 1 96.62 12 VAL B O 1
ATOM 4454 N N . GLU B 1 13 ? 5.895 26.422 -13.672 1 91.69 13 GLU B N 1
ATOM 4455 C CA . GLU B 1 13 ? 5.887 26.75 -15.094 1 91.69 13 GLU B CA 1
ATOM 4456 C C . GLU B 1 13 ? 6.523 25.641 -15.922 1 91.69 13 GLU B C 1
ATOM 4458 O O . GLU B 1 13 ? 7.586 25.125 -15.57 1 91.69 13 GLU B O 1
ATOM 4463 N N . SER B 1 14 ? 5.844 25.203 -16.906 1 92.38 14 SER B N 1
ATOM 4464 C CA . SER B 1 14 ? 6.316 24.25 -17.906 1 92.38 14 SER B CA 1
ATOM 4465 C C . SER B 1 14 ? 6.48 22.859 -17.312 1 92.38 14 SER B C 1
ATOM 4467 O O . SER B 1 14 ? 7.203 22.016 -17.875 1 92.38 14 SER B O 1
ATOM 4469 N N . GLU B 1 15 ? 6 22.609 -16.125 1 95.06 15 GLU B N 1
ATOM 4470 C CA . GLU B 1 15 ? 6.043 21.281 -15.508 1 95.06 15 GLU B CA 1
ATOM 4471 C C . GLU B 1 15 ? 4.641 20.797 -15.164 1 95.06 15 GLU B C 1
ATOM 4473 O O . GLU B 1 15 ? 4.262 20.75 -13.992 1 95.06 15 GLU B O 1
ATOM 4478 N N . PRO B 1 16 ? 3.928 20.297 -16.125 1 93.25 16 PRO B N 1
ATOM 4479 C CA . PRO B 1 16 ? 2.525 19.938 -15.906 1 93.25 16 PRO B CA 1
ATOM 4480 C C . PRO B 1 16 ? 2.359 18.766 -14.938 1 93.25 16 PRO B C 1
ATOM 4482 O O . PRO B 1 16 ? 1.309 18.625 -14.305 1 93.25 16 PRO B O 1
ATOM 4485 N N . LEU B 1 17 ? 3.359 17.906 -14.773 1 94.19 17 LEU B N 1
ATOM 4486 C CA . LEU B 1 17 ? 3.234 16.75 -13.906 1 94.19 17 LEU B CA 1
ATOM 4487 C C . LEU B 1 17 ? 3.553 17.094 -12.461 1 94.19 17 LEU B C 1
ATOM 4489 O O . LEU B 1 17 ? 3.334 16.297 -11.555 1 94.19 17 LEU B O 1
ATOM 4493 N N . PHE B 1 18 ? 4.066 18.344 -12.227 1 95.62 18 PHE B N 1
ATOM 4494 C CA . PHE B 1 18 ? 4.324 18.781 -10.859 1 95.62 18 PHE B CA 1
ATOM 4495 C C . PHE B 1 18 ? 3.018 19.078 -10.133 1 95.62 18 PHE B C 1
ATOM 4497 O O . PHE B 1 18 ? 2.27 19.969 -10.539 1 95.62 18 PHE B O 1
ATOM 4504 N N . GLY B 1 19 ? 2.703 18.297 -9.156 1 93.62 19 GLY B N 1
ATOM 4505 C CA . GLY B 1 19 ? 1.444 18.422 -8.438 1 93.62 19 GLY B CA 1
ATOM 4506 C C . GLY B 1 19 ? 0.262 17.859 -9.211 1 93.62 19 GLY B C 1
ATOM 4507 O O . GLY B 1 19 ? -0.887 18.203 -8.922 1 93.62 19 GLY B O 1
ATOM 4508 N N . TYR B 1 20 ? 0.56 16.953 -10.148 1 93.19 20 TYR B N 1
ATOM 4509 C CA . TYR B 1 20 ? -0.429 16.406 -11.07 1 93.19 20 TYR B CA 1
ATOM 4510 C C . TYR B 1 20 ? -1.468 15.57 -10.328 1 93.19 20 TYR B C 1
ATOM 4512 O O . TYR B 1 20 ? -1.124 14.602 -9.641 1 93.19 20 TYR B O 1
ATOM 4520 N N . LEU B 1 21 ? -2.799 16.047 -10.383 1 94.31 21 LEU B N 1
ATOM 4521 C CA . LEU B 1 21 ? -3.957 15.398 -9.781 1 94.31 21 LEU B CA 1
ATOM 4522 C C . LEU B 1 21 ? -3.791 15.273 -8.266 1 94.31 21 LEU B C 1
ATOM 4524 O O . LEU B 1 21 ? -4.191 14.273 -7.676 1 94.31 21 LEU B O 1
ATOM 4528 N N . ARG B 1 22 ? -3.174 16.297 -7.656 1 93.38 22 ARG B N 1
ATOM 4529 C CA . ARG B 1 22 ? -2.979 16.344 -6.211 1 93.38 22 ARG B CA 1
ATOM 4530 C C . ARG B 1 22 ? -3.627 17.578 -5.605 1 93.38 22 ARG B C 1
ATOM 4532 O O . ARG B 1 22 ? -3.404 17.891 -4.434 1 93.38 22 ARG B O 1
ATOM 4539 N N . GLY B 1 23 ? -4.348 18.266 -6.379 1 93.69 23 GLY B N 1
ATOM 4540 C CA . GLY B 1 23 ? -5 19.469 -5.887 1 93.69 23 GLY B CA 1
ATOM 4541 C C . GLY B 1 23 ? -4.051 20.641 -5.715 1 93.69 23 GLY B C 1
ATOM 4542 O O . GLY B 1 23 ? -4.152 21.391 -4.746 1 93.69 23 GLY B O 1
ATOM 4543 N N . ARG B 1 24 ? -3.092 20.766 -6.605 1 95.5 24 ARG B N 1
ATOM 4544 C CA . ARG B 1 24 ? -2.107 21.828 -6.492 1 95.5 24 ARG B CA 1
ATOM 4545 C C . ARG B 1 24 ? -2.773 23.203 -6.582 1 95.5 24 ARG B C 1
ATOM 4547 O O . ARG B 1 24 ? -3.76 23.375 -7.301 1 95.5 24 ARG B O 1
ATOM 4554 N N . TYR B 1 25 ? -2.227 24.172 -5.898 1 96.88 25 TYR B N 1
ATOM 4555 C CA . TYR B 1 25 ? -2.672 25.562 -6.004 1 96.88 25 TYR B CA 1
ATOM 4556 C C . TYR B 1 25 ? -2.299 26.156 -7.355 1 96.88 25 TYR B C 1
ATOM 4558 O O . TYR B 1 25 ? -1.162 26 -7.809 1 96.88 25 TYR B O 1
ATOM 4566 N N . SER B 1 26 ? -3.26 26.781 -7.934 1 95.12 26 SER B N 1
ATOM 4567 C CA . SER B 1 26 ? -2.943 27.594 -9.102 1 95.12 26 SER B CA 1
ATOM 4568 C C . SER B 1 26 ? -2.193 28.859 -8.711 1 95.12 26 SER B C 1
ATOM 4570 O O . SER B 1 26 ? -2.195 29.25 -7.539 1 95.12 26 SER B O 1
ATOM 4572 N N . THR B 1 27 ? -1.569 29.453 -9.711 1 95.5 27 THR B N 1
ATOM 4573 C CA . THR B 1 27 ? -0.912 30.734 -9.484 1 95.5 27 THR B CA 1
ATOM 4574 C C . THR B 1 27 ? -1.896 31.75 -8.922 1 95.5 27 THR B C 1
ATOM 4576 O O . THR B 1 27 ? -1.572 32.469 -7.98 1 95.5 27 THR B O 1
ATOM 4579 N N . ARG B 1 28 ? -3.053 31.734 -9.445 1 96.06 28 ARG B N 1
ATOM 4580 C CA . ARG B 1 28 ? -4.082 32.656 -9 1 96.06 28 ARG B CA 1
ATOM 4581 C C . ARG B 1 28 ? -4.461 32.406 -7.543 1 96.06 28 ARG B C 1
ATOM 4583 O O . ARG B 1 28 ? -4.605 33.344 -6.754 1 96.06 28 ARG B O 1
ATOM 4590 N N . GLU B 1 29 ? -4.613 31.172 -7.207 1 96.56 29 GLU B N 1
ATOM 4591 C CA . GLU B 1 29 ? -4.957 30.812 -5.836 1 96.56 29 GLU B CA 1
ATOM 4592 C C . GLU B 1 29 ? -3.871 31.25 -4.859 1 96.56 29 GLU B C 1
ATOM 4594 O O . GLU B 1 29 ? -4.172 31.766 -3.775 1 96.56 29 GLU B O 1
ATOM 4599 N N . LEU B 1 30 ? -2.639 31.109 -5.207 1 97.69 30 LEU B N 1
ATOM 4600 C CA . LEU B 1 30 ? -1.533 31.516 -4.348 1 97.69 30 LEU B CA 1
ATOM 4601 C C . LEU B 1 30 ? -1.524 33.031 -4.148 1 97.69 30 LEU B C 1
ATOM 4603 O O . LEU B 1 30 ? -1.325 33.5 -3.033 1 97.69 30 LEU B O 1
ATOM 4607 N N . VAL B 1 31 ? -1.789 33.75 -5.23 1 97.88 31 VAL B N 1
ATOM 4608 C CA . VAL B 1 31 ? -1.838 35.219 -5.156 1 97.88 31 VAL B CA 1
ATOM 4609 C C . VAL B 1 31 ? -2.984 35.625 -4.242 1 97.88 31 VAL B C 1
ATOM 4611 O O . VAL B 1 31 ? -2.822 36.531 -3.42 1 97.88 31 VAL B O 1
ATOM 4614 N N . LEU B 1 32 ? -4.078 34.938 -4.414 1 97.75 32 LEU B N 1
ATOM 4615 C CA . LEU B 1 32 ? -5.242 35.281 -3.602 1 97.75 32 LEU B CA 1
ATOM 4616 C C . LEU B 1 32 ? -4.965 35 -2.125 1 97.75 32 LEU B C 1
ATOM 4618 O O . LEU B 1 32 ? -5.406 35.781 -1.264 1 97.75 32 LEU B O 1
ATOM 4622 N N . ILE B 1 33 ? -4.301 33.938 -1.815 1 97.81 33 ILE B N 1
ATOM 4623 C CA . ILE B 1 33 ? -3.928 33.625 -0.438 1 97.81 33 ILE B CA 1
ATOM 4624 C C . ILE B 1 33 ? -3.037 34.75 0.111 1 97.81 33 ILE B C 1
ATOM 4626 O O . ILE B 1 33 ? -3.266 35.25 1.217 1 97.81 33 ILE B O 1
ATOM 4630 N N . ASP B 1 34 ? -2.066 35.188 -0.654 1 98.44 34 ASP B N 1
ATOM 4631 C CA . ASP B 1 34 ? -1.143 36.25 -0.236 1 98.44 34 ASP B CA 1
ATOM 4632 C C . ASP B 1 34 ? -1.875 37.562 -0.024 1 98.44 34 ASP B C 1
ATOM 4634 O O . ASP B 1 34 ? -1.636 38.25 0.965 1 98.44 34 ASP B O 1
ATOM 4638 N N . GLU B 1 35 ? -2.785 37.875 -0.953 1 98.19 35 GLU B N 1
ATOM 4639 C CA . GLU B 1 35 ? -3.543 39.125 -0.875 1 98.19 35 GLU B CA 1
ATOM 4640 C C . GLU B 1 35 ? -4.449 39.156 0.351 1 98.19 35 GLU B C 1
ATOM 4642 O O . GLU B 1 35 ? -4.484 40.125 1.09 1 98.19 35 GLU B O 1
ATOM 4647 N N . TYR B 1 36 ? -5.129 38.062 0.495 1 97.88 36 TYR B N 1
ATOM 4648 C CA . TYR B 1 36 ? -6.039 38 1.631 1 97.88 36 TYR B CA 1
ATOM 4649 C C . TYR B 1 36 ? -5.281 38.094 2.947 1 97.88 36 TYR B C 1
ATOM 4651 O O . TYR B 1 36 ? -5.699 38.812 3.855 1 97.88 36 TYR B O 1
ATOM 4659 N N . ALA B 1 37 ? -4.219 37.375 3.066 1 98.12 37 ALA B N 1
ATOM 4660 C CA . ALA B 1 37 ? -3.389 37.406 4.266 1 98.12 37 ALA B CA 1
ATOM 4661 C C . ALA B 1 37 ? -2.822 38.812 4.488 1 98.12 37 ALA B C 1
ATOM 4663 O O . ALA B 1 37 ? -2.826 39.312 5.609 1 98.12 37 ALA B O 1
ATOM 4664 N N . PHE B 1 38 ? -2.379 39.469 3.467 1 97.94 38 PHE B N 1
ATOM 4665 C CA . PHE B 1 38 ? -1.814 40.812 3.543 1 97.94 38 PHE B CA 1
ATOM 4666 C C . PHE B 1 38 ? -2.834 41.812 4.105 1 97.94 38 PHE B C 1
ATOM 4668 O O . PHE B 1 38 ? -2.494 42.656 4.934 1 97.94 38 PHE B O 1
ATOM 4675 N N . ASP B 1 39 ? -4.016 41.656 3.67 1 98.12 39 ASP B N 1
ATOM 4676 C CA . ASP B 1 39 ? -5.09 42.531 4.137 1 98.12 39 ASP B CA 1
ATOM 4677 C C . ASP B 1 39 ? -5.312 42.375 5.637 1 98.12 39 ASP B C 1
ATOM 4679 O O . ASP B 1 39 ? -5.793 43.281 6.301 1 98.12 39 ASP B O 1
ATOM 4683 N N . LEU B 1 40 ? -4.93 41.219 6.148 1 97.19 40 LEU B N 1
ATOM 4684 C CA . LEU B 1 40 ? -5.082 40.969 7.574 1 97.19 40 LEU B CA 1
ATOM 4685 C C . LEU B 1 40 ? -3.787 41.25 8.328 1 97.19 40 LEU B C 1
ATOM 4687 O O . LEU B 1 40 ? -3.691 40.969 9.531 1 97.19 40 LEU B O 1
ATOM 4691 N N . GLY B 1 41 ? -2.775 41.656 7.617 1 97.19 41 GLY B N 1
ATOM 4692 C CA . GLY B 1 41 ? -1.485 41.938 8.227 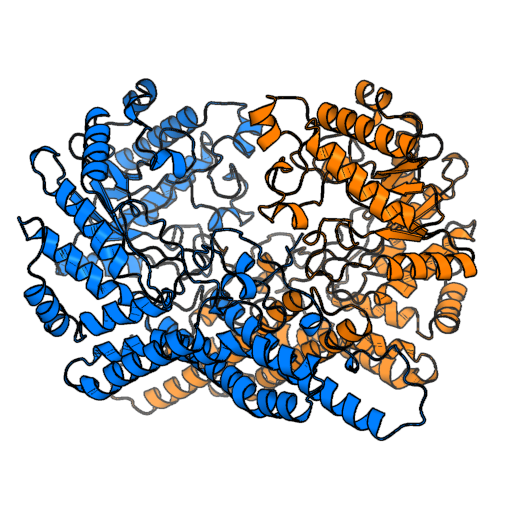1 97.19 41 GLY B CA 1
ATOM 4693 C C . GLY B 1 41 ? -0.631 40.719 8.43 1 97.19 41 GLY B C 1
ATOM 4694 O O . GLY B 1 41 ? 0.271 40.688 9.273 1 97.19 41 GLY B O 1
ATOM 4695 N N . ILE B 1 42 ? -0.911 39.656 7.703 1 97.5 42 ILE B N 1
ATOM 4696 C CA . ILE B 1 42 ? -0.205 38.406 7.836 1 97.5 42 ILE B CA 1
ATOM 4697 C C . ILE B 1 42 ? 0.753 38.219 6.66 1 97.5 42 ILE B C 1
ATOM 4699 O O . ILE B 1 42 ? 0.357 38.344 5.5 1 97.5 42 ILE B O 1
ATOM 4703 N N . GLU B 1 43 ? 2.008 37.938 6.98 1 97.94 43 GLU B N 1
ATOM 4704 C CA . GLU B 1 43 ? 2.996 37.562 5.969 1 97.94 43 GLU B CA 1
ATOM 4705 C C . GLU B 1 43 ? 2.908 36.062 5.629 1 97.94 43 GLU B C 1
ATOM 4707 O O . GLU B 1 43 ? 2.924 35.219 6.523 1 97.94 43 GLU B O 1
ATOM 4712 N N . VAL B 1 44 ? 2.795 35.781 4.32 1 98.38 44 VAL B N 1
ATOM 4713 C CA . VAL B 1 44 ? 2.793 34.406 3.893 1 98.38 44 VAL B CA 1
ATOM 4714 C C . VAL B 1 44 ? 4.156 34.031 3.305 1 98.38 44 VAL B C 1
ATOM 4716 O O . VAL B 1 44 ? 4.609 34.656 2.344 1 98.38 44 VAL B O 1
ATOM 4719 N N . ILE B 1 45 ? 4.789 33.062 3.898 1 98.19 45 ILE B N 1
ATOM 4720 C CA . ILE B 1 45 ? 6.086 32.562 3.453 1 98.19 45 ILE B CA 1
ATOM 4721 C C . ILE B 1 45 ? 5.91 31.219 2.754 1 98.19 45 ILE B C 1
ATOM 4723 O O . ILE B 1 45 ? 5.379 30.281 3.34 1 98.19 45 ILE B O 1
ATOM 4727 N N . PRO B 1 46 ? 6.305 31.094 1.465 1 98.06 46 PRO B N 1
ATOM 4728 C CA . PRO B 1 46 ? 6.23 29.781 0.822 1 98.06 46 PRO B CA 1
ATOM 4729 C C . PRO B 1 46 ? 7.219 28.781 1.412 1 98.06 46 PRO B C 1
ATOM 4731 O O . PRO B 1 46 ? 8.367 29.125 1.682 1 98.06 46 PRO B O 1
ATOM 4734 N N . CYS B 1 47 ? 6.766 27.641 1.683 1 97.94 47 CYS B N 1
ATOM 4735 C CA . CYS B 1 47 ? 7.559 26.531 2.17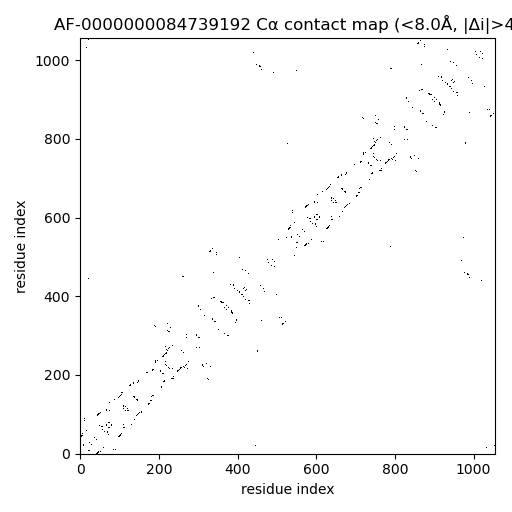2 1 97.94 47 CYS B CA 1
ATOM 4736 C C . CYS B 1 47 ? 7.527 25.359 1.184 1 97.94 47 CYS B C 1
ATOM 4738 O O . CYS B 1 47 ? 6.496 24.703 1.023 1 97.94 47 CYS B O 1
ATOM 4740 N N . ILE B 1 48 ? 8.664 25.094 0.52 1 97.69 48 ILE B N 1
ATOM 4741 C CA . ILE B 1 48 ? 8.75 24.062 -0.51 1 97.69 48 ILE B CA 1
ATOM 4742 C C . ILE B 1 48 ? 9.867 23.078 -0.171 1 97.69 48 ILE B C 1
ATOM 4744 O O . ILE B 1 48 ? 10.469 23.156 0.899 1 97.69 48 ILE B O 1
ATOM 4748 N N . GLN B 1 49 ? 10.008 22.078 -1.016 1 97.25 49 GLN B N 1
ATOM 4749 C CA . GLN B 1 49 ? 11.07 21.094 -0.855 1 97.25 49 GLN B CA 1
ATOM 4750 C C . GLN B 1 49 ? 12.086 21.188 -1.994 1 97.25 49 GLN B C 1
ATOM 4752 O O . GLN B 1 49 ? 11.703 21.359 -3.154 1 97.25 49 GLN B O 1
ATOM 4757 N N . THR B 1 50 ? 13.352 21.078 -1.587 1 98 50 THR B N 1
ATOM 4758 C CA . THR B 1 50 ? 14.375 21.25 -2.611 1 98 50 THR B CA 1
ATOM 4759 C C . THR B 1 50 ? 15.406 20.125 -2.533 1 98 50 THR B C 1
ATOM 4761 O O . THR B 1 50 ? 16.453 20.188 -3.193 1 98 50 THR B O 1
ATOM 4764 N N . LEU B 1 51 ? 15.148 19.109 -1.702 1 96.88 51 LEU B N 1
ATOM 4765 C CA . LEU B 1 51 ? 16.062 17.969 -1.623 1 96.88 51 LEU B CA 1
ATOM 4766 C C . LEU B 1 51 ? 15.281 16.688 -1.354 1 96.88 51 LEU B C 1
ATOM 4768 O O . LEU B 1 51 ? 15.094 15.875 -2.26 1 96.88 51 LEU B O 1
ATOM 4772 N N . GLY B 1 52 ? 14.758 16.578 -0.141 1 94.31 52 GLY B N 1
ATOM 4773 C CA . GLY B 1 52 ? 13.961 15.414 0.222 1 94.31 52 GLY B CA 1
ATOM 4774 C C . GLY B 1 52 ? 12.477 15.602 -0.03 1 94.31 52 GLY B C 1
ATOM 4775 O O . GLY B 1 52 ? 12.062 16.625 -0.59 1 94.31 52 GLY B O 1
ATOM 4776 N N . HIS B 1 53 ? 11.68 14.586 0.291 1 93.69 53 HIS B N 1
ATOM 4777 C CA . HIS B 1 53 ? 10.234 14.625 0.138 1 93.69 53 HIS B CA 1
ATOM 4778 C C . HIS B 1 53 ? 9.836 14.883 -1.312 1 93.69 53 HIS B C 1
ATOM 4780 O O . HIS B 1 53 ? 8.898 15.641 -1.581 1 93.69 53 HIS B O 1
ATOM 4786 N N . MET B 1 54 ? 10.594 14.344 -2.211 1 95.5 54 MET B N 1
ATOM 4787 C CA . MET B 1 54 ? 10.367 14.562 -3.635 1 95.5 54 MET B CA 1
ATOM 4788 C C . MET B 1 54 ? 9.812 13.305 -4.301 1 95.5 54 MET B C 1
ATOM 4790 O O . MET B 1 54 ? 9.711 13.242 -5.527 1 95.5 54 MET B O 1
ATOM 4794 N N . GLY B 1 55 ? 9.43 12.344 -3.465 1 93.88 55 GLY B N 1
ATOM 4795 C CA . GLY B 1 55 ? 8.992 11.055 -3.98 1 93.88 55 GLY B CA 1
ATOM 4796 C C . GLY B 1 55 ? 7.805 11.164 -4.918 1 93.88 55 GLY B C 1
ATOM 4797 O O . GLY B 1 55 ? 7.73 10.453 -5.922 1 93.88 55 GLY B O 1
ATOM 4798 N N . GLN B 1 56 ? 6.898 12.008 -4.66 1 93.75 56 GLN B N 1
ATOM 4799 C CA . GLN B 1 56 ? 5.699 12.164 -5.48 1 93.75 56 GLN B CA 1
ATOM 4800 C C . GLN B 1 56 ? 6.055 12.586 -6.902 1 93.75 56 GLN B C 1
ATOM 4802 O O . GLN B 1 56 ? 5.512 12.055 -7.867 1 93.75 56 GLN B O 1
ATOM 4807 N N . ILE B 1 57 ? 6.996 13.469 -7.066 1 94.31 57 ILE B N 1
ATOM 4808 C CA . ILE B 1 57 ? 7.355 13.969 -8.391 1 94.31 57 ILE B CA 1
ATOM 4809 C C . ILE B 1 57 ? 8.328 13 -9.062 1 94.31 57 ILE B C 1
ATOM 4811 O O . ILE B 1 57 ? 8.25 12.773 -10.273 1 94.31 57 ILE B O 1
ATOM 4815 N N . LEU B 1 58 ? 9.156 12.406 -8.266 1 95 58 LEU B N 1
ATOM 4816 C CA . LEU B 1 58 ? 10.227 11.562 -8.797 1 95 58 LEU B CA 1
ATOM 4817 C C . LEU B 1 58 ? 9.68 10.219 -9.258 1 95 58 LEU B C 1
ATOM 4819 O O . LEU B 1 58 ? 10.375 9.453 -9.93 1 95 58 LEU B O 1
ATOM 4823 N N . GLN B 1 59 ? 8.438 9.922 -8.984 1 91.06 59 GLN B N 1
ATOM 4824 C CA . GLN B 1 59 ? 7.848 8.664 -9.438 1 91.06 59 GLN B CA 1
ATOM 4825 C C . GLN B 1 59 ? 7.613 8.68 -10.945 1 91.06 59 GLN B C 1
ATOM 4827 O O . GLN B 1 59 ? 7.5 7.621 -11.57 1 91.06 59 GLN B O 1
ATOM 4832 N N . TRP B 1 60 ? 7.484 9.906 -11.5 1 91.06 60 TRP B N 1
ATOM 4833 C CA . TRP B 1 60 ? 7.223 10.031 -12.93 1 91.06 60 TRP B CA 1
ATOM 4834 C C . TRP B 1 60 ? 8.516 9.898 -13.734 1 91.06 60 TRP B C 1
ATOM 4836 O O . TRP B 1 60 ? 9.539 10.477 -13.359 1 91.06 60 TRP B O 1
ATOM 4846 N N . GLN B 1 61 ? 8.461 9.219 -14.844 1 88.62 61 GLN B N 1
ATOM 4847 C CA . GLN B 1 61 ? 9.633 8.93 -15.664 1 88.62 61 GLN B CA 1
ATOM 4848 C C . GLN B 1 61 ? 10.281 10.211 -16.156 1 88.62 61 GLN B C 1
ATOM 4850 O O . GLN B 1 61 ? 11.508 10.281 -16.312 1 88.62 61 GLN B O 1
ATOM 4855 N N . GLN B 1 62 ? 9.5 11.234 -16.328 1 91.69 62 GLN B N 1
ATOM 4856 C CA . GLN B 1 62 ? 9.977 12.516 -16.828 1 91.69 62 GLN B CA 1
ATOM 4857 C C . GLN B 1 62 ? 11.008 13.125 -15.891 1 91.69 62 GLN B C 1
ATOM 4859 O O . GLN B 1 62 ? 11.828 13.953 -16.312 1 91.69 62 GLN B O 1
ATOM 4864 N N . PHE B 1 63 ? 10.984 12.695 -14.617 1 95.31 63 PHE B N 1
ATOM 4865 C CA . PHE B 1 63 ? 11.859 13.297 -13.625 1 95.31 63 PHE B CA 1
ATOM 4866 C C . PHE B 1 63 ? 12.922 12.305 -13.164 1 95.31 63 PHE B C 1
ATOM 4868 O O . PHE B 1 63 ? 13.656 12.57 -12.211 1 95.31 63 PHE B O 1
ATOM 4875 N N . ALA B 1 64 ? 13.047 11.195 -13.852 1 92.94 64 ALA B N 1
ATOM 4876 C CA . ALA B 1 64 ? 13.945 10.125 -13.445 1 92.94 64 ALA B CA 1
ATOM 4877 C C . ALA B 1 64 ? 15.391 10.609 -13.406 1 92.94 64 ALA B C 1
ATOM 4879 O O . ALA B 1 64 ? 16.172 10.188 -12.539 1 92.94 64 ALA B O 1
ATOM 4880 N N . HIS B 1 65 ? 15.719 11.492 -14.289 1 94.88 65 HIS B N 1
ATOM 4881 C CA . HIS B 1 65 ? 17.094 11.977 -14.383 1 94.88 65 HIS B CA 1
ATOM 4882 C C . HIS B 1 65 ? 17.469 12.828 -13.172 1 94.88 65 HIS B C 1
ATOM 4884 O O . HIS B 1 65 ? 18.641 13.07 -12.914 1 94.88 65 HIS B O 1
ATOM 4890 N N . LEU B 1 66 ? 16.5 13.25 -12.352 1 97.75 66 LEU B N 1
ATOM 4891 C CA . LEU B 1 66 ? 16.734 14.109 -11.195 1 97.75 66 LEU B CA 1
ATOM 4892 C C . LEU B 1 66 ? 16.844 13.281 -9.922 1 97.75 66 LEU B C 1
ATOM 4894 O O . LEU B 1 66 ? 17.078 13.828 -8.836 1 97.75 66 LEU B O 1
ATOM 4898 N N . ARG B 1 67 ? 16.766 12 -10.062 1 96.69 67 ARG B N 1
ATOM 4899 C CA . ARG B 1 67 ? 16.609 11.125 -8.898 1 96.69 67 ARG B CA 1
ATOM 4900 C C . ARG B 1 67 ? 17.953 10.641 -8.391 1 96.69 67 ARG B C 1
ATOM 4902 O O . ARG B 1 67 ? 18.75 10.086 -9.148 1 96.69 67 ARG B O 1
ATOM 4909 N N . ASP B 1 68 ? 18.219 10.961 -7.07 1 96.31 68 ASP B N 1
ATOM 4910 C CA . ASP B 1 68 ? 19.25 10.211 -6.375 1 96.31 68 ASP B CA 1
ATOM 4911 C C . ASP B 1 68 ? 18.719 8.867 -5.883 1 96.31 68 ASP B C 1
ATOM 4913 O O . ASP B 1 68 ? 19.25 7.812 -6.234 1 96.31 68 ASP B O 1
ATOM 4917 N N . ASN B 1 69 ? 17.719 9 -5.152 1 92.31 69 ASN B N 1
ATOM 4918 C CA . ASN B 1 69 ? 16.922 7.844 -4.754 1 92.31 69 ASN B CA 1
ATOM 4919 C C . ASN B 1 69 ? 15.422 8.133 -4.832 1 92.31 69 ASN B C 1
ATOM 4921 O O . ASN B 1 69 ? 15.008 9.117 -5.438 1 92.31 69 ASN B O 1
ATOM 4925 N N . PHE B 1 70 ? 14.602 7.336 -4.262 1 90.81 70 PHE B N 1
ATOM 4926 C CA . PHE B 1 70 ? 13.164 7.406 -4.496 1 90.81 70 PHE B CA 1
ATOM 4927 C C . PHE B 1 70 ? 12.57 8.656 -3.863 1 90.81 70 PHE B C 1
ATOM 4929 O O . PHE B 1 70 ? 11.461 9.07 -4.207 1 90.81 70 PHE B O 1
ATOM 4936 N N . GLU B 1 71 ? 13.242 9.367 -2.922 1 94.19 71 GLU B N 1
ATOM 4937 C CA . GLU B 1 71 ? 12.672 10.492 -2.186 1 94.19 71 GLU B CA 1
ATOM 4938 C C . GLU B 1 71 ? 13.531 11.742 -2.338 1 94.19 71 GLU B C 1
ATOM 4940 O O . GLU B 1 71 ? 13.109 12.836 -1.963 1 94.19 71 GLU B O 1
ATOM 4945 N N . VAL B 1 72 ? 14.766 11.555 -2.922 1 96.31 72 VAL B N 1
ATOM 4946 C CA . VAL B 1 72 ? 15.758 12.617 -2.812 1 96.31 72 VAL B CA 1
ATOM 4947 C C . VAL B 1 72 ? 16.234 13.023 -4.207 1 96.31 72 VAL B C 1
ATOM 4949 O O . VAL B 1 72 ? 16.5 12.164 -5.055 1 96.31 72 VAL B O 1
ATOM 4952 N N . LEU B 1 73 ? 16.375 14.297 -4.441 1 97.88 73 LEU B N 1
ATOM 4953 C CA . LEU B 1 73 ? 16.922 14.828 -5.68 1 97.88 73 LEU B CA 1
ATOM 4954 C C . LEU B 1 73 ? 18.422 14.508 -5.785 1 97.88 73 LEU B C 1
ATOM 4956 O O . LEU B 1 73 ? 19.094 14.32 -4.77 1 97.88 73 LEU B O 1
ATOM 4960 N N . LEU B 1 74 ? 18.859 14.516 -7 1 98 74 LEU B N 1
ATOM 4961 C CA . LEU B 1 74 ? 20.266 14.234 -7.289 1 98 74 LEU B CA 1
ATOM 4962 C C . LEU B 1 74 ? 21.125 15.477 -7.086 1 98 74 LEU B C 1
ATOM 4964 O O . LEU B 1 74 ? 21.141 16.375 -7.938 1 98 74 LEU B O 1
ATOM 4968 N N . PRO B 1 75 ? 21.875 15.508 -6.016 1 97.25 75 PRO B N 1
ATOM 4969 C CA . PRO B 1 75 ? 22.75 16.656 -5.809 1 97.25 75 PRO B CA 1
ATOM 4970 C C . PRO B 1 75 ? 23.906 16.688 -6.805 1 97.25 75 PRO B C 1
ATOM 4972 O O . PRO B 1 75 ? 24.172 15.695 -7.484 1 97.25 75 PRO B O 1
ATOM 4975 N N . GLU B 1 76 ? 24.547 17.859 -6.934 1 96.62 76 GLU B N 1
ATOM 4976 C CA . GLU B 1 76 ? 25.734 18.109 -7.738 1 96.62 76 GLU B CA 1
ATOM 4977 C C . GLU B 1 76 ? 25.406 18.156 -9.227 1 96.62 76 GLU B C 1
ATOM 4979 O O . GLU B 1 76 ? 26.156 18.734 -10.016 1 96.62 76 GLU B O 1
ATOM 4984 N N . ASP B 1 77 ? 24.328 17.578 -9.625 1 97.06 77 ASP B N 1
ATOM 4985 C CA . ASP B 1 77 ? 23.922 17.609 -11.031 1 97.06 77 ASP B CA 1
ATOM 4986 C C . ASP B 1 77 ? 23.328 18.969 -11.398 1 97.06 77 ASP B C 1
ATOM 4988 O O . ASP B 1 77 ? 22.422 19.469 -10.727 1 97.06 77 ASP B O 1
ATOM 4992 N N . GLU B 1 78 ? 23.734 19.594 -12.484 1 97.56 78 GLU B N 1
ATOM 4993 C CA . GLU B 1 78 ? 23.312 20.938 -12.883 1 97.56 78 GLU B CA 1
ATOM 4994 C C . GLU B 1 78 ? 21.828 20.969 -13.227 1 97.56 78 GLU B C 1
ATOM 4996 O O . GLU B 1 78 ? 21.156 21.969 -12.984 1 97.56 78 GLU B O 1
ATOM 5001 N N . THR B 1 79 ? 21.312 19.859 -13.758 1 97.69 79 THR B N 1
ATOM 5002 C CA . THR B 1 79 ? 19.906 19.812 -14.125 1 97.69 79 THR B CA 1
ATOM 5003 C C . THR B 1 79 ? 19.016 19.875 -12.883 1 97.69 79 THR B C 1
ATOM 5005 O O . THR B 1 79 ? 17.906 20.406 -12.93 1 97.69 79 THR B O 1
ATOM 5008 N N . THR B 1 80 ? 19.578 19.328 -11.797 1 98.38 80 THR B N 1
ATOM 5009 C CA . THR B 1 80 ? 18.859 19.406 -10.531 1 98.38 80 THR B CA 1
ATOM 5010 C C . THR B 1 80 ? 18.703 20.859 -10.086 1 98.38 80 THR B C 1
ATOM 5012 O O . THR B 1 80 ? 17.625 21.297 -9.695 1 98.38 80 THR B O 1
ATOM 5015 N N . TYR B 1 81 ? 19.719 21.656 -10.227 1 98.62 81 TYR B N 1
ATOM 5016 C CA . TYR B 1 81 ? 19.703 23.047 -9.758 1 98.62 81 TYR B CA 1
ATOM 5017 C C . TYR B 1 81 ? 18.891 23.922 -10.695 1 98.62 81 TYR B C 1
ATOM 5019 O O . TYR B 1 81 ? 18.25 24.875 -10.258 1 98.62 81 TYR B O 1
ATOM 5027 N N . GLU B 1 82 ? 18.891 23.578 -11.953 1 98.12 82 GLU B N 1
ATOM 5028 C CA . GLU B 1 82 ? 17.984 24.266 -12.875 1 98.12 82 GLU B CA 1
ATOM 5029 C C . GLU B 1 82 ? 16.531 24.031 -12.492 1 98.12 82 GLU B C 1
ATOM 5031 O O . GLU B 1 82 ? 15.719 24.969 -12.508 1 98.12 82 GLU B O 1
ATOM 5036 N N . PHE B 1 83 ? 16.25 22.844 -12.188 1 97.94 83 PHE B N 1
ATOM 5037 C CA . PHE B 1 83 ? 14.906 22.484 -11.766 1 97.94 83 PHE B CA 1
ATOM 5038 C C . PHE B 1 83 ? 14.523 23.203 -10.477 1 97.94 83 PHE B C 1
ATOM 5040 O O . PHE B 1 83 ? 13.438 23.766 -10.375 1 97.94 83 PHE B O 1
ATOM 5047 N N . ILE B 1 84 ? 15.406 23.219 -9.5 1 98.44 84 ILE B N 1
ATOM 5048 C CA . ILE B 1 84 ? 15.172 23.875 -8.211 1 98.44 84 ILE B CA 1
ATOM 5049 C C . ILE B 1 84 ? 14.945 25.359 -8.422 1 98.44 84 ILE B C 1
ATOM 5051 O O . ILE B 1 84 ? 14.07 25.969 -7.789 1 98.44 84 ILE B O 1
ATOM 5055 N N . GLU B 1 85 ? 15.727 25.984 -9.266 1 98.44 85 GLU B N 1
ATOM 5056 C CA . GLU B 1 85 ? 15.539 27.406 -9.539 1 98.44 85 GLU B CA 1
ATOM 5057 C C . GLU B 1 85 ? 14.156 27.672 -10.125 1 98.44 85 GLU B C 1
ATOM 5059 O O . GLU B 1 85 ? 13.5 28.656 -9.766 1 98.44 85 GLU B O 1
ATOM 5064 N N . LYS B 1 86 ? 13.719 26.766 -10.984 1 97.88 86 LYS B N 1
ATOM 5065 C CA . LYS B 1 86 ? 12.367 26.875 -11.531 1 97.88 86 LYS B CA 1
ATOM 5066 C C . LYS B 1 86 ? 11.312 26.797 -10.422 1 97.88 86 LYS B C 1
ATOM 5068 O O . LYS B 1 86 ? 10.328 27.531 -10.445 1 97.88 86 LYS B O 1
ATOM 5073 N N . LEU B 1 87 ? 11.5 25.891 -9.477 1 98.25 87 LEU B N 1
ATOM 5074 C CA . LEU B 1 87 ? 10.586 25.75 -8.352 1 98.25 87 LEU B CA 1
ATOM 5075 C C . LEU B 1 87 ? 10.539 27.031 -7.527 1 98.25 87 LEU B C 1
ATOM 5077 O O . LEU B 1 87 ? 9.461 27.547 -7.223 1 98.25 87 LEU B O 1
ATOM 5081 N N . ILE B 1 88 ? 11.727 27.562 -7.223 1 98.31 88 ILE B N 1
ATOM 5082 C CA . ILE B 1 88 ? 11.859 28.75 -6.383 1 98.31 88 ILE B CA 1
ATOM 5083 C C . ILE B 1 88 ? 11.211 29.953 -7.074 1 98.31 88 ILE B C 1
ATOM 5085 O O . ILE B 1 88 ? 10.438 30.688 -6.465 1 98.31 88 ILE B O 1
ATOM 5089 N N . GLN B 1 89 ? 11.422 30.094 -8.336 1 97.75 89 GLN B N 1
ATOM 5090 C CA . GLN B 1 89 ? 10.867 31.203 -9.086 1 97.75 89 GLN B CA 1
ATOM 5091 C C . GLN B 1 89 ? 9.352 31.094 -9.211 1 97.75 89 GLN B C 1
ATOM 5093 O O . GLN B 1 89 ? 8.633 32.094 -9.008 1 97.75 89 GLN B O 1
ATOM 5098 N N . SER B 1 90 ? 8.898 29.906 -9.492 1 97.12 90 SER B N 1
ATOM 5099 C CA . SER B 1 90 ? 7.469 29.688 -9.695 1 97.12 90 SER B CA 1
ATOM 5100 C C . SER B 1 90 ? 6.688 29.938 -8.414 1 97.12 90 SER B C 1
ATOM 5102 O O . SER B 1 90 ? 5.535 30.375 -8.461 1 97.12 90 SER B O 1
ATOM 5104 N N . THR B 1 91 ? 7.27 29.703 -7.289 1 96.06 91 THR B N 1
ATOM 5105 C CA . THR B 1 91 ? 6.566 29.844 -6.02 1 96.06 91 THR B CA 1
ATOM 5106 C C . THR B 1 91 ? 6.754 31.234 -5.449 1 96.06 91 THR B C 1
ATOM 5108 O O . THR B 1 91 ? 5.781 31.906 -5.09 1 96.06 91 THR B O 1
ATOM 5111 N N . SER B 1 92 ? 7.965 31.812 -5.453 1 96.44 92 SER B N 1
ATOM 5112 C CA . SER B 1 92 ? 8.281 33.094 -4.789 1 96.44 92 SER B CA 1
ATOM 5113 C C . SER B 1 92 ? 7.617 34.25 -5.5 1 96.44 92 SER B C 1
ATOM 5115 O O . SER B 1 92 ? 7.25 35.25 -4.863 1 96.44 92 SER B O 1
ATOM 5117 N N . ARG B 1 93 ? 7.379 34.125 -6.777 1 95.31 93 ARG B N 1
ATOM 5118 C CA . ARG B 1 93 ? 6.809 35.219 -7.559 1 95.31 93 ARG B CA 1
ATOM 5119 C C . ARG B 1 93 ? 5.371 35.5 -7.137 1 95.31 93 ARG B C 1
ATOM 5121 O O . ARG B 1 93 ? 4.844 36.594 -7.398 1 95.31 93 ARG B O 1
ATOM 5128 N N . GLN B 1 94 ? 4.781 34.594 -6.477 1 96.19 94 GLN B N 1
ATOM 5129 C CA . GLN B 1 94 ? 3.359 34.719 -6.16 1 96.19 94 GLN B CA 1
ATOM 5130 C C . GLN B 1 94 ? 3.15 35.344 -4.789 1 96.19 94 GLN B C 1
ATOM 5132 O O . GLN B 1 94 ? 2.018 35.656 -4.41 1 96.19 94 GLN B O 1
ATOM 5137 N N . PHE B 1 95 ? 4.246 35.594 -4.051 1 97.94 95 PHE B N 1
ATOM 5138 C CA . PHE B 1 95 ? 4.141 36.094 -2.686 1 97.94 95 PHE B CA 1
ATOM 5139 C C . PHE B 1 95 ? 4.91 37.375 -2.52 1 97.94 95 PHE B C 1
ATOM 5141 O O . PHE B 1 95 ? 5.949 37.594 -3.152 1 97.94 95 PHE B O 1
ATOM 5148 N N . ARG B 1 96 ? 4.477 38.25 -1.661 1 97.75 96 ARG B N 1
ATOM 5149 C CA . ARG B 1 96 ? 5.148 39.5 -1.317 1 97.75 96 ARG B CA 1
ATOM 5150 C C . ARG B 1 96 ? 6.398 39.25 -0.484 1 97.75 96 ARG B C 1
ATOM 5152 O O . ARG B 1 96 ? 7.375 40 -0.569 1 97.75 96 ARG B O 1
ATOM 5159 N N . SER B 1 97 ? 6.375 38.219 0.229 1 97.88 97 SER B N 1
ATOM 5160 C CA . SER B 1 97 ? 7.469 37.906 1.139 1 97.88 97 SER B CA 1
ATOM 5161 C C . SER B 1 97 ? 8.773 37.656 0.379 1 97.88 97 SER B C 1
ATOM 5163 O O . SER B 1 97 ? 8.766 37.062 -0.704 1 97.88 97 SER B O 1
ATOM 5165 N N . LYS B 1 98 ? 9.836 38.062 0.973 1 97.81 98 LYS B N 1
ATOM 5166 C CA . LYS B 1 98 ? 11.164 37.781 0.432 1 97.81 98 LYS B CA 1
ATOM 5167 C C . LYS B 1 98 ? 11.828 36.625 1.195 1 97.81 98 LYS B C 1
ATOM 5169 O O . LYS B 1 98 ? 12.977 36.281 0.911 1 97.81 98 LYS B O 1
ATOM 5174 N N . ARG B 1 99 ? 11.117 36.062 2.082 1 97.81 99 ARG B N 1
ATOM 5175 C CA . ARG B 1 99 ? 11.562 34.844 2.758 1 97.81 99 ARG B CA 1
ATOM 5176 C C . ARG B 1 99 ? 11.047 33.594 2.047 1 97.81 99 ARG B C 1
ATOM 5178 O O . ARG B 1 99 ? 9.977 33.625 1.437 1 97.81 99 ARG B O 1
ATOM 5185 N N . ILE B 1 100 ? 11.82 32.562 2.094 1 98.31 100 ILE B N 1
ATOM 5186 C CA . ILE B 1 100 ? 11.391 31.281 1.526 1 98.31 100 ILE B CA 1
ATOM 5187 C C . ILE B 1 100 ? 11.938 30.125 2.363 1 98.31 100 ILE B C 1
ATOM 5189 O O . ILE B 1 100 ? 13.102 30.156 2.779 1 98.31 100 ILE B O 1
ATOM 5193 N N . HIS B 1 101 ? 11.125 29.203 2.732 1 98.12 101 HIS B N 1
ATOM 5194 C CA . HIS B 1 101 ? 11.547 27.953 3.375 1 98.12 101 HIS B CA 1
ATOM 5195 C C . HIS B 1 101 ? 11.812 26.859 2.344 1 98.12 101 HIS B C 1
ATOM 5197 O O . HIS B 1 101 ? 10.891 26.406 1.665 1 98.12 101 HIS B O 1
ATOM 5203 N N . ILE B 1 102 ? 13.031 26.359 2.307 1 97.56 102 ILE B N 1
ATOM 5204 C CA . ILE B 1 102 ? 13.398 25.5 1.183 1 97.56 102 ILE B CA 1
ATOM 5205 C C . ILE B 1 102 ? 13.492 24.047 1.648 1 97.56 102 ILE B C 1
ATOM 5207 O O . ILE B 1 102 ? 14 23.188 0.921 1 97.56 102 ILE B O 1
ATOM 5211 N N . GLY B 1 103 ? 12.984 23.75 2.846 1 95.81 103 GLY B N 1
ATOM 5212 C CA . GLY B 1 103 ? 12.828 22.391 3.35 1 95.81 103 GLY B CA 1
ATOM 5213 C C . GLY B 1 103 ? 14.156 21.719 3.641 1 95.81 103 GLY B C 1
ATOM 5214 O O . GLY B 1 103 ? 14.875 22.109 4.559 1 95.81 103 GLY B O 1
ATOM 5215 N N . MET B 1 104 ? 14.539 20.719 2.922 1 93 104 MET B N 1
ATOM 5216 C CA . MET B 1 104 ? 15.773 19.938 2.936 1 93 104 MET B CA 1
ATOM 5217 C C . MET B 1 104 ? 15.812 19 4.129 1 93 104 MET B C 1
ATOM 5219 O O . MET B 1 104 ? 16.875 18.469 4.48 1 93 104 MET B O 1
ATOM 5223 N N . ASP B 1 105 ? 14.641 18.75 4.758 1 89.12 105 ASP B N 1
ATOM 5224 C CA . ASP B 1 105 ? 14.57 17.875 5.918 1 89.12 105 ASP B CA 1
ATOM 5225 C C . ASP B 1 105 ? 14.461 16.406 5.496 1 89.12 105 ASP B C 1
ATOM 5227 O O . ASP B 1 105 ? 14.086 16.109 4.359 1 89.12 105 ASP B O 1
ATOM 5231 N N . GLU B 1 106 ? 14.875 15.492 6.344 1 83.31 106 GLU B N 1
ATOM 5232 C CA . GLU B 1 106 ? 14.68 14.047 6.254 1 83.31 106 GLU B CA 1
ATOM 5233 C C . GLU B 1 106 ? 15.117 13.508 4.895 1 83.31 106 GLU B C 1
ATOM 5235 O O . GLU B 1 106 ? 14.406 12.719 4.27 1 83.31 106 GLU B O 1
ATOM 5240 N N . ALA B 1 107 ? 16.234 14.055 4.402 1 87.06 107 ALA B N 1
ATOM 5241 C CA . ALA B 1 107 ? 16.797 13.594 3.141 1 87.06 107 ALA B CA 1
ATOM 5242 C C . ALA B 1 107 ? 17.562 12.281 3.332 1 87.06 107 ALA B C 1
ATOM 5244 O O . ALA B 1 107 ? 18.75 12.195 3.031 1 87.06 107 ALA B O 1
ATOM 5245 N N . HIS B 1 108 ? 16.828 11.312 3.699 1 82.88 108 HIS B N 1
ATOM 5246 C CA . HIS B 1 108 ? 17.406 10.016 4.02 1 82.88 108 HIS B CA 1
ATOM 5247 C C . HIS B 1 108 ? 18.016 9.359 2.779 1 82.88 108 HIS B C 1
ATOM 5249 O O . HIS B 1 108 ? 17.375 9.336 1.717 1 82.88 108 HIS B O 1
ATOM 5255 N N . GLY B 1 109 ? 19.234 8.961 2.895 1 85.12 109 GLY B N 1
ATOM 5256 C CA . GLY B 1 109 ? 19.875 8.219 1.813 1 85.12 109 GLY B CA 1
ATOM 5257 C C . GLY B 1 109 ? 20.516 9.125 0.775 1 85.12 109 GLY B C 1
ATOM 5258 O O . GLY B 1 109 ? 20.891 8.664 -0.301 1 85.12 109 GLY B O 1
ATOM 5259 N N . VAL B 1 110 ? 20.625 10.391 1.078 1 91.06 110 VAL B N 1
ATOM 5260 C CA . VAL B 1 110 ? 21.25 11.32 0.138 1 91.06 110 VAL B CA 1
ATOM 5261 C C . VAL B 1 110 ? 22.641 10.836 -0.223 1 91.06 110 VAL B C 1
ATOM 5263 O O . VAL B 1 110 ? 23.438 10.477 0.658 1 91.06 110 VAL B O 1
ATOM 5266 N N . GLY B 1 111 ? 22.891 10.734 -1.469 1 90.69 111 GLY B N 1
ATOM 5267 C CA . GLY B 1 111 ? 24.203 10.359 -1.956 1 90.69 111 GLY B CA 1
ATOM 5268 C C . GLY B 1 111 ? 24.406 8.852 -2.037 1 90.69 111 GLY B C 1
ATOM 5269 O O . GLY B 1 111 ? 25.469 8.383 -2.451 1 90.69 111 GLY B O 1
ATOM 5270 N N . GLU B 1 112 ? 23.422 8.117 -1.71 1 85.88 112 GLU B N 1
ATOM 5271 C CA . GLU B 1 112 ? 23.594 6.668 -1.618 1 85.88 112 GLU B CA 1
ATOM 5272 C C . GLU B 1 112 ? 22.922 5.961 -2.797 1 85.88 112 GLU B C 1
ATOM 5274 O O . GLU B 1 112 ? 23.094 4.754 -2.979 1 85.88 112 GLU B O 1
ATOM 5279 N N . GLY B 1 113 ? 22.25 6.695 -3.611 1 88.88 113 GLY B N 1
ATOM 5280 C CA . GLY B 1 113 ? 21.594 6.105 -4.766 1 88.88 113 GLY B CA 1
ATOM 5281 C C . GLY B 1 113 ? 22.359 6.309 -6.059 1 88.88 113 GLY B C 1
ATOM 5282 O O . GLY B 1 113 ? 23.516 5.898 -6.168 1 88.88 113 GLY B O 1
ATOM 5283 N N . ARG B 1 114 ? 21.75 6.914 -6.988 1 92.44 114 ARG B N 1
ATOM 5284 C CA . ARG B 1 114 ? 22.328 7.172 -8.305 1 92.44 114 ARG B CA 1
ATOM 5285 C C . ARG B 1 114 ? 23.578 8.047 -8.188 1 92.44 114 ARG B C 1
ATOM 5287 O O . ARG B 1 114 ? 24.5 7.934 -8.992 1 92.44 114 ARG B O 1
ATOM 5294 N N . TYR B 1 115 ? 23.594 8.875 -7.172 1 94.75 115 TYR B N 1
ATOM 5295 C CA . TYR B 1 115 ? 24.75 9.727 -6.914 1 94.75 115 TYR B CA 1
ATOM 5296 C C . TYR B 1 115 ? 26.016 8.891 -6.828 1 94.75 115 TYR B C 1
ATOM 5298 O O . TYR B 1 115 ? 27.031 9.234 -7.434 1 94.75 115 TYR B O 1
ATOM 5306 N N . ARG B 1 116 ? 25.922 7.836 -6.121 1 88.81 116 ARG B N 1
ATOM 5307 C CA . ARG B 1 116 ? 27.094 6.984 -5.914 1 88.81 116 ARG B CA 1
ATOM 5308 C C . ARG B 1 116 ? 27.562 6.375 -7.23 1 88.81 116 ARG B C 1
ATOM 5310 O O . ARG B 1 116 ? 28.766 6.227 -7.453 1 88.81 116 ARG B O 1
ATOM 5317 N N . GLN B 1 117 ? 26.672 6.055 -8.031 1 86.69 117 GLN B N 1
ATOM 5318 C CA . GLN B 1 117 ? 27 5.473 -9.328 1 86.69 117 GLN B CA 1
ATOM 5319 C C . GLN B 1 117 ? 27.672 6.5 -10.227 1 86.69 117 GLN B C 1
ATOM 5321 O O . GLN B 1 117 ? 28.609 6.164 -10.961 1 86.69 117 GLN B O 1
ATOM 5326 N N . LEU B 1 118 ? 27.266 7.727 -10.117 1 93.25 118 LEU B N 1
ATOM 5327 C CA . LEU B 1 118 ? 27.719 8.766 -11.039 1 93.25 118 LEU B CA 1
ATOM 5328 C C . LEU B 1 118 ? 29 9.43 -10.531 1 93.25 118 LEU B C 1
ATOM 5330 O O . LEU B 1 118 ? 29.891 9.758 -11.312 1 93.25 118 LEU B O 1
ATOM 5334 N N . TYR B 1 119 ? 29.047 9.617 -9.148 1 94.94 119 TYR B N 1
ATOM 5335 C CA . TYR B 1 119 ? 30.094 10.492 -8.625 1 94.94 119 TYR B CA 1
ATOM 5336 C C . TYR B 1 119 ? 30.953 9.766 -7.598 1 94.94 119 TYR B C 1
ATOM 5338 O O . TYR B 1 119 ? 31.922 10.32 -7.082 1 94.94 119 TYR B O 1
ATOM 5346 N N . GLY B 1 120 ? 30.641 8.539 -7.332 1 90.75 120 GLY B N 1
ATOM 5347 C CA . GLY B 1 120 ? 31.375 7.789 -6.328 1 90.75 120 GLY B CA 1
ATOM 5348 C C . GLY B 1 120 ? 30.922 8.07 -4.91 1 90.75 120 GLY B C 1
ATOM 5349 O O . GLY B 1 120 ? 29.891 8.727 -4.707 1 90.75 120 GLY B O 1
ATOM 5350 N N . HIS B 1 121 ? 31.656 7.551 -3.936 1 87.88 121 HIS B N 1
ATOM 5351 C CA . HIS B 1 121 ? 31.297 7.719 -2.533 1 87.88 121 HIS B CA 1
ATOM 5352 C C . HIS B 1 121 ? 31.75 9.07 -2.002 1 87.88 121 HIS B C 1
ATOM 5354 O O . HIS B 1 121 ? 32.906 9.484 -2.256 1 87.88 121 HIS B O 1
ATOM 5360 N N . LYS B 1 122 ? 30.891 9.773 -1.38 1 89.62 122 LYS B N 1
ATOM 5361 C CA . LYS B 1 122 ? 31.141 11.016 -0.664 1 89.62 122 LYS B CA 1
ATOM 5362 C C . LYS B 1 122 ? 30.328 11.086 0.626 1 89.62 122 LYS B C 1
ATOM 5364 O O . LYS B 1 122 ? 29.203 10.578 0.688 1 89.62 122 LYS B O 1
ATOM 5369 N N . ASP B 1 123 ? 30.906 11.672 1.621 1 84.88 123 ASP B N 1
ATOM 5370 C CA . ASP B 1 123 ? 30.203 11.828 2.891 1 84.88 123 ASP B CA 1
ATOM 5371 C C . ASP B 1 123 ? 28.859 12.531 2.689 1 84.88 123 ASP B C 1
ATOM 5373 O O . ASP B 1 123 ? 28.812 13.641 2.15 1 84.88 123 ASP B O 1
ATOM 5377 N N . PRO B 1 124 ? 27.781 11.906 3.119 1 86.81 124 PRO B N 1
ATOM 5378 C CA . PRO B 1 124 ? 26.438 12.484 2.92 1 86.81 124 PRO B CA 1
ATOM 5379 C C . PRO B 1 124 ? 26.312 13.891 3.514 1 86.81 124 PRO B C 1
ATOM 5381 O O . PRO B 1 124 ? 25.609 14.734 2.963 1 86.81 124 PRO B O 1
ATOM 5384 N N . ASN B 1 125 ? 27 14.188 4.621 1 84.75 125 ASN B N 1
ATOM 5385 C CA . ASN B 1 125 ? 26.953 15.516 5.227 1 84.75 125 ASN B CA 1
ATOM 5386 C C . ASN B 1 125 ? 27.578 16.562 4.324 1 84.75 125 ASN B C 1
ATOM 5388 O O . ASN B 1 125 ? 27.094 17.688 4.242 1 84.75 125 ASN B O 1
ATOM 5392 N N . LEU B 1 126 ? 28.609 16.156 3.709 1 88.31 126 LEU B N 1
ATOM 5393 C CA . LEU B 1 126 ? 29.266 17.078 2.781 1 88.31 126 LEU B CA 1
ATOM 5394 C C . LEU B 1 126 ? 28.391 17.312 1.554 1 88.31 126 LEU B C 1
ATOM 5396 O O . LEU B 1 126 ? 28.297 18.453 1.075 1 88.31 126 LEU B O 1
ATOM 5400 N N . ILE B 1 127 ? 27.75 16.234 1.085 1 92.69 127 ILE B N 1
ATOM 5401 C CA . ILE B 1 127 ? 26.844 16.375 -0.051 1 92.69 127 ILE B CA 1
ATOM 5402 C C . ILE B 1 127 ? 25.719 17.328 0.297 1 92.69 127 ILE B C 1
ATOM 5404 O O . ILE B 1 127 ? 25.375 18.203 -0.502 1 92.69 127 ILE B O 1
ATOM 5408 N N . PHE B 1 128 ? 25.234 17.234 1.475 1 91.88 128 PHE B N 1
ATOM 5409 C CA . PHE B 1 128 ? 24.125 18.078 1.949 1 91.88 128 PHE B CA 1
ATOM 5410 C C . PHE B 1 128 ? 24.547 19.547 1.982 1 91.88 128 PHE B C 1
ATOM 5412 O O . PHE B 1 128 ? 23.828 20.406 1.463 1 91.88 128 PHE B O 1
ATOM 5419 N N . ILE B 1 129 ? 25.719 19.844 2.535 1 90.88 129 ILE B N 1
ATOM 5420 C CA . ILE B 1 129 ? 26.188 21.219 2.717 1 90.88 129 ILE B CA 1
ATOM 5421 C C . ILE B 1 129 ? 26.453 21.859 1.355 1 90.88 129 ILE B C 1
ATOM 5423 O O . ILE B 1 129 ? 26.094 23.016 1.131 1 90.88 129 ILE B O 1
ATOM 5427 N N . GLU B 1 130 ? 27.016 21.109 0.515 1 93.69 130 GLU B N 1
ATOM 5428 C CA . GLU B 1 130 ? 27.281 21.625 -0.819 1 93.69 130 GLU B CA 1
ATOM 5429 C C . GLU B 1 130 ? 25.984 21.906 -1.574 1 93.69 130 GLU B C 1
ATOM 5431 O O . GLU B 1 130 ? 25.875 22.906 -2.285 1 93.69 130 GLU B O 1
ATOM 5436 N N . HIS B 1 131 ? 25.062 20.984 -1.402 1 96.06 131 HIS B N 1
ATOM 5437 C CA . HIS B 1 131 ? 23.75 21.203 -1.993 1 96.06 131 HIS B CA 1
ATOM 5438 C C . HIS B 1 131 ? 23.078 22.453 -1.424 1 96.06 131 HIS B C 1
ATOM 5440 O O . HIS B 1 131 ? 22.547 23.266 -2.172 1 96.06 131 HIS B O 1
ATOM 5446 N N . LEU B 1 132 ? 23.156 22.656 -0.126 1 95.06 132 LEU B N 1
ATOM 5447 C CA . LEU B 1 132 ? 22.594 23.828 0.541 1 95.06 132 LEU B CA 1
ATOM 5448 C C . LEU B 1 132 ? 23.219 25.109 0.008 1 95.06 132 LEU B C 1
ATOM 5450 O O . LEU B 1 132 ? 22.516 26.094 -0.237 1 95.06 132 LEU B O 1
ATOM 5454 N N . GLN B 1 133 ? 24.531 25.094 -0.17 1 95.69 133 GLN B N 1
ATOM 5455 C CA . GLN B 1 133 ? 25.234 26.25 -0.69 1 95.69 133 GLN B CA 1
ATOM 5456 C C . GLN B 1 133 ? 24.719 26.625 -2.082 1 95.69 133 GLN B C 1
ATOM 5458 O O . GLN B 1 133 ? 24.469 27.797 -2.367 1 95.69 133 GLN B O 1
ATOM 5463 N N . LYS B 1 134 ? 24.547 25.594 -2.873 1 97.94 134 LYS B N 1
ATOM 5464 C CA . LYS B 1 134 ? 24.078 25.828 -4.234 1 97.94 134 LYS B CA 1
ATOM 5465 C C . LYS B 1 134 ? 22.656 26.375 -4.234 1 97.94 134 LYS B C 1
ATOM 5467 O O . LYS B 1 134 ? 22.344 27.312 -4.973 1 97.94 134 LYS B O 1
ATOM 5472 N N . VAL B 1 135 ? 21.766 25.828 -3.449 1 98.25 135 VAL B N 1
ATOM 5473 C CA . VAL B 1 135 ? 20.375 26.281 -3.389 1 98.25 135 VAL B CA 1
ATOM 5474 C C . VAL B 1 135 ? 20.312 27.688 -2.795 1 98.25 135 VAL B C 1
ATOM 5476 O O . VAL B 1 135 ? 19.516 28.516 -3.24 1 98.25 135 VAL B O 1
ATOM 5479 N N . ASN B 1 136 ? 21.188 27.969 -1.792 1 97.56 136 ASN B N 1
ATOM 5480 C CA . ASN B 1 136 ? 21.281 29.297 -1.226 1 97.56 136 ASN B CA 1
ATOM 5481 C C . ASN B 1 136 ? 21.688 30.328 -2.279 1 97.56 136 ASN B C 1
ATOM 5483 O O . ASN B 1 136 ? 21.141 31.438 -2.322 1 97.56 136 ASN B O 1
ATOM 5487 N N . GLU B 1 137 ? 22.609 29.953 -3.059 1 98.25 137 GLU B N 1
ATOM 5488 C CA . GLU B 1 137 ? 23.031 30.844 -4.137 1 98.25 137 GLU B CA 1
ATOM 5489 C C . GLU B 1 137 ? 21.859 31.188 -5.059 1 98.25 137 GLU B C 1
ATOM 5491 O O . GLU B 1 137 ? 21.703 32.344 -5.473 1 98.25 137 GLU B O 1
ATOM 5496 N N . ILE B 1 138 ? 21.094 30.203 -5.336 1 98.62 138 ILE B N 1
ATOM 5497 C CA . ILE B 1 138 ? 19.922 30.391 -6.184 1 98.62 138 ILE B CA 1
ATOM 5498 C C . ILE B 1 138 ? 18.938 31.359 -5.508 1 98.62 138 ILE B C 1
ATOM 5500 O O . ILE B 1 138 ? 18.422 32.281 -6.152 1 98.62 138 ILE B O 1
ATOM 5504 N N . CYS B 1 139 ? 18.734 31.203 -4.223 1 98.62 139 CYS B N 1
ATOM 5505 C CA . CYS B 1 139 ? 17.828 32.062 -3.48 1 98.62 139 CYS B CA 1
ATOM 5506 C C . CYS B 1 139 ? 18.328 33.531 -3.488 1 98.62 139 CYS B C 1
ATOM 5508 O O . CYS B 1 139 ? 17.578 34.438 -3.783 1 98.62 139 CYS B O 1
ATOM 5510 N N . VAL B 1 140 ? 19.641 33.688 -3.242 1 98.12 140 VAL B N 1
ATOM 5511 C CA . VAL B 1 140 ? 20.234 35.031 -3.158 1 98.12 140 VAL B CA 1
ATOM 5512 C C . VAL B 1 140 ? 20.141 35.719 -4.512 1 98.12 140 VAL B C 1
ATOM 5514 O O . VAL B 1 140 ? 19.781 36.906 -4.59 1 98.12 140 VAL B O 1
ATOM 5517 N N . ARG B 1 141 ? 20.359 34.938 -5.535 1 97.75 141 ARG B N 1
ATOM 5518 C CA . ARG B 1 141 ? 20.297 35.5 -6.883 1 97.75 141 ARG B CA 1
ATOM 5519 C C . ARG B 1 141 ? 18.875 35.938 -7.219 1 97.75 141 ARG B C 1
ATOM 5521 O O . ARG B 1 141 ? 18.688 36.844 -8.039 1 97.75 141 ARG B O 1
ATOM 5528 N N . ASN B 1 142 ? 17.922 35.438 -6.559 1 98 142 ASN B N 1
ATOM 5529 C CA . ASN B 1 142 ? 16.516 35.781 -6.809 1 98 142 ASN B CA 1
ATOM 5530 C C . ASN B 1 142 ? 15.977 36.719 -5.738 1 98 142 ASN B C 1
ATOM 5532 O O . ASN B 1 142 ? 14.766 36.938 -5.641 1 98 142 ASN B O 1
ATOM 5536 N N . GLY B 1 143 ? 16.875 37.219 -4.879 1 97.88 143 GLY B N 1
ATOM 5537 C CA . GLY B 1 143 ? 16.516 38.25 -3.896 1 97.88 143 GLY B CA 1
ATOM 5538 C C . GLY B 1 143 ? 15.766 37.656 -2.707 1 97.88 143 GLY B C 1
ATOM 5539 O O . GLY B 1 143 ? 14.945 38.344 -2.094 1 97.88 143 GLY B O 1
ATOM 5540 N N . LEU B 1 144 ? 15.984 36.406 -2.381 1 98.56 144 LEU B N 1
ATOM 5541 C CA . LEU B 1 144 ? 15.219 35.75 -1.329 1 98.56 144 LEU B CA 1
ATOM 5542 C C . LEU B 1 144 ? 16.109 35.438 -0.133 1 98.56 144 LEU B C 1
ATOM 5544 O O . LEU B 1 144 ? 17.328 35.281 -0.278 1 98.56 144 LEU B O 1
ATOM 5548 N N . GLN B 1 145 ? 15.57 35.375 1.012 1 97.19 145 GLN B N 1
ATOM 5549 C CA . GLN B 1 145 ? 16.188 34.938 2.252 1 97.19 145 GLN B CA 1
ATOM 5550 C C . GLN B 1 145 ? 15.711 33.531 2.635 1 97.19 145 GLN B C 1
ATOM 5552 O O . GLN B 1 145 ? 14.594 33.375 3.113 1 97.19 145 GLN B O 1
ATOM 5557 N N . PRO B 1 146 ? 16.562 32.531 2.52 1 96.69 146 PRO B N 1
ATOM 5558 C CA . PRO B 1 146 ? 16.109 31.156 2.705 1 96.69 146 PRO B CA 1
ATOM 5559 C C . PRO B 1 146 ? 16.141 30.703 4.168 1 96.69 146 PRO B C 1
ATOM 5561 O O . PRO B 1 146 ? 16.891 31.266 4.969 1 96.69 146 PRO B O 1
ATOM 5564 N N . MET B 1 147 ? 15.32 29.812 4.508 1 95.31 147 MET B N 1
ATOM 5565 C CA . MET B 1 147 ? 15.336 29.047 5.75 1 95.31 147 MET B CA 1
ATOM 5566 C C . MET B 1 147 ? 15.273 27.547 5.473 1 95.31 147 MET B C 1
ATOM 5568 O O . MET B 1 147 ? 14.805 27.125 4.41 1 95.31 147 MET B O 1
ATOM 5572 N N . ILE B 1 148 ? 15.789 26.719 6.383 1 93.81 148 ILE B N 1
ATOM 5573 C CA . ILE B 1 148 ? 15.727 25.266 6.25 1 93.81 148 ILE B CA 1
ATOM 5574 C C . ILE B 1 148 ? 15.367 24.641 7.594 1 93.81 148 ILE B C 1
ATOM 5576 O O . ILE B 1 148 ? 15.578 25.25 8.648 1 93.81 148 ILE B O 1
ATOM 5580 N N . TRP B 1 149 ? 14.789 23.438 7.562 1 93.88 149 TRP B N 1
ATOM 5581 C CA . TRP B 1 149 ? 14.688 22.625 8.766 1 93.88 149 TRP B CA 1
ATOM 5582 C C . TRP B 1 149 ? 16.062 22.172 9.234 1 93.88 149 TRP B C 1
ATOM 5584 O O . TRP B 1 149 ? 16.922 21.781 8.422 1 93.88 149 TRP B O 1
ATOM 5594 N N . SER B 1 150 ? 16.344 22.141 10.461 1 87.69 150 SER B N 1
ATOM 5595 C CA . SER B 1 150 ? 17.719 22.016 10.945 1 87.69 150 SER B CA 1
ATOM 5596 C C . SER B 1 150 ? 18.062 20.562 11.25 1 87.69 150 SER B C 1
ATOM 5598 O O . SER B 1 150 ? 19.109 20.281 11.836 1 87.69 150 SER B O 1
ATOM 5600 N N . ASP B 1 151 ? 17.219 19.516 10.945 1 77.56 151 ASP B N 1
ATOM 5601 C CA . ASP B 1 151 ? 17.547 18.125 11.258 1 77.56 151 ASP B CA 1
ATOM 5602 C C . ASP B 1 151 ? 18.672 17.609 10.383 1 77.56 151 ASP B C 1
ATOM 5604 O O . ASP B 1 151 ? 18.938 16.406 10.336 1 77.56 151 ASP B O 1
ATOM 5608 N N . THR B 1 152 ? 19.422 18.406 9.57 1 59.31 152 THR B N 1
ATOM 5609 C CA . THR B 1 152 ? 20.328 18.062 8.477 1 59.31 152 THR B CA 1
ATOM 5610 C C . THR B 1 152 ? 21.578 17.375 9.008 1 59.31 152 THR B C 1
ATOM 5612 O O . THR B 1 152 ? 22.219 16.594 8.305 1 59.31 152 THR B O 1
ATOM 5615 N N . ALA B 1 153 ? 22.281 18.047 10.086 1 47.12 153 ALA B N 1
ATOM 5616 C CA . ALA B 1 153 ? 23.703 17.703 10.195 1 47.12 153 ALA B CA 1
ATOM 5617 C C . ALA B 1 153 ? 23.875 16.203 10.484 1 47.12 153 ALA B C 1
ATOM 5619 O O . ALA B 1 153 ? 24.828 15.594 10.016 1 47.12 153 ALA B O 1
ATOM 5620 N N . LYS B 1 154 ? 23.594 15.773 11.781 1 48.75 154 LYS B N 1
ATOM 5621 C CA . LYS B 1 154 ? 24.094 14.445 12.109 1 48.75 154 LYS B CA 1
ATOM 5622 C C . LYS B 1 154 ? 23.234 13.352 11.484 1 48.75 154 LYS B C 1
ATOM 5624 O O . LYS B 1 154 ? 22.109 13.617 11.039 1 48.75 154 LYS B O 1
ATOM 5629 N N . ASN B 1 155 ? 23.594 11.891 11.852 1 43.12 155 ASN B N 1
ATOM 5630 C CA . ASN B 1 155 ? 23.25 10.609 11.25 1 43.12 155 ASN B CA 1
ATOM 5631 C C . ASN B 1 155 ? 21.766 10.531 10.906 1 43.12 155 ASN B C 1
ATOM 5633 O O . ASN B 1 155 ? 20.906 10.625 11.789 1 43.12 155 ASN B O 1
ATOM 5637 N N . ASN B 1 156 ? 21.344 10.812 9.734 1 46.28 156 ASN B N 1
ATOM 5638 C CA . ASN B 1 156 ? 20.203 10.539 8.852 1 46.28 156 ASN B CA 1
ATOM 5639 C C . ASN B 1 156 ? 19.109 9.773 9.578 1 46.28 156 ASN B C 1
ATOM 5641 O O . ASN B 1 156 ? 18.375 8.992 8.969 1 46.28 156 ASN B O 1
ATOM 5645 N N . SER B 1 157 ? 19.312 9.711 10.906 1 47.34 157 SER B N 1
ATOM 5646 C CA . SER B 1 157 ? 18.156 9.086 11.555 1 47.34 157 SER B CA 1
ATOM 5647 C C . SER B 1 157 ? 17.422 10.086 12.445 1 47.34 157 SER B C 1
ATOM 5649 O O . SER B 1 157 ? 18.047 10.914 13.109 1 47.34 157 SER B O 1
ATOM 5651 N N . LEU B 1 158 ? 16.234 10.438 12.328 1 47.22 158 LEU B N 1
ATOM 5652 C CA . LEU B 1 158 ? 15.352 11.203 13.188 1 47.22 158 LEU B CA 1
ATOM 5653 C C . LEU B 1 158 ? 15.664 10.953 14.664 1 47.22 158 LEU B C 1
ATOM 5655 O O . LEU B 1 158 ? 15.602 11.875 15.477 1 47.22 158 LEU B O 1
ATOM 5659 N N . GLN B 1 159 ? 16.141 9.805 14.977 1 46.78 159 GLN B N 1
ATOM 5660 C CA . GLN B 1 159 ? 16.438 9.453 16.359 1 46.78 159 GLN B CA 1
ATOM 5661 C C . GLN B 1 159 ? 17.641 10.234 16.875 1 46.78 159 GLN B C 1
ATOM 5663 O O . GLN B 1 159 ? 17.656 10.68 18.016 1 46.78 159 GLN B O 1
ATOM 5668 N N . GLY B 1 160 ? 18.531 10.477 16 1 54.56 160 GLY B N 1
ATOM 5669 C CA . GLY B 1 160 ? 19.703 11.219 16.422 1 54.56 160 GLY B CA 1
ATOM 5670 C C . GLY B 1 160 ? 19.453 12.703 16.625 1 54.56 160 GLY B C 1
ATOM 5671 O O . GLY B 1 160 ? 20.047 13.336 17.5 1 54.56 160 GLY B O 1
ATOM 5672 N N . TYR B 1 161 ? 18.5 13.102 15.93 1 55.34 161 TYR B N 1
ATOM 5673 C CA . TYR B 1 161 ? 18.141 14.516 15.984 1 55.34 161 TYR B CA 1
ATOM 5674 C C . TYR B 1 161 ? 17.531 14.867 17.328 1 55.34 161 TYR B C 1
ATOM 5676 O O . TYR B 1 161 ? 17.828 15.914 17.906 1 55.34 161 TYR B O 1
ATOM 5684 N N . TYR B 1 162 ? 16.844 13.859 17.906 1 51.5 162 TYR B N 1
ATOM 5685 C CA . TYR B 1 162 ? 16.125 14.133 19.156 1 51.5 162 TYR B CA 1
ATOM 5686 C C . TYR B 1 162 ? 16.938 13.68 20.359 1 51.5 162 TYR B C 1
ATOM 5688 O O . TYR B 1 162 ? 16.547 13.914 21.5 1 51.5 162 TYR B O 1
ATOM 5696 N N . ASP B 1 163 ? 18.062 12.977 20.016 1 58.53 163 ASP B N 1
ATOM 5697 C CA . ASP B 1 163 ? 18.906 12.469 21.094 1 58.53 163 ASP B CA 1
ATOM 5698 C C . ASP B 1 163 ? 19.594 13.609 21.844 1 58.53 163 ASP B C 1
ATOM 5700 O O . ASP B 1 163 ? 20.359 14.375 21.234 1 58.53 163 ASP B O 1
ATOM 5704 N N . GLU B 1 164 ? 19.312 13.695 23.047 1 60.03 164 GLU B N 1
ATOM 5705 C CA . GLU B 1 164 ? 19.844 14.742 23.922 1 60.03 164 GLU B CA 1
ATOM 5706 C C . GLU B 1 164 ? 21.375 14.75 23.906 1 60.03 164 GLU B C 1
ATOM 5708 O O . GLU B 1 164 ? 22 15.789 24.141 1 60.03 164 GLU B O 1
ATOM 5713 N N . THR B 1 165 ? 21.859 13.531 23.625 1 60.34 165 THR B N 1
ATOM 5714 C CA . THR B 1 165 ? 23.312 13.398 23.688 1 60.34 165 THR B CA 1
ATOM 5715 C C . THR B 1 165 ? 23.953 13.82 22.359 1 60.34 165 THR B C 1
ATOM 5717 O O . THR B 1 165 ? 25.172 14.039 22.297 1 60.34 165 THR B O 1
ATOM 5720 N N . ASN B 1 166 ? 23.047 13.984 21.406 1 59.44 166 ASN B N 1
ATOM 5721 C CA . ASN B 1 166 ? 23.547 14.367 20.094 1 59.44 166 ASN B CA 1
ATOM 5722 C C . ASN B 1 166 ? 23.703 15.883 19.969 1 59.44 166 ASN B C 1
ATOM 5724 O O . ASN B 1 166 ? 22.719 16.625 20.109 1 59.44 166 ASN B O 1
ATOM 5728 N N . ASP B 1 167 ? 25 16.328 19.969 1 60.81 167 ASP B N 1
ATOM 5729 C CA . ASP B 1 167 ? 25.328 17.734 19.797 1 60.81 167 ASP B CA 1
ATOM 5730 C C . ASP B 1 167 ? 25.641 18.062 18.344 1 60.81 167 ASP B C 1
ATOM 5732 O O . ASP B 1 167 ? 26.688 17.656 17.828 1 60.81 167 ASP B O 1
ATOM 5736 N N . PRO B 1 168 ? 24.688 18.641 17.688 1 59.06 168 PRO B N 1
ATOM 5737 C CA . PRO B 1 168 ? 24.953 18.984 16.297 1 59.06 168 PRO B CA 1
ATOM 5738 C C . PRO B 1 168 ? 26.203 19.844 16.125 1 59.06 168 PRO B C 1
ATOM 5740 O O . PRO B 1 168 ? 26.781 19.906 15.031 1 59.06 168 PRO B O 1
ATOM 5743 N N . SER B 1 169 ? 26.641 20.547 17.156 1 56.75 169 SER B N 1
ATOM 5744 C CA . SER B 1 169 ? 27.797 21.453 17.109 1 56.75 169 SER B CA 1
ATOM 5745 C C . SER B 1 169 ? 29.109 20.672 17.109 1 56.75 169 SER B C 1
ATOM 5747 O O . SER B 1 169 ? 30.156 21.234 16.812 1 56.75 169 SER B O 1
ATOM 5749 N N . SER B 1 170 ? 28.938 19.391 17.422 1 56.03 170 SER B N 1
ATOM 5750 C CA . SER B 1 170 ? 30.172 18.625 17.547 1 56.03 170 SER B CA 1
ATOM 5751 C C . SER B 1 170 ? 30.828 18.406 16.188 1 56.03 170 SER B C 1
ATOM 5753 O O . SER B 1 170 ? 32 18.047 16.125 1 56.03 170 SER B O 1
ATOM 5755 N N . SER B 1 171 ? 30.016 18.641 15.133 1 58.03 171 SER B N 1
ATOM 5756 C CA . SER B 1 171 ? 30.672 18.531 13.836 1 58.03 171 SER B CA 1
ATOM 5757 C C . SER B 1 171 ? 31.078 19.906 13.312 1 58.03 171 SER B C 1
ATOM 5759 O O . SER B 1 171 ? 30.453 20.453 12.406 1 58.03 171 SER B O 1
ATOM 5761 N N . SER B 1 172 ? 32 20.547 13.969 1 57.22 172 SER B N 1
ATOM 5762 C CA . SER B 1 172 ? 32.469 21.922 13.773 1 57.22 172 SER B CA 1
ATOM 5763 C C . SER B 1 172 ? 32.688 22.234 12.297 1 57.22 172 SER B C 1
ATOM 5765 O O . SER B 1 172 ? 32.312 23.312 11.828 1 57.22 172 SER B O 1
ATOM 5767 N N . GLU B 1 173 ? 33.188 21.25 11.586 1 60.59 173 GLU B N 1
ATOM 5768 C CA . GLU B 1 173 ? 33.5 21.531 10.18 1 60.59 173 GLU B CA 1
ATOM 5769 C C . GLU B 1 173 ? 32.219 21.719 9.367 1 60.59 173 GLU B C 1
ATOM 5771 O O . GLU B 1 173 ? 32.188 22.562 8.461 1 60.59 173 GLU B O 1
ATOM 5776 N N . LEU B 1 174 ? 31.203 21.125 9.789 1 64.75 174 LEU B N 1
ATOM 5777 C CA . LEU B 1 174 ? 29.953 21.203 9.031 1 64.75 174 LEU B CA 1
ATOM 5778 C C . LEU B 1 174 ? 29.219 22.5 9.344 1 64.75 174 LEU B C 1
ATOM 5780 O O . LEU B 1 174 ? 28.641 23.125 8.453 1 64.75 174 LEU B O 1
ATOM 5784 N N . VAL B 1 175 ? 29.484 22.969 10.492 1 67.12 175 VAL B N 1
ATOM 5785 C CA . VAL B 1 175 ? 28.797 24.172 10.953 1 67.12 175 VAL B CA 1
ATOM 5786 C C . VAL B 1 175 ? 29.375 25.406 10.234 1 67.12 175 VAL B C 1
ATOM 5788 O O . VAL B 1 175 ? 28.641 26.312 9.852 1 67.12 175 VAL B O 1
ATOM 5791 N N . GLU B 1 176 ? 30.609 25.312 9.992 1 72.31 176 GLU B N 1
ATOM 5792 C CA . GLU B 1 176 ? 31.297 26.453 9.367 1 72.31 176 GLU B CA 1
ATOM 5793 C C . GLU B 1 176 ? 30.906 26.578 7.895 1 72.31 176 GLU B C 1
ATOM 5795 O O . GLU B 1 176 ? 31.047 27.641 7.297 1 72.31 176 GLU B O 1
ATOM 5800 N N . LYS B 1 177 ? 30.281 25.594 7.484 1 80.19 177 LYS B N 1
ATOM 5801 C CA . LYS B 1 177 ? 30 25.578 6.051 1 80.19 177 LYS B CA 1
ATOM 5802 C C . LYS B 1 177 ? 28.547 25.969 5.77 1 80.19 177 LYS B C 1
ATOM 5804 O O . LYS B 1 177 ? 28.156 26.141 4.613 1 80.19 177 LYS B O 1
ATOM 5809 N N . ILE B 1 178 ? 27.797 26.234 6.73 1 85.12 178 ILE B N 1
ATOM 5810 C CA . ILE B 1 178 ? 26.422 26.688 6.547 1 85.12 178 ILE B CA 1
ATOM 5811 C C . ILE B 1 178 ? 26.406 28.188 6.238 1 85.12 178 ILE B C 1
ATOM 5813 O O . ILE B 1 178 ? 27 28.984 6.977 1 85.12 178 ILE B O 1
ATOM 5817 N N . PRO B 1 179 ? 25.781 28.562 5.156 1 89.06 179 PRO B N 1
ATOM 5818 C CA . PRO B 1 179 ? 25.719 30 4.852 1 89.06 179 PRO B CA 1
ATOM 5819 C C . PRO B 1 179 ? 25.078 30.812 5.969 1 89.06 179 PRO B C 1
ATOM 5821 O O . PRO B 1 179 ? 24 30.453 6.457 1 89.06 179 PRO B O 1
ATOM 5824 N N . PRO B 1 180 ? 25.688 31.891 6.363 1 86.88 180 PRO B N 1
ATOM 5825 C CA . PRO B 1 180 ? 25.219 32.656 7.523 1 86.88 180 PRO B CA 1
ATOM 5826 C C . PRO B 1 180 ? 23.859 33.312 7.293 1 86.88 180 PRO B C 1
ATOM 5828 O O . PRO B 1 180 ? 23.156 33.656 8.25 1 86.88 180 PRO B O 1
ATOM 5831 N N . ASN B 1 181 ? 23.547 33.469 6.031 1 91.88 181 ASN B N 1
ATOM 5832 C CA . ASN B 1 181 ? 22.281 34.125 5.738 1 91.88 181 ASN B CA 1
ATOM 5833 C C . ASN B 1 181 ? 21.094 33.156 5.824 1 91.88 181 ASN B C 1
ATOM 5835 O O . ASN B 1 181 ? 19.938 33.594 5.766 1 91.88 181 ASN B O 1
ATOM 5839 N N . VAL B 1 182 ? 21.344 31.875 5.973 1 92.19 182 VAL B N 1
ATOM 5840 C CA . VAL B 1 182 ? 20.281 30.875 6.031 1 92.19 182 VAL B CA 1
ATOM 5841 C C . VAL B 1 182 ? 19.75 30.766 7.461 1 92.19 182 VAL B C 1
ATOM 5843 O O . VAL B 1 182 ? 20.531 30.562 8.398 1 92.19 182 VAL B O 1
ATOM 5846 N N . ASN B 1 183 ? 18.5 30.953 7.613 1 91.88 183 ASN B N 1
ATOM 5847 C CA . ASN B 1 183 ? 17.891 30.734 8.914 1 91.88 183 ASN B CA 1
ATOM 5848 C C . ASN B 1 183 ? 17.609 29.266 9.172 1 91.88 183 ASN B C 1
ATOM 5850 O O . ASN B 1 183 ? 17.125 28.562 8.297 1 91.88 183 ASN B O 1
ATOM 5854 N N . LEU B 1 184 ? 17.969 28.875 10.383 1 90.75 184 LEU B N 1
ATOM 5855 C CA . LEU B 1 184 ? 17.719 27.5 10.781 1 90.75 184 LEU B CA 1
ATOM 5856 C C . LEU B 1 184 ? 16.469 27.406 11.648 1 90.75 184 LEU B C 1
ATOM 5858 O O . LEU B 1 184 ? 16.312 28.156 12.609 1 90.75 184 LEU B O 1
ATOM 5862 N N . VAL B 1 185 ? 15.625 26.484 11.242 1 94.06 185 VAL B N 1
ATOM 5863 C CA . VAL B 1 185 ? 14.406 26.25 12.016 1 94.06 185 VAL B CA 1
ATOM 5864 C C . VAL B 1 185 ? 14.539 24.953 12.797 1 94.06 185 VAL B C 1
ATOM 5866 O O . VAL B 1 185 ? 14.469 23.859 12.227 1 94.06 185 VAL B O 1
ATOM 5869 N N . PHE B 1 186 ? 14.68 25.094 14.109 1 92.5 186 PHE B N 1
ATOM 5870 C CA . PHE B 1 186 ? 14.688 23.938 15 1 92.5 186 PHE B CA 1
ATOM 5871 C C . PHE B 1 186 ? 13.273 23.438 15.227 1 92.5 186 PHE B C 1
ATOM 5873 O O . PHE B 1 186 ? 12.383 24.203 15.609 1 92.5 186 PHE B O 1
ATOM 5880 N N . TRP B 1 187 ? 13.078 22.094 14.883 1 93.94 187 TRP B N 1
ATOM 5881 C CA . TRP B 1 187 ? 11.742 21.547 15.102 1 93.94 187 TRP B CA 1
ATOM 5882 C C . TRP B 1 187 ? 11.781 20.359 16.047 1 93.94 187 TRP B C 1
ATOM 5884 O O . TRP B 1 187 ? 12.727 19.578 16.031 1 93.94 187 TRP B O 1
ATOM 5894 N N . ASP B 1 188 ? 10.867 20.344 17 1 91.94 188 ASP B N 1
ATOM 5895 C CA . ASP B 1 188 ? 10.617 19.266 17.969 1 91.94 188 ASP B CA 1
ATOM 5896 C C . ASP B 1 188 ? 9.141 19.188 18.328 1 91.94 188 ASP B C 1
ATOM 5898 O O . ASP B 1 188 ? 8.555 20.172 18.781 1 91.94 188 ASP B O 1
ATOM 5902 N N . TYR B 1 189 ? 8.609 17.984 18.125 1 91.06 189 TYR B N 1
ATOM 5903 C CA . TYR B 1 189 ? 7.172 17.828 18.312 1 91.06 189 TYR B CA 1
ATOM 5904 C C . TYR B 1 189 ? 6.879 16.844 19.438 1 91.06 189 TYR B C 1
ATOM 5906 O O . TYR B 1 189 ? 5.719 16.5 19.688 1 91.06 189 TYR B O 1
ATOM 5914 N N . TYR B 1 190 ? 7.879 16.391 20.172 1 88 190 TYR B N 1
ATOM 5915 C CA . TYR B 1 190 ? 7.691 15.148 20.922 1 88 190 TYR B CA 1
ATOM 5916 C C . TYR B 1 190 ? 7.973 15.367 22.406 1 88 190 TYR B C 1
ATOM 5918 O O . TYR B 1 190 ? 7.535 14.578 23.25 1 88 190 TYR B O 1
ATOM 5926 N N . HIS B 1 191 ? 8.727 16.359 22.781 1 90.31 191 HIS B N 1
ATOM 5927 C CA . HIS B 1 191 ? 9.156 16.484 24.172 1 90.31 191 HIS B CA 1
ATOM 5928 C C . HIS B 1 191 ? 8.219 17.391 24.969 1 90.31 191 HIS B C 1
ATOM 5930 O O . HIS B 1 191 ? 7.652 18.344 24.406 1 90.31 191 HIS B O 1
ATOM 5936 N N . THR B 1 192 ? 8.047 17.062 26.234 1 92 192 THR B N 1
ATOM 5937 C CA . THR B 1 192 ? 7.188 17.844 27.109 1 92 192 THR B CA 1
ATOM 5938 C C . THR B 1 192 ? 8.008 18.516 28.219 1 92 192 THR B C 1
ATOM 5940 O O . THR B 1 192 ? 7.445 19.031 29.188 1 92 192 THR B O 1
ATOM 5943 N N . ASN B 1 193 ? 9.312 18.516 28.109 1 92.19 193 ASN B N 1
ATOM 5944 C CA . ASN B 1 193 ? 10.234 19.141 29.047 1 92.19 193 ASN B CA 1
ATOM 5945 C C . ASN B 1 193 ? 10.898 20.375 28.438 1 92.19 193 ASN B C 1
ATOM 5947 O O . ASN B 1 193 ? 11.664 20.266 27.484 1 92.19 193 ASN B O 1
ATOM 5951 N N . PRO B 1 194 ? 10.656 21.547 29.094 1 93.62 194 PRO B N 1
ATOM 5952 C CA . PRO B 1 194 ? 11.227 22.781 28.547 1 93.62 194 PRO B CA 1
ATOM 5953 C C . PRO B 1 194 ? 12.758 22.766 28.484 1 93.62 194 PRO B C 1
ATOM 5955 O O . PRO B 1 194 ? 13.359 23.391 27.625 1 93.62 194 PRO B O 1
ATOM 5958 N N . ALA B 1 195 ? 13.367 21.984 29.344 1 92.75 195 ALA B N 1
ATOM 5959 C CA . ALA B 1 195 ? 14.82 21.953 29.422 1 92.75 195 ALA B CA 1
ATOM 5960 C C . ALA B 1 195 ? 15.43 21.391 28.141 1 92.75 195 ALA B C 1
ATOM 5962 O O . ALA B 1 195 ? 16.5 21.828 27.703 1 92.75 195 ALA B O 1
ATOM 5963 N N . ILE B 1 196 ? 14.75 20.469 27.578 1 91.12 196 ILE B N 1
ATOM 5964 C CA . ILE B 1 196 ? 15.227 19.859 26.344 1 91.12 196 ILE B CA 1
ATOM 5965 C C . ILE B 1 196 ? 15.203 20.891 25.219 1 91.12 196 ILE B C 1
ATOM 5967 O O . ILE B 1 196 ? 16.156 20.984 24.438 1 91.12 196 ILE B O 1
ATOM 5971 N N . TYR B 1 197 ? 14.203 21.688 25.141 1 93.19 197 TYR B N 1
ATOM 5972 C CA . TYR B 1 197 ? 14.094 22.734 24.141 1 93.19 197 TYR B CA 1
ATOM 5973 C C . TYR B 1 197 ? 15.164 23.797 24.344 1 93.19 197 TYR B C 1
ATOM 5975 O O . TYR B 1 197 ? 15.82 24.219 23.375 1 93.19 197 TYR B O 1
ATOM 5983 N N . SER B 1 198 ? 15.352 24.172 25.547 1 94.25 198 SER B N 1
ATOM 5984 C CA . SER B 1 198 ? 16.375 25.172 25.844 1 94.25 198 SER B CA 1
ATOM 5985 C C . SER B 1 198 ? 17.766 24.703 25.422 1 94.25 198 SER B C 1
ATOM 5987 O O . SER B 1 198 ? 18.531 25.469 24.859 1 94.25 198 SER B O 1
ATOM 5989 N N . GLN B 1 199 ? 18 23.469 25.75 1 91.44 199 GLN B N 1
ATOM 5990 C CA . GLN B 1 199 ? 19.281 22.891 25.391 1 91.44 199 GLN B CA 1
ATOM 5991 C C . GLN B 1 199 ? 19.5 22.922 23.875 1 91.44 199 GLN B C 1
ATOM 5993 O O . GLN B 1 199 ? 20.562 23.312 23.406 1 91.44 199 GLN B O 1
ATOM 5998 N N . LYS B 1 200 ? 18.531 22.547 23.141 1 90.94 200 LYS B N 1
ATOM 5999 C CA . LYS B 1 200 ? 18.641 22.484 21.688 1 90.94 200 LYS B CA 1
ATOM 6000 C C . LYS B 1 200 ? 18.75 23.875 21.078 1 90.94 200 LYS B C 1
ATOM 6002 O O . LYS B 1 200 ? 19.453 24.078 20.094 1 90.94 200 LYS B O 1
ATOM 6007 N N . ILE B 1 201 ? 18.047 24.859 21.625 1 92.44 201 ILE B N 1
ATOM 6008 C CA . ILE B 1 201 ? 18.125 26.25 21.172 1 92.44 201 ILE B CA 1
ATOM 6009 C C . ILE B 1 201 ? 19.547 26.781 21.375 1 92.44 201 ILE B C 1
ATOM 6011 O O . ILE B 1 201 ? 20.125 27.375 20.484 1 92.44 201 ILE B O 1
ATOM 6015 N N . ARG B 1 202 ? 20.141 26.469 22.469 1 90.06 202 ARG B N 1
ATOM 6016 C CA . ARG B 1 202 ? 21.5 26.906 22.781 1 90.06 202 ARG B CA 1
ATOM 6017 C C . ARG B 1 202 ? 22.5 26.266 21.812 1 90.06 202 ARG B C 1
ATOM 6019 O O . ARG B 1 202 ? 23.438 26.906 21.375 1 90.06 202 ARG B O 1
ATOM 6026 N N . GLN B 1 203 ? 22.25 25.047 21.562 1 84.94 203 GLN B N 1
ATOM 6027 C CA . GLN B 1 203 ? 23.109 24.344 20.625 1 84.94 203 GLN B CA 1
ATOM 6028 C C . GLN B 1 203 ? 23.062 25 19.234 1 84.94 203 GLN B C 1
ATOM 6030 O O . GLN B 1 203 ? 24.094 25.125 18.562 1 84.94 203 GLN B O 1
ATOM 6035 N N . HIS B 1 204 ? 21.906 25.438 18.797 1 87.06 204 HIS B N 1
ATOM 6036 C CA . HIS B 1 204 ? 21.766 26.109 17.516 1 87.06 204 HIS B CA 1
ATOM 6037 C C . HIS B 1 204 ? 22.5 27.453 17.531 1 87.06 204 HIS B C 1
ATOM 6039 O O . HIS B 1 204 ? 23.109 27.828 16.531 1 87.06 204 HIS B O 1
ATOM 6045 N N . ARG B 1 205 ? 22.438 28.078 18.594 1 86.19 205 ARG B N 1
ATOM 6046 C CA . ARG B 1 205 ? 23.125 29.359 18.719 1 86.19 205 ARG B CA 1
ATOM 6047 C C . ARG B 1 205 ? 24.641 29.156 18.672 1 86.19 205 ARG B C 1
ATOM 6049 O O . ARG B 1 205 ? 25.359 29.953 18.062 1 86.19 205 ARG B O 1
ATOM 6056 N N . GLN B 1 206 ? 25.047 28.125 19.281 1 80.69 206 GLN B N 1
ATOM 6057 C CA . GLN B 1 206 ? 26.469 27.797 19.281 1 80.69 206 GLN B CA 1
ATOM 6058 C C . GLN B 1 206 ? 26.969 27.453 17.875 1 80.69 206 GLN B C 1
ATOM 6060 O O . GLN B 1 206 ? 28.141 27.625 17.562 1 80.69 206 GLN B O 1
ATOM 6065 N N . MET B 1 207 ? 26.031 27.062 17.062 1 76.81 207 MET B N 1
ATOM 6066 C CA . MET B 1 207 ? 26.359 26.75 15.68 1 76.81 207 MET B CA 1
ATOM 6067 C C . MET B 1 207 ? 26.391 28 14.82 1 76.81 207 MET B C 1
ATOM 6069 O O . MET B 1 207 ? 26.656 27.922 13.617 1 76.81 207 MET B O 1
ATOM 6073 N N . GLY B 1 208 ? 26.109 29.047 15.43 1 75.12 208 GLY B N 1
ATOM 6074 C CA . GLY B 1 208 ? 26.234 30.297 14.695 1 75.12 208 GLY B CA 1
ATOM 6075 C C . GLY B 1 208 ? 24.891 30.922 14.359 1 75.12 208 GLY B C 1
ATOM 6076 O O . GLY B 1 208 ? 24.812 31.969 13.727 1 75.12 208 GLY B O 1
ATOM 6077 N N . CYS B 1 209 ? 23.875 30.281 14.719 1 81.38 209 CYS B N 1
ATOM 6078 C CA . CYS B 1 209 ? 22.547 30.844 14.5 1 81.38 209 CYS B CA 1
ATOM 6079 C C . CYS B 1 209 ? 22.094 31.672 15.703 1 81.38 209 CYS B C 1
ATOM 6081 O O . CYS B 1 209 ? 21.469 31.141 16.625 1 81.38 209 CYS B O 1
ATOM 6083 N N . GLN B 1 210 ? 22.266 32.906 15.633 1 82.5 210 GLN B N 1
ATOM 6084 C CA . GLN B 1 210 ? 22.047 33.781 16.797 1 82.5 210 GLN B CA 1
ATOM 6085 C C . GLN B 1 210 ? 20.562 33.906 17.109 1 82.5 210 GLN B C 1
ATOM 6087 O O . GLN B 1 210 ? 20.172 34.125 18.25 1 82.5 210 GLN B O 1
ATOM 6092 N N . LYS B 1 211 ? 19.766 33.75 16.109 1 89.62 211 LYS B N 1
ATOM 6093 C CA . LYS B 1 211 ? 18.312 33.875 16.281 1 89.62 211 LYS B CA 1
ATOM 6094 C C . LYS B 1 211 ? 17.578 32.688 15.688 1 89.62 211 LYS B C 1
ATOM 6096 O O . LYS B 1 211 ? 16.875 32.812 14.688 1 89.62 211 LYS B O 1
ATOM 6101 N N . PRO B 1 212 ? 17.719 31.609 16.344 1 89.94 212 PRO B N 1
ATOM 6102 C CA . PRO B 1 212 ? 17.094 30.406 15.781 1 89.94 212 PRO B CA 1
ATOM 6103 C C . PRO B 1 212 ? 15.562 30.484 15.797 1 89.94 212 PRO B C 1
ATOM 6105 O O . PRO B 1 212 ? 14.977 31.047 16.719 1 89.94 212 PRO B O 1
ATOM 6108 N N . TRP B 1 213 ? 14.969 29.922 14.734 1 94.81 213 TRP B N 1
ATOM 6109 C CA . TRP B 1 213 ? 13.531 29.703 14.719 1 94.81 213 TRP B CA 1
ATOM 6110 C C . TRP B 1 213 ? 13.172 28.406 15.438 1 94.81 213 TRP B C 1
ATOM 6112 O O . TRP B 1 213 ? 13.945 27.438 15.43 1 94.81 213 TRP B O 1
ATOM 6122 N N . VAL B 1 214 ? 12.047 28.438 16.141 1 96.12 214 VAL B N 1
ATOM 6123 C CA . VAL B 1 214 ? 11.609 27.234 16.844 1 96.12 214 VAL B CA 1
ATOM 6124 C C . VAL B 1 214 ? 10.219 26.828 16.359 1 96.12 214 VAL B C 1
ATOM 6126 O O . VAL B 1 214 ? 9.312 27.656 16.281 1 96.12 214 VAL B O 1
ATOM 6129 N N . ALA B 1 215 ? 10.133 25.547 15.984 1 96.69 215 ALA B N 1
ATOM 6130 C CA . ALA B 1 215 ? 8.859 25.031 15.5 1 96.69 215 ALA B CA 1
ATOM 6131 C C . ALA B 1 215 ? 8.344 23.906 16.406 1 96.69 215 ALA B C 1
ATOM 6133 O O . ALA B 1 215 ? 9.055 22.938 16.656 1 96.69 215 ALA B O 1
ATOM 6134 N N . THR B 1 216 ? 7.16 24.062 16.906 1 96.81 216 THR B N 1
ATOM 6135 C CA . THR B 1 216 ? 6.426 23 17.578 1 96.81 216 THR B CA 1
ATOM 6136 C C . THR B 1 216 ? 5.254 22.516 16.719 1 96.81 216 THR B C 1
ATOM 6138 O O . THR B 1 216 ? 5.137 22.891 15.555 1 96.81 216 THR B O 1
ATOM 6141 N N . ALA B 1 217 ? 4.422 21.531 17.297 1 96.62 217 ALA B N 1
ATOM 6142 C CA . ALA B 1 217 ? 3.389 20.984 16.422 1 96.62 217 ALA B CA 1
ATOM 6143 C C . ALA B 1 217 ? 2.139 20.609 17.203 1 96.62 217 ALA B C 1
ATOM 6145 O O . ALA B 1 217 ? 2.186 20.484 18.438 1 96.62 217 ALA B O 1
ATOM 6146 N N . ILE B 1 218 ? 1.075 20.641 16.484 1 97 218 ILE B N 1
ATOM 6147 C CA . ILE B 1 218 ? -0.142 19.969 16.938 1 97 218 ILE B CA 1
ATOM 6148 C C . ILE B 1 218 ? -0.212 18.578 16.312 1 97 218 ILE B C 1
ATOM 6150 O O . ILE B 1 218 ? -0.091 18.422 15.094 1 97 218 ILE B O 1
ATOM 6154 N N . TRP B 1 219 ? -0.39 17.641 17.109 1 93.06 219 TRP B N 1
ATOM 6155 C CA . TRP B 1 219 ? -0.385 16.25 16.656 1 93.06 219 TRP B CA 1
ATOM 6156 C C . TRP B 1 219 ? -1.663 15.922 15.891 1 93.06 219 TRP B C 1
ATOM 6158 O O . TRP B 1 219 ? -2.643 15.453 16.484 1 93.06 219 TRP B O 1
ATOM 6168 N N . THR B 1 220 ? -1.553 16.062 14.547 1 93.94 220 THR B N 1
ATOM 6169 C CA . THR B 1 220 ? -2.695 15.812 13.672 1 93.94 220 THR B CA 1
ATOM 6170 C C . THR B 1 220 ? -2.418 14.633 12.742 1 93.94 220 THR B C 1
ATOM 6172 O O . THR B 1 220 ? -3.32 14.156 12.055 1 93.94 220 THR B O 1
ATOM 6175 N N . TRP B 1 221 ? -1.253 14.125 12.656 1 90.44 221 TRP B N 1
ATOM 6176 C CA . TRP B 1 221 ? -0.898 13.109 11.68 1 90.44 221 TRP B CA 1
ATOM 6177 C C . TRP B 1 221 ? -1.259 11.719 12.18 1 90.44 221 TRP B C 1
ATOM 6179 O O . TRP B 1 221 ? -1.205 11.453 13.383 1 90.44 221 TRP B O 1
ATOM 6189 N N . SER B 1 222 ? -1.718 10.875 11.266 1 88.06 222 SER B N 1
ATOM 6190 C CA . SER B 1 222 ? -2.014 9.461 11.492 1 88.06 222 SER B CA 1
ATOM 6191 C C . SER B 1 222 ? -3.119 9.289 12.531 1 88.06 222 SER B C 1
ATOM 6193 O O . SER B 1 222 ? -3.008 8.461 13.438 1 88.06 222 SER B O 1
ATOM 6195 N N . ARG B 1 223 ? -4.09 10.172 12.453 1 91 223 ARG B N 1
ATOM 6196 C CA . ARG B 1 223 ? -5.227 10.141 13.367 1 91 223 ARG B CA 1
ATOM 6197 C C . ARG B 1 223 ? -6.441 10.836 12.758 1 91 223 ARG B C 1
ATOM 6199 O O . ARG B 1 223 ? -6.328 11.492 11.719 1 91 223 ARG B O 1
ATOM 6206 N N . PHE B 1 224 ? -7.633 10.688 13.422 1 92.94 224 PHE B N 1
ATOM 6207 C CA . PHE B 1 224 ? -8.875 11.266 12.93 1 92.94 224 PHE B CA 1
ATOM 6208 C C . PHE B 1 224 ? -9.148 12.602 13.602 1 92.94 224 PHE B C 1
ATOM 6210 O O . PHE B 1 224 ? -9.898 13.43 13.078 1 92.94 224 PHE B O 1
ATOM 6217 N N . TRP B 1 225 ? -8.57 12.758 14.812 1 95.06 225 TRP B N 1
ATOM 6218 C CA . TRP B 1 225 ? -8.742 13.945 15.648 1 95.06 225 TRP B CA 1
ATOM 6219 C C . TRP B 1 225 ? -7.43 14.336 16.312 1 95.06 225 TRP B C 1
ATOM 6221 O O . TRP B 1 225 ? -6.676 13.469 16.766 1 95.06 225 TRP B O 1
ATOM 6231 N N . ALA B 1 226 ? -7.195 15.617 16.359 1 95.69 226 ALA B N 1
ATOM 6232 C CA . ALA B 1 226 ? -5.926 16.078 16.922 1 95.69 226 ALA B CA 1
ATOM 6233 C C . ALA B 1 226 ? -5.758 15.594 18.359 1 95.69 226 ALA B C 1
ATOM 6235 O O . ALA B 1 226 ? -6.719 15.586 19.125 1 95.69 226 ALA B O 1
ATOM 6236 N N . SER B 1 227 ? -4.574 15.195 18.734 1 93.06 227 SER B N 1
ATOM 6237 C CA . SER B 1 227 ? -4.262 14.906 20.125 1 93.06 227 SER B CA 1
ATOM 6238 C C . SER B 1 227 ? -4 16.188 20.906 1 93.06 227 SER B C 1
ATOM 6240 O O . SER B 1 227 ? -2.846 16.531 21.172 1 93.06 227 SER B O 1
ATOM 6242 N N . ILE B 1 228 ? -5.047 16.797 21.344 1 95.94 228 ILE B N 1
ATOM 6243 C CA . ILE B 1 228 ? -4.973 18.125 21.953 1 95.94 228 ILE B CA 1
ATOM 6244 C C . ILE B 1 228 ? -4.227 18.047 23.281 1 95.94 228 ILE B C 1
ATOM 6246 O O . ILE B 1 228 ? -3.303 18.828 23.516 1 95.94 228 ILE B O 1
ATOM 6250 N N . PRO B 1 229 ? -4.492 17.031 24.141 1 93.12 229 PRO B N 1
ATOM 6251 C CA . PRO B 1 229 ? -3.814 17 25.438 1 93.12 229 PRO B CA 1
ATOM 6252 C C . PRO B 1 229 ? -2.297 16.906 25.297 1 93.12 229 PRO B C 1
ATOM 6254 O O . PRO B 1 229 ? -1.568 17.656 25.953 1 93.12 229 PRO B O 1
ATOM 6257 N N . PHE B 1 230 ? -1.85 16.031 24.484 1 92.25 230 PHE B N 1
ATOM 6258 C CA . PHE B 1 230 ? -0.41 15.898 24.297 1 92.25 230 PHE B CA 1
ATOM 6259 C C . PHE B 1 230 ? 0.169 17.156 23.641 1 92.25 230 PHE B C 1
ATOM 6261 O O . PHE B 1 230 ? 1.244 17.609 24.031 1 92.25 230 PHE B O 1
ATOM 6268 N N . SER B 1 231 ? -0.545 17.672 22.703 1 95.56 231 SER B N 1
ATOM 6269 C CA . SER B 1 231 ? -0.09 18.875 22 1 95.56 231 SER B CA 1
ATOM 6270 C C . SER B 1 231 ? 0.076 20.047 22.969 1 95.56 231 SER B C 1
ATOM 6272 O O . SER B 1 231 ? 1.057 20.797 22.891 1 95.56 231 SER B O 1
ATOM 6274 N N . LEU B 1 232 ? -0.871 20.219 23.875 1 96.31 232 LEU B N 1
ATOM 6275 C CA . LEU B 1 232 ? -0.792 21.328 24.828 1 96.31 232 LEU B CA 1
ATOM 6276 C C . LEU B 1 232 ? 0.469 21.203 25.688 1 96.31 232 LEU B C 1
ATOM 6278 O O . LEU B 1 232 ? 1.139 22.219 25.938 1 96.31 232 LEU B O 1
ATOM 6282 N N . LYS B 1 233 ? 0.82 19.984 26.016 1 94.81 233 LYS B N 1
ATOM 6283 C CA . LYS B 1 233 ? 2.004 19.766 26.844 1 94.81 233 LYS B CA 1
ATOM 6284 C C . LYS B 1 233 ? 3.281 20.062 26.062 1 94.81 233 LYS B C 1
ATOM 6286 O O . LYS B 1 233 ? 4.199 20.703 26.578 1 94.81 233 LYS B O 1
ATOM 6291 N N . SER B 1 234 ? 3.373 19.562 24.891 1 94.75 234 SER B N 1
ATOM 6292 C CA . SER B 1 234 ? 4.559 19.781 24.078 1 94.75 234 SER B CA 1
ATOM 6293 C C . SER B 1 234 ? 4.691 21.25 23.688 1 94.75 234 SER B C 1
ATOM 6295 O O . SER B 1 234 ? 5.789 21.812 23.719 1 94.75 234 SER B O 1
ATOM 6297 N N . ILE B 1 235 ? 3.557 21.906 23.391 1 97.06 235 ILE B N 1
ATOM 6298 C CA . ILE B 1 235 ? 3.543 23.328 23.047 1 97.06 235 ILE B CA 1
ATOM 6299 C C . ILE B 1 235 ? 4.02 24.156 24.234 1 97.06 235 ILE B C 1
ATOM 6301 O O . ILE B 1 235 ? 4.855 25.047 24.078 1 97.06 235 ILE B O 1
ATOM 6305 N N . ARG B 1 236 ? 3.494 23.844 25.375 1 96.75 236 ARG B N 1
ATOM 6306 C CA . ARG B 1 236 ? 3.887 24.578 26.578 1 96.75 236 ARG B CA 1
ATOM 6307 C C . ARG B 1 236 ? 5.391 24.5 26.812 1 96.75 236 ARG B C 1
ATOM 6309 O O . ARG B 1 236 ? 6.043 25.516 27.047 1 96.75 236 ARG B O 1
ATOM 6316 N N . ALA B 1 237 ? 5.902 23.297 26.688 1 95.56 237 ALA B N 1
ATOM 6317 C CA . ALA B 1 237 ? 7.332 23.094 26.906 1 95.56 237 ALA B CA 1
ATOM 6318 C C . ALA B 1 237 ? 8.156 23.922 25.906 1 95.56 237 ALA B C 1
ATOM 6320 O O . ALA B 1 237 ? 9.109 24.594 26.297 1 95.56 237 ALA B O 1
ATOM 6321 N N . SER B 1 238 ? 7.805 23.875 24.703 1 96.75 238 SER B N 1
ATOM 6322 C CA . SER B 1 238 ? 8.492 24.594 23.641 1 96.75 238 SER B CA 1
ATOM 6323 C C . SER B 1 238 ? 8.414 26.109 23.859 1 96.75 238 SER B C 1
ATOM 6325 O O . SER B 1 238 ? 9.422 26.797 23.781 1 96.75 238 SER B O 1
ATOM 6327 N N . MET B 1 239 ? 7.219 26.641 24.25 1 97.25 239 MET B N 1
ATOM 6328 C CA . MET B 1 239 ? 6.984 28.078 24.375 1 97.25 239 MET B CA 1
ATOM 6329 C C . MET B 1 239 ? 7.656 28.641 25.609 1 97.25 239 MET B C 1
ATOM 6331 O O . MET B 1 239 ? 8.141 29.781 25.609 1 97.25 239 MET B O 1
ATOM 6335 N N . ILE B 1 240 ? 7.688 27.859 26.625 1 96.69 240 ILE B N 1
ATOM 6336 C CA . ILE B 1 240 ? 8.406 28.297 27.812 1 96.69 240 ILE B CA 1
ATOM 6337 C C . ILE B 1 240 ? 9.875 28.547 27.469 1 96.69 240 ILE B C 1
ATOM 6339 O O . ILE B 1 240 ? 10.422 29.609 27.812 1 96.69 240 ILE B O 1
ATOM 6343 N N . ALA B 1 241 ? 10.445 27.641 26.781 1 96.06 241 ALA B N 1
ATOM 6344 C CA . ALA B 1 241 ? 11.852 27.781 26.391 1 96.06 241 ALA B CA 1
ATOM 6345 C C . ALA B 1 241 ? 12.039 28.938 25.422 1 96.06 241 ALA B C 1
ATOM 6347 O O . ALA B 1 241 ? 12.969 29.734 25.562 1 96.06 241 ALA B O 1
ATOM 6348 N N . ALA B 1 242 ? 11.164 29.078 24.484 1 95.81 242 ALA B N 1
ATOM 6349 C CA . ALA B 1 242 ? 11.289 30.078 23.422 1 95.81 242 ALA B CA 1
ATOM 6350 C C . ALA B 1 242 ? 11.109 31.5 23.984 1 95.81 242 ALA B C 1
ATOM 6352 O O . ALA B 1 242 ? 11.719 32.438 23.484 1 95.81 242 ALA B O 1
ATOM 6353 N N . LYS B 1 243 ? 10.312 31.625 25.031 1 94.56 243 LYS B N 1
ATOM 6354 C CA . LYS B 1 243 ? 10.016 32.938 25.594 1 94.56 243 LYS B CA 1
ATOM 6355 C C . LYS B 1 243 ? 11.148 33.438 26.484 1 94.56 243 LYS B C 1
ATOM 6357 O O . LYS B 1 243 ? 11.203 34.625 26.828 1 94.56 243 LYS B O 1
ATOM 6362 N N . ASN B 1 244 ? 11.953 32.5 26.844 1 93.38 244 ASN B N 1
ATOM 6363 C CA . ASN B 1 244 ? 13.102 32.938 27.625 1 93.38 244 ASN B CA 1
ATOM 6364 C C . ASN B 1 244 ? 14.016 33.875 26.844 1 93.38 244 ASN B C 1
ATOM 6366 O O . ASN B 1 244 ? 14.633 33.438 25.859 1 93.38 244 ASN B O 1
ATOM 6370 N N . LYS B 1 245 ? 14.211 35.031 27.312 1 89.38 245 LYS B N 1
ATOM 6371 C CA . LYS B 1 245 ? 14.945 36.062 26.609 1 89.38 245 LYS B CA 1
ATOM 6372 C C . LYS B 1 245 ? 16.422 35.688 26.438 1 89.38 245 LYS B C 1
ATOM 6374 O O . LYS B 1 245 ? 17.047 36.062 25.453 1 89.38 245 LYS B O 1
ATOM 6379 N N . GLU B 1 246 ? 16.906 34.938 27.297 1 89.12 246 GLU B N 1
ATOM 6380 C CA . GLU B 1 246 ? 18.312 34.531 27.234 1 89.12 246 GLU B CA 1
ATOM 6381 C C . GLU B 1 246 ? 18.562 33.562 26.062 1 89.12 246 GLU B C 1
ATOM 6383 O O . GLU B 1 246 ? 19.703 33.406 25.625 1 89.12 246 GLU B O 1
ATOM 6388 N N . GLU B 1 247 ? 17.484 33.031 25.562 1 90.44 247 GLU B N 1
ATOM 6389 C CA . GLU B 1 247 ? 17.625 32.031 24.516 1 90.44 247 GLU B CA 1
ATOM 6390 C C . GLU B 1 247 ? 17.656 32.688 23.141 1 90.44 247 GLU B C 1
ATOM 6392 O O . GLU B 1 247 ? 18.047 32.062 22.156 1 90.44 247 GLU B O 1
ATOM 6397 N N . GLY B 1 248 ? 17.25 33.875 23.016 1 90 248 GLY B N 1
ATOM 6398 C CA . GLY B 1 248 ? 17.469 34.656 21.797 1 90 248 GLY B CA 1
ATOM 6399 C C . GLY B 1 248 ? 16.484 34.312 20.703 1 90 248 GLY B C 1
ATOM 6400 O O . GLY B 1 248 ? 16.688 34.688 19.547 1 90 248 GLY B O 1
ATOM 6401 N N . VAL B 1 249 ? 15.367 33.625 20.953 1 94.56 249 VAL B N 1
ATOM 6402 C CA . VAL B 1 249 ? 14.367 33.25 19.969 1 94.56 249 VAL B CA 1
ATOM 6403 C C . VAL B 1 249 ? 13.469 34.438 19.656 1 94.56 249 VAL B C 1
ATOM 6405 O O . VAL B 1 249 ? 12.93 35.062 20.562 1 94.56 249 VAL B O 1
ATOM 6408 N N . GLU B 1 250 ? 13.375 34.75 18.391 1 93.75 250 GLU B N 1
ATOM 6409 C CA . GLU B 1 250 ? 12.531 35.844 17.984 1 93.75 250 GLU B CA 1
ATOM 6410 C C . GLU B 1 250 ? 11.266 35.375 17.266 1 93.75 250 GLU B C 1
ATOM 6412 O O . GLU B 1 250 ? 10.25 36.062 17.266 1 93.75 250 GLU B O 1
ATOM 6417 N N . ASN B 1 251 ? 11.391 34.219 16.656 1 94.44 251 ASN B N 1
ATOM 6418 C CA . ASN B 1 251 ? 10.289 33.688 15.867 1 94.44 251 ASN B CA 1
ATOM 6419 C C . ASN B 1 251 ? 9.984 32.219 16.219 1 94.44 251 ASN B C 1
ATOM 6421 O O . ASN B 1 251 ? 10.898 31.438 16.422 1 94.44 251 ASN B O 1
ATOM 6425 N N . THR B 1 252 ? 8.711 31.938 16.406 1 95.88 252 THR B N 1
ATOM 6426 C CA . THR B 1 252 ? 8.258 30.562 16.594 1 95.88 252 THR B CA 1
ATOM 6427 C C . THR B 1 252 ? 7.16 30.203 15.594 1 95.88 252 THR B C 1
ATOM 6429 O O . THR B 1 252 ? 6.5 31.094 15.055 1 95.88 252 THR B O 1
ATOM 6432 N N . LEU B 1 253 ? 7.07 28.891 15.266 1 95.94 253 LEU B N 1
ATOM 6433 C CA . LEU B 1 253 ? 6.051 28.344 14.375 1 95.94 253 LEU B CA 1
ATOM 6434 C C . LEU B 1 253 ? 5.324 27.172 15.023 1 95.94 253 LEU B C 1
ATOM 6436 O O . LEU B 1 253 ? 5.91 26.453 15.836 1 95.94 253 LEU B O 1
ATOM 6440 N N . ILE B 1 254 ? 4.062 27.078 14.711 1 97.5 254 ILE B N 1
ATOM 6441 C CA . ILE B 1 254 ? 3.311 25.859 15.031 1 97.5 254 ILE B CA 1
ATOM 6442 C C . ILE B 1 254 ? 2.93 25.141 13.742 1 97.5 254 ILE B C 1
ATOM 6444 O O . ILE B 1 254 ? 2.479 25.766 12.781 1 97.5 254 ILE B O 1
ATOM 6448 N N . THR B 1 255 ? 3.229 23.844 13.695 1 97.31 255 THR B N 1
ATOM 6449 C CA . THR B 1 255 ? 3.027 23.078 12.469 1 97.31 255 THR B CA 1
ATOM 6450 C C . THR B 1 255 ? 1.906 22.062 12.641 1 97.31 255 THR B C 1
ATOM 6452 O O . THR B 1 255 ? 1.618 21.625 13.766 1 97.31 255 THR B O 1
ATOM 6455 N N . ILE B 1 256 ? 1.204 21.734 11.602 1 95.88 256 ILE B N 1
ATOM 6456 C CA . ILE B 1 256 ? 0.272 20.609 11.469 1 95.88 256 ILE B CA 1
ATOM 6457 C C . ILE B 1 256 ? 0.663 19.75 10.273 1 95.88 256 ILE B C 1
ATOM 6459 O O . ILE B 1 256 ? 1.053 20.266 9.227 1 95.88 256 ILE B O 1
ATOM 6463 N N . TRP B 1 257 ? 0.653 18.469 10.453 1 93.81 257 TRP B N 1
ATOM 6464 C CA . TRP B 1 257 ? 1.06 17.547 9.398 1 93.81 257 TRP B CA 1
ATOM 6465 C C . TRP B 1 257 ? -0.054 16.547 9.086 1 93.81 257 TRP B C 1
ATOM 6467 O O . TRP B 1 257 ? -1.036 16.453 9.828 1 93.81 257 TRP B O 1
ATOM 6477 N N . GLY B 1 258 ? 0.008 15.93 7.926 1 90.94 258 GLY B N 1
ATOM 6478 C CA . GLY B 1 258 ? -1.04 15.031 7.465 1 90.94 258 GLY B CA 1
ATOM 6479 C C . GLY B 1 258 ? -0.511 13.703 6.969 1 90.94 258 GLY B C 1
ATOM 6480 O O . GLY B 1 258 ? -1.052 13.125 6.02 1 90.94 258 GLY B O 1
ATOM 6481 N N . ASP B 1 259 ? 0.456 13.109 7.633 1 87.69 259 ASP B N 1
ATOM 6482 C CA . ASP B 1 259 ? 1.082 11.859 7.219 1 87.69 259 ASP B CA 1
ATOM 6483 C C . ASP B 1 259 ? 0.048 10.742 7.102 1 87.69 259 ASP B C 1
ATOM 6485 O O . ASP B 1 259 ? -0.972 10.758 7.793 1 87.69 259 ASP B O 1
ATOM 6489 N N . ASP B 1 260 ? 0.23 9.844 6.176 1 88.38 260 ASP B N 1
ATOM 6490 C CA . ASP B 1 260 ? -0.534 8.617 5.961 1 88.38 260 ASP B CA 1
ATOM 6491 C C . ASP B 1 260 ? -1.964 8.93 5.523 1 88.38 260 ASP B C 1
ATOM 6493 O O . ASP B 1 260 ? -2.922 8.406 6.098 1 88.38 260 ASP B O 1
ATOM 6497 N N . GLY B 1 261 ? -2.111 9.898 4.668 1 88.5 261 GLY B N 1
ATOM 6498 C CA . GLY B 1 261 ? -3.377 10.125 3.986 1 88.5 261 GLY B CA 1
ATOM 6499 C C . GLY B 1 261 ? -4.117 11.344 4.492 1 88.5 261 GLY B C 1
ATOM 6500 O O . GLY B 1 261 ? -5.148 11.727 3.932 1 88.5 261 GLY B O 1
ATOM 6501 N N . ASN B 1 262 ? -3.629 12 5.668 1 91.06 262 ASN B N 1
ATOM 6502 C CA . ASN B 1 262 ? -4.246 13.203 6.203 1 91.06 262 ASN B CA 1
ATOM 6503 C C . ASN B 1 262 ? -5.703 12.969 6.586 1 91.06 262 ASN B C 1
ATOM 6505 O O . ASN B 1 262 ? -6.59 13.727 6.172 1 91.06 262 ASN B O 1
ATOM 6509 N N . GLU B 1 263 ? -5.969 12.031 7.352 1 91.38 263 GLU B N 1
ATOM 6510 C CA . GLU B 1 263 ? -7.309 11.602 7.738 1 91.38 263 GLU B CA 1
ATOM 6511 C C . GLU B 1 263 ? -7.91 12.539 8.773 1 91.38 263 GLU B C 1
ATOM 6513 O O . GLU B 1 263 ? -9.133 12.602 8.93 1 91.38 263 GLU B O 1
ATOM 6518 N N . CYS B 1 264 ? -7.137 13.297 9.445 1 94.06 264 CYS B N 1
ATOM 6519 C CA . CYS B 1 264 ? -7.512 14.133 10.578 1 94.06 264 CYS B CA 1
ATOM 6520 C C . CYS B 1 264 ? -8.391 15.297 10.125 1 94.06 264 CYS B C 1
ATOM 6522 O O . CYS B 1 264 ? -8.141 15.898 9.078 1 94.06 264 CYS B O 1
ATOM 6524 N N . ASP B 1 265 ? -9.445 15.57 10.898 1 95.88 265 ASP B N 1
ATOM 6525 C CA . ASP B 1 265 ? -10.109 16.859 10.703 1 95.88 265 ASP B CA 1
ATOM 6526 C C . ASP B 1 265 ? -9.172 18.016 11.023 1 95.88 265 ASP B C 1
ATOM 6528 O O . ASP B 1 265 ? -8.852 18.25 12.188 1 95.88 265 ASP B O 1
ATOM 6532 N N . PHE B 1 266 ? -8.906 18.703 10.039 1 93.25 266 PHE B N 1
ATOM 6533 C CA . PHE B 1 266 ? -7.973 19.812 10.148 1 93.25 266 PHE B CA 1
ATOM 6534 C C . PHE B 1 266 ? -8.391 20.766 11.258 1 93.25 266 PHE B C 1
ATOM 6536 O O . PHE B 1 266 ? -7.547 21.266 12.008 1 93.25 266 PHE B O 1
ATOM 6543 N N . PHE B 1 267 ? -9.57 21 11.453 1 96.94 267 PHE B N 1
ATOM 6544 C CA . PHE B 1 267 ? -10.086 22 12.375 1 96.94 267 PHE B CA 1
ATOM 6545 C C . PHE B 1 267 ? -10.062 21.484 13.805 1 96.94 267 PHE B C 1
ATOM 6547 O O . PHE B 1 267 ? -10.219 22.25 14.758 1 96.94 267 PHE B O 1
ATOM 6554 N N . SER B 1 268 ? -9.82 20.188 13.945 1 97.75 268 SER B N 1
ATOM 6555 C CA . SER B 1 268 ? -9.695 19.641 15.297 1 97.75 268 SER B CA 1
ATOM 6556 C C . SER B 1 268 ? -8.5 20.234 16.031 1 97.75 268 SER B C 1
ATOM 6558 O O . SER B 1 268 ? -8.383 20.125 17.25 1 97.75 268 SER B O 1
ATOM 6560 N N . ALA B 1 269 ? -7.672 20.969 15.352 1 98 269 ALA B N 1
ATOM 6561 C CA . ALA B 1 269 ? -6.457 21.547 15.906 1 98 269 ALA B CA 1
ATOM 6562 C C . ALA B 1 269 ? -6.734 22.922 16.516 1 98 269 ALA B C 1
ATOM 6564 O O . ALA B 1 269 ? -5.875 23.5 17.188 1 98 269 ALA B O 1
ATOM 6565 N N . LEU B 1 270 ? -7.938 23.469 16.375 1 98.38 270 LEU B N 1
ATOM 6566 C CA . LEU B 1 270 ? -8.258 24.859 16.703 1 98.38 270 LEU B CA 1
ATOM 6567 C C . LEU B 1 270 ? -7.965 25.141 18.172 1 98.38 270 LEU B C 1
ATOM 6569 O O . LEU B 1 270 ? -7.371 26.172 18.5 1 98.38 270 LEU B O 1
ATOM 6573 N N . PRO B 1 271 ? -8.32 24.219 19.125 1 98.56 271 PRO B N 1
ATOM 6574 C CA . PRO B 1 271 ? -8.023 24.516 20.531 1 98.56 271 PRO B CA 1
ATOM 6575 C C . PRO B 1 271 ? -6.531 24.703 20.781 1 98.56 271 PRO B C 1
ATOM 6577 O O . PRO B 1 271 ? -6.133 25.641 21.484 1 98.56 271 PRO B O 1
ATOM 6580 N N . ALA B 1 272 ? -5.758 23.844 20.203 1 98.5 272 ALA B N 1
ATOM 6581 C CA . ALA B 1 272 ? -4.312 23.906 20.406 1 98.5 272 ALA B CA 1
ATOM 6582 C C . ALA B 1 272 ? -3.711 25.109 19.703 1 98.5 272 ALA B C 1
ATOM 6584 O O . ALA B 1 272 ? -2.74 25.703 20.172 1 98.5 272 ALA B O 1
ATOM 6585 N N . LEU B 1 273 ? -4.301 25.469 18.562 1 97.94 273 LEU B N 1
ATOM 6586 C CA . LEU B 1 273 ? -3.859 26.672 17.859 1 97.94 273 LEU B CA 1
ATOM 6587 C C . LEU B 1 273 ? -4.07 27.922 18.719 1 97.94 273 LEU B C 1
ATOM 6589 O O . LEU B 1 273 ? -3.195 28.781 18.797 1 97.94 273 LEU B O 1
ATOM 6593 N N . LEU B 1 274 ? -5.211 27.984 19.359 1 97.94 274 LEU B N 1
ATOM 6594 C CA . LEU B 1 274 ? -5.512 29.109 20.219 1 97.94 274 LEU B CA 1
ATOM 6595 C C . LEU B 1 274 ? -4.594 29.125 21.438 1 97.94 274 LEU B C 1
ATOM 6597 O O . LEU B 1 274 ? -4.129 30.188 21.875 1 97.94 274 LEU B O 1
ATOM 6601 N N . TYR B 1 275 ? -4.352 27.953 21.984 1 98.38 275 TYR B N 1
ATOM 6602 C CA . TYR B 1 275 ? -3.447 27.812 23.125 1 98.38 275 TYR B CA 1
ATOM 6603 C C . TYR B 1 275 ? -2.062 28.344 22.781 1 98.38 275 TYR B C 1
ATOM 6605 O O . TYR B 1 275 ? -1.495 29.141 23.531 1 98.38 275 TYR B O 1
ATOM 6613 N N . TYR B 1 276 ? -1.548 28 21.688 1 97.88 276 TYR B N 1
ATOM 6614 C CA . TYR B 1 276 ? -0.26 28.469 21.188 1 97.88 276 TYR B CA 1
ATOM 6615 C C . TYR B 1 276 ? -0.251 29.969 21.016 1 97.88 276 TYR B C 1
ATOM 6617 O O . TYR B 1 276 ? 0.701 30.641 21.438 1 97.88 276 TYR B O 1
ATOM 6625 N N . ALA B 1 277 ? -1.308 30.469 20.406 1 96.31 277 ALA B N 1
ATOM 6626 C CA . ALA B 1 277 ? -1.411 31.906 20.172 1 96.31 277 ALA B CA 1
ATOM 6627 C C . ALA B 1 277 ? -1.367 32.688 21.5 1 96.31 277 ALA B C 1
ATOM 6629 O O . ALA B 1 277 ? -0.688 33.719 21.594 1 96.31 277 ALA B O 1
ATOM 6630 N N . GLN B 1 278 ? -2.021 32.156 22.5 1 96.69 278 GLN B N 1
ATOM 6631 C CA . GLN B 1 278 ? -2.072 32.844 23.781 1 96.69 278 GLN B CA 1
ATOM 6632 C C . GLN B 1 278 ? -0.701 32.844 24.453 1 96.69 278 GLN B C 1
ATOM 6634 O O . GLN B 1 278 ? -0.34 33.812 25.125 1 96.69 278 GLN B O 1
ATOM 6639 N N . HIS B 1 279 ? -0.002 31.781 24.281 1 96.5 279 HIS B N 1
ATOM 6640 C CA . HIS B 1 279 ? 1.348 31.75 24.844 1 96.5 279 HIS B CA 1
ATOM 6641 C C . HIS B 1 279 ? 2.219 32.844 24.25 1 96.5 279 HIS B C 1
ATOM 6643 O O . HIS B 1 279 ? 3.137 33.344 24.906 1 96.5 279 HIS B O 1
ATOM 6649 N N . GLY B 1 280 ? 1.928 33.25 23.062 1 93.19 280 GLY B N 1
ATOM 6650 C CA . GLY B 1 280 ? 2.68 34.344 22.406 1 93.19 280 GLY B CA 1
ATOM 6651 C C . GLY B 1 280 ? 2.48 35.688 23.062 1 93.19 280 GLY B C 1
ATOM 6652 O O . GLY B 1 280 ? 3.309 36.594 22.922 1 93.19 280 GLY B O 1
ATOM 6653 N N . TYR B 1 281 ? 1.429 35.812 23.859 1 91.19 281 TYR B N 1
ATOM 6654 C CA . TYR B 1 281 ? 1.11 37.094 24.484 1 91.19 281 TYR B CA 1
ATOM 6655 C C . TYR B 1 281 ? 1.091 36.969 26 1 91.19 281 TYR B C 1
ATOM 6657 O O . TYR B 1 281 ? 0.53 37.812 26.688 1 91.19 281 TYR B O 1
ATOM 6665 N N . CYS B 1 282 ? 1.582 35.875 26.438 1 91.75 282 CYS B N 1
ATOM 6666 C CA . CYS B 1 282 ? 1.615 35.594 27.875 1 91.75 282 CYS B CA 1
ATOM 6667 C C . CYS B 1 282 ? 3.049 35.438 28.359 1 91.75 282 CYS B C 1
ATOM 6669 O O . CYS B 1 282 ? 3.805 34.594 27.844 1 91.75 282 CYS B O 1
ATOM 6671 N N . GLU B 1 283 ? 3.418 36.156 29.391 1 91.06 283 GLU B N 1
ATOM 6672 C CA . GLU B 1 283 ? 4.773 36.062 29.922 1 91.06 283 GLU B CA 1
ATOM 6673 C C . GLU B 1 283 ? 4.934 34.875 30.859 1 91.06 283 GLU B C 1
ATOM 6675 O O . GLU B 1 283 ? 6.035 34.344 31.016 1 91.06 283 GLU B O 1
ATOM 6680 N N . GLU B 1 284 ? 3.836 34.5 31.375 1 93.94 284 GLU B N 1
ATOM 6681 C CA . GLU B 1 284 ? 3.865 33.406 32.344 1 93.94 284 GLU B CA 1
ATOM 6682 C C . GLU B 1 284 ? 4.113 32.062 31.656 1 93.94 284 GLU B C 1
ATOM 6684 O O . GLU B 1 284 ? 3.93 31.938 30.453 1 93.94 284 GLU B O 1
ATOM 6689 N N . ASP B 1 285 ? 4.516 31.203 32.5 1 94.56 285 ASP B N 1
ATOM 6690 C CA . ASP B 1 285 ? 4.777 29.859 32 1 94.56 285 ASP B CA 1
ATOM 6691 C C . ASP B 1 285 ? 3.494 29.188 31.531 1 94.56 285 ASP B C 1
ATOM 6693 O O . ASP B 1 285 ? 3.539 28.25 30.719 1 94.56 285 ASP B O 1
ATOM 6697 N N . GLU B 1 286 ? 2.43 29.609 32.094 1 96.12 286 GLU B N 1
ATOM 6698 C CA . GLU B 1 286 ? 1.128 29.078 31.688 1 96.12 286 GLU B CA 1
ATOM 6699 C C . GLU B 1 286 ? 0.15 30.203 31.359 1 96.12 286 GLU B C 1
ATOM 6701 O O . GLU B 1 286 ? 0.236 31.297 31.938 1 96.12 286 GLU B O 1
ATOM 6706 N N . VAL B 1 287 ? -0.694 29.875 30.422 1 97.12 287 VAL B N 1
ATOM 6707 C CA . VAL B 1 287 ? -1.714 30.844 30.047 1 97.12 287 VAL B CA 1
ATOM 6708 C C . VAL B 1 287 ? -2.865 30.812 31.047 1 97.12 287 VAL B C 1
ATOM 6710 O O . VAL B 1 287 ? -2.934 29.906 31.891 1 97.12 287 VAL B O 1
ATOM 6713 N N . ASP B 1 288 ? -3.699 31.828 30.969 1 97.19 288 ASP B N 1
ATOM 6714 C CA . ASP B 1 288 ? -4.957 31.781 31.703 1 97.19 288 ASP B CA 1
ATOM 6715 C C . ASP B 1 288 ? -5.938 30.797 31.062 1 97.19 288 ASP B C 1
ATOM 6717 O O . ASP B 1 288 ? -6.605 31.141 30.078 1 97.19 288 ASP B O 1
ATOM 6721 N N . VAL B 1 289 ? -6.094 29.703 31.625 1 96.94 289 VAL B N 1
ATOM 6722 C CA . VAL B 1 289 ? -6.844 28.594 31.047 1 96.94 289 VAL B CA 1
ATOM 6723 C C . VAL B 1 289 ? -8.32 28.969 30.953 1 96.94 289 VAL B C 1
ATOM 6725 O O . VAL B 1 289 ? -8.992 28.609 29.969 1 96.94 289 VAL B O 1
ATOM 6728 N N . GLN B 1 290 ? -8.828 29.578 31.938 1 97.12 290 GLN B N 1
ATOM 6729 C CA . GLN B 1 290 ? -10.234 29.984 31.906 1 97.12 290 GLN B CA 1
ATOM 6730 C C . GLN B 1 290 ? -10.5 30.969 30.766 1 97.12 290 GLN B C 1
ATOM 6732 O O . GLN B 1 290 ? -11.5 30.859 30.062 1 97.12 290 GLN B O 1
ATOM 6737 N N . LEU B 1 291 ? -9.641 31.891 30.641 1 96.81 291 LEU B N 1
ATOM 6738 C CA . LEU B 1 291 ? -9.766 32.844 29.531 1 96.81 291 LEU B CA 1
ATOM 6739 C C . LEU B 1 291 ? -9.648 32.125 28.188 1 96.81 291 LEU B C 1
ATOM 6741 O O . LEU B 1 291 ? -10.352 32.438 27.234 1 96.81 291 LEU B O 1
ATOM 6745 N N . LEU B 1 292 ? -8.75 31.172 28.141 1 97.81 292 LEU B N 1
ATOM 6746 C CA . LEU B 1 292 ? -8.57 30.359 26.938 1 97.81 292 LEU B CA 1
ATOM 6747 C C . LEU B 1 292 ? -9.875 29.688 26.547 1 97.81 292 LEU B C 1
ATOM 6749 O O . LEU B 1 292 ? -10.266 29.703 25.375 1 97.81 292 LEU B O 1
ATOM 6753 N N . LYS B 1 293 ? -10.539 29.094 27.469 1 97.81 293 LYS B N 1
ATOM 6754 C CA . LYS B 1 293 ? -11.797 28.391 27.219 1 97.81 293 LYS B CA 1
ATOM 6755 C C . LYS B 1 293 ? -12.883 29.359 26.75 1 97.81 293 LYS B C 1
ATOM 6757 O O . LYS B 1 293 ? -13.609 29.062 25.797 1 97.81 293 LYS B O 1
ATOM 6762 N N . PHE B 1 294 ? -12.891 30.5 27.359 1 96.94 294 PHE B N 1
ATOM 6763 C CA . PHE B 1 294 ? -13.867 31.531 26.984 1 96.94 294 PHE B CA 1
ATOM 6764 C C . PHE B 1 294 ? -13.586 32.031 25.578 1 96.94 294 PHE B C 1
ATOM 6766 O O . PHE B 1 294 ? -14.508 32.25 24.797 1 96.94 294 PHE B O 1
ATOM 6773 N N . ASP B 1 295 ? -12.367 32.219 25.375 1 96.94 295 ASP B N 1
ATOM 6774 C CA . ASP B 1 295 ? -11.969 32.719 24.062 1 96.94 295 ASP B CA 1
ATOM 6775 C C . ASP B 1 295 ? -12.312 31.719 22.969 1 96.94 295 ASP B C 1
ATOM 6777 O O . ASP B 1 295 ? -12.719 32.094 21.859 1 96.94 295 ASP B O 1
ATOM 6781 N N . PHE B 1 296 ? -12.109 30.438 23.266 1 97.56 296 PHE B N 1
ATOM 6782 C CA . PHE B 1 296 ? -12.438 29.422 22.266 1 97.56 296 PHE B CA 1
ATOM 6783 C C . PHE B 1 296 ? -13.93 29.438 21.953 1 97.56 296 PHE B C 1
ATOM 6785 O O . PHE B 1 296 ? -14.32 29.344 20.797 1 97.56 296 PHE B O 1
ATOM 6792 N N . GLU B 1 297 ? -14.734 29.547 22.938 1 96.44 297 GLU B N 1
ATOM 6793 C CA . GLU B 1 297 ? -16.172 29.625 22.75 1 96.44 297 GLU B CA 1
ATOM 6794 C C . GLU B 1 297 ? -16.562 30.875 21.969 1 96.44 297 GLU B C 1
ATOM 6796 O O . GLU B 1 297 ? -17.391 30.812 21.062 1 96.44 297 GLU B O 1
ATOM 6801 N N . GLY B 1 298 ? -16.031 31.984 22.266 1 96.44 298 GLY B N 1
ATOM 6802 C CA . GLY B 1 298 ? -16.359 33.25 21.641 1 96.44 298 GLY B CA 1
ATOM 6803 C C . GLY B 1 298 ? -15.836 33.375 20.219 1 96.44 298 GLY B C 1
ATOM 6804 O O . GLY B 1 298 ? -16.531 33.875 19.328 1 96.44 298 GLY B O 1
ATOM 6805 N N . ILE B 1 299 ? -14.617 32.906 19.984 1 96.12 299 ILE B N 1
ATOM 6806 C CA . ILE B 1 299 ? -13.953 33.094 18.703 1 96.12 299 ILE B CA 1
ATOM 6807 C C . ILE B 1 299 ? -14.391 32 17.719 1 96.12 299 ILE B C 1
ATOM 6809 O O . ILE B 1 299 ? -14.703 32.281 16.562 1 96.12 299 ILE B O 1
ATOM 6813 N N . CYS B 1 300 ? -14.477 30.75 18.188 1 95.94 300 CYS B N 1
ATOM 6814 C CA . CYS B 1 300 ? -14.68 29.625 17.281 1 95.94 300 CYS B CA 1
ATOM 6815 C C . CYS B 1 300 ? -16.109 29.109 17.359 1 95.94 300 CYS B C 1
ATOM 6817 O O . CYS B 1 300 ? -16.609 28.484 16.422 1 95.94 300 CYS B O 1
ATOM 6819 N N . GLY B 1 301 ? -16.734 29.312 18.5 1 96.88 301 GLY B N 1
ATOM 6820 C CA . GLY B 1 301 ? -18.094 28.812 18.672 1 96.88 301 GLY B CA 1
ATOM 6821 C C . GLY B 1 301 ? -18.141 27.359 19.094 1 96.88 301 GLY B C 1
ATOM 6822 O O . GLY B 1 301 ? -19.094 26.641 18.766 1 96.88 301 GLY B O 1
ATOM 6823 N N . GLY B 1 302 ? -17.125 26.828 19.766 1 97.38 302 GLY B N 1
ATOM 6824 C CA . GLY B 1 302 ? -17.047 25.5 20.312 1 97.38 302 GLY B CA 1
ATOM 6825 C C . GLY B 1 302 ? -16.688 25.484 21.797 1 97.38 302 GLY B C 1
ATOM 6826 O O . GLY B 1 302 ? -16.281 26.5 22.344 1 97.38 302 GLY B O 1
ATOM 6827 N N . THR B 1 303 ? -16.906 24.375 22.422 1 97.5 303 THR B N 1
ATOM 6828 C CA . THR B 1 303 ? -16.531 24.219 23.812 1 97.5 303 THR B CA 1
ATOM 6829 C C . THR B 1 303 ? -15.156 23.547 23.938 1 97.5 303 THR B C 1
ATOM 6831 O O . THR B 1 303 ? -15 22.375 23.578 1 97.5 303 THR B O 1
ATOM 6834 N N . PHE B 1 304 ? -14.273 24.266 24.531 1 98.19 304 PHE B N 1
ATOM 6835 C CA . PHE B 1 304 ? -12.883 23.828 24.609 1 98.19 304 PHE B CA 1
ATOM 6836 C C . PHE B 1 304 ? -12.789 22.422 25.188 1 98.19 304 PHE B C 1
ATOM 6838 O O . PHE B 1 304 ? -12.148 21.547 24.609 1 98.19 304 PHE B O 1
ATOM 6845 N N . ASP B 1 305 ? -13.492 22.172 26.266 1 98.12 305 ASP B N 1
ATOM 6846 C CA . ASP B 1 305 ? -13.383 20.906 26.984 1 98.12 305 ASP B CA 1
ATOM 6847 C C . ASP B 1 305 ? -13.93 19.75 26.141 1 98.12 305 ASP B C 1
ATOM 6849 O O . ASP B 1 305 ? -13.391 18.641 26.172 1 98.12 305 ASP B O 1
ATOM 6853 N N . ASP B 1 306 ? -15.039 19.953 25.422 1 98.5 306 ASP B N 1
ATOM 6854 C CA . ASP B 1 306 ? -15.594 18.922 24.562 1 98.5 306 ASP B CA 1
ATOM 6855 C C . ASP B 1 306 ? -14.617 18.547 23.453 1 98.5 306 ASP B C 1
ATOM 6857 O O . ASP B 1 306 ? -14.469 17.359 23.109 1 98.5 306 ASP B O 1
ATOM 6861 N N . TRP B 1 307 ? -13.961 19.547 22.922 1 98.62 307 TRP B N 1
ATOM 6862 C CA . TRP B 1 307 ? -13.008 19.312 21.828 1 98.62 307 TRP B CA 1
ATOM 6863 C C . TRP B 1 307 ? -11.781 18.562 22.344 1 98.62 307 TRP B C 1
ATOM 6865 O O . TRP B 1 307 ? -11.242 17.703 21.641 1 98.62 307 TRP B O 1
ATOM 6875 N N . VAL B 1 308 ? -11.336 18.906 23.516 1 97.62 308 VAL B N 1
ATOM 6876 C CA . VAL B 1 308 ? -10.242 18.188 24.156 1 97.62 308 VAL B CA 1
ATOM 6877 C C . VAL B 1 308 ? -10.672 16.75 24.453 1 97.62 308 VAL B C 1
ATOM 6879 O O . VAL B 1 308 ? -9.906 15.805 24.219 1 97.62 308 VAL B O 1
ATOM 6882 N N . PHE B 1 309 ? -11.93 16.594 24.906 1 97.12 309 PHE B N 1
ATOM 6883 C CA . PHE B 1 309 ? -12.469 15.281 25.25 1 97.12 309 PHE B CA 1
ATOM 6884 C C . PHE B 1 309 ? -12.484 14.375 24.016 1 97.12 309 PHE B C 1
ATOM 6886 O O . PHE B 1 309 ? -12.227 13.172 24.125 1 97.12 309 PHE B O 1
ATOM 6893 N N . ALA B 1 310 ? -12.734 14.914 22.844 1 97.44 310 ALA B N 1
ATOM 6894 C CA . ALA B 1 310 ? -12.828 14.141 21.609 1 97.44 310 ALA B CA 1
ATOM 6895 C C . ALA B 1 310 ? -11.5 13.445 21.297 1 97.44 310 ALA B C 1
ATOM 6897 O O . ALA B 1 310 ? -11.477 12.422 20.609 1 97.44 310 ALA B O 1
ATOM 6898 N N . SER B 1 311 ? -10.383 13.93 21.828 1 94.31 311 SER B N 1
ATOM 6899 C CA . SER B 1 311 ? -9.07 13.312 21.641 1 94.31 311 SER B CA 1
ATOM 6900 C C . SER B 1 311 ? -9.023 11.922 22.266 1 94.31 311 SER B C 1
ATOM 6902 O O . SER B 1 311 ? -8.148 11.117 21.922 1 94.31 311 SER B O 1
ATOM 6904 N N . LYS B 1 312 ? -9.945 11.57 23.078 1 92.62 312 LYS B N 1
ATOM 6905 C CA . LYS B 1 312 ? -9.945 10.312 23.812 1 92.62 312 LYS B CA 1
ATOM 6906 C C . LYS B 1 312 ? -10.211 9.133 22.875 1 92.62 312 LYS B C 1
ATOM 6908 O O . LYS B 1 312 ? -10 7.977 23.25 1 92.62 312 LYS B O 1
ATOM 6913 N N . ILE B 1 313 ? -10.641 9.414 21.688 1 92.06 313 ILE B N 1
ATOM 6914 C CA . ILE B 1 313 ? -10.859 8.328 20.734 1 92.06 313 ILE B CA 1
ATOM 6915 C C . ILE B 1 313 ? -9.547 7.594 20.484 1 92.06 313 ILE B C 1
ATOM 6917 O O . ILE B 1 313 ? -9.555 6.43 20.062 1 92.06 313 ILE B O 1
ATOM 6921 N N . ASP B 1 314 ? -8.422 8.266 20.75 1 87.81 314 ASP B N 1
ATOM 6922 C CA . ASP B 1 314 ? -7.113 7.652 20.547 1 87.81 314 ASP B CA 1
ATOM 6923 C C . ASP B 1 314 ? -6.555 7.086 21.844 1 87.81 314 ASP B C 1
ATOM 6925 O O . ASP B 1 314 ? -5.488 6.469 21.859 1 87.81 314 ASP B O 1
ATOM 6929 N N . ASP B 1 315 ? -7.281 7.254 22.906 1 83.44 315 ASP B N 1
ATOM 6930 C CA . ASP B 1 315 ? -6.789 6.82 24.219 1 83.44 315 ASP B CA 1
ATOM 6931 C C . ASP B 1 315 ? -7.238 5.391 24.516 1 83.44 315 ASP B C 1
ATOM 6933 O O . ASP B 1 315 ? -8.148 4.867 23.875 1 83.44 315 ASP B O 1
ATOM 6937 N N . THR B 1 316 ? -6.539 4.84 25.5 1 81.31 316 THR B N 1
ATOM 6938 C CA . THR B 1 316 ? -7.012 3.617 26.141 1 81.31 316 THR B CA 1
ATOM 6939 C C . THR B 1 316 ? -7.887 3.943 27.344 1 81.31 316 THR B C 1
ATOM 6941 O O . THR B 1 316 ? -7.875 5.07 27.844 1 81.31 316 THR B O 1
ATOM 6944 N N . PRO B 1 317 ? -8.641 2.982 27.812 1 82.31 317 PRO B N 1
ATOM 6945 C CA . PRO B 1 317 ? -9.5 3.234 28.969 1 82.31 317 PRO B CA 1
ATOM 6946 C C . PRO B 1 317 ? -8.727 3.748 30.172 1 82.31 317 PRO B C 1
ATOM 6948 O O . PRO B 1 317 ? -9.242 4.582 30.922 1 82.31 317 PRO B O 1
ATOM 6951 N N . GLU B 1 318 ? -7.512 3.279 30.328 1 79.12 318 GLU B N 1
ATOM 6952 C CA . GLU B 1 318 ? -6.703 3.701 31.469 1 79.12 318 GLU B CA 1
ATOM 6953 C C . GLU B 1 318 ? -6.086 5.074 31.219 1 79.12 318 GLU B C 1
ATOM 6955 O O . GLU B 1 318 ? -5.594 5.715 32.156 1 79.12 318 GLU B O 1
ATOM 6960 N N . GLY B 1 319 ? -6.309 5.551 30.094 1 74.06 319 GLY B N 1
ATOM 6961 C CA . GLY B 1 319 ? -5.711 6.832 29.75 1 74.06 319 GLY B CA 1
ATOM 6962 C C . GLY B 1 319 ? -4.242 6.727 29.391 1 74.06 319 GLY B C 1
ATOM 6963 O O . GLY B 1 319 ? -3.619 5.68 29.609 1 74.06 319 GLY B O 1
ATOM 6964 N N . ILE B 1 320 ? -3.734 7.727 28.703 1 69.31 320 ILE B N 1
ATOM 6965 C CA . ILE B 1 320 ? -2.316 7.797 28.359 1 69.31 320 ILE B CA 1
ATOM 6966 C C . ILE B 1 320 ? -1.621 8.82 29.25 1 69.31 320 ILE B C 1
ATOM 6968 O O . ILE B 1 320 ? -2.008 9.992 29.281 1 69.31 320 ILE B O 1
ATOM 6972 N N . SER B 1 321 ? -0.811 8.297 30.109 1 70.81 321 SER B N 1
ATOM 6973 C CA . SER B 1 321 ? -0.042 9.234 30.922 1 70.81 321 SER B CA 1
ATOM 6974 C C . SER B 1 321 ? 1.027 9.938 30.094 1 70.81 321 SER B C 1
ATOM 6976 O O . SER B 1 321 ? 1.807 9.289 29.391 1 70.81 321 SER B O 1
ATOM 6978 N N . ILE B 1 322 ? 0.86 11.266 30.062 1 75.12 322 ILE B N 1
ATOM 6979 C CA . ILE B 1 322 ? 1.836 12.062 29.312 1 75.12 322 ILE B CA 1
ATOM 6980 C C . ILE B 1 322 ? 2.979 12.469 30.25 1 75.12 322 ILE B C 1
ATOM 6982 O O . ILE B 1 322 ? 2.771 13.227 31.203 1 75.12 322 ILE B O 1
ATOM 6986 N N . THR B 1 323 ? 4.012 11.719 30.078 1 69.56 323 THR B N 1
ATOM 6987 C CA . THR B 1 323 ? 5.203 12.047 30.859 1 69.56 323 THR B CA 1
ATOM 6988 C C . THR B 1 323 ? 6.309 12.578 29.953 1 69.56 323 THR B C 1
ATOM 6990 O O . THR B 1 323 ? 6.109 12.734 28.75 1 69.56 323 THR B O 1
ATOM 6993 N N . SER B 1 324 ? 7.348 13.023 30.609 1 64.88 324 SER B N 1
ATOM 6994 C CA . SER B 1 324 ? 8.492 13.523 29.859 1 64.88 324 SER B CA 1
ATOM 6995 C C . SER B 1 324 ? 9.07 12.445 28.953 1 64.88 324 SER B C 1
ATOM 6997 O O . SER B 1 324 ? 9.805 12.75 28.016 1 64.88 324 SER B O 1
ATOM 6999 N N . LYS B 1 325 ? 8.555 11.211 29.094 1 60.44 325 LYS B N 1
ATOM 7000 C CA . LYS B 1 325 ? 9.094 10.102 28.312 1 60.44 325 LYS B CA 1
ATOM 7001 C C . LYS B 1 325 ? 8.039 9.523 27.375 1 60.44 325 LYS B C 1
ATOM 7003 O O . LYS B 1 325 ? 8.25 8.477 26.766 1 60.44 325 LYS B O 1
ATOM 7008 N N . THR B 1 326 ? 6.949 10.234 27.406 1 64 326 THR B N 1
ATOM 7009 C CA . THR B 1 326 ? 5.848 9.688 26.625 1 64 326 THR B CA 1
ATOM 7010 C C . THR B 1 326 ? 6.191 9.68 25.141 1 64 326 THR B C 1
ATOM 7012 O O . THR B 1 326 ? 6.621 10.703 24.594 1 64 326 THR B O 1
ATOM 7015 N N . ASN B 1 327 ? 6.289 8.5 24.562 1 57.75 327 ASN B N 1
ATOM 7016 C CA . ASN B 1 327 ? 6.316 8.344 23.109 1 57.75 327 ASN B CA 1
ATOM 7017 C C . ASN B 1 327 ? 4.914 8.211 22.531 1 57.75 327 ASN B C 1
ATOM 7019 O O . ASN B 1 327 ? 4.285 7.156 22.656 1 57.75 327 ASN B O 1
ATOM 7023 N N . PHE B 1 328 ? 4.34 9.453 22.328 1 56.78 328 PHE B N 1
ATOM 7024 C CA . PHE B 1 328 ? 2.957 9.469 21.859 1 56.78 328 PHE B CA 1
ATOM 7025 C C . PHE B 1 328 ? 2.836 8.805 20.5 1 56.78 328 PHE B C 1
ATOM 7027 O O . PHE B 1 328 ? 3.447 9.25 19.531 1 56.78 328 PHE B O 1
ATOM 7034 N N . VAL B 1 329 ? 2.256 7.551 20.578 1 54.47 329 VAL B N 1
ATOM 7035 C CA . VAL B 1 329 ? 2.156 6.785 19.344 1 54.47 329 VAL B CA 1
ATOM 7036 C C . VAL B 1 329 ? 0.763 6.953 18.75 1 54.47 329 VAL B C 1
ATOM 7038 O O . VAL B 1 329 ? -0.219 7.113 19.469 1 54.47 329 VAL B O 1
ATOM 7041 N N . PRO B 1 330 ? 0.564 7.324 17.406 1 53.34 330 PRO B N 1
ATOM 7042 C CA . PRO B 1 330 ? -0.68 7.496 16.656 1 53.34 330 PRO B CA 1
ATOM 7043 C C . PRO B 1 330 ? -1.558 6.246 16.672 1 53.34 330 PRO B C 1
ATOM 7045 O O . PRO B 1 330 ? -1.044 5.129 16.766 1 53.34 330 PRO B O 1
ATOM 7048 N N . ASN B 1 331 ? -2.979 6.207 17.062 1 59.12 331 ASN B N 1
ATOM 7049 C CA . ASN B 1 331 ? -3.631 4.902 17.047 1 59.12 331 ASN B CA 1
ATOM 7050 C C . ASN B 1 331 ? -4.5 4.719 15.812 1 59.12 331 ASN B C 1
ATOM 7052 O O . ASN B 1 331 ? -5.672 5.098 15.812 1 59.12 331 ASN B O 1
ATOM 7056 N N . ILE B 1 332 ? -4.012 4.707 14.445 1 57.38 332 ILE B N 1
ATOM 7057 C CA . ILE B 1 332 ? -4.852 4.422 13.289 1 57.38 332 ILE B CA 1
ATOM 7058 C C . ILE B 1 332 ? -5.156 2.924 13.227 1 57.38 332 ILE B C 1
ATOM 7060 O O . ILE B 1 332 ? -5.938 2.479 12.383 1 57.38 332 ILE B O 1
ATOM 7064 N N . SER B 1 333 ? -4.762 2.072 14.203 1 64.06 333 SER B N 1
ATOM 7065 C CA . SER B 1 333 ? -4.797 0.628 14 1 64.06 333 SER B CA 1
ATOM 7066 C C . SER B 1 333 ? -6.172 0.056 14.328 1 64.06 333 SER B C 1
ATOM 7068 O O . SER B 1 333 ? -6.578 -0.956 13.75 1 64.06 333 SER B O 1
ATOM 7070 N N . LYS B 1 334 ? -6.988 0.79 14.93 1 79.06 334 LYS B N 1
ATOM 7071 C CA . LYS B 1 334 ? -8.195 0.142 15.438 1 79.06 334 LYS B CA 1
ATOM 7072 C C . LYS B 1 334 ? -9.312 0.181 14.406 1 79.06 334 LYS B C 1
ATOM 7074 O O . LYS B 1 334 ? -9.945 -0.842 14.125 1 79.06 334 LYS B O 1
ATOM 7079 N N . PRO B 1 335 ? -9.414 1.272 13.734 1 86.12 335 PRO B N 1
ATOM 7080 C CA . PRO B 1 335 ? -10.539 1.323 12.797 1 86.12 335 PRO B CA 1
ATOM 7081 C C . PRO B 1 335 ? -10.336 0.416 11.586 1 86.12 335 PRO B C 1
ATOM 7083 O O . PRO B 1 335 ? -11.297 -0.162 11.078 1 86.12 335 PRO B O 1
ATOM 7086 N N . TYR B 1 336 ? -9.172 0.202 11.18 1 90.75 336 TYR B N 1
ATOM 7087 C CA . TYR B 1 336 ? -8.977 -0.472 9.906 1 90.75 336 TYR B CA 1
ATOM 7088 C C . TYR B 1 336 ? -8.523 -1.912 10.109 1 90.75 336 TYR B C 1
ATOM 7090 O O . TYR B 1 336 ? -8.312 -2.648 9.141 1 90.75 336 TYR B O 1
ATOM 7098 N N . LEU B 1 337 ? -8.406 -2.322 11.375 1 92.81 337 LEU B N 1
ATOM 7099 C CA . LEU B 1 337 ? -8.109 -3.727 11.641 1 92.81 337 LEU B CA 1
ATOM 7100 C C . LEU B 1 337 ? -9.125 -4.637 10.953 1 92.81 337 LEU B C 1
ATOM 7102 O O . LEU B 1 337 ? -10.336 -4.414 11.062 1 92.81 337 LEU B O 1
ATOM 7106 N N . ASP B 1 338 ? -8.609 -5.57 10.227 1 95.5 338 ASP B N 1
ATOM 7107 C CA . ASP B 1 338 ? -9.516 -6.5 9.555 1 95.5 338 ASP B CA 1
ATOM 7108 C C . ASP B 1 338 ? -10.461 -7.164 10.547 1 95.5 338 ASP B C 1
ATOM 7110 O O . ASP B 1 338 ? -10.023 -7.762 11.531 1 95.5 338 ASP B O 1
ATOM 7114 N N . PRO B 1 339 ? -11.727 -7.129 10.281 1 96.44 339 PRO B N 1
ATOM 7115 C CA . PRO B 1 339 ? -12.695 -7.582 11.273 1 96.44 339 PRO B CA 1
ATOM 7116 C C . PRO B 1 339 ? -12.742 -9.102 11.406 1 96.44 339 PRO B C 1
ATOM 7118 O O . PRO B 1 339 ? -13.219 -9.625 12.414 1 96.44 339 PRO B O 1
ATOM 7121 N N . ILE B 1 340 ? -12.32 -9.828 10.43 1 97.56 340 ILE B N 1
ATOM 7122 C CA . ILE B 1 340 ? -12.375 -11.289 10.484 1 97.56 340 ILE B CA 1
ATOM 7123 C C . ILE B 1 340 ? -11.086 -11.836 11.078 1 97.56 340 ILE B C 1
ATOM 7125 O O . ILE B 1 340 ? -11.117 -12.688 11.969 1 97.56 340 ILE B O 1
ATOM 7129 N N . LEU B 1 341 ? -9.914 -11.32 10.664 1 96.38 341 LEU B N 1
ATOM 7130 C CA . LEU B 1 341 ? -8.617 -11.797 11.133 1 96.38 341 LEU B CA 1
ATOM 7131 C C . LEU B 1 341 ? -8.352 -11.328 12.555 1 96.38 341 LEU B C 1
ATOM 7133 O O . LEU B 1 341 ? -7.859 -12.094 13.383 1 96.38 341 LEU B O 1
ATOM 7137 N N . GLY B 1 342 ? -8.625 -10.023 12.805 1 94.31 342 GLY B N 1
ATOM 7138 C CA . GLY B 1 342 ? -8.477 -9.445 14.133 1 94.31 342 GLY B CA 1
ATOM 7139 C C . GLY B 1 342 ? -7.109 -9.68 14.742 1 94.31 342 GLY B C 1
ATOM 7140 O O . GLY B 1 342 ? -6.996 -9.93 15.945 1 94.31 342 GLY B O 1
ATOM 7141 N N . PHE B 1 343 ? -6.043 -9.602 13.969 1 93.19 343 PHE B N 1
ATOM 7142 C CA . PHE B 1 343 ? -4.73 -10.102 14.359 1 93.19 343 PHE B CA 1
ATOM 7143 C C . PHE B 1 343 ? -4.102 -9.203 15.422 1 93.19 343 PHE B C 1
ATOM 7145 O O . PHE B 1 343 ? -3.158 -9.609 16.109 1 93.19 343 PHE B O 1
ATOM 7152 N N . LEU B 1 344 ? -4.637 -8.023 15.695 1 91.31 344 LEU B N 1
ATOM 7153 C CA . LEU B 1 344 ? -4.102 -7.148 16.734 1 91.31 344 LEU B CA 1
ATOM 7154 C C . LEU B 1 344 ? -4.93 -7.258 18.016 1 91.31 344 LEU B C 1
ATOM 7156 O O . LEU B 1 344 ? -4.605 -6.629 19.016 1 91.31 344 LEU B O 1
ATOM 7160 N N . SER B 1 345 ? -6 -8.031 18.031 1 91 345 SER B N 1
ATOM 7161 C CA . SER B 1 345 ? -6.926 -8.109 19.156 1 91 345 SER B CA 1
ATOM 7162 C C . SER B 1 345 ? -6.215 -8.547 20.438 1 91 345 SER B C 1
ATOM 7164 O O . SER B 1 345 ? -6.547 -8.086 21.531 1 91 345 SER B O 1
ATOM 7166 N N . PRO B 1 346 ? -5.184 -9.398 20.312 1 91.12 346 PRO B N 1
ATOM 7167 C CA . PRO B 1 346 ? -4.492 -9.789 21.547 1 91.12 346 PRO B CA 1
ATOM 7168 C C . PRO B 1 346 ? -3.814 -8.609 22.234 1 91.12 346 PRO B C 1
ATOM 7170 O O . PRO B 1 346 ? -3.625 -8.625 23.453 1 91.12 346 PRO B O 1
ATOM 7173 N N . GLN B 1 347 ? -3.455 -7.566 21.453 1 87.25 347 GLN B N 1
ATOM 7174 C CA . GLN B 1 347 ? -2.834 -6.371 22.016 1 87.25 347 GLN B CA 1
ATOM 7175 C C . GLN B 1 347 ? -3.775 -5.668 22.984 1 87.25 347 GLN B C 1
ATOM 7177 O O . GLN B 1 347 ? -3.324 -4.996 23.922 1 87.25 347 GLN B O 1
ATOM 7182 N N . TYR B 1 348 ? -5.102 -5.914 22.797 1 85.94 348 TYR B N 1
ATOM 7183 C CA . TYR B 1 348 ? -6.109 -5.148 23.516 1 85.94 348 TYR B CA 1
ATOM 7184 C C . TYR B 1 348 ? -6.895 -6.047 24.469 1 85.94 348 TYR B C 1
ATOM 7186 O O . TYR B 1 348 ? -7.957 -5.66 24.969 1 85.94 348 TYR B O 1
ATOM 7194 N N . LYS B 1 349 ? -6.434 -7.207 24.766 1 86.12 349 LYS B N 1
ATOM 7195 C CA . LYS B 1 349 ? -7.199 -8.227 25.469 1 86.12 349 LYS B CA 1
ATOM 7196 C C . LYS B 1 349 ? -7.594 -7.758 26.859 1 86.12 349 LYS B C 1
ATOM 7198 O O . LYS B 1 349 ? -8.641 -8.141 27.375 1 86.12 349 LYS B O 1
ATOM 7203 N N . ASP B 1 350 ? -6.797 -6.898 27.422 1 86.31 350 ASP B N 1
ATOM 7204 C CA . ASP B 1 350 ? -7.031 -6.484 28.797 1 86.31 350 ASP B CA 1
ATOM 7205 C C . ASP B 1 350 ? -7.789 -5.16 28.859 1 86.31 350 ASP B C 1
ATOM 7207 O O . ASP B 1 350 ? -8.016 -4.609 29.938 1 86.31 350 ASP B O 1
ATOM 7211 N N . GLU B 1 351 ? -8.203 -4.652 27.719 1 87.81 351 GLU B N 1
ATOM 7212 C CA . GLU B 1 351 ? -8.875 -3.355 27.656 1 87.81 351 GLU B CA 1
ATOM 7213 C C . GLU B 1 351 ? -10.359 -3.516 27.328 1 87.81 351 GLU B C 1
ATOM 7215 O O . GLU B 1 351 ? -10.719 -4.301 26.438 1 87.81 351 GLU B O 1
ATOM 7220 N N . ASP B 1 352 ? -11.133 -2.85 28.141 1 92.19 352 ASP B N 1
ATOM 7221 C CA . ASP B 1 352 ? -12.547 -2.787 27.781 1 92.19 352 ASP B CA 1
ATOM 7222 C C . ASP B 1 352 ? -12.812 -1.652 26.797 1 92.19 352 ASP B C 1
ATOM 7224 O O . ASP B 1 352 ? -13.398 -0.631 27.172 1 92.19 352 ASP B O 1
ATOM 7228 N N . LEU B 1 353 ? -12.539 -1.896 25.578 1 91.94 353 LEU B N 1
ATOM 7229 C CA . LEU B 1 353 ? -12.641 -0.875 24.531 1 91.94 353 LEU B CA 1
ATOM 7230 C C . LEU B 1 353 ? -14.102 -0.572 24.219 1 91.94 353 LEU B C 1
ATOM 7232 O O . LEU B 1 353 ? -14.445 0.56 23.859 1 91.94 353 LEU B O 1
ATOM 7236 N N . GLU B 1 354 ? -14.953 -1.563 24.297 1 94.75 354 GLU B N 1
ATOM 7237 C CA . GLU B 1 354 ? -16.375 -1.365 24 1 94.75 354 GLU B CA 1
ATOM 7238 C C . GLU B 1 354 ? -16.984 -0.307 24.922 1 94.75 354 GLU B C 1
ATOM 7240 O O . GLU B 1 354 ? -17.609 0.638 24.453 1 94.75 354 GLU B O 1
ATOM 7245 N N . MET B 1 355 ? -16.734 -0.457 26.141 1 96.31 355 MET B N 1
ATOM 7246 C CA . MET B 1 355 ? -17.25 0.516 27.109 1 96.31 355 MET B CA 1
ATOM 7247 C C . MET B 1 355 ? -16.594 1.875 26.906 1 96.31 355 MET B C 1
ATOM 7249 O O . MET B 1 355 ? -17.25 2.91 26.984 1 96.31 355 MET B O 1
ATOM 7253 N N . HIS B 1 356 ? -15.312 1.86 26.672 1 94.38 356 HIS B N 1
ATOM 7254 C CA . HIS B 1 356 ? -14.547 3.086 26.469 1 94.38 356 HIS B CA 1
ATOM 7255 C C . HIS B 1 356 ? -15.141 3.922 25.344 1 94.38 356 HIS B C 1
ATOM 7257 O O . HIS B 1 356 ? -15.445 5.102 25.531 1 94.38 356 HIS B O 1
ATOM 7263 N N . TYR B 1 357 ? -15.398 3.324 24.219 1 95.94 357 TYR B N 1
ATOM 7264 C CA . TYR B 1 357 ? -15.867 4.059 23.047 1 95.94 357 TYR B CA 1
ATOM 7265 C C . TYR B 1 357 ? -17.344 4.398 23.172 1 95.94 357 TYR B C 1
ATOM 7267 O O . TYR B 1 357 ? -17.797 5.438 22.688 1 95.94 357 TYR B O 1
ATOM 7275 N N . THR B 1 358 ? -18.078 3.531 23.859 1 98 358 THR B N 1
ATOM 7276 C CA . THR B 1 358 ? -19.484 3.848 24.125 1 98 358 THR B CA 1
ATOM 7277 C C . THR B 1 358 ? -19.594 5.125 24.953 1 98 358 THR B C 1
ATOM 7279 O O . THR B 1 358 ? -20.422 5.988 24.656 1 98 358 THR B O 1
ATOM 7282 N N . MET B 1 359 ? -18.734 5.18 25.938 1 97.75 359 MET B N 1
ATOM 7283 C CA . MET B 1 359 ? -18.734 6.359 26.797 1 97.75 359 MET B CA 1
ATOM 7284 C C . MET B 1 359 ? -18.359 7.609 26 1 97.75 359 MET B C 1
ATOM 7286 O O . MET B 1 359 ? -19 8.656 26.156 1 97.75 359 MET B O 1
ATOM 7290 N N . ILE B 1 360 ? -17.375 7.516 25.172 1 97.19 360 ILE B N 1
ATOM 7291 C CA . ILE B 1 360 ? -16.938 8.648 24.359 1 97.19 360 ILE B CA 1
ATOM 7292 C C . ILE B 1 360 ? -18.062 9.078 23.422 1 97.19 360 ILE B C 1
ATOM 7294 O O . ILE B 1 360 ? -18.359 10.266 23.297 1 97.19 360 ILE B O 1
ATOM 7298 N N . GLU B 1 361 ? -18.703 8.078 22.766 1 98.56 361 GLU B N 1
ATOM 7299 C CA . GLU B 1 361 ? -19.797 8.367 21.844 1 98.56 361 GLU B CA 1
ATOM 7300 C C . GLU B 1 361 ? -20.922 9.117 22.547 1 98.56 361 GLU B C 1
ATOM 7302 O O . GLU B 1 361 ? -21.438 10.117 22.031 1 98.56 361 GLU B O 1
ATOM 7307 N N . ARG B 1 362 ? -21.266 8.695 23.703 1 98.62 362 ARG B N 1
ATOM 7308 C CA . ARG B 1 362 ? -22.359 9.297 24.469 1 98.62 362 ARG B CA 1
ATOM 7309 C C . ARG B 1 362 ? -22.031 10.734 24.859 1 98.62 362 ARG B C 1
ATOM 7311 O O . ARG B 1 362 ? -22.859 11.633 24.719 1 98.62 362 ARG B O 1
ATOM 7318 N N . GLU B 1 363 ? -20.844 10.922 25.328 1 98.38 363 GLU B N 1
ATOM 7319 C CA . GLU B 1 363 ? -20.422 12.258 25.75 1 98.38 363 GLU B CA 1
ATOM 7320 C C . GLU B 1 363 ? -20.391 13.227 24.562 1 98.38 363 GLU B C 1
ATOM 7322 O O . GLU B 1 363 ? -20.844 14.367 24.688 1 98.38 363 GLU B O 1
ATOM 7327 N N . LEU B 1 364 ? -19.891 12.789 23.469 1 98.69 364 LEU B N 1
ATOM 7328 C CA . LEU B 1 364 ? -19.812 13.656 22.297 1 98.69 364 LEU B CA 1
ATOM 7329 C C . LEU B 1 364 ? -21.203 13.914 21.719 1 98.69 364 LEU B C 1
ATOM 7331 O O . LEU B 1 364 ? -21.5 15.016 21.25 1 98.69 364 LEU B O 1
ATOM 7335 N N . ALA B 1 365 ? -22.078 12.898 21.766 1 98.56 365 ALA B N 1
ATOM 7336 C CA . ALA B 1 365 ? -23.453 13.086 21.328 1 98.56 365 ALA B CA 1
ATOM 7337 C C . ALA B 1 365 ? -24.156 14.156 22.156 1 98.56 365 ALA B C 1
ATOM 7339 O O . ALA B 1 365 ? -24.859 15.008 21.625 1 98.56 365 ALA B O 1
ATOM 7340 N N . ASN B 1 366 ? -23.938 14.062 23.438 1 98 366 ASN B N 1
ATOM 7341 C CA . ASN B 1 366 ? -24.516 15.039 24.344 1 98 366 ASN B CA 1
ATOM 7342 C C . ASN B 1 366 ? -23.984 16.453 24.062 1 98 366 ASN B C 1
ATOM 7344 O O . ASN B 1 366 ? -24.75 17.406 24.062 1 98 366 ASN B O 1
ATOM 7348 N N . ALA B 1 367 ? -22.688 16.516 23.812 1 98.06 367 ALA B N 1
ATOM 7349 C CA . ALA B 1 367 ? -22.062 17.797 23.547 1 98.06 367 ALA B CA 1
ATOM 7350 C C . ALA B 1 367 ? -22.625 18.422 22.266 1 98.06 367 ALA B C 1
ATOM 7352 O O . ALA B 1 367 ? -22.828 19.641 22.188 1 98.06 367 ALA B O 1
ATOM 7353 N N . ILE B 1 368 ? -22.891 17.609 21.25 1 98 368 ILE B N 1
ATOM 7354 C CA . ILE B 1 368 ? -23.391 18.078 19.969 1 98 368 ILE B CA 1
ATOM 7355 C C . ILE B 1 368 ? -24.859 18.5 20.094 1 98 368 ILE B C 1
ATOM 7357 O O . ILE B 1 368 ? -25.25 19.562 19.625 1 98 368 ILE B O 1
ATOM 7361 N N . GLU B 1 369 ? -25.641 17.75 20.844 1 96.88 369 GLU B N 1
ATOM 7362 C CA . GLU B 1 369 ? -27.094 17.938 20.906 1 96.88 369 GLU B CA 1
ATOM 7363 C C . GLU B 1 369 ? -27.453 19.047 21.891 1 96.88 369 GLU B C 1
ATOM 7365 O O . GLU B 1 369 ? -28.234 19.938 21.562 1 96.88 369 GLU B O 1
ATOM 7370 N N . HIS B 1 370 ? -26.891 19.094 23.016 1 95.94 370 HIS B N 1
ATOM 7371 C CA . HIS B 1 370 ? -27.344 19.953 24.094 1 95.94 370 HIS B CA 1
ATOM 7372 C C . HIS B 1 370 ? -26.672 21.328 24.016 1 95.94 370 HIS B C 1
ATOM 7374 O O . HIS B 1 370 ? -27.141 22.281 24.641 1 95.94 370 HIS B O 1
ATOM 7380 N N . LYS B 1 371 ? -25.594 21.359 23.281 1 94.38 371 LYS B N 1
ATOM 7381 C CA . LYS B 1 371 ? -24.875 22.625 23.219 1 94.38 371 LYS B CA 1
ATOM 7382 C C . LYS B 1 371 ? -24.953 23.234 21.828 1 94.38 371 LYS B C 1
ATOM 7384 O O . LYS B 1 371 ? -24.109 24.062 21.453 1 94.38 371 LYS B O 1
ATOM 7389 N N . ARG B 1 372 ? -25.859 22.875 21.062 1 92.44 372 ARG B N 1
ATOM 7390 C CA . ARG B 1 372 ? -25.969 23.25 19.656 1 92.44 372 ARG B CA 1
ATOM 7391 C C . ARG B 1 372 ? -26.094 24.766 19.5 1 92.44 372 ARG B C 1
ATOM 7393 O O . ARG B 1 372 ? -25.531 25.359 18.578 1 92.44 372 ARG B O 1
ATOM 7400 N N . LEU B 1 373 ? -26.844 25.469 20.391 1 92.38 373 LEU B N 1
ATOM 7401 C CA . LEU B 1 373 ? -27.078 26.906 20.281 1 92.38 373 LEU B CA 1
ATOM 7402 C C . LEU B 1 373 ? -25.891 27.688 20.859 1 92.38 373 LEU B C 1
ATOM 7404 O O . LEU B 1 373 ? -25.484 28.703 20.297 1 92.38 373 LEU B O 1
ATOM 7408 N N . LEU B 1 374 ? -25.375 27.203 21.891 1 92.12 374 LEU B N 1
ATOM 7409 C CA . LEU B 1 374 ? -24.281 27.875 22.594 1 92.12 374 LEU B CA 1
ATOM 7410 C C . LEU B 1 374 ? -22.969 27.703 21.844 1 92.12 374 LEU B C 1
ATOM 7412 O O . LEU B 1 374 ? -22.141 28.609 21.812 1 92.12 374 LEU B O 1
ATOM 7416 N N . ALA B 1 375 ? -22.781 26.531 21.297 1 96.19 375 ALA B N 1
ATOM 7417 C CA . ALA B 1 375 ? -21.531 26.156 20.625 1 96.19 375 ALA B CA 1
ATOM 7418 C C . ALA B 1 375 ? -21.812 25.453 19.297 1 96.19 375 ALA B C 1
ATOM 7420 O O . ALA B 1 375 ? -21.594 24.25 19.172 1 96.19 375 ALA B O 1
ATOM 7421 N N . PRO B 1 376 ? -22.109 26.188 18.297 1 96.06 376 PRO B N 1
ATOM 7422 C CA . PRO B 1 376 ? -22.516 25.594 17.016 1 96.06 376 PRO B CA 1
ATOM 7423 C C . PRO B 1 376 ? -21.391 24.797 16.359 1 96.06 376 PRO B C 1
ATOM 7425 O O . PRO B 1 376 ? -21.656 23.812 15.648 1 96.06 376 PRO B O 1
ATOM 7428 N N . LEU B 1 377 ? -20.141 25.156 16.578 1 97.12 377 LEU B N 1
ATOM 7429 C CA . LEU B 1 377 ? -19.031 24.469 15.945 1 97.12 377 LEU B CA 1
ATOM 7430 C C . LEU B 1 377 ? -18.859 23.062 16.5 1 97.12 377 LEU B C 1
ATOM 7432 O O . LEU B 1 377 ? -18.156 22.234 15.93 1 97.12 377 LEU B O 1
ATOM 7436 N N . ASN B 1 378 ? -19.531 22.75 17.609 1 97.94 378 ASN B N 1
ATOM 7437 C CA . ASN B 1 378 ? -19.5 21.406 18.172 1 97.94 378 ASN B CA 1
ATOM 7438 C C . ASN B 1 378 ? -20.062 20.375 17.203 1 97.94 378 ASN B C 1
ATOM 7440 O O . ASN B 1 378 ? -19.875 19.172 17.391 1 97.94 378 ASN B O 1
ATOM 7444 N N . GLU B 1 379 ? -20.75 20.812 16.219 1 97 379 GLU B N 1
ATOM 7445 C CA . GLU B 1 379 ? -21.219 19.875 15.18 1 97 379 GLU B CA 1
ATOM 7446 C C . GLU B 1 379 ? -20.062 19.109 14.562 1 97 379 GLU B C 1
ATOM 7448 O O . GLU B 1 379 ? -20.234 17.969 14.141 1 97 379 GLU B O 1
ATOM 7453 N N . ARG B 1 380 ? -18.875 19.656 14.562 1 97.06 380 ARG B N 1
ATOM 7454 C CA . ARG B 1 380 ? -17.703 19.031 13.953 1 97.06 380 ARG B CA 1
ATOM 7455 C C . ARG B 1 380 ? -17.234 17.828 14.781 1 97.06 380 ARG B C 1
ATOM 7457 O O . ARG B 1 380 ? -16.469 17 14.289 1 97.06 380 ARG B O 1
ATOM 7464 N N . LEU B 1 381 ? -17.703 17.75 16.031 1 98.5 381 LEU B N 1
ATOM 7465 C CA . LEU B 1 381 ? -17.375 16.609 16.875 1 98.5 381 LEU B CA 1
ATOM 7466 C C . LEU B 1 381 ? -17.969 15.328 16.312 1 98.5 381 LEU B C 1
ATOM 7468 O O . LEU B 1 381 ? -17.641 14.227 16.766 1 98.5 381 LEU B O 1
ATOM 7472 N N . GLU B 1 382 ? -18.797 15.453 15.297 1 98.44 382 GLU B N 1
ATOM 7473 C CA . GLU B 1 382 ? -19.547 14.328 14.742 1 98.44 382 GLU B CA 1
ATOM 7474 C C . GLU B 1 382 ? -18.625 13.25 14.195 1 98.44 382 GLU B C 1
ATOM 7476 O O . GLU B 1 382 ? -18.922 12.062 14.289 1 98.44 382 GLU B O 1
ATOM 7481 N N . LEU B 1 383 ? -17.484 13.656 13.555 1 97.81 383 LEU B N 1
ATOM 7482 C CA . LEU B 1 383 ? -16.547 12.664 13.039 1 97.81 383 LEU B CA 1
ATOM 7483 C C . LEU B 1 383 ? -16.047 11.758 14.164 1 97.81 383 LEU B C 1
ATOM 7485 O O . LEU B 1 383 ? -16.078 10.531 14.039 1 97.81 383 LEU B O 1
ATOM 7489 N N . ALA B 1 384 ? -15.586 12.383 15.258 1 97.44 384 ALA B N 1
ATOM 7490 C CA . ALA B 1 384 ? -15.109 11.625 16.406 1 97.44 384 ALA B CA 1
ATOM 7491 C C . ALA B 1 384 ? -16.219 10.773 17.016 1 97.44 384 ALA B C 1
ATOM 7493 O O . ALA B 1 384 ? -15.992 9.633 17.406 1 97.44 384 ALA B O 1
ATOM 7494 N N . ARG B 1 385 ? -17.406 11.32 17.094 1 98.56 385 ARG B N 1
ATOM 7495 C CA . ARG B 1 385 ? -18.547 10.594 17.656 1 98.56 385 ARG B CA 1
ATOM 7496 C C . ARG B 1 385 ? -18.859 9.344 16.828 1 98.56 385 ARG B C 1
ATOM 7498 O O . ARG B 1 385 ? -19.016 8.258 17.375 1 98.56 385 ARG B O 1
ATOM 7505 N N . LYS B 1 386 ? -18.938 9.531 15.477 1 98.31 386 LYS B N 1
ATOM 7506 C CA . LYS B 1 386 ? -19.25 8.414 14.602 1 98.31 386 LYS B CA 1
ATOM 7507 C C . LYS B 1 386 ? -18.156 7.355 14.641 1 98.31 386 LYS B C 1
ATOM 7509 O O . LYS B 1 386 ? -18.438 6.156 14.586 1 98.31 386 LYS B O 1
ATOM 7514 N N . LEU B 1 387 ? -16.922 7.816 14.727 1 97 387 LEU B N 1
ATOM 7515 C CA . LEU B 1 387 ? -15.82 6.871 14.867 1 97 387 LEU B CA 1
ATOM 7516 C C . LEU B 1 387 ? -15.938 6.086 16.172 1 97 387 LEU B C 1
ATOM 7518 O O . LEU B 1 387 ? -15.758 4.867 16.188 1 97 387 LEU B O 1
ATOM 7522 N N . ALA B 1 388 ? -16.234 6.773 17.25 1 97.06 388 ALA B N 1
ATOM 7523 C CA . ALA B 1 388 ? -16.391 6.113 18.547 1 97.06 388 ALA B CA 1
ATOM 7524 C C . ALA B 1 388 ? -17.516 5.086 18.5 1 97.06 388 ALA B C 1
ATOM 7526 O O . ALA B 1 388 ? -17.375 3.977 19.016 1 97.06 388 ALA B O 1
ATOM 7527 N N . LYS B 1 389 ? -18.609 5.441 17.891 1 98.19 389 LYS B N 1
ATOM 7528 C CA . LYS B 1 389 ? -19.734 4.52 17.75 1 98.19 389 LYS B CA 1
ATOM 7529 C C . LYS B 1 389 ? -19.328 3.273 16.969 1 98.19 389 LYS B C 1
ATOM 7531 O O . LYS B 1 389 ? -19.625 2.15 17.375 1 98.19 389 LYS B O 1
ATOM 7536 N N . THR B 1 390 ? -18.656 3.486 15.891 1 97.69 390 THR B N 1
ATOM 7537 C CA . THR B 1 390 ? -18.156 2.398 15.062 1 97.69 390 THR B CA 1
ATOM 7538 C C . THR B 1 390 ? -17.234 1.492 15.859 1 97.69 390 THR B C 1
ATOM 7540 O O . THR B 1 390 ? -17.375 0.268 15.836 1 97.69 390 THR B O 1
ATOM 7543 N N . LEU B 1 391 ? -16.328 2.113 16.609 1 95.94 391 LEU B N 1
ATOM 7544 C CA . LEU B 1 391 ? -15.328 1.35 17.344 1 95.94 391 LEU B CA 1
ATOM 7545 C C . LEU B 1 391 ? -15.977 0.613 18.516 1 95.94 391 LEU B C 1
ATOM 7547 O O . LEU B 1 391 ? -15.547 -0.485 18.875 1 95.94 391 LEU B O 1
ATOM 7551 N N . ALA B 1 392 ? -17.016 1.192 19.109 1 96.75 392 ALA B N 1
ATOM 7552 C CA . ALA B 1 392 ? -17.75 0.526 20.188 1 96.75 392 ALA B CA 1
ATOM 7553 C C . ALA B 1 392 ? -18.328 -0.798 19.719 1 96.75 392 ALA B C 1
ATOM 7555 O O . ALA B 1 392 ? -18.297 -1.796 20.438 1 96.75 392 ALA B O 1
ATOM 7556 N N . LEU B 1 393 ? -18.828 -0.809 18.531 1 97.56 393 LEU B N 1
ATOM 7557 C CA . LEU B 1 393 ? -19.406 -2.016 17.953 1 97.56 393 LEU B CA 1
ATOM 7558 C C . LEU B 1 393 ? -18.328 -2.977 17.484 1 97.56 393 LEU B C 1
ATOM 7560 O O . LEU B 1 393 ? -18.406 -4.184 17.734 1 97.56 393 LEU B O 1
ATOM 7564 N N . LYS B 1 394 ? -17.281 -2.494 16.906 1 96.62 394 LYS B N 1
ATOM 7565 C CA . LYS B 1 394 ? -16.281 -3.287 16.203 1 96.62 394 LYS B CA 1
ATOM 7566 C C . LYS B 1 394 ? -15.328 -3.977 17.172 1 96.62 394 LYS B C 1
ATOM 7568 O O . LYS B 1 394 ? -14.867 -5.09 16.922 1 96.62 394 LYS B O 1
ATOM 7573 N N . SER B 1 395 ? -15.023 -3.369 18.266 1 93.44 395 SER B N 1
ATOM 7574 C CA . SER B 1 395 ? -13.953 -3.818 19.156 1 93.44 395 SER B CA 1
ATOM 7575 C C . SER B 1 395 ? -14.234 -5.219 19.703 1 93.44 395 SER B C 1
ATOM 7577 O O . SER B 1 395 ? -13.305 -5.973 20 1 93.44 395 SER B O 1
ATOM 7579 N N . SER B 1 396 ? -15.531 -5.609 19.812 1 93.56 396 SER B N 1
ATOM 7580 C CA . SER B 1 396 ? -15.82 -6.891 20.438 1 93.56 396 SER B CA 1
ATOM 7581 C C . SER B 1 396 ? -16.531 -7.84 19.484 1 93.56 396 SER B C 1
ATOM 7583 O O . SER B 1 396 ? -16.828 -8.984 19.828 1 93.56 396 SER B O 1
ATOM 7585 N N . ILE B 1 397 ? -16.797 -7.398 18.312 1 96.94 397 ILE B N 1
ATOM 7586 C CA . ILE B 1 397 ? -17.656 -8.172 17.422 1 96.94 397 ILE B CA 1
ATOM 7587 C C . ILE B 1 397 ? -16.984 -9.5 17.078 1 96.94 397 ILE B C 1
ATOM 7589 O O . ILE B 1 397 ? -17.625 -10.555 17.094 1 96.94 397 ILE B O 1
ATOM 7593 N N . ARG B 1 398 ? -15.711 -9.5 16.766 1 96.5 398 ARG B N 1
ATOM 7594 C CA . ARG B 1 398 ? -15.023 -10.742 16.438 1 96.5 398 ARG B CA 1
ATOM 7595 C C . ARG B 1 398 ? -15.016 -11.688 17.641 1 96.5 398 ARG B C 1
ATOM 7597 O O . ARG B 1 398 ? -15.258 -12.891 17.484 1 96.5 398 ARG B O 1
ATOM 7604 N N . LYS B 1 399 ? -14.68 -11.117 18.797 1 96.25 399 LYS B N 1
ATOM 7605 C CA . LYS B 1 399 ? -14.641 -11.914 20.016 1 96.25 399 LYS B CA 1
ATOM 7606 C C . LYS B 1 399 ? -15.961 -12.648 20.234 1 96.25 399 LYS B C 1
ATOM 7608 O O . LYS B 1 399 ? -15.969 -13.852 20.516 1 96.25 399 LYS B O 1
ATOM 7613 N N . TYR B 1 400 ? -17.062 -11.961 20.094 1 97.94 400 TYR B N 1
ATOM 7614 C CA . TYR B 1 400 ? -18.391 -12.555 20.281 1 97.94 400 TYR B CA 1
ATOM 7615 C C . TYR B 1 400 ? -18.641 -13.617 19.219 1 97.94 400 TYR B C 1
ATOM 7617 O O . TYR B 1 400 ? -19.125 -14.711 19.531 1 97.94 400 TYR B O 1
ATOM 7625 N N . CYS B 1 401 ? -18.312 -13.344 17.984 1 98.56 401 CYS B N 1
ATOM 7626 C CA . CYS B 1 401 ? -18.562 -14.273 16.891 1 98.56 401 CYS B CA 1
ATOM 7627 C C . CYS B 1 401 ? -17.719 -15.531 17.031 1 98.56 401 CYS B C 1
ATOM 7629 O O . CYS B 1 401 ? -18.219 -16.641 16.859 1 98.56 401 CYS B O 1
ATOM 7631 N N . VAL B 1 402 ? -16.438 -15.359 17.391 1 98.25 402 VAL B N 1
ATOM 7632 C CA . VAL B 1 402 ? -15.539 -16.5 17.547 1 98.25 402 VAL B CA 1
ATOM 7633 C C . VAL B 1 402 ? -16.031 -17.391 18.688 1 98.25 402 VAL B C 1
ATOM 7635 O O . VAL B 1 402 ? -16.031 -18.609 18.562 1 98.25 402 VAL B O 1
ATOM 7638 N N . ARG B 1 403 ? -16.422 -16.781 19.812 1 97.88 403 ARG B N 1
ATOM 7639 C CA . ARG B 1 403 ? -16.938 -17.531 20.953 1 97.88 403 ARG B CA 1
ATOM 7640 C C . ARG B 1 403 ? -18.188 -18.328 20.562 1 97.88 403 ARG B C 1
ATOM 7642 O O . ARG B 1 403 ? -18.281 -19.516 20.875 1 97.88 403 ARG B O 1
ATOM 7649 N N . ALA B 1 404 ? -19.094 -17.672 19.906 1 98.5 404 ALA B N 1
ATOM 7650 C CA . ALA B 1 404 ? -20.312 -18.359 19.453 1 98.5 404 ALA B CA 1
ATOM 7651 C C . ALA B 1 404 ? -19.984 -19.469 18.469 1 98.5 404 ALA B C 1
ATOM 7653 O O . ALA B 1 404 ? -20.562 -20.562 18.531 1 98.5 404 ALA B O 1
ATOM 7654 N N . TYR B 1 405 ? -19.078 -19.234 17.562 1 98.31 405 TYR B N 1
ATOM 7655 C CA . TYR B 1 405 ? -18.656 -20.203 16.562 1 98.31 405 TYR B CA 1
ATOM 7656 C C . TYR B 1 405 ? -18.047 -21.438 17.219 1 98.31 405 TYR B C 1
ATOM 7658 O O . TYR B 1 405 ? -18.422 -22.578 16.906 1 98.31 405 TYR B O 1
ATOM 7666 N N . LYS B 1 406 ? -17.156 -21.203 18.156 1 97.38 406 LYS B N 1
ATOM 7667 C CA . LYS B 1 406 ? -16.453 -22.297 18.812 1 97.38 406 LYS B CA 1
ATOM 7668 C C . LYS B 1 406 ? -17.406 -23.125 19.672 1 97.38 406 LYS B C 1
ATOM 7670 O O . LYS B 1 406 ? -17.234 -24.328 19.828 1 97.38 406 LYS B O 1
ATOM 7675 N N . ARG B 1 407 ? -18.438 -22.516 20.172 1 97.56 407 ARG B N 1
ATOM 7676 C CA . ARG B 1 407 ? -19.438 -23.188 20.984 1 97.56 407 ARG B CA 1
ATOM 7677 C C . ARG B 1 407 ? -20.531 -23.828 20.125 1 97.56 407 ARG B C 1
ATOM 7679 O O . ARG B 1 407 ? -21.469 -24.422 20.641 1 97.56 407 ARG B O 1
ATOM 7686 N N . LYS B 1 408 ? -20.453 -23.578 18.859 1 96.5 408 LYS B N 1
ATOM 7687 C CA . LYS B 1 408 ? -21.438 -24.062 17.891 1 96.5 408 LYS B CA 1
ATOM 7688 C C . LYS B 1 408 ? -22.828 -23.547 18.234 1 96.5 408 LYS B C 1
ATOM 7690 O O . LYS B 1 408 ? -23.828 -24.266 18.109 1 96.5 408 LYS B O 1
ATOM 7695 N N . ASP B 1 409 ? -22.812 -22.375 18.781 1 97.69 409 ASP B N 1
ATOM 7696 C CA . ASP B 1 409 ? -24.062 -21.688 19.047 1 97.69 409 ASP B CA 1
ATOM 7697 C C . ASP B 1 409 ? -24.531 -20.922 17.812 1 97.69 409 ASP B C 1
ATOM 7699 O O . ASP B 1 409 ? -24.391 -19.703 17.734 1 97.69 409 ASP B O 1
ATOM 7703 N N . TYR B 1 410 ? -25.188 -21.594 16.922 1 97.12 410 TYR B N 1
ATOM 7704 C CA . TYR B 1 410 ? -25.562 -21.047 15.617 1 97.12 410 TYR B CA 1
ATOM 7705 C C . TYR B 1 410 ? -26.641 -19.969 15.758 1 97.12 410 TYR B C 1
ATOM 7707 O O . TYR B 1 410 ? -26.688 -19.031 14.969 1 97.12 410 TYR B O 1
ATOM 7715 N N . GLY B 1 411 ? -27.469 -20.156 16.719 1 97.5 411 GLY B N 1
ATOM 7716 C CA . GLY B 1 411 ? -28.453 -19.125 16.969 1 97.5 411 GLY B CA 1
ATOM 7717 C C . GLY B 1 411 ? -27.844 -17.781 17.328 1 97.5 411 GLY B C 1
ATOM 7718 O O . GLY B 1 411 ? -28.219 -16.75 16.766 1 97.5 411 GLY B O 1
ATOM 7719 N N . LEU B 1 412 ? -26.906 -17.828 18.25 1 98.19 412 LEU B N 1
ATOM 7720 C CA . LEU B 1 412 ? -26.234 -16.609 18.656 1 98.19 412 LEU B CA 1
ATOM 7721 C C . LEU B 1 412 ? -25.422 -16.016 17.516 1 98.19 412 LEU B C 1
ATOM 7723 O O . LEU B 1 412 ? -25.359 -14.797 17.359 1 98.19 412 LEU B O 1
ATOM 7727 N N . LEU B 1 413 ? -24.766 -16.875 16.75 1 98.19 413 LEU B N 1
ATOM 7728 C CA . LEU B 1 413 ? -24 -16.422 15.602 1 98.19 413 LEU B CA 1
ATOM 7729 C C . LEU B 1 413 ? -24.875 -15.656 14.625 1 98.19 413 LEU B C 1
ATOM 7731 O O . LEU B 1 413 ? -24.484 -14.602 14.117 1 98.19 413 LEU B O 1
ATOM 7735 N N . LEU B 1 414 ? -26.078 -16.125 14.367 1 98.19 414 LEU B N 1
ATOM 7736 C CA . LEU B 1 414 ? -27.016 -15.469 13.461 1 98.19 414 LEU B CA 1
ATOM 7737 C C . LEU B 1 414 ? -27.5 -14.148 14.047 1 98.19 414 LEU B C 1
ATOM 7739 O O . LEU B 1 414 ? -27.656 -13.164 13.32 1 98.19 414 LEU B O 1
ATOM 7743 N N . GLU B 1 415 ? -27.75 -14.203 15.328 1 98.5 415 GLU B N 1
ATOM 7744 C CA . GLU B 1 415 ? -28.188 -12.984 16 1 98.5 415 GLU B CA 1
ATOM 7745 C C . GLU B 1 415 ? -27.125 -11.891 15.914 1 98.5 415 GLU B C 1
ATOM 7747 O O . GLU B 1 415 ? -27.438 -10.727 15.68 1 98.5 415 GLU B O 1
ATOM 7752 N N . LEU B 1 416 ? -25.891 -12.258 16.094 1 98.75 416 LEU B N 1
ATOM 7753 C CA . LEU B 1 416 ? -24.781 -11.312 16 1 98.75 416 LEU B CA 1
ATOM 7754 C C . LEU B 1 416 ? -24.656 -10.773 14.578 1 98.75 416 LEU B C 1
ATOM 7756 O O . LEU B 1 416 ? -24.453 -9.57 14.383 1 98.75 416 LEU B O 1
ATOM 7760 N N . ALA B 1 417 ? -24.812 -11.609 13.57 1 98.62 417 ALA B N 1
ATOM 7761 C CA . ALA B 1 417 ? -24.703 -11.211 12.172 1 98.62 417 ALA B CA 1
ATOM 7762 C C . ALA B 1 417 ? -25.828 -10.234 11.797 1 98.62 417 ALA B C 1
ATOM 7764 O O . ALA B 1 417 ? -25.562 -9.164 11.25 1 98.62 417 ALA B O 1
ATOM 7765 N N . HIS B 1 418 ? -27.062 -10.539 12.133 1 98.56 418 HIS B N 1
ATOM 7766 C CA . HIS B 1 418 ? -28.219 -9.727 11.75 1 98.56 418 HIS B CA 1
ATOM 7767 C C . HIS B 1 418 ? -28.344 -8.5 12.648 1 98.56 418 HIS B C 1
ATOM 7769 O O . HIS B 1 418 ? -29.031 -7.539 12.305 1 98.56 418 HIS B O 1
ATOM 7775 N N . GLY B 1 419 ? -27.781 -8.547 13.805 1 98.56 419 GLY B N 1
ATOM 7776 C CA . GLY B 1 419 ? -27.859 -7.457 14.766 1 98.56 419 GLY B CA 1
ATOM 7777 C C . GLY B 1 419 ? -26.625 -6.57 14.766 1 98.56 419 GLY B C 1
ATOM 7778 O O . GLY B 1 419 ? -26.516 -5.656 13.945 1 98.56 419 GLY B O 1
ATOM 7779 N N . ARG B 1 420 ? -25.719 -6.961 15.648 1 98.44 420 ARG B N 1
ATOM 7780 C CA . ARG B 1 420 ? -24.562 -6.105 15.914 1 98.44 420 ARG B CA 1
ATOM 7781 C C . ARG B 1 420 ? -23.719 -5.91 14.664 1 98.44 420 ARG B C 1
ATOM 7783 O O . ARG B 1 420 ? -23.297 -4.797 14.359 1 98.44 420 ARG B O 1
ATOM 7790 N N . LEU B 1 421 ? -23.438 -6.992 13.969 1 98.75 421 LEU B N 1
ATOM 7791 C CA . LEU B 1 421 ? -22.594 -6.902 12.773 1 98.75 421 LEU B CA 1
ATOM 7792 C C . LEU B 1 421 ? -23.281 -6.062 11.695 1 98.75 421 LEU B C 1
ATOM 7794 O O . LEU B 1 421 ? -22.625 -5.254 11.031 1 98.75 421 LEU B O 1
ATOM 7798 N N . SER B 1 422 ? -24.562 -6.238 11.453 1 98.81 422 SER B N 1
ATOM 7799 C CA . SER B 1 422 ? -25.312 -5.434 10.484 1 98.81 422 SER B CA 1
ATOM 7800 C C . SER B 1 422 ? -25.312 -3.961 10.883 1 98.81 422 SER B C 1
ATOM 7802 O O . SER B 1 422 ? -25.156 -3.086 10.031 1 98.81 422 SER B O 1
ATOM 7804 N N . LEU B 1 423 ? -25.5 -3.732 12.148 1 98.75 423 LEU B N 1
ATOM 7805 C CA . LEU B 1 423 ? -25.453 -2.359 12.641 1 98.75 423 LEU B CA 1
ATOM 7806 C C . LEU B 1 423 ? -24.062 -1.76 12.414 1 98.75 423 LEU B C 1
ATOM 7808 O O . LEU B 1 423 ? -23.938 -0.594 12.039 1 98.75 423 LEU B O 1
ATOM 7812 N N . LEU B 1 424 ? -23.016 -2.549 12.688 1 98.69 424 LEU B N 1
ATOM 7813 C CA . LEU B 1 424 ? -21.641 -2.1 12.453 1 98.69 424 LEU B CA 1
ATOM 7814 C C . LEU B 1 424 ? -21.438 -1.729 10.992 1 98.69 424 LEU B C 1
ATOM 7816 O O . LEU B 1 424 ? -20.844 -0.695 10.688 1 98.69 424 LEU B O 1
ATOM 7820 N N . ARG B 1 425 ? -21.938 -2.57 10.055 1 98.69 425 ARG B N 1
ATOM 7821 C CA . ARG B 1 425 ? -21.844 -2.275 8.625 1 98.69 425 ARG B CA 1
ATOM 7822 C C . ARG B 1 425 ? -22.5 -0.941 8.297 1 98.69 425 ARG B C 1
ATOM 7824 O O . ARG B 1 425 ? -21.953 -0.145 7.531 1 98.69 425 ARG B O 1
ATOM 7831 N N . GLN B 1 426 ? -23.625 -0.692 8.883 1 98.69 426 GLN B N 1
ATOM 7832 C CA . GLN B 1 426 ? -24.344 0.56 8.664 1 98.69 426 GLN B CA 1
ATOM 7833 C C . GLN B 1 426 ? -23.547 1.748 9.203 1 98.69 426 GLN B C 1
ATOM 7835 O O . GLN B 1 426 ? -23.438 2.781 8.539 1 98.69 426 GLN B O 1
ATOM 7840 N N . GLU B 1 427 ? -23 1.617 10.383 1 98.56 427 GLU B N 1
ATOM 7841 C CA . GLU B 1 427 ? -22.266 2.713 11.023 1 98.56 427 GLU B CA 1
ATOM 7842 C C . GLU B 1 427 ? -20.984 3.033 10.258 1 98.56 427 GLU B C 1
ATOM 7844 O O . GLU B 1 427 ? -20.594 4.199 10.156 1 98.56 427 GLU B O 1
ATOM 7849 N N . VAL B 1 428 ? -20.312 1.995 9.758 1 98.38 428 VAL B N 1
ATOM 7850 C CA . VAL B 1 428 ? -19.125 2.221 8.961 1 98.38 428 VAL B CA 1
ATOM 7851 C C . VAL B 1 428 ? -19.484 2.992 7.691 1 98.38 428 VAL B C 1
ATOM 7853 O O . VAL B 1 428 ? -18.766 3.91 7.289 1 98.38 428 VAL B O 1
ATOM 7856 N N . ASN B 1 429 ? -20.562 2.605 7.059 1 98.44 429 ASN B N 1
ATOM 7857 C CA . ASN B 1 429 ? -21.031 3.328 5.883 1 98.44 429 ASN B CA 1
ATOM 7858 C C . ASN B 1 429 ? -21.328 4.789 6.203 1 98.44 429 ASN B C 1
ATOM 7860 O O . ASN B 1 429 ? -20.953 5.688 5.441 1 98.44 429 ASN B O 1
ATOM 7864 N N . GLU B 1 430 ? -21.953 5.059 7.316 1 98.44 430 GLU B N 1
ATOM 7865 C CA . GLU B 1 430 ? -22.297 6.422 7.719 1 98.44 430 GLU B CA 1
ATOM 7866 C C . GLU B 1 430 ? -21.031 7.223 8.062 1 98.44 430 GLU B C 1
ATOM 7868 O O . GLU B 1 430 ? -20.953 8.414 7.77 1 98.44 430 GLU B O 1
ATOM 7873 N N . LEU B 1 431 ? -20.125 6.562 8.711 1 98.25 431 LEU B N 1
ATOM 7874 C CA . LEU B 1 431 ? -18.859 7.211 9 1 98.25 431 LEU B CA 1
ATOM 7875 C C . LEU B 1 431 ? -18.156 7.633 7.719 1 98.25 431 LEU B C 1
ATOM 7877 O O . LEU B 1 431 ? -17.672 8.766 7.613 1 98.25 431 LEU B O 1
ATOM 7881 N N . TRP B 1 432 ? -18.109 6.715 6.699 1 98.06 432 TRP B N 1
ATOM 7882 C CA . TRP B 1 432 ? -17.516 7 5.402 1 98.06 432 TRP B CA 1
ATOM 7883 C C . TRP B 1 432 ? -18.188 8.195 4.738 1 98.06 432 TRP B C 1
ATOM 7885 O O . TRP B 1 432 ? -17.516 9.125 4.285 1 98.06 432 TRP B O 1
ATOM 7895 N N . LYS B 1 433 ? -19.5 8.219 4.691 1 98.06 433 LYS B N 1
ATOM 7896 C CA . LYS B 1 433 ? -20.25 9.289 4.039 1 98.06 433 LYS B CA 1
ATOM 7897 C C . LYS B 1 433 ? -19.984 10.633 4.711 1 98.06 433 LYS B C 1
ATOM 7899 O O . LYS B 1 433 ? -19.797 11.641 4.031 1 98.06 433 LYS B O 1
ATOM 7904 N N . TYR B 1 434 ? -19.984 10.609 5.992 1 98.12 434 TYR B N 1
ATOM 7905 C CA . TYR B 1 434 ? -19.75 11.859 6.711 1 98.12 434 TYR B CA 1
ATOM 7906 C C . TYR B 1 434 ? -18.344 12.375 6.469 1 98.12 434 TYR B C 1
ATOM 7908 O O . TYR B 1 434 ? -18.141 13.562 6.207 1 98.12 434 TYR B O 1
ATOM 7916 N N . HIS B 1 435 ? -17.375 11.469 6.621 1 97.81 435 HIS B N 1
ATOM 7917 C CA . HIS B 1 435 ? -15.992 11.867 6.402 1 97.81 435 HIS B CA 1
ATOM 7918 C C . HIS B 1 435 ? -15.789 12.406 4.992 1 97.81 435 HIS B C 1
ATOM 7920 O O . HIS B 1 435 ? -15.078 13.398 4.801 1 97.81 435 HIS B O 1
ATOM 7926 N N . ARG B 1 436 ? -16.406 11.75 4.008 1 97.38 436 ARG B N 1
ATOM 7927 C CA . ARG B 1 436 ? -16.328 12.227 2.629 1 97.38 436 ARG B CA 1
ATOM 7928 C C . ARG B 1 436 ? -16.906 13.633 2.506 1 97.38 436 ARG B C 1
ATOM 7930 O O . ARG B 1 436 ? -16.312 14.5 1.856 1 97.38 436 ARG B O 1
ATOM 7937 N N . GLN B 1 437 ? -18.031 13.82 3.129 1 96.12 437 GLN B N 1
ATOM 7938 C CA . GLN B 1 437 ? -18.672 15.133 3.1 1 96.12 437 GLN B CA 1
ATOM 7939 C C . GLN B 1 437 ? -17.781 16.188 3.756 1 96.12 437 GLN B C 1
ATOM 7941 O O . GLN B 1 437 ? -17.625 17.281 3.225 1 96.12 437 GLN B O 1
ATOM 7946 N N . MET B 1 438 ? -17.266 15.82 4.875 1 96.06 438 MET B N 1
ATOM 7947 C CA . MET B 1 438 ? -16.375 16.734 5.586 1 96.06 438 MET B CA 1
ATOM 7948 C C . MET B 1 438 ? -15.172 17.094 4.727 1 96.06 438 MET B C 1
ATOM 7950 O O . MET B 1 438 ? -14.805 18.266 4.621 1 96.06 438 MET B O 1
ATOM 7954 N N . TRP B 1 439 ? -14.562 16.094 4.074 1 95.88 439 TRP B N 1
ATOM 7955 C CA . TRP B 1 439 ? -13.43 16.328 3.191 1 95.88 439 TRP B CA 1
ATOM 7956 C C . TRP B 1 439 ? -13.805 17.266 2.049 1 95.88 439 TRP B C 1
ATOM 7958 O O . TRP B 1 439 ? -13.086 18.219 1.764 1 95.88 439 TRP B O 1
ATOM 7968 N N . SER B 1 440 ? -14.945 17.078 1.484 1 94.19 440 SER B N 1
ATOM 7969 C CA . SER B 1 440 ? -15.375 17.844 0.313 1 94.19 440 SER B CA 1
ATOM 7970 C C . SER B 1 440 ? -15.609 19.297 0.662 1 94.19 440 SER B C 1
ATOM 7972 O O . SER B 1 440 ? -15.43 20.188 -0.18 1 94.19 440 SER B O 1
ATOM 7974 N N . LYS B 1 441 ? -15.914 19.531 1.882 1 92.69 441 LYS B N 1
ATOM 7975 C CA . LYS B 1 441 ? -16.172 20.891 2.326 1 92.69 441 LYS B CA 1
ATOM 7976 C C . LYS B 1 441 ? -14.883 21.625 2.678 1 92.69 441 LYS B C 1
ATOM 7978 O O . LYS B 1 441 ? -14.828 22.844 2.684 1 92.69 441 LYS B O 1
ATOM 7983 N N . THR B 1 442 ? -13.844 20.812 2.91 1 92.69 442 THR B N 1
ATOM 7984 C CA . THR B 1 442 ? -12.648 21.422 3.482 1 92.69 442 THR B CA 1
ATOM 7985 C C . THR B 1 442 ? -11.484 21.359 2.498 1 92.69 442 THR B C 1
ATOM 7987 O O . THR B 1 442 ? -10.609 22.234 2.502 1 92.69 442 THR B O 1
ATOM 7990 N N . CYS B 1 443 ? -11.453 20.328 1.653 1 93.62 443 CYS B N 1
ATOM 7991 C CA . CYS B 1 443 ? -10.32 20.078 0.77 1 93.62 443 CYS B CA 1
ATOM 7992 C C . CYS B 1 443 ? -10.781 19.891 -0.67 1 93.62 443 CYS B C 1
ATOM 7994 O O . CYS B 1 443 ? -11.945 19.562 -0.916 1 93.62 443 CYS B O 1
ATOM 7996 N N . LYS B 1 444 ? -9.844 20.172 -1.584 1 94.19 444 LYS B N 1
ATOM 7997 C CA . LYS B 1 444 ? -10.062 19.672 -2.938 1 94.19 444 LYS B CA 1
ATOM 7998 C C . LYS B 1 444 ? -10.18 18.156 -2.945 1 94.19 444 LYS B C 1
ATOM 8000 O O . LYS B 1 444 ? -9.688 17.484 -2.037 1 94.19 444 LYS B O 1
ATOM 8005 N N . PRO B 1 445 ? -10.859 17.594 -3.953 1 95.12 445 PRO B N 1
ATOM 8006 C CA . PRO B 1 445 ? -11.195 16.172 -3.891 1 95.12 445 PRO B CA 1
ATOM 8007 C C . PRO B 1 445 ? -9.977 15.273 -4.105 1 95.12 445 PRO B C 1
ATOM 8009 O O . PRO B 1 445 ? -10.039 14.07 -3.838 1 95.12 445 PRO B O 1
ATOM 8012 N N . PHE B 1 446 ? -8.875 15.812 -4.574 1 95.12 446 PHE B N 1
ATOM 8013 C CA . PHE B 1 446 ? -7.707 15 -4.902 1 95.12 446 PHE B CA 1
ATOM 8014 C C . PHE B 1 446 ? -7.047 14.477 -3.635 1 95.12 446 PHE B C 1
ATOM 8016 O O . PHE B 1 446 ? -6.793 15.234 -2.695 1 95.12 446 PHE B O 1
ATOM 8023 N N . GLY B 1 447 ? -6.766 13.195 -3.539 1 94 447 GLY B N 1
ATOM 8024 C CA . GLY B 1 447 ? -6.23 12.516 -2.371 1 94 447 GLY B CA 1
ATOM 8025 C C . GLY B 1 447 ? -7.273 11.719 -1.615 1 94 447 GLY B C 1
ATOM 8026 O O . GLY B 1 447 ? -6.941 10.758 -0.914 1 94 447 GLY B O 1
ATOM 8027 N N . TRP B 1 448 ? -8.531 12.047 -1.761 1 95.88 448 TRP B N 1
ATOM 8028 C CA . TRP B 1 448 ? -9.602 11.344 -1.059 1 95.88 448 TRP B CA 1
ATOM 8029 C C . TRP B 1 448 ? -9.672 9.883 -1.486 1 95.88 448 TRP B C 1
ATOM 8031 O O . TRP B 1 448 ? -10.031 9.016 -0.688 1 95.88 448 TRP B O 1
ATOM 8041 N N . GLU B 1 449 ? -9.266 9.625 -2.73 1 95.56 449 GLU B N 1
ATOM 8042 C CA . GLU B 1 449 ? -9.352 8.258 -3.244 1 95.56 449 GLU B CA 1
ATOM 8043 C C . GLU B 1 449 ? -8.555 7.289 -2.377 1 95.56 449 GLU B C 1
ATOM 8045 O O . GLU B 1 449 ? -8.914 6.117 -2.254 1 95.56 449 GLU B O 1
ATOM 8050 N N . VAL B 1 450 ? -7.516 7.762 -1.746 1 94.44 450 VAL B N 1
ATOM 8051 C CA . VAL B 1 450 ? -6.695 6.922 -0.879 1 94.44 450 VAL B CA 1
ATOM 8052 C C . VAL B 1 450 ? -7.488 6.539 0.37 1 94.44 450 VAL B C 1
ATOM 8054 O O . VAL B 1 450 ? -7.602 5.355 0.701 1 94.44 450 VAL B O 1
ATOM 8057 N N . LEU B 1 451 ? -8.094 7.516 1.04 1 94.88 451 LEU B N 1
ATOM 8058 C CA . LEU B 1 451 ? -8.867 7.258 2.252 1 94.88 451 LEU B CA 1
ATOM 8059 C C . LEU B 1 451 ? -10.109 6.434 1.94 1 94.88 451 LEU B C 1
ATOM 8061 O O . LEU B 1 451 ? -10.477 5.539 2.707 1 94.88 451 LEU B O 1
ATOM 8065 N N . GLU B 1 452 ? -10.656 6.801 0.854 1 96.5 452 GLU B N 1
ATOM 8066 C CA . GLU B 1 452 ? -11.875 6.082 0.487 1 96.5 452 GLU B CA 1
ATOM 8067 C C . GLU B 1 452 ? -11.586 4.613 0.204 1 96.5 452 GLU B C 1
ATOM 8069 O O . GLU B 1 452 ? -12.422 3.746 0.486 1 96.5 452 GLU B O 1
ATOM 8074 N N . SER B 1 453 ? -10.477 4.309 -0.358 1 95.56 453 SER B N 1
ATOM 8075 C CA . SER B 1 453 ? -10.094 2.918 -0.576 1 95.56 453 SER B CA 1
ATOM 8076 C C . SER B 1 453 ? -10 2.158 0.742 1 95.56 453 SER B C 1
ATOM 8078 O O . SER B 1 453 ? -10.32 0.967 0.802 1 95.56 453 SER B O 1
ATOM 8080 N N . ARG B 1 454 ? -9.562 2.822 1.794 1 95.44 454 ARG B N 1
ATOM 8081 C CA . ARG B 1 454 ? -9.492 2.203 3.113 1 95.44 454 ARG B CA 1
ATOM 8082 C C . ARG B 1 454 ? -10.891 1.851 3.621 1 95.44 454 ARG B C 1
ATOM 8084 O O . ARG B 1 454 ? -11.125 0.729 4.074 1 95.44 454 ARG B O 1
ATOM 8091 N N . TYR B 1 455 ? -11.844 2.812 3.475 1 97.31 455 TYR B N 1
ATOM 8092 C CA . TYR B 1 455 ? -13.234 2.578 3.859 1 97.31 455 TYR B CA 1
ATOM 8093 C C . TYR B 1 455 ? -13.836 1.443 3.045 1 97.31 455 TYR B C 1
ATOM 8095 O O . TYR B 1 455 ? -14.523 0.574 3.592 1 97.31 455 TYR B O 1
ATOM 8103 N N . GLY B 1 456 ? -13.57 1.521 1.723 1 97.69 456 GLY B N 1
ATOM 8104 C CA . GLY B 1 456 ? -14.109 0.49 0.849 1 97.69 456 GLY B CA 1
ATOM 8105 C C . GLY B 1 456 ? -13.664 -0.908 1.234 1 97.69 456 GLY B C 1
ATOM 8106 O O . GLY B 1 456 ? -14.469 -1.84 1.251 1 97.69 456 GLY B O 1
ATOM 8107 N N . GLY B 1 457 ? -12.375 -1.018 1.497 1 96.75 457 GLY B N 1
ATOM 8108 C CA . GLY B 1 457 ? -11.867 -2.301 1.954 1 96.75 457 GLY B CA 1
ATOM 8109 C C . GLY B 1 457 ? -12.555 -2.797 3.217 1 96.75 457 GLY B C 1
ATOM 8110 O O . GLY B 1 457 ? -12.961 -3.959 3.293 1 96.75 457 GLY B O 1
ATOM 8111 N N . LEU B 1 458 ? -12.695 -1.946 4.223 1 97.25 458 LEU B N 1
ATOM 8112 C CA . LEU B 1 458 ? -13.328 -2.312 5.488 1 97.25 458 LEU B CA 1
ATOM 8113 C C . LEU B 1 458 ? -14.781 -2.717 5.27 1 97.25 458 LEU B C 1
ATOM 8115 O O . LEU B 1 458 ? -15.234 -3.732 5.801 1 97.25 458 LEU B O 1
ATOM 8119 N N . LYS B 1 459 ? -15.516 -1.947 4.449 1 98.19 459 LYS B N 1
ATOM 8120 C CA . LYS B 1 459 ? -16.922 -2.238 4.16 1 98.19 459 LYS B CA 1
ATOM 8121 C C . LYS B 1 459 ? -17.078 -3.609 3.51 1 98.19 459 LYS B C 1
ATOM 8123 O O . LYS B 1 459 ? -17.953 -4.383 3.885 1 98.19 459 LYS B O 1
ATOM 8128 N N . SER B 1 460 ? -16.188 -3.91 2.596 1 98 460 SER B N 1
ATOM 8129 C CA . SER B 1 460 ? -16.266 -5.188 1.894 1 98 460 SER B CA 1
ATOM 8130 C C . SER B 1 460 ? -15.922 -6.348 2.822 1 98 460 SER B C 1
ATOM 8132 O O . SER B 1 460 ? -16.562 -7.402 2.764 1 98 460 SER B O 1
ATOM 8134 N N . ARG B 1 461 ? -14.945 -6.164 3.707 1 97.94 461 ARG B N 1
ATOM 8135 C CA . ARG B 1 461 ? -14.562 -7.215 4.645 1 97.94 461 ARG B CA 1
ATOM 8136 C C . ARG B 1 461 ? -15.688 -7.508 5.629 1 97.94 461 ARG B C 1
ATOM 8138 O O . ARG B 1 461 ? -15.922 -8.664 5.988 1 97.94 461 ARG B O 1
ATOM 8145 N N . LEU B 1 462 ? -16.375 -6.469 6.043 1 98.5 462 LEU B N 1
ATOM 8146 C CA . LEU B 1 462 ? -17.5 -6.656 6.945 1 98.5 462 LEU B CA 1
ATOM 8147 C C . LEU B 1 462 ? -18.641 -7.41 6.25 1 98.5 462 LEU B C 1
ATOM 8149 O O . LEU B 1 462 ? -19.297 -8.25 6.863 1 98.5 462 LEU B O 1
ATOM 8153 N N . GLU B 1 463 ? -18.844 -7.094 4.996 1 98.38 463 GLU B N 1
ATOM 8154 C CA . GLU B 1 463 ? -19.828 -7.836 4.223 1 98.38 463 GLU B CA 1
ATOM 8155 C C . GLU B 1 463 ? -19.438 -9.305 4.102 1 98.38 463 GLU B C 1
ATOM 8157 O O . GLU B 1 463 ? -20.281 -10.195 4.262 1 98.38 463 GLU B O 1
ATOM 8162 N N . THR B 1 464 ? -18.203 -9.57 3.83 1 98.31 464 THR B N 1
ATOM 8163 C CA . THR B 1 464 ? -17.703 -10.938 3.732 1 98.31 464 THR B CA 1
ATOM 8164 C C . THR B 1 464 ? -17.875 -11.672 5.059 1 98.31 464 THR B C 1
ATOM 8166 O O . THR B 1 464 ? -18.25 -12.844 5.086 1 98.31 464 THR B O 1
ATOM 8169 N N . MET B 1 465 ? -17.562 -10.977 6.184 1 98.5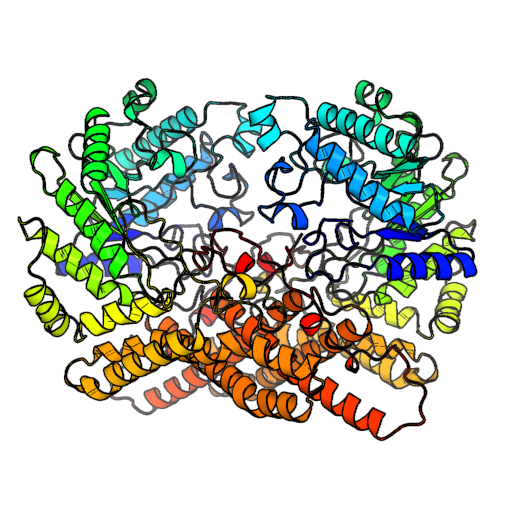 465 MET B N 1
ATOM 8170 C CA . MET B 1 465 ? -17.766 -11.578 7.496 1 98.5 465 MET B CA 1
ATOM 8171 C C . MET B 1 465 ? -19.219 -12.008 7.68 1 98.5 465 MET B C 1
ATOM 8173 O O . MET B 1 465 ? -19.484 -13.133 8.109 1 98.5 465 MET B O 1
ATOM 8177 N N . TYR B 1 466 ? -20.156 -11.086 7.344 1 98.69 466 TYR B N 1
ATOM 8178 C CA . TYR B 1 466 ? -21.578 -11.375 7.418 1 98.69 466 TYR B CA 1
ATOM 8179 C C . TYR B 1 466 ? -21.938 -12.594 6.57 1 98.69 466 TYR B C 1
ATOM 8181 O O . TYR B 1 466 ? -22.562 -13.531 7.059 1 98.69 466 TYR B O 1
ATOM 8189 N N . ASP B 1 467 ? -21.5 -12.656 5.32 1 98.06 467 ASP B N 1
ATOM 8190 C CA . ASP B 1 467 ? -21.812 -13.727 4.383 1 98.06 467 ASP B CA 1
ATOM 8191 C C . ASP B 1 467 ? -21.266 -15.07 4.875 1 98.06 467 ASP B C 1
ATOM 8193 O O . ASP B 1 467 ? -21.953 -16.094 4.793 1 98.06 467 ASP B O 1
ATOM 8197 N N . LYS B 1 468 ? -20.016 -15.062 5.332 1 97.81 468 LYS B N 1
ATOM 8198 C CA . LYS B 1 468 ? -19.391 -16.297 5.805 1 97.81 468 LYS B CA 1
ATOM 8199 C C . LYS B 1 468 ? -20.188 -16.891 6.965 1 97.81 468 LYS B C 1
ATOM 8201 O O . LYS B 1 468 ? -20.375 -18.109 7.027 1 97.81 468 LYS B O 1
ATOM 8206 N N . ILE B 1 469 ? -20.609 -16.031 7.879 1 98.5 469 ILE B N 1
ATOM 8207 C CA . ILE B 1 469 ? -21.359 -16.5 9.031 1 98.5 469 ILE B CA 1
ATOM 8208 C C . ILE B 1 469 ? -22.703 -17.078 8.57 1 98.5 469 ILE B C 1
ATOM 8210 O O . ILE B 1 469 ? -23.062 -18.188 8.969 1 98.5 469 ILE B O 1
ATOM 8214 N N . ILE B 1 470 ? -23.406 -16.312 7.688 1 98.31 470 ILE B N 1
ATOM 8215 C CA . ILE B 1 470 ? -24.703 -16.766 7.199 1 98.31 470 ILE B CA 1
ATOM 8216 C C . ILE B 1 470 ? -24.547 -18.078 6.453 1 98.31 470 ILE B C 1
ATOM 8218 O O . ILE B 1 470 ? -25.297 -19.031 6.711 1 98.31 470 ILE B O 1
ATOM 8222 N N . GLU B 1 471 ? -23.562 -18.203 5.59 1 96.75 471 GLU B N 1
ATOM 8223 C CA . GLU B 1 471 ? -23.328 -19.391 4.785 1 96.75 471 GLU B CA 1
ATOM 8224 C C . GLU B 1 471 ? -22.969 -20.594 5.664 1 96.75 471 GLU B C 1
ATOM 8226 O O . GLU B 1 471 ? -23.438 -21.703 5.434 1 96.75 471 GLU B O 1
ATOM 8231 N N . HIS B 1 472 ? -22.125 -20.344 6.637 1 97.06 472 HIS B N 1
ATOM 8232 C CA . HIS B 1 472 ? -21.719 -21.406 7.547 1 97.06 472 HIS B CA 1
ATOM 8233 C C . HIS B 1 472 ? -22.906 -21.938 8.344 1 97.06 472 HIS B C 1
ATOM 8235 O O . HIS B 1 472 ? -23.125 -23.156 8.406 1 97.06 472 HIS B O 1
ATOM 8241 N N . VAL B 1 473 ? -23.703 -21.062 8.906 1 97.06 473 VAL B N 1
ATOM 8242 C CA . VAL B 1 473 ? -24.828 -21.469 9.75 1 97.06 473 VAL B CA 1
ATOM 8243 C C . VAL B 1 473 ? -25.875 -22.188 8.906 1 97.06 473 VAL B C 1
ATOM 8245 O O . VAL B 1 473 ? -26.406 -23.219 9.32 1 97.06 473 VAL B O 1
ATOM 8248 N N . GLU B 1 474 ? -26.172 -21.625 7.742 1 95.5 474 GLU B N 1
ATOM 8249 C CA . GLU B 1 474 ? -27.141 -22.281 6.855 1 95.5 474 GLU B CA 1
ATOM 8250 C C . GLU B 1 474 ? -26.672 -23.672 6.465 1 95.5 474 GLU B C 1
ATOM 8252 O O . GLU B 1 474 ? -27.469 -24.609 6.438 1 95.5 474 GLU B O 1
ATOM 8257 N N . TYR B 1 475 ? -25.422 -23.797 6.184 1 94.25 475 TYR B N 1
ATOM 8258 C CA . TYR B 1 475 ? -24.875 -25.109 5.82 1 94.25 475 TYR B CA 1
ATOM 8259 C C . TYR B 1 475 ? -24.969 -26.078 6.988 1 94.25 475 TYR B C 1
ATOM 8261 O O . TYR B 1 475 ? -25.422 -27.219 6.824 1 94.25 475 TYR B O 1
ATOM 8269 N N . MET B 1 476 ? -24.594 -25.656 8.188 1 93.5 476 MET B N 1
ATOM 8270 C CA . MET B 1 476 ? -24.594 -26.516 9.367 1 93.5 476 MET B CA 1
ATOM 8271 C C . MET B 1 476 ? -26.016 -26.938 9.75 1 93.5 476 MET B C 1
ATOM 8273 O O . MET B 1 476 ? -26.234 -28.062 10.18 1 93.5 476 MET B O 1
ATOM 8277 N N . ARG B 1 477 ? -26.875 -26.109 9.562 1 90.81 477 ARG B N 1
ATOM 8278 C CA . ARG B 1 477 ? -28.266 -26.422 9.859 1 90.81 477 ARG B CA 1
ATOM 8279 C C . ARG B 1 477 ? -28.844 -27.406 8.844 1 90.81 477 ARG B C 1
ATOM 8281 O O . ARG B 1 477 ? -29.703 -28.219 9.172 1 90.81 477 ARG B O 1
ATOM 8288 N N . SER B 1 478 ? -28.406 -27.328 7.617 1 88.56 478 SER B N 1
ATOM 8289 C CA . SER B 1 478 ? -28.859 -28.234 6.57 1 88.56 478 SER B CA 1
ATOM 8290 C C . SER B 1 478 ? -28.266 -29.625 6.73 1 88.56 478 SER B C 1
ATOM 8292 O O . SER B 1 478 ? -28.922 -30.625 6.465 1 88.56 478 SER B O 1
ATOM 8294 N N . VAL B 1 479 ? -26.953 -29.734 7.004 1 80.12 479 VAL B N 1
ATOM 8295 C CA . VAL B 1 479 ? -26.281 -31.016 7.215 1 80.12 479 VAL B CA 1
ATOM 8296 C C . VAL B 1 479 ? -26.891 -31.734 8.422 1 80.12 479 VAL B C 1
ATOM 8298 O O . VAL B 1 479 ? -27.078 -32.938 8.414 1 80.12 479 VAL B O 1
ATOM 8301 N N . LYS B 1 480 ? -27.094 -31.078 9.523 1 68.38 480 LYS B N 1
ATOM 8302 C CA . LYS B 1 480 ? -27.719 -31.656 10.711 1 68.38 480 LYS B CA 1
ATOM 8303 C C . LYS B 1 480 ? -29.094 -32.25 10.391 1 68.38 480 LYS B C 1
ATOM 8305 O O . LYS B 1 480 ? -29.484 -33.281 10.938 1 68.38 480 LYS B O 1
ATOM 8310 N N . LEU B 1 481 ? -29.594 -31.562 9.469 1 61.34 481 LEU B N 1
ATOM 8311 C CA . LEU B 1 481 ? -30.906 -32.062 9.07 1 61.34 481 LEU B CA 1
ATOM 8312 C C . LEU B 1 481 ? -30.766 -33.312 8.195 1 61.34 481 LEU B C 1
ATOM 8314 O O . LEU B 1 481 ? -31.641 -34.188 8.227 1 61.34 481 LEU B O 1
ATOM 8318 N N . ASN B 1 482 ? -29.641 -33.219 7.391 1 61.88 482 ASN B N 1
ATOM 8319 C CA . ASN B 1 482 ? -29.484 -34.344 6.477 1 61.88 482 ASN B CA 1
ATOM 8320 C C . ASN B 1 482 ? -28.484 -35.344 7.008 1 61.88 482 ASN B C 1
ATOM 8322 O O . ASN B 1 482 ? -27.281 -35.25 6.754 1 61.88 482 ASN B O 1
ATOM 8326 N N . LEU B 1 483 ? -28.719 -36 8.25 1 51.81 483 LEU B N 1
ATOM 8327 C CA . LEU B 1 483 ? -27.922 -37 8.961 1 51.81 483 LEU B CA 1
ATOM 8328 C C . LEU B 1 483 ? -27.062 -37.781 7.984 1 51.81 483 LEU B C 1
ATOM 8330 O O . LEU B 1 483 ? -26.125 -38.5 8.398 1 51.81 483 LEU B O 1
ATOM 8334 N N . GLN B 1 484 ? -27.688 -38.406 6.988 1 44.41 484 GLN B N 1
ATOM 8335 C CA . GLN B 1 484 ? -27.203 -39.531 6.238 1 44.41 484 GLN B CA 1
ATOM 8336 C C . GLN B 1 484 ? -26 -39.156 5.367 1 44.41 484 GLN B C 1
ATOM 8338 O O . GLN B 1 484 ? -25.344 -40.031 4.793 1 44.41 484 GLN B O 1
ATOM 8343 N N . GLU B 1 485 ? -25.969 -37.969 4.844 1 44.66 485 GLU B N 1
ATOM 8344 C CA . GLU B 1 485 ? -24.984 -37.844 3.758 1 44.66 485 GLU B CA 1
ATOM 8345 C C . GLU B 1 485 ? -23.578 -37.656 4.297 1 44.66 485 GLU B C 1
ATOM 8347 O O . GLU B 1 485 ? -23.375 -36.844 5.223 1 44.66 485 GLU B O 1
ATOM 8352 N N . GLU B 1 486 ? -22.734 -38.625 4.176 1 44.34 486 GLU B N 1
ATOM 8353 C CA . GLU B 1 486 ? -21.297 -38.656 4.328 1 44.34 486 GLU B CA 1
ATOM 8354 C C . GLU B 1 486 ? -20.672 -37.281 4.086 1 44.34 486 GLU B C 1
ATOM 8356 O O . GLU B 1 486 ? -20.906 -36.656 3.047 1 44.34 486 GLU B O 1
ATOM 8361 N N . GLU B 1 487 ? -20.422 -36.438 5.082 1 47.5 487 GLU B N 1
ATOM 8362 C CA . GLU B 1 487 ? -19.734 -35.156 5.242 1 47.5 487 GLU B CA 1
ATOM 8363 C C . GLU B 1 487 ? -18.609 -35 4.215 1 47.5 487 GLU B C 1
ATOM 8365 O O . GLU B 1 487 ? -17.641 -35.75 4.223 1 47.5 487 GLU B O 1
ATOM 8370 N N . GLU B 1 488 ? -18.891 -34.75 3.023 1 48.78 488 GLU B N 1
ATOM 8371 C CA . GLU B 1 488 ? -17.734 -34.438 2.17 1 48.78 488 GLU B CA 1
ATOM 8372 C C . GLU B 1 488 ? -16.875 -33.344 2.783 1 48.78 488 GLU B C 1
ATOM 8374 O O . GLU B 1 488 ? -17.344 -32.219 2.99 1 48.78 488 GLU B O 1
ATOM 8379 N N . ASP B 1 489 ? -15.938 -33.562 3.607 1 54.16 489 ASP B N 1
ATOM 8380 C CA . ASP B 1 489 ? -14.852 -32.812 4.215 1 54.16 489 ASP B CA 1
ATOM 8381 C C . ASP B 1 489 ? -14.398 -31.672 3.303 1 54.16 489 ASP B C 1
ATOM 8383 O O . ASP B 1 489 ? -13.617 -30.812 3.719 1 54.16 489 ASP B O 1
ATOM 8387 N N . GLU B 1 490 ? -15.07 -31.469 2.121 1 69.12 490 GLU B N 1
ATOM 8388 C CA . GLU B 1 490 ? -14.406 -30.609 1.147 1 69.12 490 GLU B CA 1
ATOM 8389 C C . GLU B 1 490 ? -15.211 -29.344 0.892 1 69.12 490 GLU B C 1
ATOM 8391 O O . GLU B 1 490 ? -14.797 -28.484 0.102 1 69.12 490 GLU B O 1
ATOM 8396 N N . ASP B 1 491 ? -16.328 -29.078 1.804 1 84 491 ASP B N 1
ATOM 8397 C CA . ASP B 1 491 ? -17.094 -27.859 1.504 1 84 491 ASP B CA 1
ATOM 8398 C C . ASP B 1 491 ? -16.547 -26.656 2.254 1 84 491 ASP B C 1
ATOM 8400 O O . ASP B 1 491 ? -16.312 -26.719 3.463 1 84 491 ASP B O 1
ATOM 8404 N N . GLU B 1 492 ? -16.359 -25.531 1.569 1 86.62 492 GLU B N 1
ATOM 8405 C CA . GLU B 1 492 ? -15.734 -24.344 2.131 1 86.62 492 GLU B CA 1
ATOM 8406 C C . GLU B 1 492 ? -16.609 -23.703 3.203 1 86.62 492 GLU B C 1
ATOM 8408 O O . GLU B 1 492 ? -16.141 -22.906 4.016 1 86.62 492 GLU B O 1
ATOM 8413 N N . ARG B 1 493 ? -18.031 -24.141 3.289 1 91.31 493 ARG B N 1
ATOM 8414 C CA . ARG B 1 493 ? -18.969 -23.562 4.242 1 91.31 493 ARG B CA 1
ATOM 8415 C C . ARG B 1 493 ? -18.906 -24.281 5.582 1 91.31 493 ARG B C 1
ATOM 8417 O O . ARG B 1 493 ? -19.484 -23.828 6.57 1 91.31 493 ARG B O 1
ATOM 8424 N N . LEU B 1 494 ? -18.156 -25.312 5.609 1 91.81 494 LEU B N 1
ATOM 8425 C CA . LEU B 1 494 ? -18.094 -26.125 6.812 1 91.81 494 LEU B CA 1
ATOM 8426 C C . LEU B 1 494 ? -17.344 -25.406 7.926 1 91.81 494 LEU B C 1
ATOM 8428 O O . LEU B 1 494 ? -17.688 -25.531 9.102 1 91.81 494 LEU B O 1
ATOM 8432 N N . HIS B 1 495 ? -16.297 -24.672 7.469 1 94 495 HIS B N 1
ATOM 8433 C CA . HIS B 1 495 ? -15.43 -24.047 8.453 1 94 495 HIS B CA 1
ATOM 8434 C C . HIS B 1 495 ? -15.234 -22.562 8.141 1 94 495 HIS B C 1
ATOM 8436 O O . HIS B 1 495 ? -15.414 -22.125 7 1 94 495 HIS B O 1
ATOM 8442 N N . ILE B 1 496 ? -15.008 -21.812 9.18 1 96.75 496 ILE B N 1
ATOM 8443 C CA . ILE B 1 496 ? -14.469 -20.453 9.07 1 96.75 496 ILE B CA 1
ATOM 8444 C C . ILE B 1 496 ? -13.055 -20.406 9.648 1 96.75 496 ILE B C 1
ATOM 8446 O O . ILE B 1 496 ? -12.867 -20.141 10.836 1 96.75 496 ILE B O 1
ATOM 8450 N N . PRO B 1 497 ? -12.07 -20.656 8.766 1 95.62 497 PRO B N 1
ATOM 8451 C CA . PRO B 1 497 ? -10.695 -20.844 9.234 1 95.62 497 PRO B CA 1
ATOM 8452 C C . PRO B 1 497 ? -10.18 -19.625 10.016 1 95.62 497 PRO B C 1
ATOM 8454 O O . PRO B 1 497 ? -9.391 -19.797 10.953 1 95.62 497 PRO B O 1
ATOM 8457 N N . GLU B 1 498 ? -10.656 -18.484 9.703 1 96.56 498 GLU B N 1
ATOM 8458 C CA . GLU B 1 498 ? -10.227 -17.266 10.391 1 96.56 498 GLU B CA 1
ATOM 8459 C C . GLU B 1 498 ? -10.648 -17.281 11.859 1 96.56 498 GLU B C 1
ATOM 8461 O O . GLU B 1 498 ? -9.945 -16.766 12.727 1 96.56 498 GLU B O 1
ATOM 8466 N N . PHE B 1 499 ? -11.82 -17.891 12.141 1 97.25 499 PHE B N 1
ATOM 8467 C CA . PHE B 1 499 ? -12.32 -17.984 13.508 1 97.25 499 PHE B CA 1
ATOM 8468 C C . PHE B 1 499 ? -11.633 -19.125 14.258 1 97.25 499 PHE B C 1
ATOM 8470 O O . PHE B 1 499 ? -11.68 -19.188 15.492 1 97.25 499 PHE B O 1
ATOM 8477 N N . GLU B 1 500 ? -10.992 -20.016 13.523 1 95.62 500 GLU B N 1
ATOM 8478 C CA . GLU B 1 500 ? -10.383 -21.203 14.125 1 95.62 500 GLU B CA 1
ATOM 8479 C C . GLU B 1 500 ? -8.914 -20.953 14.461 1 95.62 500 GLU B C 1
ATOM 8481 O O . GLU B 1 500 ? -8.312 -21.719 15.219 1 95.62 500 GLU B O 1
ATOM 8486 N N . THR B 1 501 ? -8.367 -19.922 13.945 1 93.69 501 THR B N 1
ATOM 8487 C CA . THR B 1 501 ? -6.945 -19.656 14.117 1 93.69 501 THR B CA 1
ATOM 8488 C C . THR B 1 501 ? -6.684 -18.969 15.461 1 93.69 501 THR B C 1
ATOM 8490 O O . THR B 1 501 ? -7.406 -18.062 15.852 1 93.69 501 THR B O 1
ATOM 8493 N N . ASN B 1 502 ? -5.652 -19.453 16.188 1 91.75 502 ASN B N 1
ATOM 8494 C CA . ASN B 1 502 ? -5.215 -18.812 17.422 1 91.75 502 ASN B CA 1
ATOM 8495 C C . ASN B 1 502 ? -4.359 -17.578 17.141 1 91.75 502 ASN B C 1
ATOM 8497 O O . ASN B 1 502 ? -3.389 -17.656 16.375 1 91.75 502 ASN B O 1
ATOM 8501 N N . LEU B 1 503 ? -4.734 -16.516 17.75 1 94.62 503 LEU B N 1
ATOM 8502 C CA . LEU B 1 503 ? -4.031 -15.258 17.5 1 94.62 503 LEU B CA 1
ATOM 8503 C C . LEU B 1 503 ? -2.904 -15.055 18.5 1 94.62 503 LEU B C 1
ATOM 8505 O O . LEU B 1 503 ? -3.037 -15.414 19.672 1 94.62 503 LEU B O 1
ATOM 8509 N N . GLU B 1 504 ? -1.821 -14.461 17.984 1 92.94 504 GLU B N 1
ATOM 8510 C CA . GLU B 1 504 ? -0.636 -14.164 18.797 1 92.94 504 GLU B CA 1
ATOM 8511 C C . GLU B 1 504 ? -0.511 -12.664 19.062 1 92.94 504 GLU B C 1
ATOM 8513 O O . GLU B 1 504 ? -0.955 -11.844 18.25 1 92.94 504 GLU B O 1
ATOM 8518 N N . CYS B 1 505 ? 0.055 -12.352 20.234 1 91 505 CYS B N 1
ATOM 8519 C CA . CYS B 1 505 ? 0.42 -10.961 20.5 1 91 505 CYS B CA 1
ATOM 8520 C C . CYS B 1 505 ? 1.662 -10.562 19.703 1 91 505 CYS B C 1
ATOM 8522 O O . CYS B 1 505 ? 2.76 -11.055 19.984 1 91 505 CYS B O 1
ATOM 8524 N N . LEU B 1 506 ? 1.549 -9.719 18.844 1 88.56 506 LEU B N 1
ATOM 8525 C CA . LEU B 1 506 ? 2.594 -9.406 17.875 1 88.56 506 LEU B CA 1
ATOM 8526 C C . LEU B 1 506 ? 3.615 -8.445 18.469 1 88.56 506 LEU B C 1
ATOM 8528 O O . LEU B 1 506 ? 4.812 -8.562 18.203 1 88.56 506 LEU B O 1
ATOM 8532 N N . PHE B 1 507 ? 3.146 -7.445 19.203 1 86 507 PHE B N 1
ATOM 8533 C CA . PHE B 1 507 ? 4.02 -6.43 19.781 1 86 507 PHE B CA 1
ATOM 8534 C C . PHE B 1 507 ? 4.062 -6.547 21.297 1 86 507 PHE B C 1
ATOM 8536 O O . PHE B 1 507 ? 3.432 -5.758 22 1 86 507 PHE B O 1
ATOM 8543 N N . ILE B 1 508 ? 4.891 -7.41 21.672 1 82.94 508 ILE B N 1
ATOM 8544 C CA . ILE B 1 508 ? 4.965 -7.742 23.094 1 82.94 508 ILE B CA 1
ATOM 8545 C C . ILE B 1 508 ? 5.453 -6.527 23.875 1 82.94 508 ILE B C 1
ATOM 8547 O O . ILE B 1 508 ? 6.441 -5.891 23.5 1 82.94 508 ILE B O 1
ATOM 8551 N N . GLY B 1 509 ? 4.773 -6.168 24.797 1 77.94 509 GLY B N 1
ATOM 8552 C CA . GLY B 1 509 ? 5.18 -5.062 25.656 1 77.94 509 GLY B CA 1
ATOM 8553 C C . GLY B 1 509 ? 4.559 -3.738 25.266 1 77.94 509 GLY B C 1
ATOM 8554 O O . GLY B 1 509 ? 4.48 -2.814 26.078 1 77.94 509 GLY B O 1
ATOM 8555 N N . ALA B 1 510 ? 4.113 -3.625 24.031 1 75.56 510 ALA B N 1
ATOM 8556 C CA . ALA B 1 510 ? 3.574 -2.354 23.547 1 75.56 510 ALA B CA 1
ATOM 8557 C C . ALA B 1 510 ? 2.135 -2.156 24.016 1 75.56 510 ALA B C 1
ATOM 8559 O O . ALA B 1 510 ? 1.642 -1.027 24.078 1 75.56 510 ALA B O 1
ATOM 8560 N N . LYS B 1 511 ? 1.515 -3.273 24.375 1 73.44 511 LYS B N 1
ATOM 8561 C CA . LYS B 1 511 ? 0.103 -3.234 24.75 1 73.44 511 LYS B CA 1
ATOM 8562 C C . LYS B 1 511 ? -0.712 -2.453 23.719 1 73.44 511 LYS B C 1
ATOM 8564 O O . LYS B 1 511 ? -0.648 -2.736 22.531 1 73.44 511 LYS B O 1
ATOM 8569 N N . ALA B 1 512 ? -1.434 -1.433 24.172 1 70.31 512 ALA B N 1
ATOM 8570 C CA . ALA B 1 512 ? -2.316 -0.675 23.297 1 70.31 512 ALA B CA 1
ATOM 8571 C C . ALA B 1 512 ? -1.585 0.515 22.672 1 70.31 512 ALA B C 1
ATOM 8573 O O . ALA B 1 512 ? -2.146 1.234 21.844 1 70.31 512 ALA B O 1
ATOM 8574 N N . ASN B 1 513 ? -0.316 0.627 22.969 1 72.62 513 ASN B N 1
ATOM 8575 C CA . ASN B 1 513 ? 0.465 1.738 22.438 1 72.62 513 ASN B CA 1
ATOM 8576 C C . ASN B 1 513 ? 1.125 1.374 21.109 1 72.62 513 ASN B C 1
ATOM 8578 O O . ASN B 1 513 ? 2.322 1.088 21.062 1 72.62 513 ASN B O 1
ATOM 8582 N N . LEU B 1 514 ? 0.308 1.343 20.078 1 74 514 LEU B N 1
ATOM 8583 C CA . LEU B 1 514 ? 0.801 0.937 18.766 1 74 514 LEU B CA 1
ATOM 8584 C C . LEU B 1 514 ? 0.682 2.08 17.766 1 74 514 LEU B C 1
ATOM 8586 O O . LEU B 1 514 ? -0.398 2.646 17.594 1 74 514 LEU B O 1
ATOM 8590 N N . LEU B 1 515 ? 1.825 2.557 17.203 1 73.38 515 LEU B N 1
ATOM 8591 C CA . LEU B 1 515 ? 1.822 3.48 16.062 1 73.38 515 LEU B CA 1
ATOM 8592 C C . LEU B 1 515 ? 2.01 2.732 14.758 1 73.38 515 LEU B C 1
ATOM 8594 O O . LEU B 1 515 ? 3.141 2.449 14.352 1 73.38 515 LEU B O 1
ATOM 8598 N N . LEU B 1 516 ? 0.869 2.389 14.188 1 80.94 516 LEU B N 1
ATOM 8599 C CA . LEU B 1 516 ? 0.946 1.64 12.938 1 80.94 516 LEU B CA 1
ATOM 8600 C C . LEU B 1 516 ? 0.357 2.443 11.781 1 80.94 516 LEU B C 1
ATOM 8602 O O . LEU B 1 516 ? -0.652 3.133 11.953 1 80.94 516 LEU B O 1
ATOM 8606 N N . GLU B 1 517 ? 1.01 2.354 10.68 1 83.75 517 GLU B N 1
ATOM 8607 C CA . GLU B 1 517 ? 0.403 2.84 9.445 1 83.75 517 GLU B CA 1
ATOM 8608 C C . GLU B 1 517 ? -0.709 1.908 8.969 1 83.75 517 GLU B C 1
ATOM 8610 O O . GLU B 1 517 ? -0.833 0.783 9.461 1 83.75 517 GLU B O 1
ATOM 8615 N N . HIS B 1 518 ? -1.526 2.344 8.086 1 88.12 518 HIS B N 1
ATOM 8616 C CA . HIS B 1 518 ? -2.67 1.585 7.598 1 88.12 518 HIS B CA 1
ATOM 8617 C C . HIS B 1 518 ? -2.242 0.214 7.082 1 88.12 518 HIS B C 1
ATOM 8619 O O . HIS B 1 518 ? -2.875 -0.797 7.395 1 88.12 518 HIS B O 1
ATOM 8625 N N . SER B 1 519 ? -1.219 0.171 6.348 1 87.25 519 SER B N 1
ATOM 8626 C CA . SER B 1 519 ? -0.796 -1.075 5.715 1 87.25 519 SER B CA 1
ATOM 8627 C C . SER B 1 519 ? -0.459 -2.137 6.758 1 87.25 519 SER B C 1
ATOM 8629 O O . SER B 1 519 ? -0.695 -3.326 6.539 1 87.25 519 SER B O 1
ATOM 8631 N N . ARG B 1 520 ? 0.007 -1.73 7.91 1 86.88 520 ARG B N 1
ATOM 8632 C CA . ARG B 1 520 ? 0.399 -2.662 8.961 1 86.88 520 ARG B CA 1
ATOM 8633 C C . ARG B 1 520 ? -0.774 -2.967 9.891 1 86.88 520 ARG B C 1
ATOM 8635 O O . ARG B 1 520 ? -0.789 -4 10.562 1 86.88 520 ARG B O 1
ATOM 8642 N N . ALA B 1 521 ? -1.679 -2.086 9.875 1 88 521 ALA B N 1
ATOM 8643 C CA . ALA B 1 521 ? -2.832 -2.264 10.75 1 88 521 ALA B CA 1
ATOM 8644 C C . ALA B 1 521 ? -3.922 -3.084 10.07 1 88 521 ALA B C 1
ATOM 8646 O O . ALA B 1 521 ? -4.625 -3.861 10.719 1 88 521 ALA B O 1
ATOM 8647 N N . ALA B 1 522 ? -4.012 -2.902 8.773 1 91.19 522 ALA B N 1
ATOM 8648 C CA . ALA B 1 522 ? -5.129 -3.496 8.047 1 91.19 522 ALA B CA 1
ATOM 8649 C C . ALA B 1 522 ? -4.766 -4.879 7.512 1 91.19 522 ALA B C 1
ATOM 8651 O O . ALA B 1 522 ? -5.645 -5.715 7.293 1 91.19 522 ALA B O 1
ATOM 8652 N N . PHE B 1 523 ? -3.465 -5.133 7.336 1 91.56 523 PHE B N 1
ATOM 8653 C CA . PHE B 1 523 ? -3.08 -6.355 6.637 1 91.56 523 PHE B CA 1
ATOM 8654 C C . PHE B 1 523 ? -1.967 -7.078 7.387 1 91.56 523 PHE B C 1
ATOM 8656 O O . PHE B 1 523 ? -1.051 -6.445 7.914 1 91.56 523 PHE B O 1
ATOM 8663 N N . VAL B 1 524 ? -2.145 -8.367 7.363 1 90.75 524 VAL B N 1
ATOM 8664 C CA . VAL B 1 524 ? -1.078 -9.203 7.902 1 90.75 524 VAL B CA 1
ATOM 8665 C C . VAL B 1 524 ? -0.074 -9.539 6.801 1 90.75 524 VAL B C 1
ATOM 8667 O O . VAL B 1 524 ? 1.124 -9.672 7.062 1 90.75 524 VAL B O 1
ATOM 8670 N N . SER B 1 525 ? -0.591 -9.633 5.625 1 87.75 525 SER B N 1
ATOM 8671 C CA . SER B 1 525 ? 0.222 -10.016 4.477 1 87.75 525 SER B CA 1
ATOM 8672 C C . SER B 1 525 ? 0.884 -8.805 3.832 1 87.75 525 SER B C 1
ATOM 8674 O O . SER B 1 525 ? 0.264 -7.746 3.709 1 87.75 525 SER B O 1
ATOM 8676 N N . ARG B 1 526 ? 2.139 -8.922 3.549 1 81.44 526 ARG B N 1
ATOM 8677 C CA . ARG B 1 526 ? 2.852 -7.914 2.766 1 81.44 526 ARG B CA 1
ATOM 8678 C C . ARG B 1 526 ? 2.719 -8.195 1.271 1 81.44 526 ARG B C 1
ATOM 8680 O O . ARG B 1 526 ? 2.545 -9.344 0.861 1 81.44 526 ARG B O 1
ATOM 8687 N N . LEU B 1 527 ? 2.48 -7.012 0.557 1 64.38 527 LEU B N 1
ATOM 8688 C CA . LEU B 1 527 ? 2.482 -7.191 -0.891 1 64.38 527 LEU B CA 1
ATOM 8689 C C . LEU B 1 527 ? 3.904 -7.348 -1.418 1 64.38 527 LEU B C 1
ATOM 8691 O O . LEU B 1 527 ? 4.812 -6.637 -0.983 1 64.38 527 LEU B O 1
ATOM 8695 N N . GLY B 1 528 ? 4.562 -8.398 -1.879 1 57.47 528 GLY B N 1
ATOM 8696 C CA . GLY B 1 528 ? 5.863 -8.633 -2.488 1 57.47 528 GLY B CA 1
ATOM 8697 C C . GLY B 1 528 ? 6.07 -10.07 -2.926 1 57.47 528 GLY B C 1
ATOM 8698 O O . GLY B 1 528 ? 5.312 -10.961 -2.535 1 57.47 528 GLY B O 1
#

InterPro domains:
  IPR015883 Beta-hexosaminidase, catalytic domain [PF00728] (22-161)
  IPR017853 Glycoside hydrolase superfamily [SSF51445] (2-290)
  IPR038901 Hexosaminidase D-like [PTHR21040] (1-456)
  IPR041063 Glycoside Hydrolase 20C, C-terminal [PF18088] (305-475)

Nearest PDB structures (foldseek):
  2epl-assembly1_X  TM=9.117E-01  e=3.498E-29  Streptococcus gordonii
  2epo-assembly1_A  TM=8.966E-01  e=7.523E-29  Streptococcus gordonii
  2epo-assembly1_B  TM=9.150E-01  e=8.570E-28  Streptococcus gordonii
  5a6b-assembly2_C  TM=9.138E-01  e=1.685E-27  Streptococcus pneumoniae TIGR4
  2epm-assembly1_X-2  TM=8.836E-01  e=2.404E-26  Streptococcus gordonii

Solvent-accessible surface area (backbone atoms only — not comparable to full-atom values): 56345 Å² total; per-residue (Å²): 109,44,71,50,76,40,61,52,34,40,55,37,84,97,34,79,68,46,26,54,82,48,60,36,39,45,68,66,53,44,33,48,53,35,50,56,33,46,76,71,73,29,51,48,29,52,27,36,52,70,32,11,79,35,33,74,54,43,71,38,69,90,35,46,87,35,39,16,45,74,35,22,51,27,70,93,43,68,69,37,54,54,50,46,46,46,50,49,52,46,54,48,72,41,34,89,46,47,45,34,32,44,32,48,38,80,43,59,64,52,51,67,35,48,37,28,75,76,72,41,89,62,61,47,59,58,53,49,43,54,43,49,52,53,53,47,50,50,33,50,76,69,66,34,45,43,28,31,45,55,70,60,66,65,67,80,38,76,66,46,65,70,31,85,85,51,56,68,53,74,46,53,74,60,43,72,58,51,62,85,74,50,43,47,29,45,71,59,70,65,51,46,46,32,66,60,45,40,52,53,49,51,45,43,34,72,47,66,37,69,60,38,30,40,30,33,36,47,49,27,43,38,28,62,51,22,36,37,68,61,20,49,42,24,40,43,14,46,48,47,29,43,66,36,73,90,60,40,42,80,48,75,46,79,43,76,53,45,44,74,73,41,64,25,47,74,71,54,42,50,67,49,52,52,52,54,55,46,48,76,78,34,91,54,80,62,67,64,61,69,58,49,39,51,46,36,31,71,74,66,22,27,54,47,66,61,59,46,54,52,27,51,76,62,46,53,84,86,51,73,78,84,48,76,75,40,73,88,50,34,52,45,31,67,82,49,33,37,69,63,65,42,62,62,49,59,40,42,67,90,51,64,52,36,60,42,22,44,51,50,20,52,54,42,48,48,50,33,65,77,28,40,86,79,18,53,49,29,57,66,49,48,62,53,24,40,49,19,48,33,44,24,49,54,68,46,45,47,60,54,42,35,54,24,56,76,66,67,33,53,67,58,38,50,48,40,38,71,40,59,50,44,49,38,54,50,39,48,52,51,39,48,54,48,52,50,50,53,43,48,74,72,40,67,70,45,62,49,67,62,57,44,25,53,50,16,18,51,53,43,51,51,49,48,48,43,49,53,51,54,47,25,44,54,45,53,55,50,46,68,68,45,74,76,61,80,73,66,91,77,52,64,44,78,56,60,67,58,62,70,54,85,78,55,65,73,58,79,88,41,48,80,61,46,68,40,55,61,70,65,31,44,37,86,70,68,84,113,110,43,72,51,74,40,63,52,32,41,54,37,84,95,35,78,68,45,26,55,81,48,62,36,40,47,68,66,55,46,33,49,51,36,51,55,32,46,76,71,72,30,51,47,28,52,26,37,54,71,32,11,79,35,33,73,53,42,69,39,68,90,35,45,89,36,38,16,43,74,36,22,50,27,71,93,42,67,68,37,53,54,50,46,47,47,49,50,52,44,53,49,72,44,35,89,46,48,47,34,32,44,33,46,39,82,43,59,62,53,49,68,35,48,36,27,76,76,72,41,89,61,61,46,58,57,54,49,45,53,43,50,52,53,54,48,50,51,34,49,75,70,66,34,45,44,28,31,43,55,70,58,70,58,71,82,40,75,64,46,66,71,31,86,83,52,56,73,52,74,46,54,75,61,44,73,58,52,61,85,74,50,44,45,30,44,72,60,70,66,52,45,46,32,65,60,44,40,50,54,48,51,46,44,34,73,47,66,38,67,60,37,31,40,31,36,37,46,51,27,40,39,28,63,48,22,36,39,68,63,22,49,42,25,40,42,14,47,47,46,30,44,65,34,72,91,60,39,43,82,47,73,47,79,44,76,53,45,45,74,74,41,65,25,46,75,70,54,40,50,67,48,51,51,52,55,55,46,48,75,76,36,91,54,78,62,68,62,60,68,57,51,40,50,45,36,30,72,74,64,21,26,52,47,66,62,60,47,54,50,28,50,78,63,46,55,84,88,52,75,78,82,46,75,75,40,75,86,52,38,54,43,33,69,83,50,33,37,69,65,66,42,62,62,48,59,40,43,68,91,52,67,50,35,60,44,22,44,52,50,20,52,53,43,48,48,50,34,66,75,30,40,86,78,16,54,49,29,58,66,49,47,62,54,24,40,49,20,47,33,44,23,48,53,68,46,45,46,60,53,43,35,53,24,56,77,67,65,34,54,68,58,37,50,48,40,40,72,39,58,49,44,50,38,53,51,39,48,53,51,40,47,53,48,52,52,51,52,42,48,73,74,40,68,72,45,63,47,66,62,56,43,24,54,50,16,18,51,53,42,50,50,50,48,49,44,49,51,52,52,46,24,44,55,44,53,56,49,46,68,68,44,73,78,62,79,76,67,90,78,51,65,45,78,57,58,67,57,64,69,56,85,80,55,67,73,58,78,90,41,50,79,63,45,64,39,54,64,70,66,30,42,35,87,71,69,85,111

Foldseek 3Di:
DAEDEQAQQADFPPCCQRNPLVNRDYLVRLLVVQVVCVVVVHFYAYAYELFFQCLSVCVDPVCVVQDQDNTTGQFPDPVSLVVLLRVCCRNVVSHPAQEYEHELALNPCHCPGVNCVVPNDDDNLVSSLVRQVSSVVSSVVVRHQYEYEACRADDSPPVLSQDLPRQSCVVVVSLVSHDLSYAYEYEDAFFLALVSLLSVLVSVVSSVHQAHEYEYEFQQEQAAATQQVLRLRRLLSNLLNQLPVVSRYDHYYYDYDYPQLNNYLPCLCVLSVLLNVQSVVDSDSHGDVVVSQVCCCVVVLAGSVLSNLLSCLQAFPVGQDDDSPDPQARNSQQLQFQLLLNQQLVLCVPGPLLVSLVVNLVSLVCRCPVCCPSRVNSVVSVLSNLSSVLSNLRSCLLVQLLVCVVVVVLVSNLCSLVPSLVVSLVSLVVSLVVSQVSCVVPHDCRSVVSVVVSSVVNSVSSVVVSVLSVLLSVVVVVCVVVVPDPPPPPDPSVDDVSSVDDHDNDDPPCRSRDRDRSPVSNDPDDDD/DAEDEQAQQADFPPCCQRNPLVNRDYLVRLLVVQVVCVVVVHFYAYAYELFFQCLSVCVDPVCVVQDQDNTTGQFPDPVSLVVLLRVCCRNVVSHPAQEYEHELPLNACHCPGVNCVVPNDDDNLVSSLVRQVSSVVSSVVVNHQYEYEALRHDDSDPVLSQDLVRQSCVVVVSLVSHDLSYAYEYEDAFFLALVSLLSVLVSVVSSVHQAHEYEYEFQQELAAATQQVLRLRSLLSNLLNQLPVVSRYDHYYYDYDYPQLNNYQPCLCVLSVLLNVQSVVDNDSHGDVVVSQVCCCVVVLAGSVLSNLLSCLQAFPVGDDDDSPDPQARQNQQLLAQLLLNQQLVLCVPGPLLVSLVVNLVSLVCRCPVCCPSRVNSVVSVLSNLSSVLSNLRSCLLVQLLVCVVVVVLVSNLCSLVPSLVVSLVSLVVSLVVSQVSCVVPHDCRSVVSVVVSSVVNSVSSVVVSVLSVLLSVVVVVCVVVVPDDPPPPDPSVDDVSSVDDHDNDDPPCRSVDRDRSPVSNDPDDDD

pLDDT: mean 90.38, std 12.09, range [43.12, 98.81]

Radius of gyration: 30.93 Å; Cα contacts (8 Å, |Δi|>4): 1798; chains: 2; bounding box: 71×86×65 Å

Organism: Rhizopus delemar (strain RA 99-880 / ATCC MYA-4621 / FGSC 9543 / NRRL 43880) (NCBI:txid246409)

Sequence (1056 aa):
MLQLYTEDTYEVESEPLFGYLRGRYSTRELVLIDEYAFDLGIEVIPCIQTLGHMGQILQWQQFAHLRDNFEVLLPEDETTYEFIEKLIQSTSRQFRSKRIHIGMDEAHGVGEGRYRQLYGHKDPNLIFIEHLQKVNEICVRNGLQPMIWSDTAKNNSLQGYYDETNDPSSSSELVEKIPPNVNLVFWDYYHTNPAIYSQKIRQHRQMGCQKPWVATAIWTWSRFWASIPFSLKSIRASMIAAKNKEEGVENTLITIWGDDGNECDFFSALPALLYYAQHGYCEEDEVDVQLLKFDFEGICGGTFDDWVFASKIDDTPEGISITSKTNFVPNISKPYLDPILGFLSPQYKDEDLEMHYTMIERELANAIEHKRLLAPLNERLELARKLAKTLALKSSIRKYCVRAYKRKDYGLLLELAHGRLSLLRQEVNELWKYHRQMWSKTCKPFGWEVLESRYGGLKSRLETMYDKIIEHVEYMRSVKLNLQEEEEDEDERLHIPEFETNLECLFIGAKANLLLEHSRAAFVSRLGMLQLYTEDTYEVESEPLFGYLRGRYSTRELVLIDEYAFDLGIEVIPCIQTLGHMGQILQWQQFAHLRDNFEVLLPEDETTYEFIEKLIQSTSRQFRSKRIHIGMDEAHGVGEGRYRQLYGHKDPNLIFIEHLQKVNEICVRNGLQPMIWSDTAKNNSLQGYYDETNDPSSSSELVEKIPPNVNLVFWDYYHTNPAIYSQKIRQHRQMGCQKPWVATAIWTWSRFWASIPFSLKSIRASMIAAKNKEEGVENTLITIWGDDGNECDFFSALPALLYYAQHGYCEEDEVDVQLLKFDFEGICGGTFDDWVFASKIDDTPEGISITSKTNFVPNISKPYLDPILGFLSPQYKDEDLEMHYTMIERELANAIEHKRLLAPLNERLELARKLAKTLALKSSIRKYCVRAYKRKDYGLLLELAHGRLSLLRQEVNELWKYHRQMWSKTCKPFGWEVLESRYGGLKSRLETMYDKIIEHVEYMRSVKLNLQEEEEDEDERLHIPEFETNLECLFIGAKANLLLEHSRAAFVSRLG

Secondary structure (DSSP, 8-state):
-EEEEEET-B--TT-TTTTTTTTPBPHHHHHHHHHHHHHTT--EEEEE-SSSS-HHHHTSGGGGGGBSSSSSB-TT-HHHHHHHHHHHHHHHTT-S--EEE------TTTTSSHHHHHH----HHHHHHHHHHHHHHHHHHTT-EEEEESTTSSSSSHHHHH-TT--GGG-HHHHHTS-TTSEEEEE--S---HHHHHHHHHHHHHTT-SS-EEEEEE--TTSSS--HHHHHHHHHHHHHHHH-GGGT--EEEEEE--TTT--S-GGGGHHHHHHHHHHTT--SSS--HHHHHHHHHHHHSS-HHHHHHGGGGGS-TT-----TT------THHHHS-TTT-TTGGGGTT--HHHHHHHHHHHHHHHHHHTTTT-GGGGGGHHHHHHHHHHHHHHHHHHHHHHHHHTT-HHHHHHHIIIIIHHHHHHHHHHHHHHHHHHHHHS-STTHHHHHHHHHHHHHHHHHHHHHHHHHHHHHHHHHH-TTS---TT-TTS--HHHHSPP--SSTTTTT-----HHHHH-SS---/-EEEEEET-B--TT-TTTTTTTTPBPHHHHHHHHHHHHHTT--EEEEE-SSSS-HHHHTSGGGGGGBSSSSSB-TT-HHHHHHHHHHHHHHHTT-S-SEEE------TTTTSSHHHHHH----HHHHHHHHHHHHHHHHHHTT-EEEEESTTSS-S-HHHHH-TT--GGG-HHHHHTS-TTSEEEEE--S---HHHHHHHHHHHHHTT-SS-EEEEEE--TTSSS--HHHHHHHHHHHHHHHH-GGGT---EEEEE--TTT--S-GGGGHHHHHHHHHHTT--SSS--HHHHHHHHHHHHSS-HHHHHHGGGGGS-TT-----TT-------HHHHS-TTT-TTGGGGTT--HHHHHHHHHHHHHHHHHHTTTT-GGGGGGHHHHHHHHHHHHHHHHHHHHHHHHHTT-HHHHHHHIIIIIHHHHHHHHHHHHHHHHHHHHHS-STTHHHHHHHHHHHHHHHHHHHHHHHHHHHHHHHHHH-TTS---TT-TTS--HHHHSPP--SSTTTTT-----HHHHH-SS---